Protein AF-0000000067691896 (afdb_homodimer)

Structure (mmCIF, N/CA/C/O backbone):
data_AF-0000000067691896-model_v1
#
loop_
_entity.id
_entity.type
_entity.pdbx_description
1 polymer 'HAT C-terminal dimerisation domain-containing protein'
#
loop_
_atom_site.group_PDB
_atom_site.id
_atom_site.type_symbol
_atom_site.label_atom_id
_atom_site.label_alt_id
_atom_site.label_comp_id
_atom_site.label_asym_id
_atom_site.label_entity_id
_atom_site.label_seq_id
_atom_site.pdbx_PDB_ins_code
_atom_site.Cartn_x
_atom_site.Cartn_y
_atom_site.Cartn_z
_atom_site.occupancy
_atom_site.B_iso_or_equiv
_atom_site.auth_seq_id
_atom_site.auth_comp_id
_atom_site.auth_asym_id
_atom_site.auth_atom_id
_atom_site.pdbx_PDB_model_num
ATOM 1 N N . MET A 1 1 ? -33.438 -80.688 -23.312 1 13.74 1 MET A N 1
ATOM 2 C CA . MET A 1 1 ? -32.844 -81.75 -22.516 1 13.74 1 MET A CA 1
ATOM 3 C C . MET A 1 1 ? -31.812 -81.25 -21.531 1 13.74 1 MET A C 1
ATOM 5 O O . MET A 1 1 ? -31.328 -80.125 -21.703 1 13.74 1 MET A O 1
ATOM 9 N N . LYS A 1 2 ? -30.75 -82.25 -21.016 1 13.98 2 LYS A N 1
ATOM 10 C CA . LYS A 1 2 ? -30.547 -82.875 -19.734 1 13.98 2 LYS A CA 1
ATOM 11 C C . LYS A 1 2 ? -29.844 -82 -18.734 1 13.98 2 LYS A C 1
ATOM 13 O O . LYS A 1 2 ? -30.328 -81.812 -17.609 1 13.98 2 LYS A O 1
ATOM 18 N N . CYS A 1 3 ? -28.656 -82.438 -18.141 1 13.16 3 CYS A N 1
ATOM 19 C CA . CYS A 1 3 ? -28.094 -83.438 -17.219 1 13.16 3 CYS A CA 1
ATOM 20 C C . CYS A 1 3 ? -27.141 -82.812 -16.25 1 13.16 3 CYS A C 1
ATOM 22 O O . CYS A 1 3 ? -27.25 -83 -15.031 1 13.16 3 CYS A O 1
ATOM 24 N N . ILE A 1 4 ? -25.797 -82.875 -16.484 1 14.05 4 ILE A N 1
ATOM 25 C CA . ILE A 1 4 ? -24.875 -83.875 -15.945 1 14.05 4 ILE A CA 1
ATOM 26 C C . ILE A 1 4 ? -24.109 -83.25 -14.766 1 14.05 4 ILE A C 1
ATOM 28 O O . ILE A 1 4 ? -23.953 -82.062 -14.688 1 14.05 4 ILE A O 1
ATOM 32 N N . PHE A 1 5 ? -22.906 -83.688 -14.555 1 14.88 5 PHE A N 1
ATOM 33 C CA . PHE A 1 5 ? -22.188 -84.625 -13.648 1 14.88 5 PHE A CA 1
ATOM 34 C C . PHE A 1 5 ? -21.484 -83.812 -12.555 1 14.88 5 PHE A C 1
ATOM 36 O O . PHE A 1 5 ? -21.203 -82.625 -12.727 1 14.88 5 PHE A O 1
ATOM 43 N N . GLN A 1 6 ? -20.781 -84.375 -11.5 1 14.21 6 GLN A N 1
ATOM 44 C CA . GLN A 1 6 ? -20.547 -85 -10.195 1 14.21 6 GLN A CA 1
ATOM 45 C C . GLN A 1 6 ? -19.406 -84.312 -9.461 1 14.21 6 GLN A C 1
ATOM 47 O O . GLN A 1 6 ? -19.547 -83.938 -8.297 1 14.21 6 GLN A O 1
ATOM 52 N N . VAL A 1 7 ? -18.109 -84.75 -9.586 1 14.62 7 VAL A N 1
ATOM 53 C CA . VAL A 1 7 ? -17.422 -85.625 -8.656 1 14.62 7 VAL A CA 1
ATOM 54 C C . VAL A 1 7 ? -16.656 -84.812 -7.621 1 14.62 7 VAL A C 1
ATOM 56 O O . VAL A 1 7 ? -16.375 -83.625 -7.852 1 14.62 7 VAL A O 1
ATOM 59 N N . MET A 1 8 ? -15.57 -85.375 -6.953 1 14.34 8 MET A N 1
ATOM 60 C CA . MET A 1 8 ? -15.047 -86.062 -5.781 1 14.34 8 MET A CA 1
ATOM 61 C C . MET A 1 8 ? -14.062 -85.188 -5.02 1 14.34 8 MET A C 1
ATOM 63 O O . MET A 1 8 ? -14.203 -85 -3.811 1 14.34 8 MET A O 1
ATOM 67 N N . PHE A 1 9 ? -12.711 -85.562 -4.945 1 14.53 9 PHE A N 1
ATOM 68 C CA . PHE A 1 9 ? -12 -86.312 -3.924 1 14.53 9 PHE A CA 1
ATOM 69 C C . PHE A 1 9 ? -11.195 -85.375 -3.02 1 14.53 9 PHE A C 1
ATOM 71 O O . PHE A 1 9 ? -11.312 -85.438 -1.795 1 14.53 9 PHE A O 1
ATOM 78 N N . LEU A 1 10 ? -9.82 -85.438 -3.02 1 14.24 10 LEU A N 1
ATOM 79 C CA . LEU A 1 10 ? -8.953 -86.188 -2.098 1 14.24 10 LEU A CA 1
ATOM 80 C C . LEU A 1 10 ? -8.344 -85.25 -1.064 1 14.24 10 LEU A C 1
ATOM 82 O O . LEU A 1 10 ? -8.297 -84 -1.274 1 14.24 10 LEU A O 1
ATOM 86 N N . LEU A 1 11 ? -7 -85.375 -0.686 1 14.48 11 LEU A N 1
ATOM 87 C CA . LEU A 1 11 ? -6.289 -86 0.416 1 14.48 11 LEU A CA 1
ATOM 88 C C . LEU A 1 11 ? -5.754 -84.938 1.396 1 14.48 11 LEU A C 1
ATOM 90 O O . LEU A 1 11 ? -5.863 -83.75 1.151 1 14.48 11 LEU A O 1
ATOM 94 N N . CYS A 1 12 ? -4.41 -84.938 1.69 1 14.28 12 CYS A N 1
ATOM 95 C CA . CYS A 1 12 ? -3.66 -85.5 2.799 1 14.28 12 CYS A CA 1
ATOM 96 C C . CYS A 1 12 ? -3.25 -84.438 3.799 1 14.28 12 CYS A C 1
ATOM 98 O O . CYS A 1 12 ? -3.344 -83.25 3.508 1 14.28 12 CYS A O 1
ATOM 100 N N . LEU A 1 13 ? -1.912 -84.25 4.195 1 14.78 13 LEU A N 1
ATOM 101 C CA . LEU A 1 13 ? -1.204 -84.812 5.355 1 14.78 13 LEU A CA 1
ATOM 102 C C . LEU A 1 13 ? -0.903 -83.688 6.359 1 14.78 13 LEU A C 1
ATOM 104 O O . LEU A 1 13 ? -1.017 -82.5 6.035 1 14.78 13 LEU A O 1
ATOM 108 N N . ILE A 1 14 ? 0.453 -83.438 6.844 1 15.03 14 ILE A N 1
ATOM 109 C CA . ILE A 1 14 ? 1.082 -83.938 8.07 1 15.03 14 ILE A CA 1
ATOM 110 C C . ILE A 1 14 ? 1.256 -82.75 9.055 1 15.03 14 ILE A C 1
ATOM 112 O O . ILE A 1 14 ? 0.797 -82.812 10.195 1 15.03 14 ILE A O 1
ATOM 116 N N . MET A 1 15 ? 2.572 -82.312 9.461 1 14.98 15 MET A N 1
ATOM 117 C CA . MET A 1 15 ? 3.186 -82.688 10.734 1 14.98 15 MET A CA 1
ATOM 118 C C . MET A 1 15 ? 3.082 -81.5 11.734 1 14.98 15 MET A C 1
ATOM 120 O O . MET A 1 15 ? 2.865 -80.375 11.352 1 14.98 15 MET A O 1
ATOM 124 N N . PRO A 1 16 ? 4.066 -81.375 12.805 1 15.44 16 PRO A N 1
ATOM 125 C CA . PRO A 1 16 ? 4.098 -81.562 14.258 1 15.44 16 PRO A CA 1
ATOM 126 C C . PRO A 1 16 ? 4.188 -80.25 15.016 1 15.44 16 PRO A C 1
ATOM 128 O O . PRO A 1 16 ? 3.346 -79.938 15.875 1 15.44 16 PRO A O 1
ATOM 131 N N . ALA A 1 17 ? 5.449 -79.75 15.5 1 15.11 17 ALA A N 1
ATOM 132 C CA . ALA A 1 17 ? 5.93 -79.938 16.875 1 15.11 17 ALA A CA 1
ATOM 133 C C . ALA A 1 17 ? 5.801 -78.625 17.641 1 15.11 17 ALA A C 1
ATOM 135 O O . ALA A 1 17 ? 5.566 -77.562 17.031 1 15.11 17 ALA A O 1
ATOM 136 N N . GLY A 1 18 ? 6.887 -78.062 18.438 1 15.12 18 GLY A N 1
ATOM 137 C CA . GLY A 1 18 ? 7.176 -78.062 19.875 1 15.12 18 GLY A CA 1
ATOM 138 C C . GLY A 1 18 ? 7.059 -76.688 20.5 1 15.12 18 GLY A C 1
ATOM 139 O O . GLY A 1 18 ? 6.227 -76.5 21.391 1 15.12 18 GLY A O 1
ATOM 140 N N . GLY A 1 19 ? 8.234 -75.875 20.812 1 15.45 19 GLY A N 1
ATOM 141 C CA . GLY A 1 19 ? 8.711 -75.688 22.172 1 15.45 19 GLY A CA 1
ATOM 142 C C . GLY A 1 19 ? 8.172 -74.438 22.828 1 15.45 19 GLY A C 1
ATOM 143 O O . GLY A 1 19 ? 7.641 -73.562 22.141 1 15.45 19 GLY A O 1
ATOM 144 N N . LYS A 1 20 ? 8.75 -73.75 24.125 1 15.7 20 LYS A N 1
ATOM 145 C CA . LYS A 1 20 ? 8.492 -73.625 25.547 1 15.7 20 LYS A CA 1
ATOM 146 C C . LYS A 1 20 ? 8.367 -72.125 25.938 1 15.7 20 LYS A C 1
ATOM 148 O O . LYS A 1 20 ? 7.426 -71.75 26.641 1 15.7 20 LYS A O 1
ATOM 153 N N . TYR A 1 21 ? 9.414 -71.188 25.844 1 15.73 21 TYR A N 1
ATOM 154 C CA . TYR A 1 21 ? 9.984 -70.688 27.109 1 15.73 21 TYR A CA 1
ATOM 155 C C . TYR A 1 21 ? 9.164 -69.562 27.672 1 15.73 21 TYR A C 1
ATOM 157 O O . TYR A 1 21 ? 8.391 -68.938 26.938 1 15.73 21 TYR A O 1
ATOM 165 N N . LEU A 1 22 ? 9.82 -68.562 28.562 1 15.95 22 LEU A N 1
ATOM 166 C CA . LEU A 1 22 ? 9.75 -68.125 29.969 1 15.95 22 LEU A CA 1
ATOM 167 C C . LEU A 1 22 ? 9.008 -66.812 30.141 1 15.95 22 LEU A C 1
ATOM 169 O O . LEU A 1 22 ? 8.977 -66 29.219 1 15.95 22 LEU A O 1
ATOM 173 N N . ARG A 1 23 ? 8.703 -66.25 31.438 1 15.62 23 ARG A N 1
ATOM 174 C CA . ARG A 1 23 ? 7.699 -65.812 32.406 1 15.62 23 ARG A CA 1
ATOM 175 C C . ARG A 1 23 ? 7.793 -64.312 32.594 1 15.62 23 ARG A C 1
ATOM 177 O O . ARG A 1 23 ? 6.777 -63.656 32.812 1 15.62 23 ARG A O 1
ATOM 184 N N . ARG A 1 24 ? 8.969 -63.531 32.594 1 17.36 24 ARG A N 1
ATOM 185 C CA . ARG A 1 24 ? 9.195 -62.844 33.844 1 17.36 24 ARG A CA 1
ATOM 186 C C . ARG A 1 24 ? 8.352 -61.562 33.906 1 17.36 24 ARG A C 1
ATOM 188 O O . ARG A 1 24 ? 8.109 -60.906 32.875 1 17.36 24 ARG A O 1
ATOM 195 N N . VAL A 1 25 ? 7.836 -61 35.188 1 17.78 25 VAL A N 1
ATOM 196 C CA . VAL A 1 25 ? 6.773 -60.344 35.938 1 17.78 25 VAL A CA 1
ATOM 197 C C . VAL A 1 25 ? 7.098 -58.844 36.094 1 17.78 25 VAL A C 1
ATOM 199 O O . VAL A 1 25 ? 6.254 -58.062 36.531 1 17.78 25 VAL A O 1
ATOM 202 N N . VAL A 1 26 ? 8.023 -58.094 35.5 1 18.58 26 VAL A N 1
ATOM 203 C CA . VAL A 1 26 ? 8.586 -57.062 36.375 1 18.58 26 VAL A CA 1
ATOM 204 C C . VAL A 1 26 ? 7.547 -55.969 36.625 1 18.58 26 VAL A C 1
ATOM 206 O O . VAL A 1 26 ? 6.883 -55.5 35.719 1 18.58 26 VAL A O 1
ATOM 209 N N . CYS A 1 27 ? 7.246 -55.469 37.969 1 17.67 27 CYS A N 1
ATOM 210 C CA . CYS A 1 27 ? 6.285 -54.781 38.844 1 17.67 27 CYS A CA 1
ATOM 211 C C . CYS A 1 27 ? 6.402 -53.25 38.688 1 17.67 27 CYS A C 1
ATOM 213 O O . CYS A 1 27 ? 7.297 -52.656 39.281 1 17.67 27 CYS A O 1
ATOM 215 N N . VAL A 1 28 ? 6.672 -52.625 37.656 1 19.09 28 VAL A N 1
ATOM 216 C CA . VAL A 1 28 ? 7.18 -51.281 37.781 1 19.09 28 VAL A CA 1
ATOM 217 C C . VAL A 1 28 ? 6.125 -50.406 38.469 1 19.09 28 VAL A C 1
ATOM 219 O O . VAL A 1 28 ? 4.945 -50.438 38.125 1 19.09 28 VAL A O 1
ATOM 222 N N . ALA A 1 29 ? 6.48 -49.594 39.625 1 19.53 29 ALA A N 1
ATOM 223 C CA . ALA A 1 29 ? 5.859 -48.906 40.75 1 19.53 29 ALA A CA 1
ATOM 224 C C . ALA A 1 29 ? 4.992 -47.75 40.25 1 19.53 29 ALA A C 1
ATOM 226 O O . ALA A 1 29 ? 5.199 -47.219 39.156 1 19.53 29 ALA A O 1
ATOM 227 N N . ALA A 1 30 ? 3.967 -47.219 41.125 1 20.44 30 ALA A N 1
ATOM 228 C CA . ALA A 1 30 ? 2.646 -46.594 41.156 1 20.44 30 ALA A CA 1
ATOM 229 C C . ALA A 1 30 ? 2.76 -45.094 41.156 1 20.44 30 ALA A C 1
ATOM 231 O O . ALA A 1 30 ? 1.747 -44.375 41.188 1 20.44 30 ALA A O 1
ATOM 232 N N . PRO A 1 31 ? 3.621 -44.312 40.438 1 21.56 31 PRO A N 1
ATOM 233 C CA . PRO A 1 31 ? 3.896 -43 40.969 1 21.56 31 PRO A CA 1
ATOM 234 C C . PRO A 1 31 ? 2.625 -42.188 41.25 1 21.56 31 PRO A C 1
ATOM 236 O O . PRO A 1 31 ? 1.586 -42.469 40.625 1 21.56 31 PRO A O 1
ATOM 239 N N . SER A 1 32 ? 2.566 -41.25 42.344 1 21.25 32 SER A N 1
ATOM 240 C CA . SER A 1 32 ? 1.598 -40.531 43.156 1 21.25 32 SER A CA 1
ATOM 241 C C . SER A 1 32 ? 0.893 -39.438 42.312 1 21.25 32 SER A C 1
ATOM 243 O O . SER A 1 32 ? 1.501 -38.844 41.438 1 21.25 32 SER A O 1
ATOM 245 N N . THR A 1 33 ? -0.474 -39.312 42.312 1 21.45 33 THR A N 1
ATOM 246 C CA . THR A 1 33 ? -1.601 -38.625 41.688 1 21.45 33 THR A CA 1
ATOM 247 C C . THR A 1 33 ? -1.655 -37.156 42.156 1 21.45 33 THR A C 1
ATOM 249 O O . THR A 1 33 ? -2.182 -36.844 43.219 1 21.45 33 THR A O 1
ATOM 252 N N . ARG A 1 34 ? -0.519 -36.312 42.156 1 23.03 34 ARG A N 1
ATOM 253 C CA . ARG A 1 34 ? -0.663 -34.969 42.688 1 23.03 34 ARG A CA 1
ATOM 254 C C . ARG A 1 34 ? -1.871 -34.25 42.094 1 23.03 34 ARG A C 1
ATOM 256 O O . ARG A 1 34 ? -2.137 -34.406 40.875 1 23.03 34 ARG A O 1
ATOM 263 N N . SER A 1 35 ? -2.84 -33.688 42.938 1 22.67 35 SER A N 1
ATOM 264 C CA . SER A 1 35 ? -4.141 -33.031 42.906 1 22.67 35 SER A CA 1
ATOM 265 C C . SER A 1 35 ? -4.086 -31.734 42.094 1 22.67 35 SER A C 1
ATOM 267 O O . SER A 1 35 ? -3.268 -30.859 42.375 1 22.67 35 SER A O 1
ATOM 269 N N . ILE A 1 36 ? -4.117 -31.719 40.844 1 25.17 36 ILE A N 1
ATOM 270 C CA . ILE A 1 36 ? -4.211 -30.594 39.906 1 25.17 36 ILE A CA 1
ATOM 271 C C . ILE A 1 36 ? -5.348 -29.672 40.344 1 25.17 36 ILE A C 1
ATOM 273 O O . ILE A 1 36 ? -6.52 -30.047 40.312 1 25.17 36 ILE A O 1
ATOM 277 N N . MET A 1 37 ? -5.148 -28.859 41.5 1 25.81 37 MET A N 1
ATOM 278 C CA . MET A 1 37 ? -6.078 -27.859 41.969 1 25.81 37 MET A CA 1
ATOM 279 C C . MET A 1 37 ? -6.562 -26.953 40.844 1 25.81 37 MET A C 1
ATOM 281 O O . MET A 1 37 ? -5.75 -26.406 40.094 1 25.81 37 MET A O 1
ATOM 285 N N . SER A 1 38 ? -7.793 -27.156 40.344 1 28.86 38 SER A N 1
ATOM 286 C CA . SER A 1 38 ? -8.68 -26.438 39.406 1 28.86 38 SER A CA 1
ATOM 287 C C . SER A 1 38 ? -8.836 -24.969 39.844 1 28.86 38 SER A C 1
ATOM 289 O O . SER A 1 38 ? -9.305 -24.688 40.938 1 28.86 38 SER A O 1
ATOM 291 N N . THR A 1 39 ? -7.824 -24.172 39.75 1 30.36 39 THR A N 1
ATOM 292 C CA . THR A 1 39 ? -7.879 -22.766 40.125 1 30.36 39 THR A CA 1
ATOM 293 C C . THR A 1 39 ? -9.141 -22.109 39.562 1 30.36 39 THR A C 1
ATOM 295 O O . THR A 1 39 ? -9.273 -21.938 38.344 1 30.36 39 THR A O 1
ATOM 298 N N . LYS A 1 40 ? -10.289 -22.297 40.219 1 33.72 40 LYS A N 1
ATOM 299 C CA . LYS A 1 40 ? -11.633 -21.719 40.188 1 33.72 40 LYS A CA 1
ATOM 300 C C . LYS A 1 40 ? -11.586 -20.203 40.312 1 33.72 40 LYS A C 1
ATOM 302 O O . LYS A 1 40 ? -12.609 -19.562 40.594 1 33.72 40 LYS A O 1
ATOM 307 N N . VAL A 1 41 ? -10.555 -19.5 40.125 1 34.28 41 VAL A N 1
ATOM 308 C CA . VAL A 1 41 ? -10.531 -18.125 40.594 1 34.28 41 VAL A CA 1
ATOM 309 C C . VAL A 1 41 ? -11.562 -17.297 39.812 1 34.28 41 VAL A C 1
ATOM 311 O O . VAL A 1 41 ? -11.203 -16.484 38.969 1 34.28 41 VAL A O 1
ATOM 314 N N . GLY A 1 42 ? -12.43 -17.938 39.031 1 33.84 42 GLY A N 1
ATOM 315 C CA . GLY A 1 42 ? -13.117 -16.953 38.188 1 33.84 42 GLY A CA 1
ATOM 316 C C . GLY A 1 42 ? -14.07 -16.078 39 1 33.84 42 GLY A C 1
ATOM 317 O O . GLY A 1 42 ? -14.453 -16.406 40.125 1 33.84 42 GLY A O 1
ATOM 318 N N . ARG A 1 43 ? -14.195 -14.773 38.844 1 37.25 43 ARG A N 1
ATOM 319 C CA . ARG A 1 43 ? -15.156 -13.836 39.406 1 37.25 43 ARG A CA 1
ATOM 320 C C . ARG A 1 43 ? -16.562 -14.422 39.375 1 37.25 43 ARG A C 1
ATOM 322 O O . ARG A 1 43 ? -16.953 -15.086 38.438 1 37.25 43 ARG A O 1
ATOM 329 N N . LYS A 1 44 ? -17.219 -14.609 40.531 1 42.22 44 LYS A N 1
ATOM 330 C CA . LYS A 1 44 ? -18.594 -15.031 40.719 1 42.22 44 LYS A CA 1
ATOM 331 C C . LYS A 1 44 ? -19.531 -14.312 39.75 1 42.22 44 LYS A C 1
ATOM 333 O O . LYS A 1 44 ? -19.562 -13.078 39.719 1 42.22 44 LYS A O 1
ATOM 338 N N . ARG A 1 45 ? -19.891 -14.828 38.719 1 51.41 45 ARG A N 1
ATOM 339 C CA . ARG A 1 45 ? -20.844 -14.297 37.75 1 51.41 45 ARG A CA 1
ATOM 340 C C . ARG A 1 45 ? -22.188 -13.992 38.406 1 51.41 45 ARG A C 1
ATOM 342 O O . ARG A 1 45 ? -22.766 -14.844 39.094 1 51.41 45 ARG A O 1
ATOM 349 N N . GLN A 1 46 ? -22.453 -12.68 38.75 1 60.56 46 GLN A N 1
ATOM 350 C CA . GLN A 1 46 ? -23.516 -12.102 39.562 1 60.56 46 GLN A CA 1
ATOM 351 C C . GLN A 1 46 ? -24.891 -12.391 38.938 1 60.56 46 GLN A C 1
ATOM 353 O O . GLN A 1 46 ? -25.906 -12.289 39.625 1 60.56 46 GLN A O 1
ATOM 358 N N . SER A 1 47 ? -24.984 -12.844 37.688 1 70.31 47 SER A N 1
ATOM 359 C CA . SER A 1 47 ? -26.312 -13 37.125 1 70.31 47 SER A CA 1
ATOM 360 C C . SER A 1 47 ? -26.938 -14.336 37.531 1 70.31 47 SER A C 1
ATOM 362 O O . SER A 1 47 ? -26.25 -15.367 37.531 1 70.31 47 SER A O 1
ATOM 364 N N . PRO A 1 48 ? -28.141 -14.32 38.062 1 79.94 48 PRO A N 1
ATOM 365 C CA . PRO A 1 48 ? -28.844 -15.539 38.5 1 79.94 48 PRO A CA 1
ATOM 366 C C . PRO A 1 48 ? -28.906 -16.609 37.406 1 79.94 48 PRO A C 1
ATOM 368 O O . PRO A 1 48 ? -29.203 -17.766 37.688 1 79.94 48 PRO A O 1
ATOM 371 N N . ILE A 1 49 ? -28.5 -16.281 36.219 1 82.25 49 ILE A N 1
ATOM 372 C CA . ILE A 1 49 ? -28.547 -17.234 35.125 1 82.25 49 ILE A CA 1
ATOM 373 C C . ILE A 1 49 ? -27.484 -18.312 35.312 1 82.25 49 ILE A C 1
ATOM 375 O O . ILE A 1 49 ? -27.656 -19.453 34.906 1 82.25 49 ILE A O 1
ATOM 379 N N . TRP A 1 50 ? -26.484 -18 35.938 1 81.19 50 TRP A N 1
ATOM 380 C CA . TRP A 1 50 ? -25.328 -18.875 36.062 1 81.19 50 TRP A CA 1
ATOM 381 C C . TRP A 1 50 ? -25.578 -19.938 37.125 1 81.19 50 TRP A C 1
ATOM 383 O O . TRP A 1 50 ? -24.766 -20.859 37.281 1 81.19 50 TRP A O 1
ATOM 393 N N . ASP A 1 51 ? -26.688 -19.906 37.719 1 83.75 51 ASP A N 1
ATOM 394 C CA . ASP A 1 51 ? -27.156 -20.984 38.562 1 83.75 51 ASP A CA 1
ATOM 395 C C . ASP A 1 51 ? -27.516 -22.219 37.75 1 83.75 51 ASP A C 1
ATOM 397 O O . ASP A 1 51 ? -27.516 -23.344 38.281 1 83.75 51 ASP A O 1
ATOM 401 N N . TYR A 1 52 ? -27.781 -22.078 36.469 1 87.12 52 TYR A N 1
ATOM 402 C CA . TYR A 1 52 ? -28.297 -23.125 35.594 1 87.12 52 TYR A CA 1
ATOM 403 C C . TYR A 1 52 ? -27.25 -23.547 34.562 1 87.12 52 TYR A C 1
ATOM 405 O O . TYR A 1 52 ? -27.453 -24.516 33.844 1 87.12 52 TYR A O 1
ATOM 413 N N . PHE A 1 53 ? -26.203 -22.75 34.5 1 85.62 53 PHE A N 1
ATOM 414 C CA . PHE A 1 53 ? -25.188 -22.984 33.469 1 85.62 53 PHE A CA 1
ATOM 415 C C . PHE A 1 53 ? -23.797 -23 34.094 1 85.62 53 PHE A C 1
ATOM 417 O O . PHE A 1 53 ? -23.562 -22.312 35.094 1 85.62 53 PHE A O 1
ATOM 424 N N . GLU A 1 54 ? -22.812 -23.766 33.531 1 84.69 54 GLU A N 1
ATOM 425 C CA . GLU A 1 54 ? -21.391 -23.797 33.875 1 84.69 54 GLU A CA 1
ATOM 426 C C . GLU A 1 54 ? -20.516 -23.469 32.656 1 84.69 54 GLU A C 1
ATOM 428 O O . GLU A 1 54 ? -20.609 -24.125 31.641 1 84.69 54 GLU A O 1
ATOM 433 N N . TYR A 1 55 ? -19.859 -22.375 32.781 1 79.38 55 TYR A N 1
ATOM 434 C CA . TYR A 1 55 ? -19 -21.922 31.688 1 79.38 55 TYR A CA 1
ATOM 435 C C . TYR A 1 55 ? -17.672 -22.688 31.703 1 79.38 55 TYR A C 1
ATOM 437 O O . TYR A 1 55 ? -17 -22.75 32.719 1 79.38 55 TYR A O 1
ATOM 445 N N . ASP A 1 56 ? -17.25 -23.281 30.562 1 76.56 56 ASP A N 1
ATOM 446 C CA . ASP A 1 56 ? -15.977 -23.922 30.297 1 76.56 56 ASP A CA 1
ATOM 447 C C . ASP A 1 56 ? -15.031 -23 29.531 1 76.56 56 ASP A C 1
ATOM 449 O O . ASP A 1 56 ? -15.242 -22.734 28.359 1 76.56 56 ASP A O 1
ATOM 453 N N . SER A 1 57 ? -14.062 -22.484 30.125 1 73.12 57 SER A N 1
ATOM 454 C CA . SER A 1 57 ? -13.117 -21.531 29.562 1 73.12 57 SER A CA 1
ATOM 455 C C . SER A 1 57 ? -12.258 -22.188 28.484 1 73.12 57 SER A C 1
ATOM 457 O O . SER A 1 57 ? -11.766 -21.5 27.578 1 73.12 57 SER A O 1
ATOM 459 N N . VAL A 1 58 ? -12.094 -23.391 28.5 1 72.06 58 VAL A N 1
ATOM 460 C CA . VAL A 1 58 ? -11.266 -24.125 27.547 1 72.06 58 VAL A CA 1
ATOM 461 C C . VAL A 1 58 ? -12.016 -24.281 26.234 1 72.06 58 VAL A C 1
ATOM 463 O O . VAL A 1 58 ? -11.453 -24.047 25.156 1 72.06 58 VAL A O 1
ATOM 466 N N . LEU A 1 59 ? -13.289 -24.453 26.344 1 73.19 59 LEU A N 1
ATOM 467 C CA . LEU A 1 59 ? -14.086 -24.703 25.156 1 73.19 59 LEU A CA 1
ATOM 468 C C . LEU A 1 59 ? -14.883 -23.469 24.75 1 73.19 59 LEU A C 1
ATOM 470 O O . LEU A 1 59 ? -15.461 -23.406 23.672 1 73.19 59 LEU A O 1
ATOM 474 N N . ASP A 1 60 ? -14.773 -22.438 25.484 1 76.38 60 ASP A N 1
ATOM 475 C CA . ASP A 1 60 ? -15.578 -21.234 25.359 1 76.38 60 ASP A CA 1
ATOM 476 C C . ASP A 1 60 ? -17.047 -21.578 25.141 1 76.38 60 ASP A C 1
ATOM 478 O O . ASP A 1 60 ? -17.703 -21.016 24.25 1 76.38 60 ASP A O 1
ATOM 482 N N . LYS A 1 61 ? -17.453 -22.438 25.812 1 82.88 61 LYS A N 1
ATOM 483 C CA . LYS A 1 61 ? -18.844 -22.891 25.75 1 82.88 61 LYS A CA 1
ATOM 484 C C . LYS A 1 61 ? -19.469 -22.953 27.141 1 82.88 61 LYS A C 1
ATOM 486 O O . LYS A 1 61 ? -18.766 -23.172 28.125 1 82.88 61 LYS A O 1
ATOM 491 N N . SER A 1 62 ? -20.719 -22.75 27.219 1 88.19 62 SER A N 1
ATOM 492 C CA . SER A 1 62 ? -21.484 -22.859 28.453 1 88.19 62 SER A CA 1
ATOM 493 C C . SER A 1 62 ? -22.344 -24.109 28.469 1 88.19 62 SER A C 1
ATOM 495 O O . SER A 1 62 ? -23.078 -24.375 27.516 1 88.19 62 SER A O 1
ATOM 497 N N . ASN A 1 63 ? -22.172 -24.906 29.469 1 87.75 63 ASN A N 1
ATOM 498 C CA . ASN A 1 63 ? -22.891 -26.156 29.672 1 87.75 63 ASN A CA 1
ATOM 499 C C . ASN A 1 63 ? -24.156 -25.953 30.5 1 87.75 63 ASN A C 1
ATOM 501 O O . ASN A 1 63 ? -24.094 -25.344 31.578 1 87.75 63 ASN A O 1
ATOM 505 N N . CYS A 1 64 ? -25.328 -26.359 30 1 87.19 64 CYS A N 1
ATOM 506 C CA . CYS A 1 64 ? -26.594 -26.25 30.703 1 87.19 64 CYS A CA 1
ATOM 507 C C . CYS A 1 64 ? -26.734 -27.344 31.766 1 87.19 64 CYS A C 1
ATOM 509 O O . CYS A 1 64 ? -26.688 -28.531 31.438 1 87.19 64 CYS A O 1
ATOM 511 N N . LEU A 1 65 ? -26.891 -27.031 32.969 1 85.19 65 LEU A N 1
ATOM 512 C CA . LEU A 1 65 ? -26.922 -27.938 34.094 1 85.19 65 LEU A CA 1
ATOM 513 C C . LEU A 1 65 ? -28.359 -28.203 34.562 1 85.19 65 LEU A C 1
ATOM 515 O O . LEU A 1 65 ? -28.578 -28.766 35.625 1 85.19 65 LEU A O 1
ATOM 519 N N . VAL A 1 66 ? -29.359 -27.891 33.719 1 85.25 66 VAL A N 1
ATOM 520 C CA . VAL A 1 66 ? -30.766 -28.031 34.094 1 85.25 66 VAL A CA 1
ATOM 521 C C . VAL A 1 66 ? -31.141 -29.516 34.125 1 85.25 66 VAL A C 1
ATOM 523 O O . VAL A 1 66 ? -30.891 -30.234 33.156 1 85.25 66 VAL A O 1
ATOM 526 N N . MET A 1 67 ? -31.5 -30.047 35.156 1 79.56 67 MET A N 1
ATOM 527 C CA . MET A 1 67 ? -31.938 -31.422 35.344 1 79.56 67 MET A CA 1
ATOM 528 C C . MET A 1 67 ? -33.406 -31.578 35.062 1 79.56 67 MET A C 1
ATOM 530 O O . MET A 1 67 ? -34.25 -30.906 35.719 1 79.56 67 MET A O 1
ATOM 534 N N . GLU A 1 68 ? -33.812 -32.188 33.969 1 74.88 68 GLU A N 1
ATOM 535 C CA . GLU A 1 68 ? -35.219 -32.531 33.688 1 74.88 68 GLU A CA 1
ATOM 536 C C . GLU A 1 68 ? -35.375 -34.062 33.531 1 74.88 68 GLU A C 1
ATOM 538 O O . GLU A 1 68 ? -34.656 -34.688 32.781 1 74.88 68 GLU A O 1
ATOM 543 N N . ARG A 1 69 ? -36.344 -34.688 34.375 1 71.94 69 ARG A N 1
ATOM 544 C CA . ARG A 1 69 ? -36.688 -36.094 34.406 1 71.94 69 ARG A CA 1
ATOM 545 C C . ARG A 1 69 ? -35.438 -36.938 34.688 1 71.94 69 ARG A C 1
ATOM 547 O O . ARG A 1 69 ? -35.188 -37.938 34 1 71.94 69 ARG A O 1
ATOM 554 N N . ASP A 1 70 ? -34.469 -36.562 35.562 1 72.94 70 ASP A N 1
ATOM 555 C CA . ASP A 1 70 ? -33.281 -37.25 36.094 1 72.94 70 ASP A CA 1
ATOM 556 C C . ASP A 1 70 ? -32.156 -37.281 35.062 1 72.94 70 ASP A C 1
ATOM 558 O O . ASP A 1 70 ? -31.25 -38.094 35.125 1 72.94 70 ASP A O 1
ATOM 562 N N . LYS A 1 71 ? -32.281 -36.531 33.969 1 77.56 71 LYS A N 1
ATOM 563 C CA . LYS A 1 71 ? -31.219 -36.344 33 1 77.56 71 LYS A CA 1
ATOM 564 C C . LYS A 1 71 ? -30.797 -34.906 32.938 1 77.56 71 LYS A C 1
ATOM 566 O O . LYS A 1 71 ? -31.625 -34 33 1 77.56 71 LYS A O 1
ATOM 571 N N . ILE A 1 72 ? -29.562 -34.656 32.906 1 78.31 72 ILE A N 1
ATOM 572 C CA . ILE A 1 72 ? -29 -33.312 32.75 1 78.31 72 ILE A CA 1
ATOM 573 C C . ILE A 1 72 ? -29.047 -32.906 31.281 1 78.31 72 ILE A C 1
ATOM 575 O O . ILE A 1 72 ? -28.703 -33.719 30.406 1 78.31 72 ILE A O 1
ATOM 579 N N . CYS A 1 73 ? -29.688 -31.766 30.812 1 81.12 73 CYS A N 1
ATOM 580 C CA . CYS A 1 73 ? -29.719 -31.266 29.453 1 81.12 73 CYS A CA 1
ATOM 581 C C . CYS A 1 73 ? -28.328 -31.328 28.812 1 81.12 73 CYS A C 1
ATOM 583 O O . CYS A 1 73 ? -28.172 -31.859 27.719 1 81.12 73 CYS A O 1
ATOM 585 N N . GLY A 1 74 ? -27.188 -30.984 29.344 1 79.44 74 GLY A N 1
ATOM 586 C CA . GLY A 1 74 ? -25.797 -31.078 28.938 1 79.44 74 GLY A CA 1
ATOM 587 C C . GLY A 1 74 ? -25.5 -30.375 27.625 1 79.44 74 GLY A C 1
ATOM 588 O O . GLY A 1 74 ? -24.422 -30.516 27.062 1 79.44 74 GLY A O 1
ATOM 589 N N . THR A 1 75 ? -26.422 -29.641 27.172 1 81.5 75 THR A N 1
ATOM 590 C CA . THR A 1 75 ? -26.219 -28.938 25.922 1 81.5 75 THR A CA 1
ATOM 591 C C . THR A 1 75 ? -25.156 -27.844 26.078 1 81.5 75 THR A C 1
ATOM 593 O O . THR A 1 75 ? -25.219 -27.047 27.016 1 81.5 75 THR A O 1
ATOM 596 N N . PHE A 1 76 ? -24.219 -27.859 25.141 1 82.12 76 PHE A N 1
ATOM 597 C CA . PHE A 1 76 ? -23.172 -26.844 25.109 1 82.12 76 PHE A CA 1
ATOM 598 C C . PHE A 1 76 ? -23.578 -25.672 24.234 1 82.12 76 PHE A C 1
ATOM 600 O O . PHE A 1 76 ? -23.969 -25.844 23.078 1 82.12 76 PHE A O 1
ATOM 607 N N . LEU A 1 77 ? -23.641 -24.5 24.844 1 81.75 77 LEU A N 1
ATOM 608 C CA . LEU A 1 77 ? -23.938 -23.25 24.156 1 81.75 77 LEU A CA 1
ATOM 609 C C . LEU A 1 77 ? -22.672 -22.406 23.984 1 81.75 77 LEU A C 1
ATOM 611 O O . LEU A 1 77 ? -21.797 -22.422 24.844 1 81.75 77 LEU A O 1
ATOM 615 N N . LYS A 1 78 ? -22.562 -21.844 22.875 1 78.31 78 LYS A N 1
ATOM 616 C CA . LYS A 1 78 ? -21.359 -21.078 22.562 1 78.31 78 LYS A CA 1
ATOM 617 C C . LYS A 1 78 ? -21.297 -19.781 23.375 1 78.31 78 LYS A C 1
ATOM 619 O O . LYS A 1 78 ? -22.266 -19.016 23.422 1 78.31 78 LYS A O 1
ATOM 624 N N . GLY A 1 79 ? -20.219 -19.625 24.062 1 75.25 79 GLY A N 1
ATOM 625 C CA . GLY A 1 79 ? -19.875 -18.375 24.703 1 75.25 79 GLY A CA 1
ATOM 626 C C . GLY A 1 79 ? -20.516 -18.203 26.078 1 75.25 79 GLY A C 1
ATOM 627 O O . GLY A 1 79 ? -21.062 -19.172 26.625 1 75.25 79 GLY A O 1
ATOM 628 N N . LYS A 1 80 ? -20.344 -16.875 26.594 1 75.25 80 LYS A N 1
ATOM 629 C CA . LYS A 1 80 ? -20.812 -16.531 27.938 1 75.25 80 LYS A CA 1
ATOM 630 C C . LYS A 1 80 ? -21.938 -15.492 27.875 1 75.25 80 LYS A C 1
ATOM 632 O O . LYS A 1 80 ? -22.328 -14.938 28.906 1 75.25 80 LYS A O 1
ATOM 637 N N . ASN A 1 81 ? -22.453 -15.242 26.781 1 75.69 81 ASN A N 1
ATOM 638 C CA . ASN A 1 81 ? -23.484 -14.211 26.641 1 75.69 81 ASN A CA 1
ATOM 639 C C . ASN A 1 81 ? -24.781 -14.602 27.328 1 75.69 81 ASN A C 1
ATOM 641 O O . ASN A 1 81 ? -25.391 -15.625 26.984 1 75.69 81 ASN A O 1
ATOM 645 N N . PRO A 1 82 ? -25.266 -13.891 28.203 1 77.44 82 PRO A N 1
ATOM 646 C CA . PRO A 1 82 ? -26.453 -14.242 28.984 1 77.44 82 PRO A CA 1
ATOM 647 C C . PRO A 1 82 ? -27.719 -14.297 28.125 1 77.44 82 PRO A C 1
ATOM 649 O O . PRO A 1 82 ? -28.656 -15.047 28.438 1 77.44 82 PRO A O 1
ATOM 652 N N . THR A 1 83 ? -27.766 -13.633 27.094 1 79.69 83 THR A N 1
ATOM 653 C CA . THR A 1 83 ? -28.953 -13.602 26.25 1 79.69 83 THR A CA 1
ATOM 654 C C . THR A 1 83 ? -29.203 -14.969 25.609 1 79.69 83 THR A C 1
ATOM 656 O O . THR A 1 83 ? -30.328 -15.461 25.594 1 79.69 83 THR A O 1
ATOM 659 N N . ASN A 1 84 ? -28.141 -15.633 25.141 1 79.94 84 ASN A N 1
ATOM 660 C CA . ASN A 1 84 ? -28.234 -16.969 24.562 1 79.94 84 ASN A CA 1
ATOM 661 C C . ASN A 1 84 ? -28.641 -18 25.625 1 79.94 84 ASN A C 1
ATOM 663 O O . ASN A 1 84 ? -29.422 -18.922 25.344 1 79.94 84 ASN A O 1
ATOM 667 N N . LEU A 1 85 ? -28.125 -17.828 26.703 1 84.31 85 LEU A N 1
ATOM 668 C CA . LEU A 1 85 ? -28.406 -18.734 27.812 1 84.31 85 LEU A CA 1
ATOM 669 C C . LEU A 1 85 ? -29.859 -18.625 28.266 1 84.31 85 LEU A C 1
ATOM 671 O O . LEU A 1 85 ? -30.516 -19.641 28.5 1 84.31 85 LEU A O 1
ATOM 675 N N . LYS A 1 86 ? -30.375 -17.391 28.188 1 81 86 LYS A N 1
ATOM 676 C CA . LYS A 1 86 ? -31.766 -17.109 28.547 1 81 86 LYS A CA 1
ATOM 677 C C . LYS A 1 86 ? -32.719 -17.688 27.5 1 81 86 LYS A C 1
ATOM 679 O O . LYS A 1 86 ? -33.75 -18.266 27.859 1 81 86 LYS A O 1
ATOM 684 N N . VAL A 1 87 ? -32.406 -17.656 26.312 1 83.12 87 VAL A N 1
ATOM 685 C CA . VAL A 1 87 ? -33.188 -18.188 25.219 1 83.12 87 VAL A CA 1
ATOM 686 C C . VAL A 1 87 ? -33.25 -19.719 25.281 1 83.12 87 VAL A C 1
ATOM 688 O O . VAL A 1 87 ? -34.312 -20.312 25.125 1 83.12 87 VAL A O 1
ATOM 691 N N . HIS A 1 88 ? -32.125 -20.344 25.562 1 85.94 88 HIS A N 1
ATOM 692 C CA . HIS A 1 88 ? -32.062 -21.781 25.766 1 85.94 88 HIS A CA 1
ATOM 693 C C . HIS A 1 88 ? -32.969 -22.203 26.938 1 85.94 88 HIS A C 1
ATOM 695 O O . HIS A 1 88 ? -33.75 -23.156 26.812 1 85.94 88 HIS A O 1
ATOM 701 N N . LEU A 1 89 ? -32.875 -21.531 27.953 1 85.75 89 LEU A N 1
ATOM 702 C CA . LEU A 1 89 ? -33.656 -21.828 29.141 1 85.75 89 LEU A CA 1
ATOM 703 C C . LEU A 1 89 ? -35.125 -21.656 28.859 1 85.75 89 LEU A C 1
ATOM 705 O O . LEU A 1 89 ? -35.938 -22.516 29.234 1 85.75 89 LEU A O 1
ATOM 709 N N . LYS A 1 90 ? -35.531 -20.594 28.094 1 83.44 90 LYS A N 1
ATOM 710 C CA . LYS A 1 90 ? -36.906 -20.25 27.75 1 83.44 90 LYS A CA 1
ATOM 711 C C . LYS A 1 90 ? -37.5 -21.266 26.781 1 83.44 90 LYS A C 1
ATOM 713 O O . LYS A 1 90 ? -38.656 -21.703 26.953 1 83.44 90 LYS A O 1
ATOM 718 N N . ASN A 1 91 ? -36.688 -21.766 25.906 1 81.31 91 ASN A N 1
ATOM 719 C CA . ASN A 1 91 ? -37.188 -22.609 24.828 1 81.31 91 ASN A CA 1
ATOM 720 C C . ASN A 1 91 ? -37.219 -24.094 25.234 1 81.31 91 ASN A C 1
ATOM 722 O O . ASN A 1 91 ? -38.156 -24.812 24.875 1 81.31 91 ASN A O 1
ATOM 726 N N . LEU A 1 92 ? -36.188 -24.484 26.062 1 82.81 92 LEU A N 1
ATOM 727 C CA . LEU A 1 92 ? -36.062 -25.922 26.266 1 82.81 92 LEU A CA 1
ATOM 728 C C . LEU A 1 92 ? -36.406 -26.281 27.703 1 82.81 92 LEU A C 1
ATOM 730 O O . LEU A 1 92 ? -36.719 -27.438 27.984 1 82.81 92 LEU A O 1
ATOM 734 N N . HIS A 1 93 ? -36.281 -25.297 28.609 1 84.62 93 HIS A N 1
ATOM 735 C CA . HIS A 1 93 ? -36.469 -25.609 30.031 1 84.62 93 HIS A CA 1
ATOM 736 C C . HIS A 1 93 ? -37.469 -24.672 30.688 1 84.62 93 HIS A C 1
ATOM 738 O O . HIS A 1 93 ? -37.094 -23.734 31.391 1 84.62 93 HIS A O 1
ATOM 744 N N . LYS A 1 94 ? -38.75 -24.875 30.375 1 81.94 94 LYS A N 1
ATOM 745 C CA . LYS A 1 94 ? -39.812 -23.984 30.781 1 81.94 94 LYS A CA 1
ATOM 746 C C . LYS A 1 94 ? -39.906 -23.875 32.312 1 81.94 94 LYS A C 1
ATOM 748 O O . LYS A 1 94 ? -40.094 -22.781 32.844 1 81.94 94 LYS A O 1
ATOM 753 N N . LYS A 1 95 ? -39.719 -25.047 33.062 1 83.31 95 LYS A N 1
ATOM 754 C CA . LYS A 1 95 ? -39.812 -25.047 34.5 1 83.31 95 LYS A CA 1
ATOM 755 C C . LYS A 1 95 ? -38.656 -24.266 35.125 1 83.31 95 LYS A C 1
ATOM 757 O O . LYS A 1 95 ? -38.875 -23.469 36.062 1 83.31 95 LYS A O 1
ATOM 762 N N . ALA A 1 96 ? -37.438 -24.484 34.562 1 83.56 96 ALA A N 1
ATOM 763 C CA . ALA A 1 96 ? -36.281 -23.781 35.062 1 83.56 96 ALA A CA 1
ATOM 764 C C . ALA A 1 96 ? -36.344 -22.297 34.719 1 83.56 96 ALA A C 1
ATOM 766 O O . ALA A 1 96 ? -35.906 -21.453 35.5 1 83.56 96 ALA A O 1
ATOM 767 N N . ASN A 1 97 ? -36.906 -21.953 33.594 1 84.38 97 ASN A N 1
ATOM 768 C CA . ASN A 1 97 ? -37.094 -20.562 33.188 1 84.38 97 ASN A CA 1
ATOM 769 C C . ASN A 1 97 ? -38.062 -19.812 34.094 1 84.38 97 ASN A C 1
ATOM 771 O O . ASN A 1 97 ? -37.812 -18.656 34.469 1 84.38 97 ASN A O 1
ATOM 775 N N . LEU A 1 98 ? -39.125 -20.469 34.5 1 82.06 98 LEU A N 1
ATOM 776 C CA . LEU A 1 98 ? -40.094 -19.875 35.438 1 82.06 98 LEU A CA 1
ATOM 777 C C . LEU A 1 98 ? -39.438 -19.609 36.781 1 82.06 98 LEU A C 1
ATOM 779 O O . LEU A 1 98 ? -39.656 -18.562 37.375 1 82.06 98 LEU A O 1
ATOM 783 N N . ALA A 1 99 ? -38.562 -20.547 37.219 1 84.19 99 ALA A N 1
ATOM 784 C CA . ALA A 1 99 ? -37.844 -20.391 38.5 1 84.19 99 ALA A CA 1
ATOM 785 C C . ALA A 1 99 ? -36.844 -19.25 38.406 1 84.19 99 ALA A C 1
ATOM 787 O O . ALA A 1 99 ? -36.688 -18.484 39.344 1 84.19 99 ALA A O 1
ATOM 788 N N . TYR A 1 100 ? -36.188 -19.109 37.188 1 84.12 100 TYR A N 1
ATOM 789 C CA . TYR A 1 100 ? -35.25 -18.031 36.906 1 84.12 100 TYR A CA 1
ATOM 790 C C . TYR A 1 100 ? -35.938 -16.672 36.938 1 84.12 100 TYR A C 1
ATOM 792 O O . TYR A 1 100 ? -35.438 -15.734 37.562 1 84.12 100 TYR A O 1
ATOM 800 N N . LEU A 1 101 ? -37.031 -16.578 36.281 1 80.88 101 LEU A N 1
ATOM 801 C CA . LEU A 1 101 ? -37.812 -15.336 36.219 1 80.88 101 LEU A CA 1
ATOM 802 C C . LEU A 1 101 ? -38.312 -14.93 37.594 1 80.88 101 LEU A C 1
ATOM 804 O O . LEU A 1 101 ? -38.344 -13.742 37.938 1 80.88 101 LEU A O 1
ATOM 808 N N . GLU A 1 102 ? -38.656 -15.891 38.375 1 80.06 102 GLU A N 1
ATOM 809 C CA . GLU A 1 102 ? -39.062 -15.641 39.75 1 80.06 102 GLU A CA 1
ATOM 810 C C . GLU A 1 102 ? -37.938 -15.117 40.594 1 80.06 102 GLU A C 1
ATOM 812 O O . GLU A 1 102 ? -38.125 -14.195 41.406 1 80.06 102 GLU A O 1
ATOM 817 N N . LYS A 1 103 ? -36.781 -15.625 40.312 1 80.19 103 LYS A N 1
ATOM 818 C CA . LYS A 1 103 ? -35.625 -15.18 41.062 1 80.19 103 LYS A CA 1
ATOM 819 C C . LYS A 1 103 ? -35.188 -13.766 40.625 1 80.19 103 LYS A C 1
ATOM 821 O O . LYS A 1 103 ? -34.812 -12.961 41.469 1 80.19 103 LYS A O 1
ATOM 826 N N . VAL A 1 104 ? -35.312 -13.547 39.406 1 76.81 104 VAL A N 1
ATOM 827 C CA . VAL A 1 104 ? -35 -12.219 38.875 1 76.81 104 VAL A CA 1
ATOM 828 C C . VAL A 1 104 ? -36 -11.203 39.438 1 76.81 104 VAL A C 1
ATOM 830 O O . VAL A 1 104 ? -35.625 -10.094 39.812 1 76.81 104 VAL A O 1
ATOM 833 N N . ARG A 1 105 ? -37.25 -11.539 39.438 1 72.12 105 ARG A N 1
ATOM 834 C CA . ARG A 1 105 ? -38.312 -10.703 40 1 72.12 105 ARG A CA 1
ATOM 835 C C . ARG A 1 105 ? -38.062 -10.469 41.5 1 72.12 105 ARG A C 1
ATOM 837 O O . ARG A 1 105 ? -38.25 -9.359 42 1 72.12 105 ARG A O 1
ATOM 844 N N . GLU A 1 106 ? -37.719 -11.477 42.094 1 71.81 106 GLU A N 1
ATOM 845 C CA . GLU A 1 106 ? -37.469 -11.383 43.531 1 71.81 106 GLU A CA 1
ATOM 846 C C . GLU A 1 106 ? -36.25 -10.484 43.812 1 71.81 106 GLU A C 1
ATOM 848 O O . GLU A 1 106 ? -36.281 -9.703 44.75 1 71.81 106 GLU A O 1
ATOM 853 N N . ASN A 1 107 ? -35.281 -10.586 42.906 1 62.53 107 ASN A N 1
ATOM 854 C CA . ASN A 1 107 ? -34.094 -9.766 43.062 1 62.53 107 ASN A CA 1
ATOM 855 C C . ASN A 1 107 ? -34.344 -8.312 42.688 1 62.53 107 ASN A C 1
ATOM 857 O O . ASN A 1 107 ? -33.75 -7.398 43.281 1 62.53 107 ASN A O 1
ATOM 861 N N . ALA A 1 108 ? -35.188 -8.07 41.656 1 54.41 108 ALA A N 1
ATOM 862 C CA . ALA A 1 108 ? -35.594 -6.719 41.281 1 54.41 108 ALA A CA 1
ATOM 863 C C . ALA A 1 108 ? -36.406 -6.059 42.375 1 54.41 108 ALA A C 1
ATOM 865 O O . ALA A 1 108 ? -36.281 -4.855 42.625 1 54.41 108 ALA A O 1
ATOM 866 N N . GLN A 1 109 ? -37.375 -6.84 42.812 1 48.09 109 GLN A N 1
ATOM 867 C CA . GLN A 1 109 ? -38.188 -6.305 43.875 1 48.09 109 GLN A CA 1
ATOM 868 C C . GLN A 1 109 ? -37.344 -5.965 45.094 1 48.09 109 GLN A C 1
ATOM 870 O O . GLN A 1 109 ? -37.719 -5.113 45.906 1 48.09 109 GLN A O 1
ATOM 875 N N . ALA A 1 110 ? -36.281 -6.75 45.25 1 45.41 110 ALA A N 1
ATOM 876 C CA . ALA A 1 110 ? -35.562 -6.492 46.5 1 45.41 110 ALA A CA 1
ATOM 877 C C . ALA A 1 110 ? -34.875 -5.125 46.469 1 45.41 110 ALA A C 1
ATOM 879 O O . ALA A 1 110 ? -34.625 -4.52 47.531 1 45.41 110 ALA A O 1
ATOM 880 N N . SER A 1 111 ? -34.406 -4.719 45.219 1 39 111 SER A N 1
ATOM 881 C CA . SER A 1 111 ? -33.625 -3.494 45.312 1 39 111 SER A CA 1
ATOM 882 C C . SER A 1 111 ? -34.531 -2.262 45.375 1 39 111 SER A C 1
ATOM 884 O O . SER A 1 111 ? -34.031 -1.13 45.344 1 39 111 SER A O 1
ATOM 886 N N . CYS A 1 112 ? -35.844 -2.336 44.812 1 31.67 112 CYS A N 1
ATOM 887 C CA . CYS A 1 112 ? -36.562 -1.073 44.781 1 31.67 112 CYS A CA 1
ATOM 888 C C . CYS A 1 112 ? -36.844 -0.579 46.219 1 31.67 112 CYS A C 1
ATOM 890 O O . CYS A 1 112 ? -37.406 -1.306 47.031 1 31.67 112 CYS A O 1
ATOM 892 N N . PRO A 1 113 ? -36.031 0.268 46.75 1 29.11 113 PRO A N 1
ATOM 893 C CA . PRO A 1 113 ? -36.469 0.852 48.031 1 29.11 113 PRO A CA 1
ATOM 894 C C . PRO A 1 113 ? -37.906 1.33 48 1 29.11 113 PRO A C 1
ATOM 896 O O . PRO A 1 113 ? -38.438 1.628 46.906 1 29.11 113 PRO A O 1
ATOM 899 N N . GLU A 1 114 ? -38.812 1.068 48.938 1 26.64 114 GLU A N 1
ATOM 900 C CA . GLU A 1 114 ? -40.188 1.309 49.281 1 26.64 114 GLU A CA 1
ATOM 901 C C . GLU A 1 114 ? -40.562 2.783 49.156 1 26.64 114 GLU A C 1
ATOM 903 O O . GLU A 1 114 ? -40.375 3.564 50.094 1 26.64 114 GLU A O 1
ATOM 908 N N . THR A 1 115 ? -40.031 3.637 48.125 1 25.12 115 THR A N 1
ATOM 909 C CA . THR A 1 115 ? -40.531 4.992 48.344 1 25.12 115 THR A CA 1
ATOM 910 C C . THR A 1 115 ? -42.062 5.023 48.281 1 25.12 115 THR A C 1
ATOM 912 O O . THR A 1 115 ? -42.656 4.41 47.406 1 25.12 115 THR A O 1
ATOM 915 N N . GLU A 1 116 ? -42.812 5.488 49.312 1 22.83 116 GLU A N 1
ATOM 916 C CA . GLU A 1 116 ? -44.156 5.684 49.844 1 22.83 116 GLU A CA 1
ATOM 917 C C . GLU A 1 116 ? -45.031 6.504 48.875 1 22.83 116 GLU A C 1
ATOM 919 O O . GLU A 1 116 ? -46.125 6.953 49.25 1 22.83 116 GLU A O 1
ATOM 924 N N . ALA A 1 117 ? -44.781 6.742 47.562 1 21.86 117 ALA A N 1
ATOM 925 C CA . ALA A 1 117 ? -45.531 7.871 47.031 1 21.86 117 ALA A CA 1
ATOM 926 C C . ALA A 1 117 ? -47.031 7.617 47.156 1 21.86 117 ALA A C 1
ATOM 928 O O . ALA A 1 117 ? -47.469 6.465 47.188 1 21.86 117 ALA A O 1
ATOM 929 N N . ASN A 1 118 ? -47.906 8.617 47.375 1 21.17 118 ASN A N 1
ATOM 930 C CA . ASN A 1 118 ? -49.25 9.07 47.75 1 21.17 118 ASN A CA 1
ATOM 931 C C . ASN A 1 118 ? -50.281 8.648 46.75 1 21.17 118 ASN A C 1
ATOM 933 O O . ASN A 1 118 ? -50.031 8.664 45.531 1 21.17 118 ASN A O 1
ATOM 937 N N . PRO A 1 119 ? -51.469 8 47.156 1 21.81 119 PRO A N 1
ATOM 938 C CA . PRO A 1 119 ? -52.594 7.27 46.562 1 21.81 119 PRO A CA 1
ATOM 939 C C . PRO A 1 119 ? -53.5 8.141 45.688 1 21.81 119 PRO A C 1
ATOM 941 O O . PRO A 1 119 ? -54.625 7.781 45.375 1 21.81 119 PRO A O 1
ATOM 944 N N . ARG A 1 120 ? -53 9.273 45 1 19.34 120 ARG A N 1
ATOM 945 C CA . ARG A 1 120 ? -54 10.211 44.562 1 19.34 120 ARG A CA 1
ATOM 946 C C . ARG A 1 120 ? -55.094 9.492 43.75 1 19.34 120 ARG A C 1
ATOM 948 O O . ARG A 1 120 ? -54.844 8.516 43.062 1 19.34 120 ARG A O 1
ATOM 955 N N . GLN A 1 121 ? -56.438 9.719 43.906 1 19.2 121 GLN A N 1
ATOM 956 C CA . GLN A 1 121 ? -57.844 9.344 43.875 1 19.2 121 GLN A CA 1
ATOM 957 C C . GLN A 1 121 ? -58.344 9.32 42.406 1 19.2 121 GLN A C 1
ATOM 959 O O . GLN A 1 121 ? -59.438 8.812 42.156 1 19.2 121 GLN A O 1
ATOM 964 N N . GLY A 1 122 ? -57.719 10.016 41.406 1 19.17 122 GLY A N 1
ATOM 965 C CA . GLY A 1 122 ? -58.688 10.562 40.469 1 19.17 122 GLY A CA 1
ATOM 966 C C . GLY A 1 122 ? -59.594 9.5 39.844 1 19.17 122 GLY A C 1
ATOM 967 O O . GLY A 1 122 ? -59.281 8.312 39.938 1 19.17 122 GLY A O 1
ATOM 968 N N . SER A 1 123 ? -60.75 9.906 39.125 1 21.11 123 SER A N 1
ATOM 969 C CA . SER A 1 123 ? -62.094 9.789 38.625 1 21.11 123 SER A CA 1
ATOM 970 C C . SER A 1 123 ? -62.188 8.734 37.531 1 21.11 123 SER A C 1
ATOM 972 O O . SER A 1 123 ? -61.188 8.336 36.969 1 21.11 123 SER A O 1
ATOM 974 N N . GLY A 1 124 ? -63.438 8.398 37.031 1 20.02 124 GLY A N 1
ATOM 975 C CA . GLY A 1 124 ? -64.375 7.398 36.5 1 20.02 124 GLY A CA 1
ATOM 976 C C . GLY A 1 124 ? -64.062 7.043 35.031 1 20.02 124 GLY A C 1
ATOM 977 O O . GLY A 1 124 ? -64.125 7.898 34.156 1 20.02 124 GLY A O 1
ATOM 978 N N . MET A 1 125 ? -63.188 6.121 34.719 1 20.75 125 MET A N 1
ATOM 979 C CA . MET A 1 125 ? -62.656 5.727 33.406 1 20.75 125 MET A CA 1
ATOM 980 C C . MET A 1 125 ? -63.688 5.008 32.562 1 20.75 125 MET A C 1
ATOM 982 O O . MET A 1 125 ? -64.125 3.916 32.938 1 20.75 125 MET A O 1
ATOM 986 N N . HIS A 1 126 ? -64.75 5.773 32.062 1 21.58 126 HIS A N 1
ATOM 987 C CA . HIS A 1 126 ? -65.812 5.219 31.234 1 21.58 126 HIS A CA 1
ATOM 988 C C . HIS A 1 126 ? -65.25 4.188 30.266 1 21.58 126 HIS A C 1
ATOM 990 O O . HIS A 1 126 ? -64.062 4.203 29.938 1 21.58 126 HIS A O 1
ATOM 996 N N . ALA A 1 127 ? -66.125 3.111 29.875 1 21.58 127 ALA A N 1
ATOM 997 C CA . ALA A 1 127 ? -66.125 1.773 29.297 1 21.58 127 ALA A CA 1
ATOM 998 C C . ALA A 1 127 ? -65.688 1.827 27.828 1 21.58 127 ALA A C 1
ATOM 1000 O O . ALA A 1 127 ? -66.5 2.014 26.938 1 21.58 127 ALA A O 1
ATOM 1001 N N . GLU A 1 128 ? -64.688 2.678 27.469 1 21.25 128 GLU A N 1
ATOM 1002 C CA . GLU A 1 128 ? -64.438 2.961 26.062 1 21.25 128 GLU A CA 1
ATOM 1003 C C . GLU A 1 128 ? -64.25 1.672 25.266 1 21.25 128 GLU A C 1
ATOM 1005 O O . GLU A 1 128 ? -63.531 0.753 25.719 1 21.25 128 GLU A O 1
ATOM 1010 N N . THR A 1 129 ? -65.188 1.374 24.297 1 23.8 129 THR A N 1
ATOM 1011 C CA . THR A 1 129 ? -65.562 0.419 23.25 1 23.8 129 THR A CA 1
ATOM 1012 C C . THR A 1 129 ? -64.312 -0.076 22.547 1 23.8 129 THR A C 1
ATOM 1014 O O . THR A 1 129 ? -63.375 0.712 22.25 1 23.8 129 THR A O 1
ATOM 1017 N N . THR A 1 130 ? -64.062 -1.404 22.625 1 25.25 130 THR A N 1
ATOM 1018 C CA . THR A 1 130 ? -62.938 -2.307 22.297 1 25.25 130 THR A CA 1
ATOM 1019 C C . THR A 1 130 ? -62.594 -2.25 20.812 1 25.25 130 THR A C 1
ATOM 1021 O O . THR A 1 130 ? -63.312 -2.814 19.984 1 25.25 130 THR A O 1
ATOM 1024 N N . PRO A 1 131 ? -62.469 -1.017 20.219 1 26.06 131 PRO A N 1
ATOM 1025 C CA . PRO A 1 131 ? -62.469 -1.094 18.75 1 26.06 131 PRO A CA 1
ATOM 1026 C C . PRO A 1 131 ? -61.562 -2.201 18.219 1 26.06 131 PRO A C 1
ATOM 1028 O O . PRO A 1 131 ? -60.625 -2.607 18.906 1 26.06 131 PRO A O 1
ATOM 1031 N N . GLN A 1 132 ? -62.094 -3.098 17.266 1 24.44 132 GLN A N 1
ATOM 1032 C CA . GLN A 1 132 ? -61.562 -4.191 16.438 1 24.44 132 GLN A CA 1
ATOM 1033 C C . GLN A 1 132 ? -60.188 -3.879 15.906 1 24.44 132 GLN A C 1
ATOM 1035 O O . GLN A 1 132 ? -60 -2.959 15.102 1 24.44 132 GLN A O 1
ATOM 1040 N N . LYS A 1 133 ? -59.188 -4.082 16.672 1 26.98 133 LYS A N 1
ATOM 1041 C CA . LYS A 1 133 ? -57.812 -3.807 16.312 1 26.98 133 LYS A CA 1
ATOM 1042 C C . LYS A 1 133 ? -57.438 -4.477 15 1 26.98 133 LYS A C 1
ATOM 1044 O O . LYS A 1 133 ? -57.469 -5.703 14.883 1 26.98 133 LYS A O 1
ATOM 1049 N N . THR A 1 134 ? -57.938 -3.947 13.812 1 26.77 134 THR A N 1
ATOM 1050 C CA . THR A 1 134 ? -57.75 -4.449 12.453 1 26.77 134 THR A CA 1
ATOM 1051 C C . THR A 1 134 ? -56.375 -5.07 12.297 1 26.77 134 THR A C 1
ATOM 1053 O O . THR A 1 134 ? -55.438 -4.656 12.961 1 26.77 134 THR A O 1
ATOM 1056 N N . LEU A 1 135 ? -56.25 -6.316 11.617 1 27.39 135 LEU A N 1
ATOM 1057 C CA . LEU A 1 135 ? -55.125 -7.156 11.188 1 27.39 135 LEU A CA 1
ATOM 1058 C C . LEU A 1 135 ? -53.906 -6.305 10.797 1 27.39 135 LEU A C 1
ATOM 1060 O O . LEU A 1 135 ? -52.844 -6.84 10.484 1 27.39 135 LEU A O 1
ATOM 1064 N N . MET A 1 136 ? -54.188 -4.992 10.477 1 29.47 136 MET A N 1
ATOM 1065 C CA . MET A 1 136 ? -53.156 -4.027 10.141 1 29.47 136 MET A CA 1
ATOM 1066 C C . MET A 1 136 ? -52.156 -3.887 11.281 1 29.47 136 MET A C 1
ATOM 1068 O O . MET A 1 136 ? -51.094 -3.26 11.125 1 29.47 136 MET A O 1
ATOM 1072 N N . GLN A 1 137 ? -52.562 -3.998 12.57 1 29.89 137 GLN A N 1
ATOM 1073 C CA . GLN A 1 137 ? -51.781 -3.707 13.773 1 29.89 137 GLN A CA 1
ATOM 1074 C C . GLN A 1 137 ? -50.656 -4.711 13.953 1 29.89 137 GLN A C 1
ATOM 1076 O O . GLN A 1 137 ? -49.656 -4.418 14.625 1 29.89 137 GLN A O 1
ATOM 1081 N N . CYS A 1 138 ? -50.969 -5.973 13.953 1 29.23 138 CYS A N 1
ATOM 1082 C CA . CYS A 1 138 ? -50 -6.996 14.328 1 29.23 138 CYS A CA 1
ATOM 1083 C C . CYS A 1 138 ? -48.781 -6.922 13.453 1 29.23 138 CYS A C 1
ATOM 1085 O O . CYS A 1 138 ? -47.906 -7.801 13.516 1 29.23 138 CYS A O 1
ATOM 1087 N N . PHE A 1 139 ? -48.969 -6.496 12.18 1 33 139 PHE A N 1
ATOM 1088 C CA . PHE A 1 139 ? -47.688 -6.293 11.539 1 33 139 PHE A CA 1
ATOM 1089 C C . PHE A 1 139 ? -46.781 -5.434 12.406 1 33 139 PHE A C 1
ATOM 1091 O O . PHE A 1 139 ? -46.969 -4.219 12.508 1 3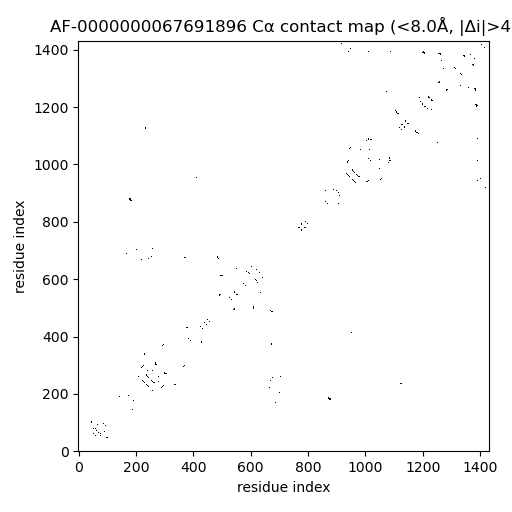3 139 PHE A O 1
ATOM 1098 N N . GLN A 1 140 ? -46.562 -5.797 13.625 1 32.56 140 GLN A N 1
ATOM 1099 C CA . GLN A 1 140 ? -45.688 -5.176 14.609 1 32.56 140 GLN A CA 1
ATOM 1100 C C . GLN A 1 140 ? -44.5 -4.52 13.938 1 32.56 140 GLN A C 1
ATOM 1102 O O . GLN A 1 140 ? -43.531 -5.195 13.578 1 32.56 140 GLN A O 1
ATOM 1107 N N . ARG A 1 141 ? -44.688 -3.711 13.133 1 33.31 141 ARG A N 1
ATOM 1108 C CA . ARG A 1 141 ? -43.781 -2.732 12.562 1 33.31 141 ARG A CA 1
ATOM 1109 C C . ARG A 1 141 ? -43 -2.025 13.656 1 33.31 141 ARG A C 1
ATOM 1111 O O . ARG A 1 141 ? -43.562 -1.341 14.5 1 33.31 141 ARG A O 1
ATOM 1118 N N . ARG A 1 142 ? -42.062 -2.639 14.477 1 37.06 142 ARG A N 1
ATOM 1119 C CA . ARG A 1 142 ? -41.219 -1.715 15.227 1 37.06 142 ARG A CA 1
ATOM 1120 C C . ARG A 1 142 ? -41.188 -0.334 14.578 1 37.06 142 ARG A C 1
ATOM 1122 O O . ARG A 1 142 ? -41.312 -0.215 13.359 1 37.06 142 ARG A O 1
ATOM 1129 N N . PRO A 1 143 ? -41.625 0.682 15.328 1 39.38 143 PRO A N 1
ATOM 1130 C CA . PRO A 1 143 ? -41.656 2.023 14.742 1 39.38 143 PRO A CA 1
ATOM 1131 C C . PRO A 1 143 ? -40.562 2.256 13.695 1 39.38 143 PRO A C 1
ATOM 1133 O O . PRO A 1 143 ? -40.75 3.072 12.789 1 39.38 143 PRO A O 1
ATOM 1136 N N . ASP A 1 144 ? -39.188 1.973 14.094 1 47.62 144 ASP A N 1
ATOM 1137 C CA . ASP A 1 144 ? -38.156 2.438 13.172 1 47.62 144 ASP A CA 1
ATOM 1138 C C . ASP A 1 144 ? -38.094 1.548 11.93 1 47.62 144 ASP A C 1
ATOM 1140 O O . ASP A 1 144 ? -38 0.323 12.047 1 47.62 144 ASP A O 1
ATOM 1144 N N . GLY A 1 145 ? -39 1.643 10.961 1 61.28 145 GLY A N 1
ATOM 1145 C CA . GLY A 1 145 ? -39.25 1.176 9.602 1 61.28 145 GLY A CA 1
ATOM 1146 C C . GLY A 1 145 ? -38.156 0.248 9.102 1 61.28 145 GLY A C 1
ATOM 1147 O O . GLY A 1 145 ? -38.125 -0.097 7.914 1 61.28 145 GLY A O 1
ATOM 1148 N N . CYS A 1 146 ? -37.281 -0.145 9.883 1 71 146 CYS A N 1
ATOM 1149 C CA . CYS A 1 146 ? -36.219 -0.998 9.375 1 71 146 CYS A CA 1
ATOM 1150 C C . CYS A 1 146 ? -36.594 -2.471 9.484 1 71 146 CYS A C 1
ATOM 1152 O O . CYS A 1 146 ? -37.406 -2.846 10.336 1 71 146 CYS A O 1
ATOM 1154 N N . TRP A 1 147 ? -36.344 -3.428 8.555 1 74.88 147 TRP A N 1
ATOM 1155 C CA . TRP A 1 147 ? -36.531 -4.875 8.594 1 74.88 147 TRP A CA 1
ATOM 1156 C C . TRP A 1 147 ? -35.875 -5.473 9.836 1 74.88 147 TRP A C 1
ATOM 1158 O O . TRP A 1 147 ? -34.875 -4.945 10.352 1 74.88 147 TRP A O 1
ATOM 1168 N N . LEU A 1 148 ? -36.5 -6.438 10.406 1 70.94 148 LEU A N 1
ATOM 1169 C CA . LEU A 1 148 ? -35.844 -7.203 11.461 1 70.94 148 LEU A CA 1
ATOM 1170 C C . LEU A 1 148 ? -34.594 -7.891 10.938 1 70.94 148 LEU A C 1
ATOM 1172 O O . LEU A 1 148 ? -34.562 -8.328 9.789 1 70.94 148 LEU A O 1
ATOM 1176 N N . VAL A 1 149 ? -33.625 -7.953 11.695 1 74.44 149 VAL A N 1
ATOM 1177 C CA . VAL A 1 149 ? -32.312 -8.508 11.32 1 74.44 149 VAL A CA 1
ATOM 1178 C C . VAL A 1 149 ? -32.469 -9.961 10.883 1 74.44 149 VAL A C 1
ATOM 1180 O O . VAL A 1 149 ? -31.781 -10.422 9.977 1 74.44 149 VAL A O 1
ATOM 1183 N N . ASN A 1 150 ? -33.5 -10.672 11.461 1 74.19 150 ASN A N 1
ATOM 1184 C CA . ASN A 1 150 ? -33.656 -12.086 11.148 1 74.19 150 ASN A CA 1
ATOM 1185 C C . ASN A 1 150 ? -34.688 -12.312 10.039 1 74.19 150 ASN A C 1
ATOM 1187 O O . ASN A 1 150 ? -35 -13.453 9.695 1 74.19 150 ASN A O 1
ATOM 1191 N N . SER A 1 151 ? -35.125 -11.227 9.484 1 80.44 151 SER A N 1
ATOM 1192 C CA . SER A 1 151 ? -36.062 -11.359 8.375 1 80.44 151 SER A CA 1
ATOM 1193 C C . SER A 1 151 ? -35.375 -11.828 7.105 1 80.44 151 SER A C 1
ATOM 1195 O O . SER A 1 151 ? -34.156 -11.656 6.957 1 80.44 151 SER A O 1
ATOM 1197 N N . GLN A 1 152 ? -36.125 -12.539 6.32 1 84.06 152 GLN A N 1
ATOM 1198 C CA . GLN A 1 152 ? -35.594 -13.055 5.062 1 84.06 152 GLN A CA 1
ATOM 1199 C C . GLN A 1 152 ? -35.125 -11.914 4.16 1 84.06 152 GLN A C 1
ATOM 1201 O O . GLN A 1 152 ? -34.125 -12.031 3.473 1 84.06 152 GLN A O 1
ATOM 1206 N N . GLU A 1 153 ? -35.875 -10.836 4.27 1 85.94 153 GLU A N 1
ATOM 1207 C CA . GLU A 1 153 ? -35.531 -9.68 3.449 1 85.94 153 GLU A CA 1
ATOM 1208 C C . GLU A 1 153 ? -34.188 -9.078 3.889 1 85.94 153 GLU A C 1
ATOM 1210 O O . GLU A 1 153 ? -33.375 -8.711 3.051 1 85.94 153 GLU A O 1
ATOM 1215 N N . HIS A 1 154 ? -34.062 -9.039 5.086 1 89.75 154 HIS A N 1
ATOM 1216 C CA . HIS A 1 154 ? -32.812 -8.492 5.621 1 89.75 154 HIS A CA 1
ATOM 1217 C C . HIS A 1 154 ? -31.641 -9.422 5.332 1 89.75 154 HIS A C 1
ATOM 1219 O O . HIS A 1 154 ? -30.547 -8.961 4.961 1 89.75 154 HIS A O 1
ATOM 1225 N N . HIS A 1 155 ? -31.922 -10.688 5.398 1 88.88 155 HIS A N 1
ATOM 1226 C CA . HIS A 1 155 ? -30.875 -11.688 5.195 1 88.88 155 HIS A CA 1
ATOM 1227 C C . HIS A 1 155 ? -30.359 -11.664 3.758 1 88.88 155 HIS A C 1
ATOM 1229 O O . HIS A 1 155 ? -29.172 -11.812 3.518 1 88.88 155 HIS A O 1
ATOM 1235 N N . LYS A 1 156 ? -31.203 -11.523 2.887 1 89.25 156 LYS A N 1
ATOM 1236 C CA . LYS A 1 156 ? -30.812 -11.461 1.479 1 89.25 156 LYS A CA 1
ATOM 1237 C C . LYS A 1 156 ? -29.875 -10.289 1.219 1 89.25 156 LYS A C 1
ATOM 1239 O O . LYS A 1 156 ? -28.922 -10.414 0.456 1 89.25 156 LYS A O 1
ATOM 1244 N N . ARG A 1 157 ? -30.203 -9.188 1.856 1 92.31 157 ARG A N 1
ATOM 1245 C CA . ARG A 1 157 ? -29.375 -7.996 1.675 1 92.31 157 ARG A CA 1
ATOM 1246 C C . ARG A 1 157 ? -28.047 -8.133 2.404 1 92.31 157 ARG A C 1
ATOM 1248 O O . ARG A 1 157 ? -27.016 -7.691 1.904 1 92.31 157 ARG A O 1
ATOM 1255 N N . GLU A 1 158 ? -28.047 -8.781 3.506 1 91.38 158 GLU A N 1
ATOM 1256 C CA . GLU A 1 158 ? -26.812 -9.055 4.238 1 91.38 158 GLU A CA 1
ATOM 1257 C C . GLU A 1 158 ? -25.891 -9.969 3.445 1 91.38 158 GLU A C 1
ATOM 1259 O O . GLU A 1 158 ? -24.672 -9.758 3.416 1 91.38 158 GLU A O 1
ATOM 1264 N N . GLU A 1 159 ? -26.516 -10.914 2.838 1 89.5 159 GLU A N 1
ATOM 1265 C CA . GLU A 1 159 ? -25.734 -11.844 2.025 1 89.5 159 GLU A CA 1
ATOM 1266 C C . GLU A 1 159 ? -25.078 -11.133 0.85 1 89.5 159 GLU A C 1
ATOM 1268 O O . GLU A 1 159 ? -23.922 -11.406 0.524 1 89.5 159 GLU A O 1
ATOM 1273 N N . ALA A 1 160 ? -25.828 -10.289 0.275 1 91.69 160 ALA A N 1
ATOM 1274 C CA . ALA A 1 160 ? -25.281 -9.523 -0.841 1 91.69 160 ALA A CA 1
ATOM 1275 C C . ALA A 1 160 ? -24.125 -8.641 -0.382 1 91.69 160 ALA A C 1
ATOM 1277 O O . ALA A 1 160 ? -23.125 -8.492 -1.095 1 91.69 160 ALA A O 1
ATOM 1278 N N . LEU A 1 161 ? -24.266 -8.062 0.771 1 93.06 161 LEU A N 1
ATOM 1279 C CA . LEU A 1 161 ? -23.219 -7.234 1.344 1 93.06 161 LEU A CA 1
ATOM 1280 C C . LEU A 1 161 ? -21.953 -8.055 1.614 1 93.06 161 LEU A C 1
ATOM 1282 O O . LEU A 1 161 ? -20.844 -7.641 1.262 1 93.06 161 LEU A O 1
ATOM 1286 N N . VAL A 1 162 ? -22.156 -9.18 2.174 1 90.06 162 VAL A N 1
ATOM 1287 C CA . VAL A 1 162 ? -21.031 -10.062 2.502 1 90.06 162 VAL A CA 1
ATOM 1288 C C . VAL A 1 162 ? -20.328 -10.492 1.222 1 90.06 162 VAL A C 1
ATOM 1290 O O . VAL A 1 162 ? -19.094 -10.508 1.164 1 90.06 162 VAL A O 1
ATOM 1293 N N . ASN A 1 163 ? -21.062 -10.805 0.184 1 88.94 163 ASN A N 1
ATOM 1294 C CA . ASN A 1 163 ? -20.484 -11.188 -1.099 1 88.94 163 ASN A CA 1
ATOM 1295 C C . ASN A 1 163 ? -19.656 -10.055 -1.693 1 88.94 163 ASN A C 1
ATOM 1297 O O . ASN A 1 163 ? -18.641 -10.305 -2.344 1 88.94 163 ASN A O 1
ATOM 1301 N N . MET A 1 164 ? -20.125 -8.859 -1.44 1 90.38 164 MET A N 1
ATOM 1302 C CA . MET A 1 164 ? -19.375 -7.707 -1.93 1 90.38 164 MET A CA 1
ATOM 1303 C C . MET A 1 164 ? -18 -7.633 -1.265 1 90.38 164 MET A C 1
ATOM 1305 O O . MET A 1 164 ? -16.984 -7.438 -1.939 1 90.38 164 MET A O 1
ATOM 1309 N N . PHE A 1 165 ? -17.938 -7.84 0.029 1 87.44 165 PHE A N 1
ATOM 1310 C CA . PHE A 1 165 ? -16.672 -7.777 0.758 1 87.44 165 PHE A CA 1
ATOM 1311 C C . PHE A 1 165 ? -15.742 -8.914 0.339 1 87.44 165 PHE A C 1
ATOM 1313 O O . PHE A 1 165 ? -14.531 -8.719 0.206 1 87.44 165 PHE A O 1
ATOM 1320 N N . ILE A 1 166 ? -16.312 -10.039 0.08 1 84.25 166 ILE A N 1
ATOM 1321 C CA . ILE A 1 166 ? -15.531 -11.211 -0.282 1 84.25 166 ILE A CA 1
ATOM 1322 C C . ILE A 1 166 ? -14.938 -11.031 -1.677 1 84.25 166 ILE A C 1
ATOM 1324 O O . ILE A 1 166 ? -13.75 -11.273 -1.891 1 84.25 166 ILE A O 1
ATOM 1328 N N . GLU A 1 167 ? -15.641 -10.562 -2.582 1 84.75 167 GLU A N 1
ATOM 1329 C CA . GLU A 1 167 ? -15.219 -10.469 -3.977 1 84.75 167 GLU A CA 1
ATOM 1330 C C . GLU A 1 167 ? -14.25 -9.312 -4.18 1 84.75 167 GLU A C 1
ATOM 1332 O O . GLU A 1 167 ? -13.312 -9.414 -4.969 1 84.75 167 GLU A O 1
ATOM 1337 N N . THR A 1 168 ? -14.547 -8.219 -3.504 1 83.56 168 THR A N 1
ATOM 1338 C CA . THR A 1 168 ? -13.727 -7.031 -3.727 1 83.56 168 THR A CA 1
ATOM 1339 C C . THR A 1 168 ? -12.484 -7.059 -2.836 1 83.56 168 THR A C 1
ATOM 1341 O O . THR A 1 168 ? -11.461 -6.453 -3.166 1 83.56 168 THR A O 1
ATOM 1344 N N . GLY A 1 169 ? -12.609 -7.719 -1.708 1 79.25 169 GLY A N 1
ATOM 1345 C CA . GLY A 1 169 ? -11.484 -7.75 -0.784 1 79.25 169 GLY A CA 1
ATOM 1346 C C . GLY A 1 169 ? -11.367 -6.492 0.056 1 79.25 169 GLY A C 1
ATOM 1347 O O . GLY A 1 169 ? -10.367 -6.297 0.753 1 79.25 169 GLY A O 1
ATOM 1348 N N . ILE A 1 170 ? -12.352 -5.621 -0.017 1 82.25 170 ILE A N 1
ATOM 1349 C CA . ILE A 1 170 ? -12.336 -4.391 0.768 1 82.25 170 ILE A CA 1
ATOM 1350 C C . ILE A 1 170 ? -12.523 -4.723 2.248 1 82.25 170 ILE A C 1
ATOM 1352 O O . ILE A 1 170 ? -13.148 -5.727 2.59 1 82.25 170 ILE A O 1
ATOM 1356 N N . SER A 1 171 ? -11.938 -3.916 3.107 1 81.56 171 SER A N 1
ATOM 1357 C CA . SER A 1 171 ? -12.047 -4.125 4.547 1 81.56 171 SER A CA 1
ATOM 1358 C C . SER A 1 171 ? -13.492 -4.023 5.02 1 81.56 171 SER A C 1
ATOM 1360 O O . SER A 1 171 ? -14.242 -3.172 4.551 1 81.56 171 SER A O 1
ATOM 1362 N N . THR A 1 172 ? -13.797 -4.855 5.984 1 87.31 172 THR A N 1
ATOM 1363 C CA . THR A 1 172 ? -15.148 -4.859 6.543 1 87.31 172 THR A CA 1
ATOM 1364 C C . THR A 1 172 ? -15.406 -3.592 7.348 1 87.31 172 THR A C 1
ATOM 1366 O O . THR A 1 172 ? -16.547 -3.283 7.676 1 87.31 172 THR A O 1
ATOM 1369 N N . GLN A 1 173 ? -14.398 -2.828 7.59 1 85.56 173 GLN A N 1
ATOM 1370 C CA . GLN A 1 173 ? -14.547 -1.579 8.328 1 85.56 173 GLN A CA 1
ATOM 1371 C C . GLN A 1 173 ? -15.375 -0.565 7.539 1 85.56 173 GLN A C 1
ATOM 1373 O O . GLN A 1 173 ? -15.875 0.41 8.102 1 85.56 173 GLN A O 1
ATOM 1378 N N . LEU A 1 174 ? -15.406 -0.792 6.277 1 87.19 174 LEU A N 1
ATOM 1379 C CA . LEU A 1 174 ? -16.234 0.076 5.441 1 87.19 174 LEU A CA 1
ATOM 1380 C C . LEU A 1 174 ? -17.672 0.122 5.949 1 87.19 174 LEU A C 1
ATOM 1382 O O . LEU A 1 174 ? -18.328 1.157 5.855 1 87.19 174 LEU A O 1
ATOM 1386 N N . SER A 1 175 ? -18.156 -0.993 6.5 1 90.81 175 SER A N 1
ATOM 1387 C CA . SER A 1 175 ? -19.531 -1.072 6.977 1 90.81 175 SER A CA 1
ATOM 1388 C C . SER A 1 175 ? -19.734 -0.191 8.203 1 90.81 175 SER A C 1
ATOM 1390 O O . SER A 1 175 ? -20.875 0.125 8.555 1 90.81 175 SER A O 1
ATOM 1392 N N . GLU A 1 176 ? -18.641 0.193 8.828 1 90.12 176 GLU A N 1
ATOM 1393 C CA . GLU A 1 176 ? -18.719 1.059 10 1 90.12 176 GLU A CA 1
ATOM 1394 C C . GLU A 1 176 ? -18.734 2.531 9.602 1 90.12 176 GLU A C 1
ATOM 1396 O O . GLU A 1 176 ? -19.109 3.395 10.398 1 90.12 176 GLU A O 1
ATOM 1401 N N . SER A 1 177 ? -18.344 2.799 8.398 1 89.88 177 SER A N 1
ATOM 1402 C CA . SER A 1 177 ? -18.266 4.18 7.938 1 89.88 177 SER A CA 1
ATOM 1403 C C . SER A 1 177 ? -19.656 4.812 7.852 1 89.88 177 SER A C 1
ATOM 1405 O O . SER A 1 177 ? -20.594 4.18 7.379 1 89.88 177 SER A O 1
ATOM 1407 N N . ILE A 1 178 ? -19.734 6.027 8.289 1 89.31 178 ILE A N 1
ATOM 1408 C CA . ILE A 1 178 ? -21 6.75 8.305 1 89.31 178 ILE A CA 1
ATOM 1409 C C . ILE A 1 178 ? -21.484 6.992 6.875 1 89.31 178 ILE A C 1
ATOM 1411 O O . ILE A 1 178 ? -22.672 6.848 6.574 1 89.31 178 ILE A O 1
ATOM 1415 N N . ALA A 1 179 ? -20.578 7.258 6.008 1 89.44 179 ALA A N 1
ATOM 1416 C CA . ALA A 1 179 ? -20.922 7.543 4.621 1 89.44 179 ALA A CA 1
ATOM 1417 C C . ALA A 1 179 ? -21.5 6.305 3.938 1 89.44 179 ALA A C 1
ATOM 1419 O O . ALA A 1 179 ? -22.438 6.41 3.145 1 89.44 179 ALA A O 1
ATOM 1420 N N . PHE A 1 180 ? -20.984 5.176 4.238 1 93.5 180 PHE A N 1
ATOM 1421 C CA . PHE A 1 180 ? -21.5 3.939 3.66 1 93.5 180 PHE A CA 1
ATOM 1422 C C . PHE A 1 180 ? -22.891 3.623 4.191 1 93.5 180 PHE A C 1
ATOM 1424 O O . PHE A 1 180 ? -23.766 3.199 3.438 1 93.5 180 PHE A O 1
ATOM 1431 N N . LYS A 1 181 ? -23.016 3.816 5.449 1 93.31 181 LYS A N 1
ATOM 1432 C CA . LYS A 1 181 ? -24.328 3.596 6.062 1 93.31 181 LYS A CA 1
ATOM 1433 C C . LYS A 1 181 ? -25.375 4.535 5.469 1 93.31 181 LYS A C 1
ATOM 1435 O O . LYS A 1 181 ? -26.5 4.117 5.191 1 93.31 181 LYS A O 1
ATOM 1440 N N . ASN A 1 182 ? -24.969 5.797 5.27 1 92.06 182 ASN A N 1
ATOM 1441 C CA . ASN A 1 182 ? -25.891 6.762 4.66 1 92.06 182 ASN A CA 1
ATOM 1442 C C . ASN A 1 182 ? -26.266 6.355 3.24 1 92.06 182 ASN A C 1
ATOM 1444 O O . ASN A 1 182 ? -27.422 6.508 2.834 1 92.06 182 ASN A O 1
ATOM 1448 N N . PHE A 1 183 ? -25.375 5.805 2.553 1 94.19 183 PHE A N 1
ATOM 1449 C CA . PHE A 1 183 ? -25.641 5.34 1.195 1 94.19 183 PHE A CA 1
ATOM 1450 C C . PHE A 1 183 ? -26.594 4.156 1.207 1 94.19 183 PHE A C 1
ATOM 1452 O O . PHE A 1 183 ? -27.594 4.145 0.475 1 94.19 183 PHE A O 1
ATOM 1459 N N . SER A 1 184 ? -26.266 3.219 2.025 1 93.69 184 SER A N 1
ATOM 1460 C CA . SER A 1 184 ? -27.141 2.049 2.137 1 93.69 184 SER A CA 1
ATOM 1461 C C . SER A 1 184 ? -28.547 2.441 2.553 1 93.69 184 SER A C 1
ATOM 1463 O O . SER A 1 184 ? -29.531 1.931 2.006 1 93.69 184 SER A O 1
ATOM 1465 N N . ASN A 1 185 ? -28.609 3.41 3.461 1 91.81 185 ASN A N 1
ATOM 1466 C CA . ASN A 1 185 ? -29.891 3.885 3.953 1 91.81 185 ASN A CA 1
ATOM 1467 C C . ASN A 1 185 ? -30.672 4.641 2.873 1 91.81 185 ASN A C 1
ATOM 1469 O O . ASN A 1 185 ? -31.891 4.602 2.84 1 91.81 185 ASN A O 1
ATOM 1473 N N . SER A 1 186 ? -29.938 5.332 2.078 1 92.31 186 SER A N 1
ATOM 1474 C CA . SER A 1 186 ? -30.578 6.062 0.992 1 92.31 186 SER A CA 1
ATOM 1475 C C . SER A 1 186 ? -31.219 5.113 -0.015 1 92.31 186 SER A C 1
ATOM 1477 O O . SER A 1 186 ? -32.219 5.461 -0.662 1 92.31 186 SER A O 1
ATOM 1479 N N . LEU A 1 187 ? -30.656 3.973 -0.222 1 92.19 187 LEU A N 1
ATOM 1480 C CA . LEU A 1 187 ? -31.203 2.977 -1.138 1 92.19 187 LEU A CA 1
ATOM 1481 C C . LEU A 1 187 ? -32.375 2.248 -0.505 1 92.19 187 LEU A C 1
ATOM 1483 O O . LEU A 1 187 ? -33.469 2.17 -1.101 1 92.19 187 LEU A O 1
ATOM 1487 N N . GLU A 1 188 ? -32.156 1.718 0.732 1 91.56 188 GLU A N 1
ATOM 1488 C CA . GLU A 1 188 ? -33.188 0.997 1.461 1 91.56 188 GLU A CA 1
ATOM 1489 C C . GLU A 1 188 ? -33.188 1.354 2.943 1 91.56 188 GLU A C 1
ATOM 1491 O O . GLU A 1 188 ? -32.438 0.763 3.721 1 91.56 188 GLU A O 1
ATOM 1496 N N . PRO A 1 189 ? -34 2.256 3.34 1 89.19 189 PRO A N 1
ATOM 1497 C CA . PRO A 1 189 ? -34.031 2.715 4.73 1 89.19 189 PRO A CA 1
ATOM 1498 C C . PRO A 1 189 ? -34.375 1.602 5.715 1 89.19 189 PRO A C 1
ATOM 1500 O O . PRO A 1 189 ? -34.062 1.701 6.906 1 89.19 189 PRO A O 1
ATOM 1503 N N . LYS A 1 190 ? -35 0.542 5.16 1 89 190 LYS A N 1
ATOM 1504 C CA . LYS A 1 190 ? -35.375 -0.551 6.039 1 89 190 LYS A CA 1
ATOM 1505 C C . LYS A 1 190 ? -34.219 -1.469 6.352 1 89 190 LYS A C 1
ATOM 1507 O O . LYS A 1 190 ? -34.281 -2.303 7.254 1 89 190 LYS A O 1
ATOM 1512 N N . PHE A 1 191 ? -33.25 -1.275 5.629 1 91.12 191 PHE A N 1
ATOM 1513 C CA . PHE A 1 191 ? -32.062 -2.117 5.809 1 91.12 191 PHE A CA 1
ATOM 1514 C C . PHE A 1 191 ? -31.125 -1.51 6.836 1 91.12 191 PHE A C 1
ATOM 1516 O O . PHE A 1 191 ? -30.688 -0.371 6.684 1 91.12 191 PHE A O 1
ATOM 1523 N N . ARG A 1 192 ? -30.859 -2.191 7.863 1 88.44 192 ARG A N 1
ATOM 1524 C CA . ARG A 1 192 ? -29.859 -1.767 8.844 1 88.44 192 ARG A CA 1
ATOM 1525 C C . ARG A 1 192 ? -28.484 -2.34 8.516 1 88.44 192 ARG A C 1
ATOM 1527 O O . ARG A 1 192 ? -28.266 -3.545 8.656 1 88.44 192 ARG A O 1
ATOM 1534 N N . THR A 1 193 ? -27.641 -1.48 8.102 1 91.31 193 THR A N 1
ATOM 1535 C CA . THR A 1 193 ? -26.297 -1.931 7.746 1 91.31 193 THR A CA 1
ATOM 1536 C C . THR A 1 193 ? -25.594 -2.553 8.945 1 91.31 193 THR A C 1
ATOM 1538 O O . THR A 1 193 ? -25.484 -1.925 10.008 1 91.31 193 THR A O 1
ATOM 1541 N N . PRO A 1 194 ? -25.188 -3.719 8.805 1 91.06 194 PRO A N 1
ATOM 1542 C CA . PRO A 1 194 ? -24.516 -4.391 9.914 1 91.06 194 PRO A CA 1
ATOM 1543 C C . PRO A 1 194 ? -23.141 -3.811 10.211 1 91.06 194 PRO A C 1
ATOM 1545 O O . PRO A 1 194 ? -22.516 -3.199 9.336 1 91.06 194 PRO A O 1
ATOM 1548 N N . GLY A 1 195 ? -22.703 -3.953 11.438 1 88.75 195 GLY A N 1
ATOM 1549 C CA . GLY A 1 195 ? -21.344 -3.561 11.812 1 88.75 195 GLY A CA 1
ATOM 1550 C C . GLY A 1 195 ? -20.297 -4.531 11.328 1 88.75 195 GLY A C 1
ATOM 1551 O O . GLY A 1 195 ? -20.609 -5.582 10.766 1 88.75 195 GLY A O 1
ATOM 1552 N N . ALA A 1 196 ? -19.078 -4.168 11.508 1 88.81 196 ALA A N 1
ATOM 1553 C CA . ALA A 1 196 ? -17.969 -4.984 11.055 1 88.81 196 ALA A CA 1
ATOM 1554 C C . ALA A 1 196 ? -17.953 -6.344 11.742 1 88.81 196 ALA A C 1
ATOM 1556 O O . ALA A 1 196 ? -17.672 -7.367 11.117 1 88.81 196 ALA A O 1
ATOM 1557 N N . ALA A 1 197 ? -18.281 -6.379 12.977 1 87.12 197 ALA A N 1
ATOM 1558 C CA . ALA A 1 197 ? -18.281 -7.621 13.742 1 87.12 197 ALA A CA 1
ATOM 1559 C C . ALA A 1 197 ? -19.328 -8.594 13.195 1 87.12 197 ALA A C 1
ATOM 1561 O O . ALA A 1 197 ? -19.047 -9.789 13.047 1 87.12 197 ALA A O 1
ATOM 1562 N N . ARG A 1 198 ? -20.469 -8.086 12.945 1 89.25 198 ARG A N 1
ATOM 1563 C CA . ARG A 1 198 ? -21.516 -8.93 12.383 1 89.25 198 ARG A CA 1
ATOM 1564 C C . ARG A 1 198 ? -21.141 -9.438 11 1 89.25 198 ARG A C 1
ATOM 1566 O O . ARG A 1 198 ? -21.359 -10.602 10.672 1 89.25 198 ARG A O 1
ATOM 1573 N N . VAL A 1 199 ? -20.625 -8.555 10.211 1 90.38 199 VAL A N 1
ATOM 1574 C CA . VAL A 1 199 ? -20.203 -8.945 8.875 1 90.38 199 VAL A CA 1
ATOM 1575 C C . VAL A 1 199 ? -19.172 -10.07 8.969 1 90.38 199 VAL A C 1
ATOM 1577 O O . VAL A 1 199 ? -19.234 -11.047 8.219 1 90.38 199 VAL A O 1
ATOM 1580 N N . ASN A 1 200 ? -18.234 -9.945 9.883 1 87.5 200 ASN A N 1
ATOM 1581 C CA . ASN A 1 200 ? -17.219 -10.977 10.062 1 87.5 200 ASN A CA 1
ATOM 1582 C C . ASN A 1 200 ? -17.828 -12.297 10.516 1 87.5 200 ASN A C 1
ATOM 1584 O O . ASN A 1 200 ? -17.375 -13.367 10.109 1 87.5 200 ASN A O 1
ATOM 1588 N N . CYS A 1 201 ? -18.844 -12.164 11.289 1 88.25 201 CYS A N 1
ATOM 1589 C CA . CYS A 1 201 ? -19.547 -13.367 11.711 1 88.25 201 CYS A CA 1
ATOM 1590 C C . CYS A 1 201 ? -20.219 -14.047 10.523 1 88.25 201 CYS A C 1
ATOM 1592 O O . CYS A 1 201 ? -20.188 -15.273 10.406 1 88.25 201 CYS A O 1
ATOM 1594 N N . LEU A 1 202 ? -20.844 -13.266 9.766 1 88.62 202 LEU A N 1
ATOM 1595 C CA . LEU A 1 202 ? -21.516 -13.805 8.586 1 88.62 202 LEU A CA 1
ATOM 1596 C C . LEU A 1 202 ? -20.5 -14.414 7.621 1 88.62 202 LEU A C 1
ATOM 1598 O O . LEU A 1 202 ? -20.797 -15.406 6.953 1 88.62 202 LEU A O 1
ATOM 1602 N N . ILE A 1 203 ? -19.328 -13.836 7.492 1 87.62 203 ILE A N 1
ATOM 1603 C CA . ILE A 1 203 ? -18.266 -14.391 6.672 1 87.62 203 ILE A CA 1
ATOM 1604 C C . ILE A 1 203 ? -17.844 -15.758 7.219 1 87.62 203 ILE A C 1
ATOM 1606 O O . ILE A 1 203 ? -17.656 -16.703 6.457 1 87.62 203 ILE A O 1
ATOM 1610 N N . GLY A 1 204 ? -17.719 -15.82 8.531 1 86.5 204 GLY A N 1
ATOM 1611 C CA . GLY A 1 204 ? -17.406 -17.094 9.148 1 86.5 204 GLY A CA 1
ATOM 1612 C C . GLY A 1 204 ? -18.422 -18.188 8.828 1 86.5 204 GLY A C 1
ATOM 1613 O O . GLY A 1 204 ? -18.047 -19.312 8.531 1 86.5 204 GLY A O 1
ATOM 1614 N N . ALA A 1 205 ? -19.656 -17.797 8.867 1 87.12 205 ALA A N 1
ATOM 1615 C CA . ALA A 1 205 ? -20.719 -18.75 8.547 1 87.12 205 ALA A CA 1
ATOM 1616 C C . ALA A 1 205 ? -20.625 -19.188 7.09 1 87.12 205 ALA A C 1
ATOM 1618 O O . ALA A 1 205 ? -20.844 -20.359 6.781 1 87.12 205 ALA A O 1
ATOM 1619 N N . LYS A 1 206 ? -20.328 -18.281 6.238 1 88.25 206 LYS A N 1
ATOM 1620 C CA . LYS A 1 206 ? -20.203 -18.594 4.82 1 88.25 206 LYS A CA 1
ATOM 1621 C C . LYS A 1 206 ? -19 -19.516 4.574 1 88.25 206 LYS A C 1
ATOM 1623 O O . LYS A 1 206 ? -19.031 -20.344 3.654 1 88.25 206 LYS A O 1
ATOM 1628 N N . VAL A 1 207 ? -17.984 -19.359 5.379 1 88.88 207 VAL A N 1
ATOM 1629 C CA . VAL A 1 207 ? -16.812 -20.219 5.273 1 88.88 207 VAL A CA 1
ATOM 1630 C C . VAL A 1 207 ? -17.203 -21.672 5.574 1 88.88 207 VAL A C 1
ATOM 1632 O O . VAL A 1 207 ? -16.781 -22.594 4.867 1 88.88 207 VAL A O 1
ATOM 1635 N N . ASP A 1 208 ? -18.016 -21.828 6.543 1 88.06 208 ASP A N 1
ATOM 1636 C CA . ASP A 1 208 ? -18.438 -23.156 6.93 1 88.06 208 ASP A CA 1
ATOM 1637 C C . ASP A 1 208 ? -19.25 -23.828 5.816 1 88.06 208 ASP A C 1
ATOM 1639 O O . ASP A 1 208 ? -19.062 -25 5.516 1 88.06 208 ASP A O 1
ATOM 1643 N N . ILE A 1 209 ? -20.031 -23.031 5.254 1 87.31 209 ILE A N 1
ATOM 1644 C CA . ILE A 1 209 ? -20.828 -23.531 4.148 1 87.31 209 ILE A CA 1
ATOM 1645 C C . ILE A 1 209 ? -19.922 -23.875 2.963 1 87.31 209 ILE A C 1
ATOM 1647 O O . ILE A 1 209 ? -20.062 -24.922 2.342 1 87.31 209 ILE A O 1
ATOM 1651 N N . ALA A 1 210 ? -19.078 -22.984 2.688 1 89.31 210 ALA A N 1
ATOM 1652 C CA . ALA A 1 210 ? -18.156 -23.172 1.573 1 89.31 210 ALA A CA 1
ATOM 1653 C C . ALA A 1 210 ? -17.25 -24.391 1.813 1 89.31 210 ALA A C 1
ATOM 1655 O O . ALA A 1 210 ? -16.938 -25.125 0.881 1 89.31 210 ALA A O 1
ATOM 1656 N N . LYS A 1 211 ? -16.812 -24.562 3.049 1 90.12 211 LYS A N 1
ATOM 1657 C CA . LYS A 1 211 ? -15.977 -25.719 3.391 1 90.12 211 LYS A CA 1
ATOM 1658 C C . LYS A 1 211 ? -16.719 -27.031 3.16 1 90.12 211 LYS A C 1
ATOM 1660 O O . LYS A 1 211 ? -16.141 -28 2.664 1 90.12 211 LYS A O 1
ATOM 1665 N N . GLN A 1 212 ? -17.984 -27.031 3.504 1 89.75 212 GLN A N 1
ATOM 1666 C CA . GLN A 1 212 ? -18.766 -28.234 3.303 1 89.75 212 GLN A CA 1
ATOM 1667 C C . GLN A 1 212 ? -18.922 -28.547 1.816 1 89.75 212 GLN A C 1
ATOM 1669 O O . GLN A 1 212 ? -18.828 -29.703 1.406 1 89.75 212 GLN A O 1
ATOM 1674 N N . LYS A 1 213 ? -19.172 -27.531 1.08 1 90.12 213 LYS A N 1
ATOM 1675 C CA . LYS A 1 213 ? -19.281 -27.734 -0.363 1 90.12 213 LYS A CA 1
ATOM 1676 C C . LYS A 1 213 ? -17.969 -28.219 -0.964 1 90.12 213 LYS A C 1
ATOM 1678 O O . LYS A 1 213 ? -17.969 -29.141 -1.796 1 90.12 213 LYS A O 1
ATOM 1683 N N . LEU A 1 214 ? -16.922 -27.641 -0.57 1 92.19 214 LEU A N 1
ATOM 1684 C CA . LEU A 1 214 ? -15.617 -28.047 -1.085 1 92.19 214 LEU A CA 1
ATOM 1685 C C . LEU A 1 214 ? -15.281 -29.469 -0.671 1 92.19 214 LEU A C 1
ATOM 1687 O O . LEU A 1 214 ? -14.688 -30.219 -1.444 1 92.19 214 LEU A O 1
ATOM 1691 N N . LYS A 1 215 ? -15.703 -29.828 0.498 1 92.38 215 LYS A N 1
ATOM 1692 C CA . LYS A 1 215 ? -15.477 -31.188 0.968 1 92.38 215 LYS A CA 1
ATOM 1693 C C . LYS A 1 215 ? -16.203 -32.188 0.083 1 92.38 215 LYS A C 1
ATOM 1695 O O . LYS A 1 215 ? -15.648 -33.25 -0.223 1 92.38 215 LYS A O 1
ATOM 1700 N N . GLU A 1 216 ? -17.344 -31.828 -0.313 1 90.88 216 GLU A N 1
ATOM 1701 C CA . GLU A 1 216 ? -18.109 -32.719 -1.193 1 90.88 216 GLU A CA 1
ATOM 1702 C C . GLU A 1 216 ? -17.453 -32.812 -2.564 1 90.88 216 GLU A C 1
ATOM 1704 O O . GLU A 1 216 ? -17.391 -33.906 -3.143 1 90.88 216 GLU A O 1
ATOM 1709 N N . LEU A 1 217 ? -16.969 -31.781 -3.045 1 91.81 217 LEU A N 1
ATOM 1710 C CA . LEU A 1 217 ? -16.297 -31.781 -4.336 1 91.81 217 LEU A CA 1
ATOM 1711 C C . LEU A 1 217 ? -15.023 -32.625 -4.281 1 91.81 217 LEU A C 1
ATOM 1713 O O . LEU A 1 217 ? -14.75 -33.406 -5.191 1 91.81 217 LEU A O 1
ATOM 1717 N N . ILE A 1 218 ? -14.258 -32.469 -3.213 1 92.88 218 ILE A N 1
ATOM 1718 C CA . ILE A 1 218 ? -13 -33.188 -3.055 1 92.88 218 ILE A CA 1
ATOM 1719 C C . ILE A 1 218 ? -13.273 -34.688 -2.885 1 92.88 218 ILE A C 1
ATOM 1721 O O . ILE A 1 218 ? -12.516 -35.531 -3.377 1 92.88 218 ILE A O 1
ATOM 1725 N N . LYS A 1 219 ? -14.391 -35 -2.221 1 92.06 219 LYS A N 1
ATOM 1726 C CA . LYS A 1 219 ? -14.758 -36.375 -2.006 1 92.06 219 LYS A CA 1
ATOM 1727 C C . LYS A 1 219 ? -15.023 -37.094 -3.33 1 92.06 219 LYS A C 1
ATOM 1729 O O . LYS A 1 219 ? -14.695 -38.281 -3.488 1 92.06 219 LYS A O 1
ATOM 1734 N N . GLU A 1 220 ? -15.531 -36.375 -4.254 1 92.12 220 GLU A N 1
ATOM 1735 C CA . GLU A 1 220 ? -15.906 -36.969 -5.539 1 92.12 220 GLU A CA 1
ATOM 1736 C C . GLU A 1 220 ? -14.711 -37.031 -6.477 1 92.12 220 GLU A C 1
ATOM 1738 O O . GLU A 1 220 ? -14.766 -37.719 -7.504 1 92.12 220 GLU A O 1
ATOM 1743 N N . ALA A 1 221 ? -13.648 -36.438 -6.188 1 93.12 221 ALA A N 1
ATOM 1744 C CA . ALA A 1 221 ? -12.453 -36.5 -7.023 1 93.12 221 ALA A CA 1
ATOM 1745 C C . ALA A 1 221 ? -11.734 -37.844 -6.887 1 93.12 221 ALA A C 1
ATOM 1747 O O . ALA A 1 221 ? -11.734 -38.438 -5.809 1 93.12 221 ALA A O 1
ATOM 1748 N N . ARG A 1 222 ? -11.164 -38.344 -7.949 1 91.69 222 ARG A N 1
ATOM 1749 C CA . ARG A 1 222 ? -10.422 -39.625 -7.918 1 91.69 222 ARG A CA 1
ATOM 1750 C C . ARG A 1 222 ? -9.023 -39.406 -7.348 1 91.69 222 ARG A C 1
ATOM 1752 O O . ARG A 1 222 ? -8.625 -40.094 -6.406 1 91.69 222 ARG A O 1
ATOM 1759 N N . LYS A 1 223 ? -8.32 -38.469 -7.902 1 93.12 223 LYS A N 1
ATOM 1760 C CA . LYS A 1 223 ? -6.977 -38.094 -7.469 1 93.12 223 LYS A CA 1
ATOM 1761 C C . LYS A 1 223 ? -6.832 -36.562 -7.367 1 93.12 223 LYS A C 1
ATOM 1763 O O . LYS A 1 223 ? -7.527 -35.812 -8.062 1 93.12 223 LYS A O 1
ATOM 1768 N N . LEU A 1 224 ? -5.98 -36.156 -6.465 1 93.44 224 LEU A N 1
ATOM 1769 C CA . LEU A 1 224 ? -5.746 -34.719 -6.277 1 93.44 224 LEU A CA 1
ATOM 1770 C C . LEU A 1 224 ? -4.254 -34.406 -6.293 1 93.44 224 LEU A C 1
ATOM 1772 O O . LEU A 1 224 ? -3.438 -35.219 -5.871 1 93.44 224 LEU A O 1
ATOM 1776 N N . THR A 1 225 ? -3.949 -33.281 -6.867 1 94.69 225 THR A N 1
ATOM 1777 C CA . THR A 1 225 ? -2.592 -32.75 -6.801 1 94.69 225 THR A CA 1
ATOM 1778 C C . THR A 1 225 ? -2.512 -31.594 -5.789 1 94.69 225 THR A C 1
ATOM 1780 O O . THR A 1 225 ? -3.268 -30.625 -5.879 1 94.69 225 THR A O 1
ATOM 1783 N N . LEU A 1 226 ? -1.594 -31.734 -4.863 1 94.31 226 LEU A N 1
ATOM 1784 C CA . LEU A 1 226 ? -1.422 -30.703 -3.838 1 94.31 226 LEU A CA 1
ATOM 1785 C C . LEU A 1 226 ? -0.265 -29.781 -4.188 1 94.31 226 LEU A C 1
ATOM 1787 O O . LEU A 1 226 ? 0.774 -30.219 -4.672 1 94.31 226 LEU A O 1
ATOM 1791 N N . CYS A 1 227 ? -0.463 -28.562 -4.059 1 94 227 CYS A N 1
ATOM 1792 C CA . CYS A 1 227 ? 0.585 -27.562 -4.191 1 94 227 CYS A CA 1
ATOM 1793 C C . CYS A 1 227 ? 0.8 -26.828 -2.875 1 94 227 CYS A C 1
ATOM 1795 O O . CYS A 1 227 ? -0.158 -26.344 -2.264 1 94 227 CYS A O 1
ATOM 1797 N N . VAL A 1 228 ? 1.985 -26.797 -2.418 1 92.38 228 VAL A N 1
ATOM 1798 C CA . VAL A 1 228 ? 2.281 -26.219 -1.106 1 92.38 228 VAL A CA 1
ATOM 1799 C C . VAL A 1 228 ? 3.352 -25.141 -1.243 1 92.38 228 VAL A C 1
ATOM 1801 O O . VAL A 1 228 ? 4.316 -25.297 -1.995 1 92.38 228 VAL A O 1
ATOM 1804 N N . ASP A 1 229 ? 3.111 -24.016 -0.635 1 89.88 229 ASP A N 1
ATOM 1805 C CA . ASP A 1 229 ? 4.086 -22.938 -0.596 1 89.88 229 ASP A CA 1
ATOM 1806 C C . ASP A 1 229 ? 3.893 -22.062 0.647 1 89.88 229 ASP A C 1
ATOM 1808 O O . ASP A 1 229 ? 2.826 -22.094 1.264 1 89.88 229 ASP A O 1
ATOM 1812 N N . GLY A 1 230 ? 4.949 -21.391 1.001 1 85.88 230 GLY A N 1
ATOM 1813 C CA . GLY A 1 230 ? 4.902 -20.516 2.164 1 85.88 230 GLY A CA 1
ATOM 1814 C C . GLY A 1 230 ? 4.984 -19.047 1.811 1 85.88 230 GLY A C 1
ATOM 1815 O O . GLY A 1 230 ? 5.57 -18.688 0.789 1 85.88 230 GLY A O 1
ATOM 1816 N N . TRP A 1 231 ? 4.359 -18.219 2.703 1 82.5 231 TRP A N 1
ATOM 1817 C CA . TRP A 1 231 ? 4.352 -16.781 2.527 1 82.5 231 TRP A CA 1
ATOM 1818 C C . TRP A 1 231 ? 4.508 -16.062 3.867 1 82.5 231 TRP A C 1
ATOM 1820 O O . TRP A 1 231 ? 3.922 -16.484 4.871 1 82.5 231 TRP A O 1
ATOM 1830 N N . SER A 1 232 ? 5.293 -15.094 3.84 1 76 232 SER A N 1
ATOM 1831 C CA . SER A 1 232 ? 5.441 -14.266 5.035 1 76 232 SER A CA 1
ATOM 1832 C C . SER A 1 232 ? 4.941 -12.844 4.793 1 76 232 SER A C 1
ATOM 1834 O O . SER A 1 232 ? 5.219 -12.25 3.75 1 76 232 SER A O 1
ATOM 1836 N N . LYS A 1 233 ? 4.141 -12.328 5.703 1 73.12 233 LYS A N 1
ATOM 1837 C CA . LYS A 1 233 ? 3.607 -10.969 5.629 1 73.12 233 LYS A CA 1
ATOM 1838 C C . LYS A 1 233 ? 4.73 -9.938 5.641 1 73.12 233 LYS A C 1
ATOM 1840 O O . LYS A 1 233 ? 5.816 -10.195 6.164 1 73.12 233 LYS A O 1
ATOM 1845 N N . ARG A 1 234 ? 4.32 -8.766 5.035 1 65.56 234 ARG A N 1
ATOM 1846 C CA . ARG A 1 234 ? 5.281 -7.664 5.051 1 65.56 234 ARG A CA 1
ATOM 1847 C C . ARG A 1 234 ? 5.656 -7.289 6.477 1 65.56 234 ARG A C 1
ATOM 1849 O O . ARG A 1 234 ? 4.797 -7.227 7.359 1 65.56 234 ARG A O 1
ATOM 1856 N N . GLY A 1 235 ? 6.863 -7.188 6.855 1 61.66 235 GLY A N 1
ATOM 1857 C CA . GLY A 1 235 ? 7.332 -6.891 8.195 1 61.66 235 GLY A CA 1
ATOM 1858 C C . GLY A 1 235 ? 7.625 -8.133 9.016 1 61.66 235 GLY A C 1
ATOM 1859 O O . GLY A 1 235 ? 8.148 -8.039 10.133 1 61.66 235 GLY A O 1
ATOM 1860 N N . LEU A 1 236 ? 7.297 -9.312 8.391 1 63.22 236 LEU A N 1
ATOM 1861 C CA . LEU A 1 236 ? 7.648 -10.617 8.945 1 63.22 236 LEU A CA 1
ATOM 1862 C C . LEU A 1 236 ? 6.965 -10.836 10.289 1 63.22 236 LEU A C 1
ATOM 1864 O O . LEU A 1 236 ? 7.566 -11.383 11.219 1 63.22 236 LEU A O 1
ATOM 1868 N N . THR A 1 237 ? 5.73 -10.305 10.359 1 69 237 THR A N 1
ATOM 1869 C CA . THR A 1 237 ? 4.996 -10.445 11.609 1 69 237 THR A CA 1
ATOM 1870 C C . THR A 1 237 ? 4.297 -11.805 11.672 1 69 237 THR A C 1
ATOM 1872 O O . THR A 1 237 ? 3.953 -12.281 12.758 1 69 237 THR A O 1
ATOM 1875 N N . ALA A 1 238 ? 4.074 -12.344 10.477 1 74.81 238 ALA A N 1
ATOM 1876 C CA . ALA A 1 238 ? 3.391 -13.633 10.422 1 74.81 238 ALA A CA 1
ATOM 1877 C C . ALA A 1 238 ? 3.717 -14.375 9.133 1 74.81 238 ALA A C 1
ATOM 1879 O O . ALA A 1 238 ? 3.973 -13.75 8.102 1 74.81 238 ALA A O 1
ATOM 1880 N N . SER A 1 239 ? 3.803 -15.664 9.234 1 82.88 239 SER A N 1
ATOM 1881 C CA . SER A 1 239 ? 4.031 -16.516 8.07 1 82.88 239 SER A CA 1
ATOM 1882 C C . SER A 1 239 ? 2.879 -17.484 7.863 1 82.88 239 SER A C 1
ATOM 1884 O O . SER A 1 239 ? 2.246 -17.922 8.828 1 82.88 239 SER A O 1
ATOM 1886 N N . PHE A 1 240 ? 2.598 -17.703 6.656 1 85.62 240 PHE A N 1
ATOM 1887 C CA . PHE A 1 240 ? 1.48 -18.578 6.316 1 85.62 240 PHE A CA 1
ATOM 1888 C C . PHE A 1 240 ? 1.912 -19.656 5.328 1 85.62 240 PHE A C 1
ATOM 1890 O O . PHE A 1 240 ? 2.822 -19.438 4.527 1 85.62 240 PHE A O 1
ATOM 1897 N N . MET A 1 241 ? 1.287 -20.812 5.438 1 90.19 241 MET A N 1
ATOM 1898 C CA . MET A 1 241 ? 1.479 -21.922 4.504 1 90.19 241 MET A CA 1
ATOM 1899 C C . MET A 1 241 ? 0.19 -22.219 3.742 1 90.19 241 MET A C 1
ATOM 1901 O O . MET A 1 241 ? -0.839 -22.516 4.352 1 90.19 241 MET A O 1
ATOM 1905 N N . GLY A 1 242 ? 0.296 -22 2.443 1 91.62 242 GLY A N 1
ATOM 1906 C CA . GLY A 1 242 ? -0.855 -22.312 1.614 1 91.62 242 GLY A CA 1
ATOM 1907 C C . GLY A 1 242 ? -0.805 -23.719 1.036 1 91.62 242 GLY A C 1
ATOM 1908 O O . GLY A 1 242 ? 0.231 -24.141 0.521 1 91.62 242 GLY A O 1
ATOM 1909 N N . VAL A 1 243 ? -1.854 -24.469 1.217 1 93.56 243 VAL A N 1
ATOM 1910 C CA . VAL A 1 243 ? -2.01 -25.781 0.611 1 93.56 243 VAL A CA 1
ATOM 1911 C C . VAL A 1 243 ? -3.195 -25.766 -0.352 1 93.56 243 VAL A C 1
ATOM 1913 O O . VAL A 1 243 ? -4.348 -25.641 0.071 1 93.56 243 VAL A O 1
ATOM 1916 N N . SER A 1 244 ? -2.891 -25.859 -1.589 1 93.94 244 SER A N 1
ATOM 1917 C CA . SER A 1 244 ? -3.957 -25.891 -2.584 1 93.94 244 SER A CA 1
ATOM 1918 C C . SER A 1 244 ? -4.148 -27.281 -3.156 1 93.94 244 SER A C 1
ATOM 1920 O O . SER A 1 244 ? -3.268 -28.141 -3.033 1 93.94 244 SER A O 1
ATOM 1922 N N . ALA A 1 245 ? -5.281 -27.5 -3.688 1 94.44 245 ALA A N 1
ATOM 1923 C CA . ALA A 1 245 ? -5.621 -28.797 -4.281 1 94.44 245 ALA A CA 1
ATOM 1924 C C . ALA A 1 245 ? -6.223 -28.609 -5.672 1 94.44 245 ALA A C 1
ATOM 1926 O O . ALA A 1 245 ? -7.195 -27.875 -5.844 1 94.44 245 ALA A O 1
ATOM 1927 N N . CYS A 1 246 ? -5.609 -29.188 -6.617 1 95.25 246 CYS A N 1
ATOM 1928 C CA . CYS A 1 246 ? -6.105 -29.203 -7.988 1 95.25 246 CYS A CA 1
ATOM 1929 C C . CYS A 1 246 ? -6.613 -30.594 -8.367 1 95.25 246 CYS A C 1
ATOM 1931 O O . CYS A 1 246 ? -5.926 -31.594 -8.148 1 95.25 246 CYS A O 1
ATOM 1933 N N . PHE A 1 247 ? -7.867 -30.734 -8.906 1 94.81 247 PHE A N 1
ATOM 1934 C CA . PHE A 1 247 ? -8.422 -32.062 -9.234 1 94.81 247 PHE A CA 1
ATOM 1935 C C . PHE A 1 247 ? -9.492 -31.922 -10.312 1 94.81 247 PHE A C 1
ATOM 1937 O O . PHE A 1 247 ? -10.078 -30.859 -10.5 1 94.81 247 PHE A O 1
ATOM 1944 N N . TYR A 1 248 ? -9.609 -33 -11.016 1 94.62 248 TYR A N 1
ATOM 1945 C CA . TYR A 1 248 ? -10.711 -33.125 -11.969 1 94.62 248 TYR A CA 1
ATOM 1946 C C . TYR A 1 248 ? -11.984 -33.594 -11.273 1 94.62 248 TYR A C 1
ATOM 1948 O O . TYR A 1 248 ? -11.953 -34.562 -10.508 1 94.62 248 TYR A O 1
ATOM 1956 N N . HIS A 1 249 ? -13.023 -32.906 -11.438 1 92.81 249 HIS A N 1
ATOM 1957 C CA . HIS A 1 249 ? -14.32 -33.25 -10.891 1 92.81 249 HIS A CA 1
ATOM 1958 C C . HIS A 1 249 ? -15.172 -34 -11.922 1 92.81 249 HIS A C 1
ATOM 1960 O O . HIS A 1 249 ? -15.797 -33.375 -12.773 1 92.81 249 HIS A O 1
ATOM 1966 N N . PRO A 1 250 ? -15.297 -35.312 -11.812 1 91.25 250 PRO A N 1
ATOM 1967 C CA . PRO A 1 250 ? -15.945 -36.125 -12.844 1 91.25 250 PRO A CA 1
ATOM 1968 C C . PRO A 1 250 ? -17.406 -35.75 -13.07 1 91.25 250 PRO A C 1
ATOM 1970 O O . PRO A 1 250 ? -17.844 -35.594 -14.211 1 91.25 250 PRO A O 1
ATOM 1973 N N . PRO A 1 251 ? -18.234 -35.5 -12.023 1 87.31 251 PRO A N 1
ATOM 1974 C CA . PRO A 1 251 ? -19.641 -35.156 -12.266 1 87.31 251 PRO A CA 1
ATOM 1975 C C . PRO A 1 251 ? -19.781 -33.812 -12.992 1 87.31 251 PRO A C 1
ATOM 1977 O O . PRO A 1 251 ? -20.703 -33.656 -13.805 1 87.31 251 PRO A O 1
ATOM 1980 N N . GLY A 1 252 ? -18.938 -32.875 -12.805 1 84.94 252 GLY A N 1
ATOM 1981 C CA . GLY A 1 252 ? -19.031 -31.562 -13.406 1 84.94 252 GLY A CA 1
ATOM 1982 C C . GLY A 1 252 ? -18.234 -31.438 -14.688 1 84.94 252 GLY A C 1
ATOM 1983 O O . GLY A 1 252 ? -18.469 -30.516 -15.477 1 84.94 252 GLY A O 1
ATOM 1984 N N . GLY A 1 253 ? -17.328 -32.281 -14.898 1 87.94 253 GLY A N 1
ATOM 1985 C CA . GLY A 1 253 ? -16.5 -32.281 -16.094 1 87.94 253 GLY A CA 1
ATOM 1986 C C . GLY A 1 253 ? -15.539 -31.094 -16.156 1 87.94 253 GLY A C 1
ATOM 1987 O O . GLY A 1 253 ? -15.281 -30.562 -17.234 1 87.94 253 GLY A O 1
ATOM 1988 N N . GLN A 1 254 ? -15.203 -30.562 -15.016 1 89.56 254 GLN A N 1
ATOM 1989 C CA . GLN A 1 254 ? -14.312 -29.391 -14.977 1 89.56 254 GLN A CA 1
ATOM 1990 C C . GLN A 1 254 ? -13.18 -29.609 -13.977 1 89.56 254 GLN A C 1
ATOM 1992 O O . GLN A 1 254 ? -13.273 -30.469 -13.094 1 89.56 254 GLN A O 1
ATOM 1997 N N . VAL A 1 255 ? -12.125 -28.891 -14.211 1 93.19 255 VAL A N 1
ATOM 1998 C CA . VAL A 1 255 ? -10.984 -28.922 -13.297 1 93.19 255 VAL A CA 1
ATOM 1999 C C . VAL A 1 255 ? -11.133 -27.828 -12.25 1 93.19 255 VAL A C 1
ATOM 2001 O O . VAL A 1 255 ? -11.508 -26.703 -12.578 1 93.19 255 VAL A O 1
ATOM 2004 N N . HIS A 1 256 ? -10.961 -28.203 -10.984 1 91.69 256 HIS A N 1
ATOM 2005 C CA . HIS A 1 256 ? -11.008 -27.234 -9.898 1 91.69 256 HIS A CA 1
ATOM 2006 C C . HIS A 1 256 ? -9.641 -27.094 -9.234 1 91.69 256 HIS A C 1
ATOM 2008 O O . HIS A 1 256 ? -8.914 -28.078 -9.07 1 91.69 256 HIS A O 1
ATOM 2014 N N . HIS A 1 257 ? -9.219 -25.922 -9.07 1 93.12 257 HIS A N 1
ATOM 2015 C CA . HIS A 1 257 ? -8.07 -25.594 -8.242 1 93.12 257 HIS A CA 1
ATOM 2016 C C . HIS A 1 257 ? -8.469 -24.734 -7.047 1 93.12 257 HIS A C 1
ATOM 2018 O O . HIS A 1 257 ? -8.805 -23.562 -7.207 1 93.12 257 HIS A O 1
ATOM 2024 N N . ALA A 1 258 ? -8.477 -25.359 -5.891 1 92.56 258 ALA A N 1
ATOM 2025 C CA . ALA A 1 258 ? -9.008 -24.688 -4.703 1 92.56 258 ALA A CA 1
ATOM 2026 C C . ALA A 1 258 ? -7.945 -24.578 -3.613 1 92.56 258 ALA A C 1
ATOM 2028 O O . ALA A 1 258 ? -6.891 -25.219 -3.697 1 92.56 258 ALA A O 1
ATOM 2029 N N . LEU A 1 259 ? -8.203 -23.688 -2.707 1 91.94 259 LEU A N 1
ATOM 2030 C CA . LEU A 1 259 ? -7.363 -23.531 -1.524 1 91.94 259 LEU A CA 1
ATOM 2031 C C . LEU A 1 259 ? -8.07 -24.062 -0.28 1 91.94 259 LEU A C 1
ATOM 2033 O O . LEU A 1 259 ? -8.836 -23.344 0.361 1 91.94 259 LEU A O 1
ATOM 2037 N N . PRO A 1 260 ? -7.797 -25.297 0.031 1 92.12 260 PRO A N 1
ATOM 2038 C CA . PRO A 1 260 ? -8.43 -25.859 1.228 1 92.12 260 PRO A CA 1
ATOM 2039 C C . PRO A 1 260 ? -7.996 -25.141 2.51 1 92.12 260 PRO A C 1
ATOM 2041 O O . PRO A 1 260 ? -8.836 -24.859 3.369 1 92.12 260 PRO A O 1
ATOM 2044 N N . ASN A 1 261 ? -6.688 -24.891 2.6 1 91 261 ASN A N 1
ATOM 2045 C CA . ASN A 1 261 ? -6.246 -24.297 3.859 1 91 261 ASN A CA 1
ATOM 2046 C C . ASN A 1 261 ? -5.121 -23.281 3.643 1 91 261 ASN A C 1
ATOM 2048 O O . ASN A 1 261 ? -4.262 -23.484 2.783 1 91 261 ASN A O 1
ATOM 2052 N N . LEU A 1 262 ? -5.199 -22.266 4.359 1 89.69 262 LEU A N 1
ATOM 2053 C CA . LEU A 1 262 ? -4.109 -21.328 4.621 1 89.69 262 LEU A CA 1
ATOM 2054 C C . LEU A 1 262 ? -3.709 -21.359 6.09 1 89.69 262 LEU A C 1
ATOM 2056 O O . LEU A 1 262 ? -4.371 -20.734 6.93 1 89.69 262 LEU A O 1
ATOM 2060 N N . HIS A 1 263 ? -2.615 -22.062 6.324 1 88.44 263 HIS A N 1
ATOM 2061 C CA . HIS A 1 263 ? -2.201 -22.266 7.707 1 88.44 263 HIS A CA 1
ATOM 2062 C C . HIS A 1 263 ? -1.268 -21.156 8.18 1 88.44 263 HIS A C 1
ATOM 2064 O O . HIS A 1 263 ? -0.373 -20.734 7.441 1 88.44 263 HIS A O 1
ATOM 2070 N N . ARG A 1 264 ? -1.563 -20.688 9.359 1 84.75 264 ARG A N 1
ATOM 2071 C CA . ARG A 1 264 ? -0.555 -19.859 10 1 84.75 264 ARG A CA 1
ATOM 2072 C C . ARG A 1 264 ? 0.617 -20.703 10.5 1 84.75 264 ARG A C 1
ATOM 2074 O O . ARG A 1 264 ? 0.419 -21.703 11.18 1 84.75 264 ARG A O 1
ATOM 2081 N N . LEU A 1 265 ? 1.76 -20.422 10.023 1 83.88 265 LEU A N 1
ATOM 2082 C CA . LEU A 1 265 ? 2.957 -21.188 10.367 1 83.88 265 LEU A CA 1
ATOM 2083 C C . LEU A 1 265 ? 3.803 -20.422 11.391 1 83.88 265 LEU A C 1
ATOM 2085 O O . LEU A 1 265 ? 4.258 -19.312 11.125 1 83.88 265 LEU A O 1
ATOM 2089 N N . GLU A 1 266 ? 3.928 -20.938 12.484 1 78.94 266 GLU A N 1
ATOM 2090 C CA . GLU A 1 266 ? 4.77 -20.328 13.508 1 78.94 266 GLU A CA 1
ATOM 2091 C C . GLU A 1 266 ? 6.234 -20.719 13.32 1 78.94 266 GLU A C 1
ATOM 2093 O O . GLU A 1 266 ? 6.535 -21.797 12.797 1 78.94 266 GLU A O 1
ATOM 2098 N N . HIS A 1 267 ? 7.094 -19.891 13.625 1 76.94 267 HIS A N 1
ATOM 2099 C CA . HIS A 1 267 ? 8.516 -20.203 13.523 1 76.94 267 HIS A CA 1
ATOM 2100 C C . HIS A 1 267 ? 8.945 -21.188 14.602 1 76.94 267 HIS A C 1
ATOM 2102 O O . HIS A 1 267 ? 8.391 -21.203 15.703 1 76.94 267 HIS A O 1
ATOM 2108 N N . PRO A 1 268 ? 9.969 -22.109 14.312 1 77.38 268 PRO A N 1
ATOM 2109 C CA . PRO A 1 268 ? 10.711 -22.219 13.062 1 77.38 268 PRO A CA 1
ATOM 2110 C C . PRO A 1 268 ? 9.961 -23 11.984 1 77.38 268 PRO A C 1
ATOM 2112 O O . PRO A 1 268 ? 9.195 -23.906 12.312 1 77.38 268 PRO A O 1
ATOM 2115 N N . HIS A 1 269 ? 10.18 -22.641 10.844 1 81.38 269 HIS A N 1
ATOM 2116 C CA . HIS A 1 269 ? 9.555 -23.328 9.711 1 81.38 269 HIS A CA 1
ATOM 2117 C C . HIS A 1 269 ? 10.281 -24.625 9.375 1 81.38 269 HIS A C 1
ATOM 2119 O O . HIS A 1 269 ? 10.82 -24.766 8.273 1 81.38 269 HIS A O 1
ATOM 2125 N N . THR A 1 270 ? 10.203 -25.547 10.227 1 82 270 THR A N 1
ATOM 2126 C CA . THR A 1 270 ? 10.891 -26.812 10.07 1 82 270 THR A CA 1
ATOM 2127 C C . THR A 1 270 ? 10.102 -27.75 9.156 1 82 270 THR A C 1
ATOM 2129 O O . THR A 1 270 ? 8.93 -27.516 8.891 1 82 270 THR A O 1
ATOM 2132 N N . GLY A 1 271 ? 10.867 -28.75 8.625 1 88 271 GLY A N 1
ATOM 2133 C CA . GLY A 1 271 ? 10.203 -29.75 7.82 1 88 271 GLY A CA 1
ATOM 2134 C C . GLY A 1 271 ? 9.07 -30.453 8.547 1 88 271 GLY A C 1
ATOM 2135 O O . GLY A 1 271 ? 8.039 -30.75 7.953 1 88 271 GLY A O 1
ATOM 2136 N N . GLU A 1 272 ? 9.211 -30.562 9.812 1 88.75 272 GLU A N 1
ATOM 2137 C CA . GLU A 1 272 ? 8.188 -31.219 10.625 1 88.75 272 GLU A CA 1
ATOM 2138 C C . GLU A 1 272 ? 6.93 -30.359 10.727 1 88.75 272 GLU A C 1
ATOM 2140 O O . GLU A 1 272 ? 5.812 -30.875 10.641 1 88.75 272 GLU A O 1
ATOM 2145 N N . ALA A 1 273 ? 7.191 -29.094 10.914 1 87.88 273 ALA A N 1
ATOM 2146 C CA . ALA A 1 273 ? 6.055 -28.188 11.031 1 87.88 273 ALA A CA 1
ATOM 2147 C C . ALA A 1 273 ? 5.262 -28.141 9.727 1 87.88 273 ALA A C 1
ATOM 2149 O O . ALA A 1 273 ? 4.027 -28.125 9.742 1 87.88 273 ALA A O 1
ATOM 2150 N N . ILE A 1 274 ? 5.977 -28.172 8.688 1 90.81 274 ILE A N 1
ATOM 2151 C CA . ILE A 1 274 ? 5.324 -28.125 7.379 1 90.81 274 ILE A CA 1
ATOM 2152 C C . ILE A 1 274 ? 4.574 -29.438 7.141 1 90.81 274 ILE A C 1
ATOM 2154 O O . ILE A 1 274 ? 3.441 -29.422 6.652 1 90.81 274 ILE A O 1
ATOM 2158 N N . ALA A 1 275 ? 5.219 -30.531 7.484 1 92.12 275 ALA A N 1
ATOM 2159 C CA . ALA A 1 275 ? 4.57 -31.844 7.344 1 92.12 275 ALA A CA 1
ATOM 2160 C C . ALA A 1 275 ? 3.279 -31.891 8.156 1 92.12 275 ALA A C 1
ATOM 2162 O O . ALA A 1 275 ? 2.277 -32.469 7.699 1 92.12 275 ALA A O 1
ATOM 2163 N N . ARG A 1 276 ? 3.314 -31.312 9.297 1 90.5 276 ARG A N 1
ATOM 2164 C CA . ARG A 1 276 ? 2.131 -31.281 10.148 1 90.5 276 ARG A CA 1
ATOM 2165 C C . ARG A 1 276 ? 1.004 -30.5 9.484 1 90.5 276 ARG A C 1
ATOM 2167 O O . ARG A 1 276 ? -0.164 -30.875 9.578 1 90.5 276 ARG A O 1
ATOM 2174 N N . CYS A 1 277 ? 1.361 -29.422 8.875 1 91.19 277 CYS A N 1
ATOM 2175 C CA . CYS A 1 277 ? 0.362 -28.609 8.195 1 91.19 277 CYS A CA 1
ATOM 2176 C C . CYS A 1 277 ? -0.306 -29.391 7.07 1 91.19 277 CYS A C 1
ATOM 2178 O O . CYS A 1 277 ? -1.526 -29.328 6.914 1 91.19 277 CYS A O 1
ATOM 2180 N N . ILE A 1 278 ? 0.448 -30.125 6.297 1 92.12 278 ILE A N 1
ATOM 2181 C CA . ILE A 1 278 ? -0.081 -30.906 5.188 1 92.12 278 ILE A CA 1
ATOM 2182 C C . ILE A 1 278 ? -0.965 -32.031 5.727 1 92.12 278 ILE A C 1
ATOM 2184 O O . ILE A 1 278 ? -2.064 -32.25 5.219 1 92.12 278 ILE A O 1
ATOM 2188 N N . ASP A 1 279 ? -0.485 -32.594 6.805 1 91.88 279 ASP A N 1
ATOM 2189 C CA . ASP A 1 279 ? -1.239 -33.688 7.422 1 91.88 279 ASP A CA 1
ATOM 2190 C C . ASP A 1 279 ? -2.572 -33.188 7.973 1 91.88 279 ASP A C 1
ATOM 2192 O O . ASP A 1 279 ? -3.6 -33.844 7.828 1 91.88 279 ASP A O 1
ATOM 2196 N N . GLN A 1 280 ? -2.473 -32.094 8.586 1 92.12 280 GLN A N 1
ATOM 2197 C CA . GLN A 1 280 ? -3.689 -31.5 9.125 1 92.12 280 GLN A CA 1
ATOM 2198 C C . GLN A 1 280 ? -4.691 -31.188 8.023 1 92.12 280 GLN A C 1
ATOM 2200 O O . GLN A 1 280 ? -5.898 -31.359 8.211 1 92.12 280 GLN A O 1
ATOM 2205 N N . THR A 1 281 ? -4.188 -30.75 6.945 1 93.5 281 THR A N 1
ATOM 2206 C CA . THR A 1 281 ? -5.055 -30.453 5.812 1 93.5 281 THR A CA 1
ATOM 2207 C C . THR A 1 281 ? -5.699 -31.734 5.277 1 93.5 281 THR A C 1
ATOM 2209 O O . THR A 1 281 ? -6.91 -31.766 5.031 1 93.5 281 THR A O 1
ATOM 2212 N N . LEU A 1 282 ? -4.93 -32.781 5.113 1 93.5 282 LEU A N 1
ATOM 2213 C CA . LEU A 1 282 ? -5.449 -34.062 4.602 1 93.5 282 LEU A CA 1
ATOM 2214 C C . LEU A 1 282 ? -6.496 -34.625 5.543 1 93.5 282 LEU A C 1
ATOM 2216 O O . LEU A 1 282 ? -7.531 -35.125 5.098 1 93.5 282 LEU A O 1
ATOM 2220 N N . GLU A 1 283 ? -6.258 -34.438 6.816 1 92.62 283 GLU A N 1
ATOM 2221 C CA . GLU A 1 283 ? -7.195 -34.938 7.812 1 92.62 283 GLU A CA 1
ATOM 2222 C C . GLU A 1 283 ? -8.484 -34.125 7.824 1 92.62 283 GLU A C 1
ATOM 2224 O O . GLU A 1 283 ? -9.578 -34.688 7.844 1 92.62 283 GLU A O 1
ATOM 2229 N N . GLU A 1 284 ? -8.297 -32.875 7.812 1 92.81 284 GLU A N 1
ATOM 2230 C CA . GLU A 1 284 ? -9.453 -31.984 7.871 1 92.81 284 GLU A CA 1
ATOM 2231 C C . GLU A 1 284 ? -10.375 -32.188 6.676 1 92.81 284 GLU A C 1
ATOM 2233 O O . GLU A 1 284 ? -11.602 -32.094 6.809 1 92.81 284 GLU A O 1
ATOM 2238 N N . TRP A 1 285 ? -9.844 -32.5 5.605 1 94 285 TRP A N 1
ATOM 2239 C CA . TRP A 1 285 ? -10.641 -32.594 4.387 1 94 285 TRP A CA 1
ATOM 2240 C C . TRP A 1 285 ? -10.891 -34.062 4.035 1 94 285 TRP A C 1
ATOM 2242 O O . TRP A 1 285 ? -11.43 -34.375 2.969 1 94 285 TRP A O 1
ATOM 2252 N N . ALA A 1 286 ? -10.461 -35 4.867 1 91.25 286 ALA A N 1
ATOM 2253 C CA . ALA A 1 286 ? -10.68 -36.438 4.742 1 91.25 286 ALA A CA 1
ATOM 2254 C C . ALA A 1 286 ? -10.117 -36.969 3.428 1 91.25 286 ALA A C 1
ATOM 2256 O O . ALA A 1 286 ? -10.805 -37.688 2.701 1 91.25 286 ALA A O 1
ATOM 2257 N N . VAL A 1 287 ? -8.969 -36.531 3.113 1 92.38 287 VAL A N 1
ATOM 2258 C CA . VAL A 1 287 ? -8.281 -37.031 1.917 1 92.38 287 VAL A CA 1
ATOM 2259 C C . VAL A 1 287 ? -7.273 -38.094 2.297 1 92.38 287 VAL A C 1
ATOM 2261 O O . VAL A 1 287 ? -6.332 -37.844 3.051 1 92.38 287 VAL A O 1
ATOM 2264 N N . GLY A 1 288 ? -7.527 -39.219 1.801 1 86.75 288 GLY A N 1
ATOM 2265 C CA . GLY A 1 288 ? -6.57 -40.281 2.027 1 86.75 288 GLY A CA 1
ATOM 2266 C C . GLY A 1 288 ? -5.289 -40.125 1.237 1 86.75 288 GLY A C 1
ATOM 2267 O O . GLY A 1 288 ? -5.273 -39.469 0.198 1 86.75 288 GLY A O 1
ATOM 2268 N N . LYS A 1 289 ? -4.273 -40.688 1.7 1 83.19 289 LYS A N 1
ATOM 2269 C CA . LYS A 1 289 ? -2.969 -40.594 1.048 1 83.19 289 LYS A CA 1
ATOM 2270 C C . LYS A 1 289 ? -3.006 -41.219 -0.349 1 83.19 289 LYS A C 1
ATOM 2272 O O . LYS A 1 289 ? -2.264 -40.781 -1.238 1 83.19 289 LYS A O 1
ATOM 2277 N N . GLU A 1 290 ? -3.904 -42.125 -0.527 1 83.38 290 GLU A N 1
ATOM 2278 C CA . GLU A 1 290 ? -4.016 -42.781 -1.815 1 83.38 290 GLU A CA 1
ATOM 2279 C C . GLU A 1 290 ? -4.633 -41.875 -2.869 1 83.38 290 GLU A C 1
ATOM 2281 O O . GLU A 1 290 ? -4.469 -42.094 -4.07 1 83.38 290 GLU A O 1
ATOM 2286 N N . LYS A 1 291 ? -5.301 -40.812 -2.398 1 90 291 LYS A N 1
ATOM 2287 C CA . LYS A 1 291 ? -5.965 -39.906 -3.316 1 90 291 LYS A CA 1
ATOM 2288 C C . LYS A 1 291 ? -5.004 -38.844 -3.809 1 90 291 LYS A C 1
ATOM 2290 O O . LYS A 1 291 ? -5.328 -38.062 -4.727 1 90 291 LYS A O 1
ATOM 2295 N N . VAL A 1 292 ? -3.854 -38.812 -3.254 1 92 292 VAL A N 1
ATOM 2296 C CA . VAL A 1 292 ? -2.891 -37.781 -3.631 1 92 292 VAL A CA 1
ATOM 2297 C C . VAL A 1 292 ? -2.033 -38.281 -4.793 1 92 292 VAL A C 1
ATOM 2299 O O . VAL A 1 292 ? -1.331 -39.281 -4.672 1 92 292 VAL A O 1
ATOM 2302 N N . LEU A 1 293 ? -2.186 -37.656 -5.922 1 90.56 293 LEU A N 1
ATOM 2303 C CA . LEU A 1 293 ? -1.421 -38 -7.117 1 90.56 293 LEU A CA 1
ATOM 2304 C C . LEU A 1 293 ? 0.001 -37.469 -7.027 1 90.56 293 LEU A C 1
ATOM 2306 O O . LEU A 1 293 ? 0.965 -38.188 -7.277 1 90.56 293 LEU A O 1
ATOM 2310 N N . LEU A 1 294 ? 0.032 -36.125 -6.734 1 91.56 294 LEU A N 1
ATOM 2311 C CA . LEU A 1 294 ? 1.304 -35.406 -6.746 1 91.56 294 LEU A CA 1
ATOM 2312 C C . LEU A 1 294 ? 1.296 -34.281 -5.73 1 91.56 294 LEU A C 1
ATOM 2314 O O . LEU A 1 294 ? 0.244 -33.719 -5.445 1 91.56 294 LEU A O 1
ATOM 2318 N N . VAL A 1 295 ? 2.486 -34.094 -5.109 1 92.31 295 VAL A N 1
ATOM 2319 C CA . VAL A 1 295 ? 2.691 -32.906 -4.273 1 92.31 295 VAL A CA 1
ATOM 2320 C C . VAL A 1 295 ? 3.742 -32 -4.91 1 92.31 295 VAL A C 1
ATOM 2322 O O . VAL A 1 295 ? 4.91 -32.375 -5.031 1 92.31 295 VAL A O 1
ATOM 2325 N N . VAL A 1 296 ? 3.297 -30.906 -5.324 1 92.94 296 VAL A N 1
ATOM 2326 C CA . VAL A 1 296 ? 4.195 -29.969 -5.984 1 92.94 296 VAL A CA 1
ATOM 2327 C C . VAL A 1 296 ? 4.699 -28.938 -4.973 1 92.94 296 VAL A C 1
ATOM 2329 O O . VAL A 1 296 ? 3.906 -28.281 -4.293 1 92.94 296 VAL A O 1
ATOM 2332 N N . THR A 1 297 ? 5.938 -28.797 -4.797 1 90.31 297 THR A N 1
ATOM 2333 C CA . THR A 1 297 ? 6.543 -27.875 -3.85 1 90.31 297 THR A CA 1
ATOM 2334 C C . THR A 1 297 ? 7.758 -27.188 -4.465 1 90.31 297 THR A C 1
ATOM 2336 O O . THR A 1 297 ? 8.25 -27.594 -5.516 1 90.31 297 THR A O 1
ATOM 2339 N N . ASP A 1 298 ? 8.125 -26.141 -3.859 1 84.19 298 ASP A N 1
ATOM 2340 C CA . ASP A 1 298 ? 9.406 -25.578 -4.258 1 84.19 298 ASP A CA 1
ATOM 2341 C C . ASP A 1 298 ? 10.57 -26.453 -3.783 1 84.19 298 ASP A C 1
ATOM 2343 O O . ASP A 1 298 ? 10.352 -27.547 -3.281 1 84.19 298 ASP A O 1
ATOM 2347 N N . ASN A 1 299 ? 11.773 -26.125 -4.066 1 78.25 299 ASN A N 1
ATOM 2348 C CA . ASN A 1 299 ? 12.922 -26.984 -3.795 1 78.25 299 ASN A CA 1
ATOM 2349 C C . ASN A 1 299 ? 13.578 -26.641 -2.463 1 78.25 299 ASN A C 1
ATOM 2351 O O . ASN A 1 299 ? 14.742 -26.969 -2.23 1 78.25 299 ASN A O 1
ATOM 2355 N N . GLY A 1 300 ? 12.812 -26 -1.609 1 80.44 300 GLY A N 1
ATOM 2356 C CA . GLY A 1 300 ? 13.375 -25.703 -0.299 1 80.44 300 GLY A CA 1
ATOM 2357 C C . GLY A 1 300 ? 13.641 -26.938 0.529 1 80.44 300 GLY A C 1
ATOM 2358 O O . GLY A 1 300 ? 12.859 -27.906 0.492 1 80.44 300 GLY A O 1
ATOM 2359 N N . ALA A 1 301 ? 14.688 -26.984 1.238 1 79.62 301 ALA A N 1
ATOM 2360 C CA . ALA A 1 301 ? 15.102 -28.156 2.012 1 79.62 301 ALA A CA 1
ATOM 2361 C C . ALA A 1 301 ? 14.039 -28.531 3.045 1 79.62 301 ALA A C 1
ATOM 2363 O O . ALA A 1 301 ? 13.773 -29.719 3.268 1 79.62 301 ALA A O 1
ATOM 2364 N N . ASN A 1 302 ? 13.438 -27.562 3.617 1 83.75 302 ASN A N 1
ATOM 2365 C CA . ASN A 1 302 ? 12.438 -27.812 4.648 1 83.75 302 ASN A CA 1
ATOM 2366 C C . ASN A 1 302 ? 11.195 -28.469 4.074 1 83.75 302 ASN A C 1
ATOM 2368 O O . ASN A 1 302 ? 10.656 -29.422 4.664 1 83.75 302 ASN A O 1
ATOM 2372 N N . ILE A 1 303 ? 10.773 -28.031 2.936 1 85.69 303 ILE A N 1
ATOM 2373 C CA . ILE A 1 303 ? 9.547 -28.562 2.354 1 85.69 303 ILE A CA 1
ATOM 2374 C C . ILE A 1 303 ? 9.805 -29.969 1.789 1 85.69 303 ILE A C 1
ATOM 2376 O O . ILE A 1 303 ? 8.938 -30.844 1.86 1 85.69 303 ILE A O 1
ATOM 2380 N N . VAL A 1 304 ? 11.039 -30.188 1.234 1 85.81 304 VAL A N 1
ATOM 2381 C CA . VAL A 1 304 ? 11.414 -31.5 0.74 1 85.81 304 VAL A CA 1
ATOM 2382 C C . VAL A 1 304 ? 11.438 -32.5 1.896 1 85.81 304 VAL A C 1
ATOM 2384 O O . VAL A 1 304 ? 10.914 -33.625 1.776 1 85.81 304 VAL A O 1
ATOM 2387 N N . LYS A 1 305 ? 11.992 -32 2.996 1 87.62 305 LYS A N 1
ATOM 2388 C CA . LYS A 1 305 ? 12.008 -32.844 4.188 1 87.62 305 LYS A CA 1
ATOM 2389 C C . LYS A 1 305 ? 10.586 -33.125 4.68 1 87.62 305 LYS A C 1
ATOM 2391 O O . LYS A 1 305 ? 10.297 -34.219 5.141 1 87.62 305 LYS A O 1
ATOM 2396 N N . ALA A 1 306 ? 9.789 -32.188 4.574 1 89.44 306 ALA A N 1
ATOM 2397 C CA . ALA A 1 306 ? 8.406 -32.344 5.027 1 89.44 306 ALA A CA 1
ATOM 2398 C C . ALA A 1 306 ? 7.699 -33.438 4.254 1 89.44 306 ALA A C 1
ATOM 2400 O O . ALA A 1 306 ? 7.035 -34.312 4.852 1 89.44 306 ALA A O 1
ATOM 2401 N N . VAL A 1 307 ? 7.852 -33.5 2.949 1 87.62 307 VAL A N 1
ATOM 2402 C CA . VAL A 1 307 ? 7.18 -34.5 2.121 1 87.62 307 VAL A CA 1
ATOM 2403 C C . VAL A 1 307 ? 7.785 -35.875 2.375 1 87.62 307 VAL A C 1
ATOM 2405 O O . VAL A 1 307 ? 7.074 -36.875 2.383 1 87.62 307 VAL A O 1
ATOM 2408 N N . ARG A 1 308 ? 9.039 -35.875 2.668 1 85.5 308 ARG A N 1
ATOM 2409 C CA . ARG A 1 308 ? 9.695 -37.156 2.992 1 85.5 308 ARG A CA 1
ATOM 2410 C C . ARG A 1 308 ? 9.172 -37.719 4.301 1 85.5 308 ARG A C 1
ATOM 2412 O O . ARG A 1 308 ? 8.977 -38.938 4.418 1 85.5 308 ARG A O 1
ATOM 2419 N N . LEU A 1 309 ? 8.969 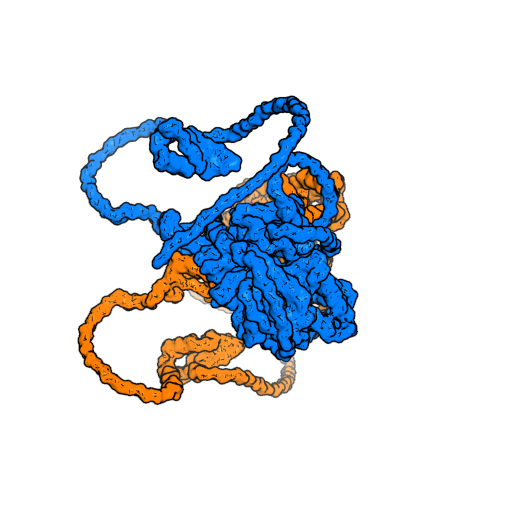-36.844 5.207 1 86.31 309 LEU A N 1
ATOM 2420 C CA . LEU A 1 309 ? 8.445 -37.281 6.5 1 86.31 309 LEU A CA 1
ATOM 2421 C C . LEU A 1 309 ? 7.027 -37.812 6.355 1 86.31 309 LEU A C 1
ATOM 2423 O O . LEU A 1 309 ? 6.648 -38.75 7.051 1 86.31 309 LEU A O 1
ATOM 2427 N N . LEU A 1 310 ? 6.328 -37.281 5.508 1 83.81 310 LEU A N 1
ATOM 2428 C CA . LEU A 1 310 ? 4.961 -37.719 5.27 1 83.81 310 LEU A CA 1
ATOM 2429 C C . LEU A 1 310 ? 4.945 -39.125 4.613 1 83.81 310 LEU A C 1
ATOM 2431 O O . LEU A 1 310 ? 4.023 -39.906 4.836 1 83.81 310 LEU A O 1
ATOM 2435 N N . GLN A 1 311 ? 5.934 -39.375 3.799 1 76.88 311 GLN A N 1
ATOM 2436 C CA . GLN A 1 311 ? 6.062 -40.656 3.131 1 76.88 311 GLN A CA 1
ATOM 2437 C C . GLN A 1 311 ? 6.375 -41.781 4.129 1 76.88 311 GLN A C 1
ATOM 2439 O O . GLN A 1 311 ? 5.871 -42.906 4.004 1 76.88 311 GLN A O 1
ATOM 2444 N N . ASN A 1 312 ? 7.223 -41.438 5.188 1 69.81 312 ASN A N 1
ATOM 2445 C CA . ASN A 1 312 ? 7.703 -42.438 6.145 1 69.81 312 ASN A CA 1
ATOM 2446 C C . ASN A 1 312 ? 6.703 -42.656 7.273 1 69.81 312 ASN A C 1
ATOM 2448 O O . ASN A 1 312 ? 6.746 -43.688 7.953 1 69.81 312 ASN A O 1
ATOM 2452 N N . ARG A 1 313 ? 6.039 -41.719 7.691 1 60.5 313 ARG A N 1
ATOM 2453 C CA . ARG A 1 313 ? 5.105 -41.906 8.797 1 60.5 313 ARG A CA 1
ATOM 2454 C C . ARG A 1 313 ? 4.137 -43.062 8.508 1 60.5 313 ARG A C 1
ATOM 2456 O O . ARG A 1 313 ? 3.26 -42.938 7.656 1 60.5 313 ARG A O 1
ATOM 2463 N N . ARG A 1 314 ? 4.766 -44.406 8.578 1 44.81 314 ARG A N 1
ATOM 2464 C CA . ARG A 1 314 ? 3.977 -45.625 8.773 1 44.81 314 ARG A CA 1
ATOM 2465 C C . ARG A 1 314 ? 2.9 -45.406 9.828 1 44.81 314 ARG A C 1
ATOM 2467 O O . ARG A 1 314 ? 3.045 -44.562 10.711 1 44.81 314 ARG A O 1
ATOM 2474 N N . ARG A 1 315 ? 1.703 -46.062 9.711 1 37.34 315 ARG A N 1
ATOM 2475 C CA . ARG A 1 315 ? 0.646 -46.25 10.703 1 37.34 315 ARG A CA 1
ATOM 2476 C C . ARG A 1 315 ? 1.227 -46.625 12.062 1 37.34 315 ARG A C 1
ATOM 2478 O O . ARG A 1 315 ? 0.642 -47.438 12.789 1 37.34 315 ARG A O 1
ATOM 2485 N N . THR A 1 316 ? 2.438 -46.594 12.492 1 31.44 316 THR A N 1
ATOM 2486 C CA . THR A 1 316 ? 2.643 -47.188 13.805 1 31.44 316 THR A CA 1
ATOM 2487 C C . THR A 1 316 ? 1.895 -46.406 14.883 1 31.44 316 THR A C 1
ATOM 2489 O O . THR A 1 316 ? 1.985 -45.188 14.938 1 31.44 316 THR A O 1
ATOM 2492 N N . ASP A 1 317 ? 0.803 -47.031 15.539 1 29.48 317 ASP A N 1
ATOM 2493 C CA . ASP A 1 317 ? 0.119 -46.844 16.812 1 29.48 317 ASP A CA 1
ATOM 2494 C C . ASP A 1 317 ? 1.117 -46.594 17.938 1 29.48 317 ASP A C 1
ATOM 2496 O O . ASP A 1 317 ? 0.738 -46.531 19.109 1 29.48 317 ASP A O 1
ATOM 2500 N N . ASP A 1 318 ? 2.354 -47.188 18 1 27.5 318 ASP A N 1
ATOM 2501 C CA . ASP A 1 318 ? 2.957 -47.281 19.328 1 27.5 318 ASP A CA 1
ATOM 2502 C C . ASP A 1 318 ? 3.406 -45.906 19.828 1 27.5 318 ASP A C 1
ATOM 2504 O O . ASP A 1 318 ? 4.043 -45.156 19.078 1 27.5 318 ASP A O 1
ATOM 2508 N N . THR A 1 319 ? 2.844 -45.438 20.984 1 26.36 319 THR A N 1
ATOM 2509 C CA . THR A 1 319 ? 2.895 -44.344 21.969 1 26.36 319 THR A CA 1
ATOM 2510 C C . THR A 1 319 ? 4.32 -44.156 22.469 1 26.36 319 THR A C 1
ATOM 2512 O O . THR A 1 319 ? 4.539 -43.438 23.438 1 26.36 319 THR A O 1
ATOM 2515 N N . ASN A 1 320 ? 5.344 -45 22.234 1 25.73 320 ASN A N 1
ATOM 2516 C CA . ASN A 1 320 ? 6.418 -44.719 23.188 1 25.73 320 ASN A CA 1
ATOM 2517 C C . ASN A 1 320 ? 7.105 -43.375 22.891 1 25.73 320 ASN A C 1
ATOM 2519 O O . ASN A 1 320 ? 7.52 -43.125 21.766 1 25.73 320 ASN A O 1
ATOM 2523 N N . GLY A 1 321 ? 6.832 -42.281 23.703 1 24.95 321 GLY A N 1
ATOM 2524 C CA . GLY A 1 321 ? 7.285 -40.906 23.922 1 24.95 321 GLY A CA 1
ATOM 2525 C C . GLY A 1 321 ? 8.789 -40.781 24.031 1 24.95 321 GLY A C 1
ATOM 2526 O O . GLY A 1 321 ? 9.297 -40.031 24.859 1 24.95 321 GLY A O 1
ATOM 2527 N N . SER A 1 322 ? 9.648 -41.656 23.484 1 23.2 322 SER A N 1
ATOM 2528 C CA . SER A 1 322 ? 10.992 -41.312 23.922 1 23.2 322 SER A CA 1
ATOM 2529 C C . SER A 1 322 ? 11.391 -39.906 23.438 1 23.2 322 SER A C 1
ATOM 2531 O O . SER A 1 322 ? 10.977 -39.5 22.344 1 23.2 322 SER A O 1
ATOM 2533 N N . GLN A 1 323 ? 11.727 -38.969 24.422 1 21.59 323 GLN A N 1
ATOM 2534 C CA . GLN A 1 323 ? 12.148 -37.594 24.641 1 21.59 323 GLN A CA 1
ATOM 2535 C C . GLN A 1 323 ? 13.438 -37.281 23.906 1 21.59 323 GLN A C 1
ATOM 2537 O O . GLN A 1 323 ? 14.055 -36.219 24.125 1 21.59 323 GLN A O 1
ATOM 2542 N N . ASP A 1 324 ? 14.07 -38.094 23.141 1 22.48 324 ASP A N 1
ATOM 2543 C CA . ASP A 1 324 ? 15.414 -37.594 22.875 1 22.48 324 ASP A CA 1
ATOM 2544 C C . ASP A 1 324 ? 15.383 -36.312 22.047 1 22.48 324 ASP A C 1
ATOM 2546 O O . ASP A 1 324 ? 14.992 -36.344 20.875 1 22.48 324 ASP A O 1
ATOM 2550 N N . GLU A 1 325 ? 14.992 -35.156 22.703 1 21.44 325 GLU A N 1
ATOM 2551 C CA . GLU A 1 325 ? 15 -33.781 22.219 1 21.44 325 GLU A CA 1
ATOM 2552 C C . GLU A 1 325 ? 16.406 -33.344 21.812 1 21.44 325 GLU A C 1
ATOM 2554 O O . GLU A 1 325 ? 17.188 -32.875 22.641 1 21.44 325 GLU A O 1
ATOM 2559 N N . GLN A 1 326 ? 17.25 -34.188 21.219 1 20.56 326 GLN A N 1
ATOM 2560 C CA . GLN A 1 326 ? 18.5 -33.469 20.969 1 20.56 326 GLN A CA 1
ATOM 2561 C C . GLN A 1 326 ? 18.281 -32.25 20.078 1 20.56 326 GLN A C 1
ATOM 2563 O O . GLN A 1 326 ? 17.641 -32.344 19.016 1 20.56 326 GLN A O 1
ATOM 2568 N N . ARG A 1 327 ? 18.453 -31.047 20.625 1 22.95 327 ARG A N 1
ATOM 2569 C CA . ARG A 1 327 ? 18.516 -29.688 20.078 1 22.95 327 ARG A CA 1
ATOM 2570 C C . ARG A 1 327 ? 19.531 -29.609 18.938 1 22.95 327 ARG A C 1
ATOM 2572 O O . ARG A 1 327 ? 20.734 -29.531 19.172 1 22.95 327 ARG A O 1
ATOM 2579 N N . ALA A 1 328 ? 19.578 -30.406 17.906 1 19.62 328 ALA A N 1
ATOM 2580 C CA . ALA A 1 328 ? 20.531 -30.031 16.859 1 19.62 328 ALA A CA 1
ATOM 2581 C C . ALA A 1 328 ? 20.359 -28.578 16.453 1 19.62 328 ALA A C 1
ATOM 2583 O O . ALA A 1 328 ? 19.25 -28.125 16.172 1 19.62 328 ALA A O 1
ATOM 2584 N N . ALA A 1 329 ? 21.203 -27.656 16.922 1 24.14 329 ALA A N 1
ATOM 2585 C CA . ALA A 1 329 ? 21.5 -26.281 16.578 1 24.14 329 ALA A CA 1
ATOM 2586 C C . ALA A 1 329 ? 21.484 -26.078 15.062 1 24.14 329 ALA A C 1
ATOM 2588 O O . ALA A 1 329 ? 22.375 -26.547 14.359 1 24.14 329 ALA A O 1
ATOM 2589 N N . GLY A 1 330 ? 20.422 -26.422 14.391 1 20.88 330 GLY A N 1
ATOM 2590 C CA . GLY A 1 330 ? 20.219 -26.328 12.953 1 20.88 330 GLY A CA 1
ATOM 2591 C C . GLY A 1 330 ? 20.75 -25.031 12.367 1 20.88 330 GLY A C 1
ATOM 2592 O O . GLY A 1 330 ? 20.672 -23.969 13.008 1 20.88 330 GLY A O 1
ATOM 2593 N N . GLU A 1 331 ? 21.828 -25.062 11.594 1 25.41 331 GLU A N 1
ATOM 2594 C CA . GLU A 1 331 ? 22.344 -24.094 10.641 1 25.41 331 GLU A CA 1
ATOM 2595 C C . GLU A 1 331 ? 21.219 -23.312 9.977 1 25.41 331 GLU A C 1
ATOM 2597 O O . GLU A 1 331 ? 20.156 -23.891 9.664 1 25.41 331 GLU A O 1
ATOM 2602 N N . GLY A 1 332 ? 21.031 -22.078 10.383 1 27.16 332 GLY A N 1
ATOM 2603 C CA . GLY A 1 332 ? 20.109 -21.016 9.969 1 27.16 332 GLY A CA 1
ATOM 2604 C C . GLY A 1 332 ? 19.828 -21.016 8.484 1 27.16 332 GLY A C 1
ATOM 2605 O O . GLY A 1 332 ? 20.562 -20.406 7.703 1 27.16 332 GLY A O 1
ATOM 2606 N N . GLN A 1 333 ? 19.531 -22.234 7.922 1 26.11 333 GLN A N 1
ATOM 2607 C CA . GLN A 1 333 ? 19.141 -22.297 6.52 1 26.11 333 GLN A CA 1
ATOM 2608 C C . GLN A 1 333 ? 18.031 -21.281 6.223 1 26.11 333 GLN A C 1
ATOM 2610 O O . GLN A 1 333 ? 16.969 -21.328 6.848 1 26.11 333 GLN A O 1
ATOM 2615 N N . HIS A 1 334 ? 18.406 -20.109 5.855 1 29.78 334 HIS A N 1
ATOM 2616 C CA . HIS A 1 334 ? 17.578 -18.969 5.48 1 29.78 334 HIS A CA 1
ATOM 2617 C C . HIS A 1 334 ? 16.531 -19.375 4.449 1 29.78 334 HIS A C 1
ATOM 2619 O O . HIS A 1 334 ? 16.859 -19.922 3.396 1 29.78 334 HIS A O 1
ATOM 2625 N N . GLU A 1 335 ? 15.492 -19.891 4.824 1 30.89 335 GLU A N 1
ATOM 2626 C CA . GLU A 1 335 ? 14.25 -20.281 4.156 1 30.89 335 GLU A CA 1
ATOM 2627 C C . GLU A 1 335 ? 13.719 -19.156 3.271 1 30.89 335 GLU A C 1
ATOM 2629 O O . GLU A 1 335 ? 13.586 -18.016 3.723 1 30.89 335 GLU A O 1
ATOM 2634 N N . MET A 1 336 ? 13.945 -19.312 1.972 1 32.81 336 MET A N 1
ATOM 2635 C CA . MET A 1 336 ? 13.539 -18.375 0.934 1 32.81 336 MET A CA 1
ATOM 2636 C C . MET A 1 336 ? 12.031 -18.156 0.946 1 32.81 336 MET A C 1
ATOM 2638 O O . MET A 1 336 ? 11.273 -19.031 0.502 1 32.81 336 MET A O 1
ATOM 2642 N N . TRP A 1 337 ? 11.469 -17.953 1.937 1 34.53 337 TRP A N 1
ATOM 2643 C CA . TRP A 1 337 ? 10.047 -17.656 1.796 1 34.53 337 TRP A CA 1
ATOM 2644 C C . TRP A 1 337 ? 9.828 -16.359 1.015 1 34.53 337 TRP A C 1
ATOM 2646 O O . TRP A 1 337 ? 10.672 -15.461 1.048 1 34.53 337 TRP A O 1
ATOM 2656 N N . MET A 1 338 ? 9.164 -16.453 -0.079 1 36.16 338 MET A N 1
ATOM 2657 C CA . MET A 1 338 ? 8.797 -15.281 -0.87 1 36.16 338 MET A CA 1
ATOM 2658 C C . MET A 1 338 ? 8.375 -14.125 0.032 1 36.16 338 MET A C 1
ATOM 2660 O O . MET A 1 338 ? 7.457 -14.266 0.842 1 36.16 338 MET A O 1
ATOM 2664 N N . GLU A 1 339 ? 9.352 -13.414 0.509 1 35.38 339 GLU A N 1
ATOM 2665 C CA . GLU A 1 339 ? 9.047 -12.172 1.214 1 35.38 339 GLU A CA 1
ATOM 2666 C C . GLU A 1 339 ? 8.242 -11.227 0.334 1 35.38 339 GLU A C 1
ATOM 2668 O O . GLU A 1 339 ? 8.469 -11.148 -0.875 1 35.38 339 GLU A O 1
ATOM 2673 N N . SER A 1 340 ? 7.129 -11.008 0.615 1 34.06 340 SER A N 1
ATOM 2674 C CA . SER A 1 340 ? 6.434 -9.914 -0.056 1 34.06 340 SER A CA 1
ATOM 2675 C C . SER A 1 340 ? 7.387 -8.766 -0.356 1 34.06 340 SER A C 1
ATOM 2677 O O . SER A 1 340 ? 8.414 -8.609 0.303 1 34.06 340 SER A O 1
ATOM 2679 N N . GLU A 1 341 ? 7.246 -8.055 -1.513 1 33.16 341 GLU A N 1
ATOM 2680 C CA . GLU A 1 341 ? 8.031 -7.039 -2.211 1 33.16 341 GLU A CA 1
ATOM 2681 C C . GLU A 1 341 ? 8.609 -6.02 -1.235 1 33.16 341 GLU A C 1
ATOM 2683 O O . GLU A 1 341 ? 8.117 -4.891 -1.144 1 33.16 341 GLU A O 1
ATOM 2688 N N . SER A 1 342 ? 8.883 -6.305 -0.056 1 28.97 342 SER A N 1
ATOM 2689 C CA . SER A 1 342 ? 9.664 -5.176 0.446 1 28.97 342 SER A CA 1
ATOM 2690 C C . SER A 1 342 ? 10.992 -5.047 -0.295 1 28.97 342 SER A C 1
ATOM 2692 O O . SER A 1 342 ? 11.586 -6.051 -0.697 1 28.97 342 SER A O 1
ATOM 2694 N N . GLU A 1 343 ? 11.414 -3.904 -0.901 1 29.06 343 GLU A N 1
ATOM 2695 C CA . GLU A 1 343 ? 12.562 -3.508 -1.704 1 29.06 343 GLU A CA 1
ATOM 2696 C C . GLU A 1 343 ? 13.844 -4.156 -1.187 1 29.06 343 GLU A C 1
ATOM 2698 O O . GLU A 1 343 ? 14.68 -4.613 -1.974 1 29.06 343 GLU A O 1
ATOM 2703 N N . GLU A 1 344 ? 14.461 -3.766 0.019 1 27.22 344 GLU A N 1
ATOM 2704 C CA . GLU A 1 344 ? 15.914 -3.605 0.058 1 27.22 344 GLU A CA 1
ATOM 2705 C C . GLU A 1 344 ? 16.609 -4.961 0.091 1 27.22 344 GLU A C 1
ATOM 2707 O O . GLU A 1 344 ? 17.641 -5.152 -0.573 1 27.22 344 GLU A O 1
ATOM 2712 N N . SER A 1 345 ? 16.641 -5.746 1.273 1 25.92 345 SER A N 1
ATOM 2713 C CA . SER A 1 345 ? 17.906 -6.422 1.577 1 25.92 345 SER A CA 1
ATOM 2714 C C . SER A 1 345 ? 18.062 -7.684 0.735 1 25.92 345 SER A C 1
ATOM 2716 O O . SER A 1 345 ? 17.141 -8.477 0.599 1 25.92 345 SER A O 1
ATOM 2718 N N . ASP A 1 346 ? 19.047 -7.672 -0.267 1 25.8 346 ASP A N 1
ATOM 2719 C CA . ASP A 1 346 ? 19.688 -8.625 -1.167 1 25.8 346 ASP A CA 1
ATOM 2720 C C . ASP A 1 346 ? 20.172 -9.852 -0.404 1 25.8 346 ASP A C 1
ATOM 2722 O O . ASP A 1 346 ? 21.328 -10.266 -0.555 1 25.8 346 ASP A O 1
ATOM 2726 N N . THR A 1 347 ? 19.891 -10.164 0.778 1 25.5 347 THR A N 1
ATOM 2727 C CA . THR A 1 347 ? 20.719 -11.305 1.18 1 25.5 347 THR A CA 1
ATOM 2728 C C . THR A 1 347 ? 20.531 -12.469 0.208 1 25.5 347 THR A C 1
ATOM 2730 O O . THR A 1 347 ? 19.406 -12.875 -0.083 1 25.5 347 THR A O 1
ATOM 2733 N N . GLU A 1 348 ? 21.578 -12.688 -0.672 1 25.45 348 GLU A N 1
ATOM 2734 C CA . GLU A 1 348 ? 21.891 -13.797 -1.569 1 25.45 348 GLU A CA 1
ATOM 2735 C C . GLU A 1 348 ? 21.656 -15.141 -0.889 1 25.45 348 GLU A C 1
ATOM 2737 O O . GLU A 1 348 ? 22.328 -15.477 0.093 1 25.45 348 GLU A O 1
ATOM 2742 N N . CYS A 1 349 ? 20.578 -15.578 -0.629 1 26.05 349 CYS A N 1
ATOM 2743 C CA . CYS A 1 349 ? 20.438 -16.953 -0.172 1 26.05 349 CYS A CA 1
ATOM 2744 C C . CYS A 1 349 ? 21.016 -17.938 -1.188 1 26.05 349 CYS A C 1
ATOM 2746 O O . CYS A 1 349 ? 20.578 -17.969 -2.34 1 26.05 349 CYS A O 1
ATOM 2748 N N . GLU A 1 350 ? 22.391 -18.109 -1.173 1 25.59 350 GLU A N 1
ATOM 2749 C CA . GLU A 1 350 ? 23 -19.203 -1.909 1 25.59 350 GLU A CA 1
ATOM 2750 C C . GLU A 1 350 ? 22.234 -20.516 -1.712 1 25.59 350 GLU A C 1
ATOM 2752 O O . GLU A 1 350 ? 22.109 -21 -0.589 1 25.59 350 GLU A O 1
ATOM 2757 N N . GLU A 1 351 ? 21.266 -20.672 -2.309 1 28.84 351 GLU A N 1
ATOM 2758 C CA . GLU A 1 351 ? 20.562 -21.953 -2.367 1 28.84 351 GLU A CA 1
ATOM 2759 C C . GLU A 1 351 ? 21.484 -23.078 -2.793 1 28.84 351 GLU A C 1
ATOM 2761 O O . GLU A 1 351 ? 21.578 -23.406 -3.98 1 28.84 351 GLU A O 1
ATOM 2766 N N . ARG A 1 352 ? 22.75 -23.156 -2.408 1 26.25 352 ARG A N 1
ATOM 2767 C CA . ARG A 1 352 ? 23.422 -24.391 -2.811 1 26.25 352 ARG A CA 1
ATOM 2768 C C . ARG A 1 352 ? 22.781 -25.609 -2.158 1 26.25 352 ARG A C 1
ATOM 2770 O O . ARG A 1 352 ? 23.172 -26 -1.055 1 26.25 352 ARG A O 1
ATOM 2777 N N . GLY A 1 353 ? 21.609 -25.688 -1.77 1 26.8 353 GLY A N 1
ATOM 2778 C CA . GLY A 1 353 ? 21.312 -27 -1.196 1 26.8 353 GLY A CA 1
ATOM 2779 C C . GLY A 1 353 ? 21.75 -28.156 -2.086 1 26.8 353 GLY A C 1
ATOM 2780 O O . GLY A 1 353 ? 21.547 -28.109 -3.303 1 26.8 353 GLY A O 1
ATOM 2781 N N . ASP A 1 354 ? 22.859 -28.703 -1.839 1 25.98 354 ASP A N 1
ATOM 2782 C CA . ASP A 1 354 ? 23.156 -30.047 -2.336 1 25.98 354 ASP A CA 1
ATOM 2783 C C . ASP A 1 354 ? 21.891 -30.906 -2.369 1 25.98 354 ASP A C 1
ATOM 2785 O O . ASP A 1 354 ? 21.109 -30.906 -1.427 1 25.98 354 ASP A O 1
ATOM 2789 N N . PHE A 1 355 ? 21.359 -31.094 -3.521 1 28.94 355 PHE A N 1
ATOM 2790 C CA . PHE A 1 355 ? 20.391 -32.156 -3.775 1 28.94 355 PHE A CA 1
ATOM 2791 C C . PHE A 1 355 ? 20.781 -33.438 -3.064 1 28.94 355 PHE A C 1
ATOM 2793 O O . PHE A 1 355 ? 21.688 -34.156 -3.516 1 28.94 355 PHE A O 1
ATOM 2800 N N . ASP A 1 356 ? 21.047 -33.406 -1.854 1 29.08 356 ASP A N 1
ATOM 2801 C CA . ASP A 1 356 ? 21.188 -34.781 -1.317 1 29.08 356 ASP A CA 1
ATOM 2802 C C . ASP A 1 356 ? 19.984 -35.625 -1.696 1 29.08 356 ASP A C 1
ATOM 2804 O O . ASP A 1 356 ? 18.891 -35.469 -1.162 1 29.08 356 ASP A O 1
ATOM 2808 N N . LEU A 1 357 ? 19.891 -36.031 -2.945 1 29.05 357 LEU A N 1
ATOM 2809 C CA . LEU A 1 357 ? 19.062 -37.094 -3.537 1 29.05 357 LEU A CA 1
ATOM 2810 C C . LEU A 1 357 ? 19.25 -38.406 -2.799 1 29.05 357 LEU A C 1
ATOM 2812 O O . LEU A 1 357 ? 20.172 -39.156 -3.107 1 29.05 357 LEU A O 1
ATOM 2816 N N . GLU A 1 358 ? 19.203 -38.5 -1.485 1 30.33 358 GLU A N 1
ATOM 2817 C CA . GLU A 1 358 ? 19.156 -39.875 -1.057 1 30.33 358 GLU A CA 1
ATOM 2818 C C . GLU A 1 358 ? 18.094 -40.656 -1.834 1 30.33 358 GLU A C 1
ATOM 2820 O O . GLU A 1 358 ? 16.984 -40.156 -2.045 1 30.33 358 GLU A O 1
ATOM 2825 N N . LEU A 1 359 ? 18.516 -41.656 -2.607 1 28.16 359 LEU A N 1
ATOM 2826 C CA . LEU A 1 359 ? 17.922 -42.688 -3.439 1 28.16 359 LEU A CA 1
ATOM 2827 C C . LEU A 1 359 ? 16.766 -43.375 -2.717 1 28.16 359 LEU A C 1
ATOM 2829 O O . LEU A 1 359 ? 16.938 -43.938 -1.642 1 28.16 359 LEU A O 1
ATOM 2833 N N . GLN A 1 360 ? 15.586 -42.812 -2.658 1 31.12 360 GLN A N 1
ATOM 2834 C CA . GLN A 1 360 ? 14.438 -43.531 -2.127 1 31.12 360 GLN A CA 1
ATOM 2835 C C . GLN A 1 360 ? 14.227 -44.844 -2.881 1 31.12 360 GLN A C 1
ATOM 2837 O O . GLN A 1 360 ? 14.391 -44.906 -4.102 1 31.12 360 GLN A O 1
ATOM 2842 N N . GLU A 1 361 ? 14.43 -45.875 -2.27 1 30.28 361 GLU A N 1
ATOM 2843 C CA . GLU A 1 361 ? 13.984 -47.188 -2.738 1 30.28 361 GLU A CA 1
ATOM 2844 C C . GLU A 1 361 ? 12.539 -47.156 -3.211 1 30.28 361 GLU A C 1
ATOM 2846 O O . GLU A 1 361 ? 11.656 -46.688 -2.482 1 30.28 361 GLU A O 1
ATOM 2851 N N . TYR A 1 362 ? 12.227 -47.094 -4.523 1 31.28 362 TYR A N 1
ATOM 2852 C CA . TYR A 1 362 ? 10.992 -47.062 -5.301 1 31.28 362 TYR A CA 1
ATOM 2853 C C . TYR A 1 362 ? 10.055 -48.188 -4.867 1 31.28 362 TYR A C 1
ATOM 2855 O O . TYR A 1 362 ? 9.125 -48.562 -5.594 1 31.28 362 TYR A O 1
ATOM 2863 N N . GLY A 1 363 ? 10.289 -49 -3.943 1 31.05 363 GLY A N 1
ATOM 2864 C CA . GLY A 1 363 ? 9.375 -50.125 -3.994 1 31.05 363 GLY A CA 1
ATOM 2865 C C . GLY A 1 363 ? 7.918 -49.719 -3.941 1 31.05 363 GLY A C 1
ATOM 2866 O O . GLY A 1 363 ? 7.117 -50.156 -4.781 1 31.05 363 GLY A O 1
ATOM 2867 N N . GLU A 1 364 ? 7.293 -49.531 -2.65 1 34.81 364 GLU A N 1
ATOM 2868 C CA . GLU A 1 364 ? 5.867 -49.719 -2.396 1 34.81 364 GLU A CA 1
ATOM 2869 C C . GLU A 1 364 ? 5.062 -48.531 -2.893 1 34.81 364 GLU A C 1
ATOM 2871 O O . GLU A 1 364 ? 5.551 -47.375 -2.873 1 34.81 364 GLU A O 1
ATOM 2876 N N . SER A 1 365 ? 3.812 -48.594 -3.693 1 37.88 365 SER A N 1
ATOM 2877 C CA . SER A 1 365 ? 2.727 -47.906 -4.391 1 37.88 365 SER A CA 1
ATOM 2878 C C . SER A 1 365 ? 2.336 -46.625 -3.672 1 37.88 365 SER A C 1
ATOM 2880 O O . SER A 1 365 ? 1.712 -45.75 -4.266 1 37.88 365 SER A O 1
ATOM 2882 N N . SER A 1 366 ? 1.923 -46.562 -2.367 1 44.91 366 SER A N 1
ATOM 2883 C CA . SER A 1 366 ? 1.011 -45.688 -1.646 1 44.91 366 SER A CA 1
ATOM 2884 C C . SER A 1 366 ? 1.658 -44.312 -1.358 1 44.91 366 SER A C 1
ATOM 2886 O O . SER A 1 366 ? 1.139 -43.531 -0.563 1 44.91 366 SER A O 1
ATOM 2888 N N . LYS A 1 367 ? 3.004 -43.938 -1.804 1 55.19 367 LYS A N 1
ATOM 2889 C CA . LYS A 1 367 ? 3.83 -42.938 -1.151 1 55.19 367 LYS A CA 1
ATOM 2890 C C . LYS A 1 367 ? 3.674 -41.562 -1.829 1 55.19 367 LYS A C 1
ATOM 2892 O O . LYS A 1 367 ? 3.34 -41.5 -3.014 1 55.19 367 LYS A O 1
ATOM 2897 N N . PHE A 1 368 ? 3.5 -40.5 -1.077 1 63.56 368 PHE A N 1
ATOM 2898 C CA . PHE A 1 368 ? 3.506 -39.094 -1.521 1 63.56 368 PHE A CA 1
ATOM 2899 C C . PHE A 1 368 ? 4.617 -38.875 -2.535 1 63.56 368 PHE A C 1
ATOM 2901 O O . PHE A 1 368 ? 5.793 -39.094 -2.24 1 63.56 368 PHE A O 1
ATOM 2908 N N . HIS A 1 369 ? 4.18 -38.719 -3.863 1 82.94 369 HIS A N 1
ATOM 2909 C CA . HIS A 1 369 ? 5.121 -38.406 -4.926 1 82.94 369 HIS A CA 1
ATOM 2910 C C . HIS A 1 369 ? 5.332 -36.875 -5.02 1 82.94 369 HIS A C 1
ATOM 2912 O O . HIS A 1 369 ? 4.387 -36.156 -5.285 1 82.94 369 HIS A O 1
ATOM 2918 N N . ARG A 1 370 ? 6.527 -36.469 -4.656 1 87.19 370 ARG A N 1
ATOM 2919 C CA . ARG A 1 370 ? 6.848 -35.062 -4.715 1 87.19 370 ARG A CA 1
ATOM 2920 C C . ARG A 1 370 ? 7.41 -34.656 -6.078 1 87.19 370 ARG A C 1
ATOM 2922 O O . ARG A 1 370 ? 8.258 -35.375 -6.625 1 87.19 370 ARG A O 1
ATOM 2929 N N . MET A 1 371 ? 6.938 -33.688 -6.617 1 90.25 371 MET A N 1
ATOM 2930 C CA . MET A 1 371 ? 7.5 -33.094 -7.828 1 90.25 371 MET A CA 1
ATOM 2931 C C . MET A 1 371 ? 7.945 -31.656 -7.582 1 90.25 371 MET A C 1
ATOM 2933 O O . MET A 1 371 ? 7.18 -30.844 -7.047 1 90.25 371 MET A O 1
ATOM 2937 N N . PRO A 1 372 ? 9.141 -31.391 -7.844 1 89.62 372 PRO A N 1
ATOM 2938 C CA . PRO A 1 372 ? 9.57 -30 -7.707 1 89.62 372 PRO A CA 1
ATOM 2939 C C . PRO A 1 372 ? 8.844 -29.062 -8.664 1 89.62 372 PRO A C 1
ATOM 2941 O O . PRO A 1 372 ? 8.492 -29.469 -9.773 1 89.62 372 PRO A O 1
ATOM 2944 N N . CYS A 1 373 ? 8.555 -27.891 -8.188 1 89.5 373 CYS A N 1
ATOM 2945 C CA . CYS A 1 373 ? 7.953 -26.891 -9.062 1 89.5 373 CYS A CA 1
ATOM 2946 C C . CYS A 1 373 ? 8.828 -26.641 -10.281 1 89.5 373 CYS A C 1
ATOM 2948 O O . CYS A 1 373 ? 9.969 -26.203 -10.148 1 89.5 373 CYS A O 1
ATOM 2950 N N . LEU A 1 374 ? 8.328 -26.922 -11.391 1 89.81 374 LEU A N 1
ATOM 2951 C CA . LEU A 1 374 ? 9.117 -26.875 -12.617 1 89.81 374 LEU A CA 1
ATOM 2952 C C . LEU A 1 374 ? 9.398 -25.438 -13.039 1 89.81 374 LEU A C 1
ATOM 2954 O O . LEU A 1 374 ? 10.43 -25.172 -13.656 1 89.81 374 LEU A O 1
ATOM 2958 N N . ALA A 1 375 ? 8.5 -24.531 -12.703 1 87.25 375 ALA A N 1
ATOM 2959 C CA . ALA A 1 375 ? 8.75 -23.125 -12.977 1 87.25 375 ALA A CA 1
ATOM 2960 C C . ALA A 1 375 ? 9.93 -22.609 -12.148 1 87.25 375 ALA A C 1
ATOM 2962 O O . ALA A 1 375 ? 10.789 -21.891 -12.656 1 87.25 375 ALA A O 1
ATOM 2963 N N . HIS A 1 376 ? 10 -22.984 -10.922 1 85.88 376 HIS A N 1
ATOM 2964 C CA . HIS A 1 376 ? 11.102 -22.578 -10.055 1 85.88 376 HIS A CA 1
ATOM 2965 C C . HIS A 1 376 ? 12.422 -23.203 -10.516 1 85.88 376 HIS A C 1
ATOM 2967 O O . HIS A 1 376 ? 13.477 -22.562 -10.438 1 85.88 376 HIS A O 1
ATOM 2973 N N . THR A 1 377 ? 12.297 -24.438 -10.898 1 89.38 377 THR A N 1
ATOM 2974 C CA . THR A 1 377 ? 13.492 -25.125 -11.391 1 89.38 377 THR A CA 1
ATOM 2975 C C . THR A 1 377 ? 14.031 -24.438 -12.641 1 89.38 377 THR A C 1
ATOM 2977 O O . THR A 1 377 ? 15.242 -24.328 -12.82 1 89.38 377 THR A O 1
ATOM 2980 N N . LEU A 1 378 ? 13.109 -24.062 -13.484 1 89.5 378 LEU A N 1
ATOM 2981 C CA . LEU A 1 378 ? 13.523 -23.328 -14.672 1 89.5 378 LEU A CA 1
ATOM 2982 C C . LEU A 1 378 ? 14.18 -22 -14.289 1 89.5 378 LEU A C 1
ATOM 2984 O O . LEU A 1 378 ? 15.156 -21.578 -14.914 1 89.5 378 LEU A O 1
ATOM 2988 N N . GLN A 1 379 ? 13.656 -21.359 -13.289 1 86.69 379 GLN A N 1
ATOM 2989 C CA . GLN A 1 379 ? 14.234 -20.109 -12.789 1 86.69 379 GLN A CA 1
ATOM 2990 C C . GLN A 1 379 ? 15.656 -20.328 -12.281 1 86.69 379 GLN A C 1
ATOM 2992 O O . GLN A 1 379 ? 16.531 -19.484 -12.5 1 86.69 379 GLN A O 1
ATOM 2997 N N . LEU A 1 380 ? 15.875 -21.438 -11.664 1 87 380 LEU A N 1
ATOM 2998 C CA . LEU A 1 380 ? 17.203 -21.766 -11.164 1 87 380 LEU A CA 1
ATOM 2999 C C . LEU A 1 380 ? 18.172 -21.984 -12.32 1 87 380 LEU A C 1
ATOM 3001 O O . LEU A 1 380 ? 19.344 -21.609 -12.227 1 87 380 LEU A O 1
ATOM 3005 N N . THR A 1 381 ? 17.688 -22.594 -13.375 1 90.75 381 THR A N 1
ATOM 3006 C CA . THR A 1 381 ? 18.5 -22.781 -14.57 1 90.75 381 THR A CA 1
ATOM 3007 C C . THR A 1 381 ? 18.969 -21.438 -15.125 1 90.75 381 THR A C 1
ATOM 3009 O O . THR A 1 381 ? 20.141 -21.281 -15.453 1 90.75 381 THR A O 1
ATOM 3012 N N . ILE A 1 382 ? 18.062 -20.547 -15.156 1 90 382 ILE A N 1
ATOM 3013 C CA . ILE A 1 382 ? 18.375 -19.219 -15.703 1 90 382 ILE A CA 1
ATOM 3014 C C . ILE A 1 382 ? 19.328 -18.484 -14.773 1 90 382 ILE A C 1
ATOM 3016 O O . ILE A 1 382 ? 20.234 -17.781 -15.234 1 90 382 ILE A O 1
ATOM 3020 N N . LYS A 1 383 ? 19.125 -18.609 -13.492 1 87.5 383 LYS A N 1
ATOM 3021 C CA . LYS A 1 383 ? 19.984 -17.953 -12.508 1 87.5 383 LYS A CA 1
ATOM 3022 C C . LYS A 1 383 ? 21.438 -18.422 -12.656 1 87.5 383 LYS A C 1
ATOM 3024 O O . LYS A 1 383 ? 22.375 -17.625 -12.477 1 87.5 383 LYS A O 1
ATOM 3029 N N . ASP A 1 384 ? 21.609 -19.672 -13.008 1 87.19 384 ASP A N 1
ATOM 3030 C CA . ASP A 1 384 ? 22.953 -20.188 -13.25 1 87.19 384 ASP A CA 1
ATOM 3031 C C . ASP A 1 384 ? 23.594 -19.5 -14.445 1 87.19 384 ASP A C 1
ATOM 3033 O O . ASP A 1 384 ? 24.797 -19.188 -14.43 1 87.19 384 ASP A O 1
ATOM 3037 N N . ALA A 1 385 ? 22.797 -19.297 -15.406 1 86.88 385 ALA A N 1
ATOM 3038 C CA . ALA A 1 385 ? 23.312 -18.625 -16.594 1 86.88 385 ALA A CA 1
ATOM 3039 C C . ALA A 1 385 ? 23.609 -17.156 -16.312 1 86.88 385 ALA A C 1
ATOM 3041 O O . ALA A 1 385 ? 24.562 -16.594 -16.859 1 86.88 385 ALA A O 1
ATOM 3042 N N . MET A 1 386 ? 22.859 -16.578 -15.461 1 87.56 386 MET A N 1
ATOM 3043 C CA . MET A 1 386 ? 23.016 -15.164 -15.148 1 87.56 386 MET A CA 1
ATOM 3044 C C . MET A 1 386 ? 24.266 -14.93 -14.297 1 87.56 386 MET A C 1
ATOM 3046 O O . MET A 1 386 ? 24.781 -13.812 -14.25 1 87.56 386 MET A O 1
ATOM 3050 N N . LYS A 1 387 ? 24.719 -15.961 -13.695 1 87.62 387 LYS A N 1
ATOM 3051 C CA . LYS A 1 387 ? 25.938 -15.859 -12.898 1 87.62 387 LYS A CA 1
ATOM 3052 C C . LYS A 1 387 ? 27.172 -15.828 -13.781 1 87.62 387 LYS A C 1
ATOM 3054 O O . LYS A 1 387 ? 28.25 -15.438 -13.336 1 87.62 387 LYS A O 1
ATOM 3059 N N . HIS A 1 388 ? 26.984 -16.266 -15.016 1 88.94 388 HIS A N 1
ATOM 3060 C CA . HIS A 1 388 ? 28.094 -16.172 -15.945 1 88.94 388 HIS A CA 1
ATOM 3061 C C . HIS A 1 388 ? 28.594 -14.742 -16.062 1 88.94 388 HIS A C 1
ATOM 3063 O O . HIS A 1 388 ? 27.797 -13.805 -16.125 1 88.94 388 HIS A O 1
ATOM 3069 N N . PRO A 1 389 ? 29.812 -14.531 -16.062 1 88.56 389 PRO A N 1
ATOM 3070 C CA . PRO A 1 389 ? 30.391 -13.188 -16 1 88.56 389 PRO A CA 1
ATOM 3071 C C . PRO A 1 389 ? 29.875 -12.273 -17.109 1 88.56 389 PRO A C 1
ATOM 3073 O O . PRO A 1 389 ? 29.641 -11.086 -16.891 1 88.56 389 PRO A O 1
ATOM 3076 N N . THR A 1 390 ? 29.75 -12.82 -18.266 1 85.62 390 THR A N 1
ATOM 3077 C CA . THR A 1 390 ? 29.281 -11.992 -19.391 1 85.62 390 THR A CA 1
ATOM 3078 C C . THR A 1 390 ? 27.875 -11.477 -19.125 1 85.62 390 THR A C 1
ATOM 3080 O O . THR A 1 390 ? 27.578 -10.305 -19.344 1 85.62 390 THR A O 1
ATOM 3083 N N . ALA A 1 391 ? 27.062 -12.359 -18.75 1 90.69 391 ALA A N 1
ATOM 3084 C CA . ALA A 1 391 ? 25.688 -11.984 -18.484 1 90.69 391 ALA A CA 1
ATOM 3085 C C . ALA A 1 391 ? 25.578 -11.141 -17.219 1 90.69 391 ALA A C 1
ATOM 3087 O O . ALA A 1 391 ? 24.844 -10.148 -17.188 1 90.69 391 ALA A O 1
ATOM 3088 N N . ASP A 1 392 ? 26.312 -11.477 -16.234 1 92 392 ASP A N 1
ATOM 3089 C CA . ASP A 1 392 ? 26.266 -10.789 -14.945 1 92 392 ASP A CA 1
ATOM 3090 C C . ASP A 1 392 ? 26.703 -9.336 -15.078 1 92 392 ASP A C 1
ATOM 3092 O O . ASP A 1 392 ? 26.109 -8.438 -14.484 1 92 392 ASP A O 1
ATOM 3096 N N . SER A 1 393 ? 27.734 -9.148 -15.82 1 92.25 393 SER A N 1
ATOM 3097 C CA . SER A 1 393 ? 28.25 -7.797 -16 1 92.25 393 SER A CA 1
ATOM 3098 C C . SER A 1 393 ? 27.219 -6.906 -16.703 1 92.25 393 SER A C 1
ATOM 3100 O O . SER A 1 393 ? 26.984 -5.781 -16.266 1 92.25 393 SER A O 1
ATOM 3102 N N . VAL A 1 394 ? 26.688 -7.445 -17.688 1 92.56 394 VAL A N 1
ATOM 3103 C CA . VAL A 1 394 ? 25.734 -6.66 -18.484 1 92.56 394 VAL A CA 1
ATOM 3104 C C . VAL A 1 394 ? 24.484 -6.387 -17.656 1 92.56 394 VAL A C 1
ATOM 3106 O O . VAL A 1 394 ? 23.938 -5.281 -17.703 1 92.56 394 VAL A O 1
ATOM 3109 N N . ILE A 1 395 ? 24 -7.336 -16.906 1 92.75 395 ILE A N 1
ATOM 3110 C CA . ILE A 1 395 ? 22.797 -7.199 -16.109 1 92.75 395 ILE A CA 1
ATOM 3111 C C . ILE A 1 395 ? 23.031 -6.207 -14.977 1 92.75 395 ILE A C 1
ATOM 3113 O O . ILE A 1 395 ? 22.172 -5.387 -14.664 1 92.75 395 ILE A O 1
ATOM 3117 N N . THR A 1 396 ? 24.141 -6.297 -14.422 1 93.12 396 THR A N 1
ATOM 3118 C CA . THR A 1 396 ? 24.484 -5.371 -13.352 1 93.12 396 THR A CA 1
ATOM 3119 C C . THR A 1 396 ? 24.516 -3.934 -13.867 1 93.12 396 THR A C 1
ATOM 3121 O O . THR A 1 396 ? 24.047 -3.016 -13.195 1 93.12 396 THR A O 1
ATOM 3124 N N . LYS A 1 397 ? 25.125 -3.748 -15.031 1 93.81 397 LYS A N 1
ATOM 3125 C CA . LYS A 1 397 ? 25.156 -2.424 -15.641 1 93.81 397 LYS A CA 1
ATOM 3126 C C . LYS A 1 397 ? 23.75 -1.93 -15.953 1 93.81 397 LYS A C 1
ATOM 3128 O O . LYS A 1 397 ? 23.453 -0.749 -15.773 1 93.81 397 LYS A O 1
ATOM 3133 N N . ALA A 1 398 ? 22.969 -2.871 -16.438 1 93.81 398 ALA A N 1
ATOM 3134 C CA . ALA A 1 398 ? 21.578 -2.531 -16.734 1 93.81 398 ALA A CA 1
ATOM 3135 C C . ALA A 1 398 ? 20.844 -2.113 -15.469 1 93.81 398 ALA A C 1
ATOM 3137 O O . ALA A 1 398 ? 20.094 -1.128 -15.477 1 93.81 398 ALA A O 1
ATOM 3138 N N . ARG A 1 399 ? 21.016 -2.83 -14.391 1 93.12 399 ARG A N 1
ATOM 3139 C CA . ARG A 1 399 ? 20.391 -2.52 -13.109 1 93.12 399 ARG A CA 1
ATOM 3140 C C . ARG A 1 399 ? 20.812 -1.143 -12.609 1 93.12 399 ARG A C 1
ATOM 3142 O O . ARG A 1 399 ? 19.984 -0.379 -12.102 1 93.12 399 ARG A O 1
ATOM 3149 N N . LYS A 1 400 ? 22.062 -0.875 -12.734 1 92.62 400 LYS A N 1
ATOM 3150 C CA . LYS A 1 400 ? 22.578 0.42 -12.312 1 92.62 400 LYS A CA 1
ATOM 3151 C C . LYS A 1 400 ? 21.953 1.558 -13.102 1 92.62 400 LYS A C 1
ATOM 3153 O O . LYS A 1 400 ? 21.609 2.6 -12.547 1 92.62 400 LYS A O 1
ATOM 3158 N N . LEU A 1 401 ? 21.875 1.311 -14.328 1 92.5 401 LEU A N 1
ATOM 3159 C CA . LEU A 1 401 ? 21.266 2.316 -15.188 1 92.5 401 LEU A CA 1
ATOM 3160 C C . LEU A 1 401 ? 19.812 2.555 -14.789 1 92.5 401 LEU A C 1
ATOM 3162 O O . LEU A 1 401 ? 19.375 3.703 -14.656 1 92.5 401 LEU A O 1
ATOM 3166 N N . VAL A 1 402 ? 19.062 1.49 -14.633 1 92.12 402 VAL A N 1
ATOM 3167 C CA . VAL A 1 402 ? 17.656 1.594 -14.258 1 92.12 402 VAL A CA 1
ATOM 3168 C C . VAL A 1 402 ? 17.531 2.293 -12.906 1 92.12 402 VAL A C 1
ATOM 3170 O O . VAL A 1 402 ? 16.656 3.152 -12.727 1 92.12 402 VAL A O 1
ATOM 3173 N N . HIS A 1 403 ? 18.406 1.92 -12.047 1 90.25 403 HIS A N 1
ATOM 3174 C CA . HIS A 1 403 ? 18.391 2.531 -10.719 1 90.25 403 HIS A CA 1
ATOM 3175 C C . HIS A 1 403 ? 18.656 4.031 -10.805 1 90.25 403 HIS A C 1
ATOM 3177 O O . HIS A 1 403 ? 18 4.816 -10.117 1 90.25 403 HIS A O 1
ATOM 3183 N N . ALA A 1 404 ? 19.609 4.445 -11.562 1 88.88 404 ALA A N 1
ATOM 3184 C CA . ALA A 1 404 ? 19.969 5.852 -11.727 1 88.88 404 ALA A CA 1
ATOM 3185 C C . ALA A 1 404 ? 18.781 6.652 -12.281 1 88.88 404 ALA A C 1
ATOM 3187 O O . ALA A 1 404 ? 18.5 7.762 -11.82 1 88.88 404 ALA A O 1
ATOM 3188 N N . VAL A 1 405 ? 18.125 6.094 -13.195 1 88.06 405 VAL A N 1
ATOM 3189 C CA . VAL A 1 405 ? 17.016 6.785 -13.836 1 88.06 405 VAL A CA 1
ATOM 3190 C C . VAL A 1 405 ? 15.828 6.844 -12.883 1 88.06 405 VAL A C 1
ATOM 3192 O O . VAL A 1 405 ? 15.172 7.883 -12.758 1 88.06 405 VAL A O 1
ATOM 3195 N N . ARG A 1 406 ? 15.531 5.727 -12.227 1 86.56 406 ARG A N 1
ATOM 3196 C CA . ARG A 1 406 ? 14.367 5.637 -11.344 1 86.56 406 ARG A CA 1
ATOM 3197 C C . ARG A 1 406 ? 14.555 6.5 -10.102 1 86.56 406 ARG A C 1
ATOM 3199 O O . ARG A 1 406 ? 13.578 6.926 -9.484 1 86.56 406 ARG A O 1
ATOM 3206 N N . LYS A 1 407 ? 15.75 6.762 -9.766 1 83.06 407 LYS A N 1
ATOM 3207 C CA . LYS A 1 407 ? 16.047 7.59 -8.602 1 83.06 407 LYS A CA 1
ATOM 3208 C C . LYS A 1 407 ? 15.875 9.07 -8.914 1 83.06 407 LYS A C 1
ATOM 3210 O O . LYS A 1 407 ? 15.703 9.891 -8.016 1 83.06 407 LYS A O 1
ATOM 3215 N N . SER A 1 408 ? 15.961 9.398 -10.141 1 79.75 408 SER A N 1
ATOM 3216 C CA . SER A 1 408 ? 15.812 10.781 -10.578 1 79.75 408 SER A CA 1
ATOM 3217 C C . SER A 1 408 ? 14.367 11.102 -10.945 1 79.75 408 SER A C 1
ATOM 3219 O O . SER A 1 408 ? 13.844 10.57 -11.93 1 79.75 408 SER A O 1
ATOM 3221 N N . SER A 1 409 ? 13.766 11.984 -10.211 1 77.38 409 SER A N 1
ATOM 3222 C CA . SER A 1 409 ? 12.391 12.375 -10.5 1 77.38 409 SER A CA 1
ATOM 3223 C C . SER A 1 409 ? 12.281 13.062 -11.859 1 77.38 409 SER A C 1
ATOM 3225 O O . SER A 1 409 ? 11.312 12.844 -12.586 1 77.38 409 SER A O 1
ATOM 3227 N N . VAL A 1 410 ? 13.273 13.828 -12.164 1 79 410 VAL A N 1
ATOM 3228 C CA . VAL A 1 410 ? 13.281 14.547 -13.43 1 79 410 VAL A CA 1
ATOM 3229 C C . VAL A 1 410 ? 13.344 13.555 -14.586 1 79 410 VAL A C 1
ATOM 3231 O O . VAL A 1 410 ? 12.578 13.664 -15.547 1 79 410 VAL A O 1
ATOM 3234 N N . ALA A 1 411 ? 14.227 12.602 -14.422 1 84.19 411 ALA A N 1
ATOM 3235 C CA . ALA A 1 411 ? 14.398 11.609 -15.484 1 84.19 411 ALA A CA 1
ATOM 3236 C C . ALA A 1 411 ? 13.133 10.781 -15.664 1 84.19 411 ALA A C 1
ATOM 3238 O O . ALA A 1 411 ? 12.719 10.508 -16.797 1 84.19 411 ALA A O 1
ATOM 3239 N N . ASN A 1 412 ? 12.508 10.398 -14.648 1 84.12 412 ASN A N 1
ATOM 3240 C CA . ASN A 1 412 ? 11.289 9.594 -14.695 1 84.12 412 ASN A CA 1
ATOM 3241 C C . ASN A 1 412 ? 10.141 10.344 -15.352 1 84.12 412 ASN A C 1
ATOM 3243 O O . ASN A 1 412 ? 9.414 9.781 -16.172 1 84.12 412 ASN A O 1
ATOM 3247 N N . GLU A 1 413 ? 9.984 11.547 -14.906 1 80.56 413 GLU A N 1
ATOM 3248 C CA . GLU A 1 413 ? 8.914 12.359 -15.477 1 80.56 413 GLU A CA 1
ATOM 3249 C C . GLU A 1 413 ? 9.125 12.562 -16.984 1 80.56 413 GLU A C 1
ATOM 3251 O O . GLU A 1 413 ? 8.172 12.484 -17.766 1 80.56 413 GLU A O 1
ATOM 3256 N N . GLU A 1 414 ? 10.336 12.859 -17.344 1 84.56 414 GLU A N 1
ATOM 3257 C CA . GLU A 1 414 ? 10.641 13.062 -18.766 1 84.56 414 GLU A CA 1
ATOM 3258 C C . GLU A 1 414 ? 10.438 11.773 -19.562 1 84.56 414 GLU A C 1
ATOM 3260 O O . GLU A 1 414 ? 10.016 11.812 -20.719 1 84.56 414 GLU A O 1
ATOM 3265 N N . MET A 1 415 ? 10.789 10.672 -19 1 87.88 415 MET A N 1
ATOM 3266 C CA . MET A 1 415 ? 10.594 9.383 -19.656 1 87.88 415 MET A CA 1
ATOM 3267 C C . MET A 1 415 ? 9.109 9.125 -19.922 1 87.88 415 MET A C 1
ATOM 3269 O O . MET A 1 415 ? 8.742 8.672 -21 1 87.88 415 MET A O 1
ATOM 3273 N N . ILE A 1 416 ? 8.32 9.422 -18.969 1 82.31 416 ILE A N 1
ATOM 3274 C CA . ILE A 1 416 ? 6.879 9.211 -19.094 1 82.31 416 ILE A CA 1
ATOM 3275 C C . ILE A 1 416 ? 6.312 10.141 -20.156 1 82.31 416 ILE A C 1
ATOM 3277 O O . ILE A 1 416 ? 5.453 9.742 -20.953 1 82.31 416 ILE A O 1
ATOM 3281 N N . LYS A 1 417 ? 6.762 11.367 -20.203 1 81.38 417 LYS A N 1
ATOM 3282 C CA . LYS A 1 417 ? 6.309 12.336 -21.188 1 81.38 417 LYS A CA 1
ATOM 3283 C C . LYS A 1 417 ? 6.68 11.891 -22.609 1 81.38 417 LYS A C 1
ATOM 3285 O O . LYS A 1 417 ? 5.887 12.031 -23.531 1 81.38 417 LYS A O 1
ATOM 3290 N N . ARG A 1 418 ? 7.848 11.289 -22.766 1 84.31 418 ARG A N 1
ATOM 3291 C CA . ARG A 1 418 ? 8.383 10.953 -24.078 1 84.31 418 ARG A CA 1
ATOM 3292 C C . ARG A 1 418 ? 7.773 9.648 -24.594 1 84.31 418 ARG A C 1
ATOM 3294 O O . ARG A 1 418 ? 7.41 9.555 -25.766 1 84.31 418 ARG A O 1
ATOM 3301 N N . CYS A 1 419 ? 7.75 8.656 -23.75 1 85.38 419 CYS A N 1
ATOM 3302 C CA . CYS A 1 419 ? 7.359 7.348 -24.266 1 85.38 419 CYS A CA 1
ATOM 3303 C C . CYS A 1 419 ? 6.156 6.797 -23.516 1 85.38 419 CYS A C 1
ATOM 3305 O O . CYS A 1 419 ? 5.652 5.723 -23.828 1 85.38 419 CYS A O 1
ATOM 3307 N N . GLY A 1 420 ? 5.672 7.477 -22.531 1 78.44 420 GLY A N 1
ATOM 3308 C CA . GLY A 1 420 ? 4.5 7.035 -21.797 1 78.44 420 GLY A CA 1
ATOM 3309 C C . GLY A 1 420 ? 4.781 5.871 -20.859 1 78.44 420 GLY A C 1
ATOM 3310 O O . GLY A 1 420 ? 3.859 5.297 -20.281 1 78.44 420 GLY A O 1
ATOM 3311 N N . LYS A 1 421 ? 5.98 5.395 -20.812 1 85.06 421 LYS A N 1
ATOM 3312 C CA . LYS A 1 421 ? 6.355 4.262 -19.984 1 85.06 421 LYS A CA 1
ATOM 3313 C C . LYS A 1 421 ? 7.512 4.625 -19.047 1 85.06 421 LYS A C 1
ATOM 3315 O O . LYS A 1 421 ? 8.273 5.555 -19.328 1 85.06 421 LYS A O 1
ATOM 3320 N N . THR A 1 422 ? 7.508 3.947 -17.922 1 85.44 422 THR A N 1
ATOM 3321 C CA . THR A 1 422 ? 8.648 4.062 -17.016 1 85.44 422 THR A CA 1
ATOM 3322 C C . THR A 1 422 ? 9.508 2.803 -17.062 1 85.44 422 THR A C 1
ATOM 3324 O O . THR A 1 422 ? 9.086 1.781 -17.609 1 85.44 422 THR A O 1
ATOM 3327 N N . LEU A 1 423 ? 10.727 2.91 -16.641 1 88.69 423 LEU A N 1
ATOM 3328 C CA . LEU A 1 423 ? 11.602 1.744 -16.594 1 88.69 423 LEU A CA 1
ATOM 3329 C C . LEU A 1 423 ? 11.18 0.79 -15.492 1 88.69 423 LEU A C 1
ATOM 3331 O O . LEU A 1 423 ? 10.602 1.216 -14.484 1 88.69 423 LEU A O 1
ATOM 3335 N N . ILE A 1 424 ? 11.375 -0.469 -15.711 1 88 424 ILE A N 1
ATOM 3336 C CA . ILE A 1 424 ? 10.977 -1.499 -14.766 1 88 424 ILE A CA 1
ATOM 3337 C C . ILE A 1 424 ? 12.156 -1.885 -13.883 1 88 424 ILE A C 1
ATOM 3339 O O . ILE A 1 424 ? 13.25 -2.156 -14.383 1 88 424 ILE A O 1
ATOM 3343 N N . ARG A 1 425 ? 11.906 -1.846 -12.594 1 86.38 425 ARG A N 1
ATOM 3344 C CA . ARG A 1 425 ? 12.891 -2.361 -11.648 1 86.38 425 ARG A CA 1
ATOM 3345 C C . ARG A 1 425 ? 12.711 -3.859 -11.43 1 86.38 425 ARG A C 1
ATOM 3347 O O . ARG A 1 425 ? 11.578 -4.344 -11.305 1 86.38 425 ARG A O 1
ATOM 3354 N N . ASP A 1 426 ? 13.781 -4.574 -11.477 1 85.12 426 ASP A N 1
ATOM 3355 C CA . ASP A 1 426 ? 13.648 -6.023 -11.367 1 85.12 426 ASP A CA 1
ATOM 3356 C C . ASP A 1 426 ? 13.711 -6.473 -9.906 1 85.12 426 ASP A C 1
ATOM 3358 O O . ASP A 1 426 ? 14.172 -5.723 -9.039 1 85.12 426 ASP A O 1
ATOM 3362 N N . CYS A 1 427 ? 13 -7.539 -9.633 1 75.12 427 CYS A N 1
ATOM 3363 C CA . CYS A 1 427 ? 13.133 -8.273 -8.375 1 75.12 427 CYS A CA 1
ATOM 3364 C C . CYS A 1 427 ? 14.07 -9.461 -8.539 1 75.12 427 CYS A C 1
ATOM 3366 O O . CYS A 1 427 ? 13.805 -10.359 -9.336 1 75.12 427 CYS A O 1
ATOM 3368 N N . THR A 1 428 ? 15.102 -9.492 -7.852 1 70 428 THR A N 1
ATOM 3369 C CA . THR A 1 428 ? 16.188 -10.453 -8.047 1 70 428 THR A CA 1
ATOM 3370 C C . THR A 1 428 ? 15.688 -11.875 -7.781 1 70 428 THR A C 1
ATOM 3372 O O . THR A 1 428 ? 16.25 -12.844 -8.305 1 70 428 THR A O 1
ATOM 3375 N N . THR A 1 429 ? 14.594 -12.023 -7.043 1 62.91 429 THR A N 1
ATOM 3376 C CA . THR A 1 429 ? 14.141 -13.367 -6.703 1 62.91 429 THR A CA 1
ATOM 3377 C C . THR A 1 429 ? 13.25 -13.93 -7.809 1 62.91 429 THR A C 1
ATOM 3379 O O . THR A 1 429 ? 13.008 -15.133 -7.867 1 62.91 429 THR A O 1
ATOM 3382 N N . ARG A 1 430 ? 12.836 -13.031 -8.664 1 67.31 430 ARG A N 1
ATOM 3383 C CA . ARG A 1 430 ? 11.977 -13.461 -9.766 1 67.31 430 ARG A CA 1
ATOM 3384 C C . ARG A 1 430 ? 12.609 -13.133 -11.117 1 67.31 430 ARG A C 1
ATOM 3386 O O . ARG A 1 430 ? 12.555 -11.984 -11.57 1 67.31 430 ARG A O 1
ATOM 3393 N N . TRP A 1 431 ? 13.086 -14.062 -11.781 1 75 431 TRP A N 1
ATOM 3394 C CA . TRP A 1 431 ? 13.836 -13.852 -13.016 1 75 431 TRP A CA 1
ATOM 3395 C C . TRP A 1 431 ? 12.961 -13.18 -14.07 1 75 431 TRP A C 1
ATOM 3397 O O . TRP A 1 431 ? 13.469 -12.43 -14.914 1 75 431 TRP A O 1
ATOM 3407 N N . ASN A 1 432 ? 11.664 -13.438 -14.086 1 80.88 432 ASN A N 1
ATOM 3408 C CA . ASN A 1 432 ? 10.797 -12.82 -15.086 1 80.88 432 ASN A CA 1
ATOM 3409 C C . ASN A 1 432 ? 10.82 -11.297 -14.992 1 80.88 432 ASN A C 1
ATOM 3411 O O . ASN A 1 432 ? 10.703 -10.609 -16 1 80.88 432 ASN A O 1
ATOM 3415 N N . SER A 1 433 ? 11.086 -10.891 -13.836 1 85.19 433 SER A N 1
ATOM 3416 C CA . SER A 1 433 ? 11.172 -9.445 -13.672 1 85.19 433 SER A CA 1
ATOM 3417 C C . SER A 1 433 ? 12.461 -8.898 -14.281 1 85.19 433 SER A C 1
ATOM 3419 O O . SER A 1 433 ? 12.469 -7.797 -14.836 1 85.19 433 SER A O 1
ATOM 3421 N N . THR A 1 434 ? 13.492 -9.672 -14.156 1 88.88 434 THR A N 1
ATOM 3422 C CA . THR A 1 434 ? 14.75 -9.266 -14.781 1 88.88 434 THR A CA 1
ATOM 3423 C C . THR A 1 434 ? 14.602 -9.234 -16.297 1 88.88 434 THR A C 1
ATOM 3425 O O . THR A 1 434 ? 15.086 -8.305 -16.953 1 88.88 434 THR A O 1
ATOM 3428 N N . PHE A 1 435 ? 13.922 -10.242 -16.844 1 91.75 435 PHE A N 1
ATOM 3429 C CA . PHE A 1 435 ? 13.672 -10.289 -18.281 1 91.75 435 PHE A CA 1
ATOM 3430 C C . PHE A 1 435 ? 12.844 -9.086 -18.719 1 91.75 435 PHE A C 1
ATOM 3432 O O . PHE A 1 435 ? 13.148 -8.453 -19.734 1 91.75 435 PHE A O 1
ATOM 3439 N N . ASP A 1 436 ? 11.852 -8.727 -17.984 1 91.75 436 ASP A N 1
ATOM 3440 C CA . ASP A 1 436 ? 10.992 -7.594 -18.312 1 91.75 436 ASP A CA 1
ATOM 3441 C C . ASP A 1 436 ? 11.773 -6.285 -18.266 1 91.75 436 ASP A C 1
ATOM 3443 O O . ASP A 1 436 ? 11.547 -5.387 -19.078 1 91.75 436 ASP A O 1
ATOM 3447 N N . MET A 1 437 ? 12.633 -6.227 -17.25 1 93.44 437 MET A N 1
ATOM 3448 C CA . MET A 1 437 ? 13.477 -5.039 -17.156 1 93.44 437 MET A CA 1
ATOM 3449 C C . MET A 1 437 ? 14.328 -4.867 -18.406 1 93.44 437 MET A C 1
ATOM 3451 O O . MET A 1 437 ? 14.375 -3.785 -18.984 1 93.44 437 MET A O 1
ATOM 3455 N N . LEU A 1 438 ? 14.938 -5.945 -18.906 1 93.75 438 LEU A N 1
ATOM 3456 C CA . LEU A 1 438 ? 15.812 -5.898 -20.078 1 93.75 438 LEU A CA 1
ATOM 3457 C C . LEU A 1 438 ? 15.016 -5.602 -21.344 1 93.75 438 LEU A C 1
ATOM 3459 O O . LEU A 1 438 ? 15.445 -4.801 -22.172 1 93.75 438 LEU A O 1
ATOM 3463 N N . ARG A 1 439 ? 13.93 -6.242 -21.406 1 93.12 439 ARG A N 1
ATOM 3464 C CA . ARG A 1 439 ? 13.062 -6.023 -22.562 1 93.12 439 ARG A CA 1
ATOM 3465 C C . ARG A 1 439 ? 12.602 -4.57 -22.625 1 93.12 439 ARG A C 1
ATOM 3467 O O . ARG A 1 439 ? 12.586 -3.969 -23.703 1 93.12 439 ARG A O 1
ATOM 3474 N N . ARG A 1 440 ? 12.227 -4.012 -21.484 1 93.25 440 ARG A N 1
ATOM 3475 C CA . ARG A 1 440 ? 11.773 -2.623 -21.422 1 93.25 440 ARG A CA 1
ATOM 3476 C C . ARG A 1 440 ? 12.906 -1.668 -21.797 1 93.25 440 ARG A C 1
ATOM 3478 O O . ARG A 1 440 ? 12.68 -0.663 -22.469 1 93.25 440 ARG A O 1
ATOM 3485 N N . LEU A 1 441 ? 14.094 -1.933 -21.328 1 93.56 441 LEU A N 1
ATOM 3486 C CA . LEU A 1 441 ? 15.258 -1.116 -21.672 1 93.56 441 LEU A CA 1
ATOM 3487 C C . LEU A 1 441 ? 15.484 -1.087 -23.172 1 93.56 441 LEU A C 1
ATOM 3489 O O . LEU A 1 441 ? 15.758 -0.028 -23.75 1 93.56 441 LEU A O 1
ATOM 3493 N N . LEU A 1 442 ? 15.305 -2.227 -23.828 1 94 442 LEU A N 1
ATOM 3494 C CA .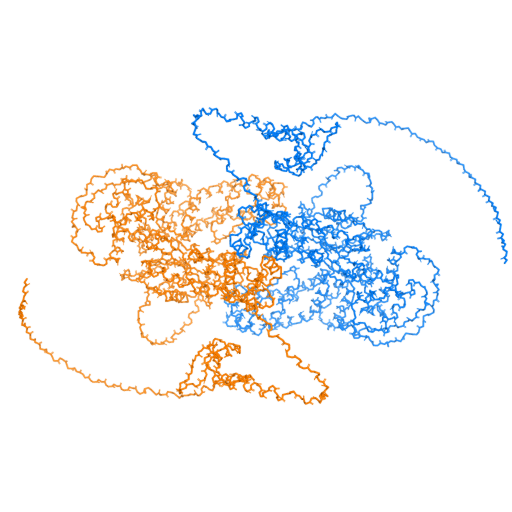 LEU A 1 442 ? 15.523 -2.322 -25.266 1 94 442 LEU A CA 1
ATOM 3495 C C . LEU A 1 442 ? 14.391 -1.642 -26.031 1 94 442 LEU A C 1
ATOM 3497 O O . LEU A 1 442 ? 14.625 -0.995 -27.062 1 94 442 LEU A O 1
ATOM 3501 N N . GLU A 1 443 ? 13.203 -1.797 -25.516 1 92.75 443 GLU A N 1
ATOM 3502 C CA . GLU A 1 443 ? 12.031 -1.176 -26.125 1 92.75 443 GLU A CA 1
ATOM 3503 C C . GLU A 1 443 ? 12.141 0.346 -26.109 1 92.75 443 GLU A C 1
ATOM 3505 O O . GLU A 1 443 ? 11.711 1.019 -27.047 1 92.75 443 GLU A O 1
ATOM 3510 N N . THR A 1 444 ? 12.742 0.875 -25.031 1 92.69 444 THR A N 1
ATOM 3511 C CA . THR A 1 444 ? 12.805 2.322 -24.859 1 92.69 444 THR A CA 1
ATOM 3512 C C . THR A 1 444 ? 14.219 2.84 -25.109 1 92.69 444 THR A C 1
ATOM 3514 O O . THR A 1 444 ? 14.57 3.928 -24.656 1 92.69 444 THR A O 1
ATOM 3517 N N . ARG A 1 445 ? 15.062 2.096 -25.797 1 92.5 445 ARG A N 1
ATOM 3518 C CA . ARG A 1 445 ? 16.484 2.389 -25.969 1 92.5 445 ARG A CA 1
ATOM 3519 C C . ARG A 1 445 ? 16.688 3.756 -26.609 1 92.5 445 ARG A C 1
ATOM 3521 O O . ARG A 1 445 ? 17.469 4.566 -26.109 1 92.5 445 ARG A O 1
ATOM 3528 N N . ALA A 1 446 ? 15.953 4.066 -27.578 1 90.94 446 ALA A N 1
ATOM 3529 C CA . ALA A 1 446 ? 16.141 5.312 -28.328 1 90.94 446 ALA A CA 1
ATOM 3530 C C . ALA A 1 446 ? 15.766 6.516 -27.469 1 90.94 446 ALA A C 1
ATOM 3532 O O . ALA A 1 446 ? 16.547 7.461 -27.344 1 90.94 446 ALA A O 1
ATOM 3533 N N . GLU A 1 447 ? 14.586 6.473 -26.891 1 92.06 447 GLU A N 1
ATOM 3534 C CA . GLU A 1 447 ? 14.109 7.57 -26.047 1 92.06 447 GLU A CA 1
ATOM 3535 C C . GLU A 1 447 ? 14.977 7.73 -24.812 1 92.06 447 GLU A C 1
ATOM 3537 O O . GLU A 1 447 ? 15.258 8.852 -24.375 1 92.06 447 GLU A O 1
ATOM 3542 N N . LEU A 1 448 ? 15.383 6.656 -24.234 1 92.81 448 LEU A N 1
ATOM 3543 C CA . LEU A 1 448 ? 16.203 6.672 -23.031 1 92.81 448 LEU A CA 1
ATOM 3544 C C . LEU A 1 448 ? 17.562 7.301 -23.328 1 92.81 448 LEU A C 1
ATOM 3546 O O . LEU A 1 448 ? 18.047 8.133 -22.547 1 92.81 448 LEU A O 1
ATOM 3550 N N . ASN A 1 449 ? 18.172 6.891 -24.422 1 91.38 449 ASN A N 1
ATOM 3551 C CA . ASN A 1 449 ? 19.484 7.43 -24.766 1 91.38 449 ASN A CA 1
ATOM 3552 C C . ASN A 1 449 ? 19.422 8.93 -25.031 1 91.38 449 ASN A C 1
ATOM 3554 O O . ASN A 1 449 ? 20.328 9.672 -24.656 1 91.38 449 ASN A O 1
ATOM 3558 N N . GLN A 1 450 ? 18.391 9.367 -25.625 1 90.75 450 GLN A N 1
ATOM 3559 C CA . GLN A 1 450 ? 18.203 10.797 -25.859 1 90.75 450 GLN A CA 1
ATOM 3560 C C . GLN A 1 450 ? 18.047 11.539 -24.531 1 90.75 450 GLN A C 1
ATOM 3562 O O . GLN A 1 450 ? 18.625 12.617 -24.359 1 90.75 450 GLN A O 1
ATOM 3567 N N . LEU A 1 451 ? 17.281 10.953 -23.719 1 91.12 451 LEU A N 1
ATOM 3568 C CA . LEU A 1 451 ? 17.031 11.555 -22.422 1 91.12 451 LEU A CA 1
ATOM 3569 C C . LEU A 1 451 ? 18.328 11.633 -21.609 1 91.12 451 LEU A C 1
ATOM 3571 O O . LEU A 1 451 ? 18.625 12.656 -20.984 1 91.12 451 LEU A O 1
ATOM 3575 N N . LEU A 1 452 ? 19.062 10.555 -21.609 1 91.62 452 LEU A N 1
ATOM 3576 C CA . LEU A 1 452 ? 20.312 10.5 -20.844 1 91.62 452 LEU A CA 1
ATOM 3577 C C . LEU A 1 452 ? 21.328 11.5 -21.375 1 91.62 452 LEU A C 1
ATOM 3579 O O . LEU A 1 452 ? 22.094 12.078 -20.609 1 91.62 452 LEU A O 1
ATOM 3583 N N . GLU A 1 453 ? 21.297 11.664 -22.625 1 88.75 453 GLU A N 1
ATOM 3584 C CA . GLU A 1 453 ? 22.156 12.672 -23.234 1 88.75 453 GLU A CA 1
ATOM 3585 C C . GLU A 1 453 ? 21.766 14.078 -22.812 1 88.75 453 GLU A C 1
ATOM 3587 O O . GLU A 1 453 ? 22.641 14.906 -22.5 1 88.75 453 GLU A O 1
ATOM 3592 N N . GLN A 1 454 ? 20.516 14.312 -22.812 1 88.12 454 GLN A N 1
ATOM 3593 C CA . GLN A 1 454 ? 20 15.617 -22.406 1 88.12 454 GLN A CA 1
ATOM 3594 C C . GLN A 1 454 ? 20.344 15.922 -20.953 1 88.12 454 GLN A C 1
ATOM 3596 O O . GLN A 1 454 ? 20.672 17.062 -20.609 1 88.12 454 GLN A O 1
ATOM 3601 N N . LEU A 1 455 ? 20.219 14.938 -20.125 1 88.75 455 LEU A N 1
ATOM 3602 C CA . LEU A 1 455 ? 20.453 15.125 -18.703 1 88.75 455 LEU A CA 1
ATOM 3603 C C . LEU A 1 455 ? 21.906 14.891 -18.344 1 88.75 455 LEU A C 1
ATOM 3605 O O . LEU A 1 455 ? 22.281 14.969 -17.172 1 88.75 455 LEU A O 1
ATOM 3609 N N . LYS A 1 456 ? 22.766 14.578 -19.312 1 85.19 456 LYS A N 1
ATOM 3610 C CA . LYS A 1 456 ? 24.188 14.328 -19.141 1 85.19 456 LYS A CA 1
ATOM 3611 C C . LYS A 1 456 ? 24.438 13.172 -18.172 1 85.19 456 LYS A C 1
ATOM 3613 O O . LYS A 1 456 ? 25.25 13.289 -17.25 1 85.19 456 LYS A O 1
ATOM 3618 N N . MET A 1 457 ? 23.609 12.172 -18.266 1 87.81 457 MET A N 1
ATOM 3619 C CA . MET A 1 457 ? 23.781 10.945 -17.5 1 87.81 457 MET A CA 1
ATOM 3620 C C . MET A 1 457 ? 24.469 9.867 -18.328 1 87.81 457 MET A C 1
ATOM 3622 O O . MET A 1 457 ? 24.406 9.883 -19.547 1 87.81 457 MET A O 1
ATOM 3626 N N . ASP A 1 458 ? 25.109 8.961 -17.641 1 85.62 458 ASP A N 1
ATOM 3627 C CA . ASP A 1 458 ? 25.828 7.895 -18.312 1 85.62 458 ASP A CA 1
ATOM 3628 C C . ASP A 1 458 ? 24.875 6.84 -18.875 1 85.62 458 ASP A C 1
ATOM 3630 O O . ASP A 1 458 ? 23.859 6.531 -18.25 1 85.62 458 ASP A O 1
ATOM 3634 N N . THR A 1 459 ? 25.141 6.473 -20.047 1 85.62 459 THR A N 1
ATOM 3635 C CA . THR A 1 459 ? 24.391 5.387 -20.672 1 85.62 459 THR A CA 1
ATOM 3636 C C . THR A 1 459 ? 25.266 4.148 -20.844 1 85.62 459 THR A C 1
ATOM 3638 O O . THR A 1 459 ? 26.438 4.156 -20.453 1 85.62 459 THR A O 1
ATOM 3641 N N . LEU A 1 460 ? 24.656 3.064 -21.375 1 89.44 460 LEU A N 1
ATOM 3642 C CA . LEU A 1 460 ? 25.375 1.831 -21.672 1 89.44 460 LEU A CA 1
ATOM 3643 C C . LEU A 1 460 ? 26.156 1.955 -22.984 1 89.44 460 LEU A C 1
ATOM 3645 O O . LEU A 1 460 ? 25.781 2.732 -23.859 1 89.44 460 LEU A O 1
ATOM 3649 N N . LEU A 1 461 ? 27.266 1.264 -23.047 1 87.88 461 LEU A N 1
ATOM 3650 C CA . LEU A 1 461 ? 28.062 1.239 -24.266 1 87.88 461 LEU A CA 1
ATOM 3651 C C . LEU A 1 461 ? 27.312 0.509 -25.375 1 87.88 461 LEU A C 1
ATOM 3653 O O . LEU A 1 461 ? 26.406 -0.272 -25.109 1 87.88 461 LEU A O 1
ATOM 3657 N N . THR A 1 462 ? 27.609 0.793 -26.594 1 89.31 462 THR A N 1
ATOM 3658 C CA . THR A 1 462 ? 26.984 0.147 -27.75 1 89.31 462 THR A CA 1
ATOM 3659 C C . THR A 1 462 ? 27.188 -1.365 -27.688 1 89.31 462 THR A C 1
ATOM 3661 O O . THR A 1 462 ? 26.297 -2.127 -28.078 1 89.31 462 THR A O 1
ATOM 3664 N N . SER A 1 463 ? 28.312 -1.772 -27.234 1 91.38 463 SER A N 1
ATOM 3665 C CA . SER A 1 463 ? 28.578 -3.197 -27.078 1 91.38 463 SER A CA 1
ATOM 3666 C C . SER A 1 463 ? 27.656 -3.818 -26.031 1 91.38 463 SER A C 1
ATOM 3668 O O . SER A 1 463 ? 27.203 -4.953 -26.188 1 91.38 463 SER A O 1
ATOM 3670 N N . ASP A 1 464 ? 27.391 -2.98 -25.078 1 92.62 464 ASP A N 1
ATOM 3671 C CA . ASP A 1 464 ? 26.5 -3.465 -24.016 1 92.62 464 ASP A CA 1
ATOM 3672 C C . ASP A 1 464 ? 25.078 -3.625 -24.531 1 92.62 464 ASP A C 1
ATOM 3674 O O . ASP A 1 464 ? 24.391 -4.594 -24.188 1 92.62 464 ASP A O 1
ATOM 3678 N N . TRP A 1 465 ? 24.672 -2.709 -25.344 1 93.81 465 TRP A N 1
ATOM 3679 C CA . TRP A 1 465 ? 23.344 -2.801 -25.906 1 93.81 465 TRP A CA 1
ATOM 3680 C C . TRP A 1 465 ? 23.219 -4.031 -26.797 1 93.81 465 TRP A C 1
ATOM 3682 O O . TRP A 1 465 ? 22.188 -4.707 -26.797 1 93.81 465 TRP A O 1
ATOM 3692 N N . ALA A 1 466 ? 24.234 -4.355 -27.5 1 92.25 466 ALA A N 1
ATOM 3693 C CA . ALA A 1 466 ? 24.234 -5.535 -28.359 1 92.25 466 ALA A CA 1
ATOM 3694 C C . ALA A 1 466 ? 24.172 -6.816 -27.531 1 92.25 466 ALA A C 1
ATOM 3696 O O . ALA A 1 466 ? 23.469 -7.762 -27.891 1 92.25 466 ALA A O 1
ATOM 3697 N N . LYS A 1 467 ? 24.922 -6.801 -26.531 1 91.75 467 LYS A N 1
ATOM 3698 C CA . LYS A 1 467 ? 24.906 -7.949 -25.625 1 91.75 467 LYS A CA 1
ATOM 3699 C C . LYS A 1 467 ? 23.516 -8.133 -25 1 91.75 467 LYS A C 1
ATOM 3701 O O . LYS A 1 467 ? 23.062 -9.266 -24.812 1 91.75 467 LYS A O 1
ATOM 3706 N N . LEU A 1 468 ? 22.875 -7.031 -24.688 1 93.25 468 LEU A N 1
ATOM 3707 C CA . LEU A 1 468 ? 21.531 -7.082 -24.109 1 93.25 468 LEU A CA 1
ATOM 3708 C C . LEU A 1 468 ? 20.547 -7.68 -25.094 1 93.25 468 LEU A C 1
ATOM 3710 O O . LEU A 1 468 ? 19.672 -8.469 -24.719 1 93.25 468 LEU A O 1
ATOM 3714 N N . GLU A 1 469 ? 20.656 -7.312 -26.281 1 93.06 469 GLU A N 1
ATOM 3715 C CA . GLU A 1 469 ? 19.766 -7.848 -27.312 1 93.06 469 GLU A CA 1
ATOM 3716 C C . GLU A 1 469 ? 19.953 -9.352 -27.469 1 93.06 469 GLU A C 1
ATOM 3718 O O . GLU A 1 469 ? 18.969 -10.094 -27.594 1 93.06 469 GLU A O 1
ATOM 3723 N N . ASN A 1 470 ? 21.156 -9.789 -27.438 1 90.69 470 ASN A N 1
ATOM 3724 C CA . ASN A 1 470 ? 21.453 -11.211 -27.547 1 90.69 470 ASN A CA 1
ATOM 3725 C C . ASN A 1 470 ? 20.922 -11.984 -26.344 1 90.69 470 ASN A C 1
ATOM 3727 O O . ASN A 1 470 ? 20.406 -13.094 -26.484 1 90.69 470 ASN A O 1
ATOM 3731 N N . LEU A 1 471 ? 21.047 -11.336 -25.266 1 91.62 471 LEU A N 1
ATOM 3732 C CA . LEU A 1 471 ? 20.578 -11.977 -24.031 1 91.62 471 LEU A CA 1
ATOM 3733 C C . LEU A 1 471 ? 19.047 -12.125 -24.062 1 91.62 471 LEU A C 1
ATOM 3735 O O . LEU A 1 471 ? 18.531 -13.164 -23.672 1 91.62 471 LEU A O 1
ATOM 3739 N N . VAL A 1 472 ? 18.359 -11.102 -24.484 1 92.88 472 VAL A N 1
ATOM 3740 C CA . VAL A 1 472 ? 16.906 -11.133 -24.531 1 92.88 472 VAL A CA 1
ATOM 3741 C C . VAL A 1 472 ? 16.438 -12.18 -25.547 1 92.88 472 VAL A C 1
ATOM 3743 O O . VAL A 1 472 ? 15.477 -12.906 -25.297 1 92.88 472 VAL A O 1
ATOM 3746 N N . LYS A 1 473 ? 17.141 -12.305 -26.625 1 90.75 473 LYS A N 1
ATOM 3747 C CA . LYS A 1 473 ? 16.797 -13.312 -27.625 1 90.75 473 LYS A CA 1
ATOM 3748 C C . LYS A 1 473 ? 17.016 -14.719 -27.094 1 90.75 473 LYS A C 1
ATOM 3750 O O . LYS A 1 473 ? 16.203 -15.617 -27.344 1 90.75 473 LYS A O 1
ATOM 3755 N N . LEU A 1 474 ? 18.047 -14.859 -26.406 1 90.69 474 LEU A N 1
ATOM 3756 C CA . LEU A 1 474 ? 18.375 -16.156 -25.844 1 90.69 474 LEU A CA 1
ATOM 3757 C C . LEU A 1 474 ? 17.359 -16.547 -24.766 1 90.69 474 LEU A C 1
ATOM 3759 O O . LEU A 1 474 ? 16.969 -17.719 -24.656 1 90.69 474 LEU A O 1
ATOM 3763 N N . PHE A 1 475 ? 16.875 -15.562 -23.984 1 92.12 475 PHE A N 1
ATOM 3764 C CA . PHE A 1 475 ? 16.062 -15.867 -22.812 1 92.12 475 PHE A CA 1
ATOM 3765 C C . PHE A 1 475 ? 14.57 -15.812 -23.156 1 92.12 475 PHE A C 1
ATOM 3767 O O . PHE A 1 475 ? 13.734 -16.281 -22.391 1 92.12 475 PHE A O 1
ATOM 3774 N N . GLU A 1 476 ? 14.172 -15.328 -24.219 1 91 476 GLU A N 1
ATOM 3775 C CA . GLU A 1 476 ? 12.773 -15.117 -24.578 1 91 476 GLU A CA 1
ATOM 3776 C C . GLU A 1 476 ? 11.992 -16.422 -24.547 1 91 476 GLU A C 1
ATOM 3778 O O . GLU A 1 476 ? 10.93 -16.5 -23.906 1 91 476 GLU A O 1
ATOM 3783 N N . PRO A 1 477 ? 12.523 -17.547 -25.172 1 90.88 477 PRO A N 1
ATOM 3784 C CA . PRO A 1 477 ? 11.773 -18.797 -25.078 1 90.88 477 PRO A CA 1
ATOM 3785 C C . PRO A 1 477 ? 11.617 -19.281 -23.625 1 90.88 477 PRO A C 1
ATOM 3787 O O . PRO A 1 477 ? 10.594 -19.891 -23.281 1 90.88 477 PRO A O 1
ATOM 3790 N N . PHE A 1 478 ? 12.664 -19.031 -22.844 1 92.06 478 PHE A N 1
ATOM 3791 C CA . PHE A 1 478 ? 12.578 -19.422 -21.438 1 92.06 478 PHE A CA 1
ATOM 3792 C C . PHE A 1 478 ? 11.477 -18.656 -20.734 1 92.06 478 PHE A C 1
ATOM 3794 O O . PHE A 1 478 ? 10.75 -19.219 -19.906 1 92.06 478 PHE A O 1
ATOM 3801 N N . ALA A 1 479 ? 11.336 -17.391 -21.016 1 89.5 479 ALA A N 1
ATOM 3802 C CA . ALA A 1 479 ? 10.281 -16.578 -20.422 1 89.5 479 ALA A CA 1
ATOM 3803 C C . ALA A 1 479 ? 8.898 -17.062 -20.844 1 89.5 479 ALA A C 1
ATOM 3805 O O . ALA A 1 479 ? 7.992 -17.172 -20.016 1 89.5 479 ALA A O 1
ATOM 3806 N N . ILE A 1 480 ? 8.75 -17.359 -22.047 1 89 480 ILE A N 1
ATOM 3807 C CA . ILE A 1 480 ? 7.477 -17.812 -22.594 1 89 480 ILE A CA 1
ATOM 3808 C C . ILE A 1 480 ? 7.055 -19.109 -21.922 1 89 480 ILE A C 1
ATOM 3810 O O . ILE A 1 480 ? 5.918 -19.25 -21.469 1 89 480 ILE A O 1
ATOM 3814 N N . HIS A 1 481 ? 7.969 -20.062 -21.891 1 91.12 481 HIS A N 1
ATOM 3815 C CA . HIS A 1 481 ? 7.621 -21.359 -21.344 1 91.12 481 HIS A CA 1
ATOM 3816 C C . HIS A 1 481 ? 7.438 -21.297 -19.828 1 91.12 481 HIS A C 1
ATOM 3818 O O . HIS A 1 481 ? 6.645 -22.062 -19.266 1 91.12 481 HIS A O 1
ATOM 3824 N N . THR A 1 482 ? 8.188 -20.406 -19.156 1 88.81 482 THR A N 1
ATOM 3825 C CA . THR A 1 482 ? 7.941 -20.219 -17.734 1 88.81 482 THR A CA 1
ATOM 3826 C C . THR A 1 482 ? 6.512 -19.75 -17.484 1 88.81 482 THR A C 1
ATOM 3828 O O . THR A 1 482 ? 5.836 -20.25 -16.594 1 88.81 482 THR A O 1
ATOM 3831 N N . ASP A 1 483 ? 6.047 -18.859 -18.281 1 87.25 483 ASP A N 1
ATOM 3832 C CA . ASP A 1 483 ? 4.68 -18.359 -18.172 1 87.25 483 ASP A CA 1
ATOM 3833 C C . ASP A 1 483 ? 3.666 -19.453 -18.469 1 87.25 483 ASP A C 1
ATOM 3835 O O . ASP A 1 483 ? 2.627 -19.547 -17.812 1 87.25 483 ASP A O 1
ATOM 3839 N N . GLN A 1 484 ? 4.023 -20.266 -19.375 1 87.69 484 GLN A N 1
ATOM 3840 C CA . GLN A 1 484 ? 3.152 -21.375 -19.75 1 87.69 484 GLN A CA 1
ATOM 3841 C C . GLN A 1 484 ? 3.021 -22.375 -18.609 1 87.69 484 GLN A C 1
ATOM 3843 O O . GLN A 1 484 ? 1.933 -22.891 -18.344 1 87.69 484 GLN A O 1
ATOM 3848 N N . LEU A 1 485 ? 4.074 -22.641 -17.953 1 91.12 485 LEU A N 1
ATOM 3849 C CA . LEU A 1 485 ? 4.094 -23.641 -16.906 1 91.12 485 LEU A CA 1
ATOM 3850 C C . LEU A 1 485 ? 3.508 -23.094 -15.609 1 91.12 485 LEU A C 1
ATOM 3852 O O . LEU A 1 485 ? 3.186 -23.844 -14.695 1 91.12 485 LEU A O 1
ATOM 3856 N N . GLN A 1 486 ? 3.32 -21.812 -15.516 1 87.5 486 GLN A N 1
ATOM 3857 C CA . GLN A 1 486 ? 2.793 -21.188 -14.305 1 87.5 486 GLN A CA 1
ATOM 3858 C C . GLN A 1 486 ? 1.279 -21.016 -14.391 1 87.5 486 GLN A C 1
ATOM 3860 O O . GLN A 1 486 ? 0.681 -20.328 -13.562 1 87.5 486 GLN A O 1
ATOM 3865 N N . SER A 1 487 ? 0.758 -21.641 -15.266 1 83.12 487 SER A N 1
ATOM 3866 C CA . SER A 1 487 ? -0.7 -21.625 -15.336 1 83.12 487 SER A CA 1
ATOM 3867 C C . SER A 1 487 ? -1.321 -22.344 -14.148 1 83.12 487 SER A C 1
ATOM 3869 O O . SER A 1 487 ? -0.657 -23.141 -13.477 1 83.12 487 SER A O 1
ATOM 3871 N N . ASP A 1 488 ? -2.535 -22.109 -13.805 1 79.44 488 ASP A N 1
ATOM 3872 C CA . ASP A 1 488 ? -3.189 -22.609 -12.602 1 79.44 488 ASP A CA 1
ATOM 3873 C C . ASP A 1 488 ? -3.422 -24.125 -12.695 1 79.44 488 ASP A C 1
ATOM 3875 O O . ASP A 1 488 ? -3.379 -24.828 -11.68 1 79.44 488 ASP A O 1
ATOM 3879 N N . SER A 1 489 ? -3.76 -24.516 -13.891 1 80.69 489 SER A N 1
ATOM 3880 C CA . SER A 1 489 ? -4.043 -25.938 -14.086 1 80.69 489 SER A CA 1
ATOM 3881 C C . SER A 1 489 ? -3.676 -26.391 -15.492 1 80.69 489 SER A C 1
ATOM 3883 O O . SER A 1 489 ? -3.35 -25.562 -16.359 1 80.69 489 SER A O 1
ATOM 3885 N N . GLN A 1 490 ? -3.531 -27.688 -15.609 1 86.62 490 GLN A N 1
ATOM 3886 C CA . GLN A 1 490 ? -3.389 -28.328 -16.922 1 86.62 490 GLN A CA 1
ATOM 3887 C C . GLN A 1 490 ? -2.062 -27.953 -17.578 1 86.62 490 GLN A C 1
ATOM 3889 O O . GLN A 1 490 ? -2.018 -27.656 -18.766 1 86.62 490 GLN A O 1
ATOM 3894 N N . SER A 1 491 ? -1.11 -27.797 -16.734 1 87.12 491 SER A N 1
ATOM 3895 C CA . SER A 1 491 ? 0.186 -27.406 -17.281 1 87.12 491 SER A CA 1
ATOM 3896 C C . SER A 1 491 ? 1.185 -28.562 -17.188 1 87.12 491 SER A C 1
ATOM 3898 O O . SER A 1 491 ? 2.26 -28.5 -17.797 1 87.12 491 SER A O 1
ATOM 3900 N N . LEU A 1 492 ? 0.832 -29.609 -16.578 1 93.75 492 LEU A N 1
ATOM 3901 C CA . LEU A 1 492 ? 1.76 -30.719 -16.375 1 93.75 492 LEU A CA 1
ATOM 3902 C C . LEU A 1 492 ? 2.102 -31.375 -17.703 1 93.75 492 LEU A C 1
ATOM 3904 O O . LEU A 1 492 ? 3.25 -31.766 -17.938 1 93.75 492 LEU A O 1
ATOM 3908 N N . SER A 1 493 ? 1.144 -31.5 -18.594 1 94.25 493 SER A N 1
ATOM 3909 C CA . SER A 1 493 ? 1.345 -32.188 -19.875 1 94.25 493 SER A CA 1
ATOM 3910 C C . SER A 1 493 ? 2.291 -31.391 -20.781 1 94.25 493 SER A C 1
ATOM 3912 O O . SER A 1 493 ? 2.865 -31.938 -21.719 1 94.25 493 SER A O 1
ATOM 3914 N N . GLN A 1 494 ? 2.486 -30.172 -20.453 1 93.19 494 GLN A N 1
ATOM 3915 C CA . GLN A 1 494 ? 3.281 -29.297 -21.328 1 93.19 494 GLN A CA 1
ATOM 3916 C C . GLN A 1 494 ? 4.742 -29.266 -20.875 1 93.19 494 GLN A C 1
ATOM 3918 O O . GLN A 1 494 ? 5.594 -28.703 -21.562 1 93.19 494 GLN A O 1
ATOM 3923 N N . VAL A 1 495 ? 5.031 -29.891 -19.828 1 94.31 495 VAL A N 1
ATOM 3924 C CA . VAL A 1 495 ? 6.355 -29.797 -19.219 1 94.31 495 VAL A CA 1
ATOM 3925 C C . VAL A 1 495 ? 7.398 -30.375 -20.172 1 94.31 495 VAL A C 1
ATOM 3927 O O . VAL A 1 495 ? 8.375 -29.719 -20.531 1 94.31 495 VAL A O 1
ATOM 3930 N N . VAL A 1 496 ? 7.18 -31.594 -20.656 1 93.62 496 VAL A N 1
ATOM 3931 C CA . VAL A 1 496 ? 8.156 -32.312 -21.484 1 93.62 496 VAL A CA 1
ATOM 3932 C C . VAL A 1 496 ? 8.344 -31.562 -22.812 1 93.62 496 VAL A C 1
ATOM 3934 O O . VAL A 1 496 ? 9.469 -31.25 -23.203 1 93.62 496 VAL A O 1
ATOM 3937 N N . PRO A 1 497 ? 7.234 -31.156 -23.469 1 91.38 497 PRO A N 1
ATOM 3938 C CA . PRO A 1 497 ? 7.402 -30.391 -24.703 1 91.38 497 PRO A CA 1
ATOM 3939 C C . PRO A 1 497 ? 8.156 -29.078 -24.484 1 91.38 497 PRO A C 1
ATOM 3941 O O . PRO A 1 497 ? 8.977 -28.688 -25.328 1 91.38 497 PRO A O 1
ATOM 3944 N N . CYS A 1 498 ? 7.867 -28.438 -23.422 1 92.5 498 CYS A N 1
ATOM 3945 C CA . CYS A 1 498 ? 8.523 -27.172 -23.125 1 92.5 498 CYS A CA 1
ATOM 3946 C C . CYS A 1 498 ? 10.023 -27.359 -22.953 1 92.5 498 CYS A C 1
ATOM 3948 O O . CYS A 1 498 ? 10.82 -26.609 -23.516 1 92.5 498 CYS A O 1
ATOM 3950 N N . LEU A 1 499 ? 10.398 -28.391 -22.234 1 93.88 499 LEU A N 1
ATOM 3951 C CA . LEU A 1 499 ? 11.812 -28.625 -21.953 1 93.88 499 LEU A CA 1
ATOM 3952 C C . LEU A 1 499 ? 12.555 -29.047 -23.219 1 93.88 499 LEU A C 1
ATOM 3954 O O . LEU A 1 499 ? 13.664 -28.578 -23.469 1 93.88 499 LEU A O 1
ATOM 3958 N N . LEU A 1 500 ? 11.969 -29.891 -23.969 1 92.06 500 LEU A N 1
ATOM 3959 C CA . LEU A 1 500 ? 12.602 -30.344 -25.203 1 92.06 500 LEU A CA 1
ATOM 3960 C C . LEU A 1 500 ? 12.719 -29.188 -26.188 1 92.06 500 LEU A C 1
ATOM 3962 O O . LEU A 1 500 ? 13.711 -29.094 -26.922 1 92.06 500 LEU A O 1
ATOM 3966 N N . ASN A 1 501 ? 11.68 -28.359 -26.188 1 91.5 501 ASN A N 1
ATOM 3967 C CA . ASN A 1 501 ? 11.742 -27.172 -27.047 1 91.5 501 ASN A CA 1
ATOM 3968 C C . ASN A 1 501 ? 12.883 -26.25 -26.641 1 91.5 501 ASN A C 1
ATOM 3970 O O . ASN A 1 501 ? 13.555 -25.672 -27.5 1 91.5 501 ASN A O 1
ATOM 3974 N N . LEU A 1 502 ? 13.047 -26.109 -25.391 1 92.94 502 LEU A N 1
ATOM 3975 C CA . LEU A 1 502 ? 14.125 -25.266 -24.891 1 92.94 502 LEU A CA 1
ATOM 3976 C C . LEU A 1 502 ? 15.484 -25.859 -25.219 1 92.94 502 LEU A C 1
ATOM 3978 O O . LEU A 1 502 ? 16.406 -25.141 -25.594 1 92.94 502 LEU A O 1
ATOM 3982 N N . GLU A 1 503 ? 15.57 -27.141 -25.078 1 90.88 503 GLU A N 1
ATOM 3983 C CA . GLU A 1 503 ? 16.812 -27.812 -25.453 1 90.88 503 GLU A CA 1
ATOM 3984 C C . GLU A 1 503 ? 17.125 -27.609 -26.938 1 90.88 503 GLU A C 1
ATOM 3986 O O . GLU A 1 503 ? 18.266 -27.344 -27.297 1 90.88 503 GLU A O 1
ATOM 3991 N N . ALA A 1 504 ? 16.094 -27.766 -27.766 1 88.62 504 ALA A N 1
ATOM 3992 C CA . ALA A 1 504 ? 16.266 -27.562 -29.203 1 88.62 504 ALA A CA 1
ATOM 3993 C C . ALA A 1 504 ? 16.719 -26.141 -29.5 1 88.62 504 ALA A C 1
ATOM 3995 O O . ALA A 1 504 ? 17.578 -25.922 -30.359 1 88.62 504 ALA A O 1
ATOM 3996 N N . HIS A 1 505 ? 16.156 -25.234 -28.828 1 90 505 HIS A N 1
ATOM 3997 C CA . HIS A 1 505 ? 16.531 -23.828 -28.984 1 90 505 HIS A CA 1
ATOM 3998 C C . HIS A 1 505 ? 18 -23.594 -28.656 1 90 505 HIS A C 1
ATOM 4000 O O . HIS A 1 505 ? 18.703 -22.922 -29.406 1 90 505 HIS A O 1
ATOM 4006 N N . LEU A 1 506 ? 18.453 -24.188 -27.641 1 90.75 506 LEU A N 1
ATOM 4007 C CA . LEU A 1 506 ? 19.828 -24 -27.188 1 90.75 506 LEU A CA 1
ATOM 4008 C C . LEU A 1 506 ? 20.797 -24.734 -28.109 1 90.75 506 LEU A C 1
ATOM 4010 O O . LEU A 1 506 ? 21.938 -24.281 -28.312 1 90.75 506 LEU A O 1
ATOM 4014 N N . LEU A 1 507 ? 20.375 -25.781 -28.703 1 86.88 507 LEU A N 1
ATOM 4015 C CA . LEU A 1 507 ? 21.234 -26.547 -29.609 1 86.88 507 LEU A CA 1
ATOM 4016 C C . LEU A 1 507 ? 21.359 -25.828 -30.953 1 86.88 507 LEU A C 1
ATOM 4018 O O . LEU A 1 507 ? 22.391 -25.953 -31.625 1 86.88 507 LEU A O 1
ATOM 4022 N N . THR A 1 508 ? 20.328 -25.062 -31.328 1 84.25 508 THR A N 1
ATOM 4023 C CA . THR A 1 508 ? 20.344 -24.344 -32.594 1 84.25 508 THR A CA 1
ATOM 4024 C C . THR A 1 508 ? 21.125 -23.031 -32.469 1 84.25 508 THR A C 1
ATOM 4026 O O . THR A 1 508 ? 21.578 -22.469 -33.469 1 84.25 508 THR A O 1
ATOM 4029 N N . SER A 1 509 ? 21.266 -22.641 -31.25 1 79.69 509 SER A N 1
ATOM 4030 C CA . SER A 1 509 ? 22 -21.406 -31.047 1 79.69 509 SER A CA 1
ATOM 4031 C C . SER A 1 509 ? 23.469 -21.578 -31.422 1 79.69 509 SER A C 1
ATOM 4033 O O . SER A 1 509 ? 24.031 -22.656 -31.281 1 79.69 509 SER A O 1
ATOM 4035 N N . PRO A 1 510 ? 23.984 -20.562 -32.156 1 72.38 510 PRO A N 1
ATOM 4036 C CA . PRO A 1 510 ? 25.359 -20.703 -32.656 1 72.38 510 PRO A CA 1
ATOM 4037 C C . PRO A 1 510 ? 26.328 -21.172 -31.562 1 72.38 510 PRO A C 1
ATOM 4039 O O . PRO A 1 510 ? 26.172 -20.797 -30.391 1 72.38 510 PRO A O 1
ATOM 4042 N N . PHE A 1 511 ? 27.125 -22.234 -31.875 1 61.31 511 PHE A N 1
ATOM 4043 C CA . PHE A 1 511 ? 28.062 -22.938 -31 1 61.31 511 PHE A CA 1
ATOM 4044 C C . PHE A 1 511 ? 28.938 -21.938 -30.234 1 61.31 511 PHE A C 1
ATOM 4046 O O . PHE A 1 511 ? 29.391 -22.234 -29.125 1 61.31 511 PHE A O 1
ATOM 4053 N N . ARG A 1 512 ? 28.922 -20.766 -30.656 1 67.5 512 ARG A N 1
ATOM 4054 C CA . ARG A 1 512 ? 29.891 -19.828 -30.094 1 67.5 512 ARG A CA 1
ATOM 4055 C C . ARG A 1 512 ? 29.281 -19.062 -28.922 1 67.5 512 ARG A C 1
ATOM 4057 O O . ARG A 1 512 ? 29.969 -18.312 -28.234 1 67.5 512 ARG A O 1
ATOM 4064 N N . ASN A 1 513 ? 28.109 -19.422 -28.562 1 81.69 513 ASN A N 1
ATOM 4065 C CA . ASN A 1 513 ? 27.562 -18.656 -27.438 1 81.69 513 ASN A CA 1
ATOM 4066 C C . ASN A 1 513 ? 27.75 -19.406 -26.125 1 81.69 513 ASN A C 1
ATOM 4068 O O . ASN A 1 513 ? 27.078 -20.391 -25.859 1 81.69 513 ASN A O 1
ATOM 4072 N N . PRO A 1 514 ? 28.75 -19.062 -25.359 1 85.44 514 PRO A N 1
ATOM 4073 C CA . PRO A 1 514 ? 29.062 -19.75 -24.109 1 85.44 514 PRO A CA 1
ATOM 4074 C C . PRO A 1 514 ? 27.875 -19.781 -23.141 1 85.44 514 PRO A C 1
ATOM 4076 O O . PRO A 1 514 ? 27.703 -20.734 -22.391 1 85.44 514 PRO A O 1
ATOM 4079 N N . LEU A 1 515 ? 27.078 -18.844 -23.297 1 89.38 515 LEU A N 1
ATOM 4080 C CA . LEU A 1 515 ? 25.922 -18.781 -22.406 1 89.38 515 LEU A CA 1
ATOM 4081 C C . LEU A 1 515 ? 24.922 -19.891 -22.75 1 89.38 515 LEU A C 1
ATOM 4083 O O . LEU A 1 515 ? 24.328 -20.484 -21.844 1 89.38 515 LEU A O 1
ATOM 4087 N N . ALA A 1 516 ? 24.781 -20.188 -23.969 1 90.5 516 ALA A N 1
ATOM 4088 C CA . ALA A 1 516 ? 23.875 -21.25 -24.406 1 90.5 516 ALA A CA 1
ATOM 4089 C C . ALA A 1 516 ? 24.344 -22.609 -23.922 1 90.5 516 ALA A C 1
ATOM 4091 O O . ALA A 1 516 ? 23.531 -23.469 -23.562 1 90.5 516 ALA A O 1
ATOM 4092 N N . GLN A 1 517 ? 25.609 -22.75 -23.875 1 89.88 517 GLN A N 1
ATOM 4093 C CA . GLN A 1 517 ? 26.172 -24.016 -23.422 1 89.88 517 GLN A CA 1
ATOM 4094 C C . GLN A 1 517 ? 25.969 -24.203 -21.922 1 89.88 517 GLN A C 1
ATOM 4096 O O . GLN A 1 517 ? 25.656 -25.297 -21.469 1 89.88 517 GLN A O 1
ATOM 4101 N N . VAL A 1 518 ? 26.172 -23.125 -21.266 1 90.88 518 VAL A N 1
ATOM 4102 C CA . VAL A 1 518 ? 25.969 -23.172 -19.828 1 90.88 518 VAL A CA 1
ATOM 4103 C C . VAL A 1 518 ? 24.5 -23.469 -19.516 1 90.88 518 VAL A C 1
ATOM 4105 O O . VAL A 1 518 ? 24.188 -24.266 -18.625 1 90.88 518 VAL A O 1
ATOM 4108 N N . LEU A 1 519 ? 23.656 -22.891 -20.266 1 93 519 LEU A N 1
ATOM 4109 C CA . LEU A 1 519 ? 22.219 -23.094 -20.078 1 93 519 LEU A CA 1
ATOM 4110 C C . LEU A 1 519 ? 21.828 -24.516 -20.406 1 93 519 LEU A C 1
ATOM 4112 O O . LEU A 1 519 ? 21.031 -25.125 -19.688 1 93 519 LEU A O 1
ATOM 4116 N N . LEU A 1 520 ? 22.391 -25.016 -21.453 1 92.88 520 LEU A N 1
ATOM 4117 C CA . LEU A 1 520 ? 22.078 -26.391 -21.859 1 92.88 520 LEU A CA 1
ATOM 4118 C C . LEU A 1 520 ? 22.547 -27.391 -20.812 1 92.88 520 LEU A C 1
ATOM 4120 O O . LEU A 1 520 ? 21.812 -28.312 -20.469 1 92.88 520 LEU A O 1
ATOM 4124 N N . LYS A 1 521 ? 23.703 -27.156 -20.344 1 93.06 521 LYS A N 1
ATOM 4125 C CA . LYS A 1 521 ? 24.219 -28.031 -19.297 1 93.06 521 LYS A CA 1
ATOM 4126 C C . LYS A 1 521 ? 23.359 -27.984 -18.047 1 93.06 521 LYS A C 1
ATOM 4128 O O . LYS A 1 521 ? 23 -29.016 -17.484 1 93.06 521 LYS A O 1
ATOM 4133 N N . SER A 1 522 ? 23.016 -26.797 -17.641 1 94 522 SER A N 1
ATOM 4134 C CA . SER A 1 522 ? 22.188 -26.625 -16.453 1 94 522 SER A CA 1
ATOM 4135 C C . SER A 1 522 ? 20.797 -27.234 -16.656 1 94 522 SER A C 1
ATOM 4137 O O . SER A 1 522 ? 20.25 -27.859 -15.75 1 94 522 SER A O 1
ATOM 4139 N N . LEU A 1 523 ? 20.25 -27.031 -17.797 1 94.44 523 LEU A N 1
ATOM 4140 C CA . LEU A 1 523 ? 18.922 -27.562 -18.125 1 94.44 523 LEU A CA 1
ATOM 4141 C C . LEU A 1 523 ? 18.922 -29.078 -18.062 1 94.44 523 LEU A C 1
ATOM 4143 O O . LEU A 1 523 ? 18.047 -29.688 -17.438 1 94.44 523 LEU A O 1
ATOM 4147 N N . ARG A 1 524 ? 19.922 -29.703 -18.625 1 93.06 524 ARG A N 1
ATOM 4148 C CA . ARG A 1 524 ? 20.016 -31.156 -18.656 1 93.06 524 ARG A CA 1
ATOM 4149 C C . ARG A 1 524 ? 20.25 -31.719 -17.266 1 93.06 524 ARG A C 1
ATOM 4151 O O . ARG A 1 524 ? 19.703 -32.781 -16.922 1 93.06 524 ARG A O 1
ATOM 4158 N N . GLU A 1 525 ? 21 -31 -16.516 1 92.62 525 GLU A N 1
ATOM 4159 C CA . GLU A 1 525 ? 21.312 -31.453 -15.172 1 92.62 525 GLU A CA 1
ATOM 4160 C C . GLU A 1 525 ? 20.094 -31.328 -14.25 1 92.62 525 GLU A C 1
ATOM 4162 O O . GLU A 1 525 ? 19.75 -32.281 -13.547 1 92.62 525 GLU A O 1
ATOM 4167 N N . ARG A 1 526 ? 19.469 -30.297 -14.25 1 91.62 526 ARG A N 1
ATOM 4168 C CA . ARG A 1 526 ? 18.375 -30.016 -13.312 1 91.62 526 ARG A CA 1
ATOM 4169 C C . ARG A 1 526 ? 17.109 -30.781 -13.688 1 91.62 526 ARG A C 1
ATOM 4171 O O . ARG A 1 526 ? 16.312 -31.141 -12.82 1 91.62 526 ARG A O 1
ATOM 4178 N N . PHE A 1 527 ? 16.953 -31.047 -14.969 1 94.19 527 PHE A N 1
ATOM 4179 C CA . PHE A 1 527 ? 15.734 -31.719 -15.398 1 94.19 527 PHE A CA 1
ATOM 4180 C C . PHE A 1 527 ? 16.031 -33.156 -15.828 1 94.19 527 PHE A C 1
ATOM 4182 O O . PHE A 1 527 ? 15.242 -33.75 -16.562 1 94.19 527 PHE A O 1
ATOM 4189 N N . ALA A 1 528 ? 17.109 -33.625 -15.375 1 92.19 528 ALA A N 1
ATOM 4190 C CA . ALA A 1 528 ? 17.453 -35.031 -15.664 1 92.19 528 ALA A CA 1
ATOM 4191 C C . ALA A 1 528 ? 16.391 -35.969 -15.094 1 92.19 528 ALA A C 1
ATOM 4193 O O . ALA A 1 528 ? 16.094 -37 -15.695 1 92.19 528 ALA A O 1
ATOM 4194 N N . GLY A 1 529 ? 15.812 -35.562 -14.039 1 90.12 529 GLY A N 1
ATOM 4195 C CA . GLY A 1 529 ? 14.805 -36.375 -13.391 1 90.12 529 GLY A CA 1
ATOM 4196 C C . GLY A 1 529 ? 13.492 -36.438 -14.164 1 90.12 529 GLY A C 1
ATOM 4197 O O . GLY A 1 529 ? 12.633 -37.25 -13.867 1 90.12 529 GLY A O 1
ATOM 4198 N N . ILE A 1 530 ? 13.367 -35.656 -15.156 1 92.62 530 ILE A N 1
ATOM 4199 C CA . ILE A 1 530 ? 12.133 -35.594 -15.93 1 92.62 530 ILE A CA 1
ATOM 4200 C C . ILE A 1 530 ? 12.383 -36.094 -17.344 1 92.62 530 ILE A C 1
ATOM 4202 O O . ILE A 1 530 ? 11.562 -36.844 -17.906 1 92.62 530 ILE A O 1
ATOM 4206 N N . LEU A 1 531 ? 13.555 -35.844 -17.906 1 92.06 531 LEU A N 1
ATOM 4207 C CA . LEU A 1 531 ? 13.805 -36.094 -19.312 1 92.06 531 LEU A CA 1
ATOM 4208 C C . LEU A 1 531 ? 14.594 -37.406 -19.5 1 92.06 531 LEU A C 1
ATOM 4210 O O . LEU A 1 531 ? 14.586 -38 -20.594 1 92.06 531 LEU A O 1
ATOM 4214 N N . ASN A 1 532 ? 15.242 -37.844 -18.453 1 91.62 532 ASN A N 1
ATOM 4215 C CA . ASN A 1 532 ? 16.094 -39 -18.578 1 91.62 532 ASN A CA 1
ATOM 4216 C C . ASN A 1 532 ? 15.594 -40.156 -17.703 1 91.62 532 ASN A C 1
ATOM 4218 O O . ASN A 1 532 ? 15.82 -40.156 -16.5 1 91.62 532 ASN A O 1
ATOM 4222 N N . PRO A 1 533 ? 15.039 -41.188 -18.312 1 91.69 533 PRO A N 1
ATOM 4223 C CA . PRO A 1 533 ? 14.516 -42.312 -17.547 1 91.69 533 PRO A CA 1
ATOM 4224 C C . PRO A 1 533 ? 15.602 -43.062 -16.781 1 91.69 533 PRO A C 1
ATOM 4226 O O . PRO A 1 533 ? 15.297 -43.844 -15.875 1 91.69 533 PRO A O 1
ATOM 4229 N N . ASP A 1 534 ? 16.859 -42.875 -17.141 1 87.81 534 ASP A N 1
ATOM 4230 C CA . ASP A 1 534 ? 17.969 -43.594 -16.5 1 87.81 534 ASP A CA 1
ATOM 4231 C C . ASP A 1 534 ? 18.391 -42.906 -15.211 1 87.81 534 ASP A C 1
ATOM 4233 O O . ASP A 1 534 ? 19.172 -43.438 -14.43 1 87.81 534 ASP A O 1
ATOM 4237 N N . SER A 1 535 ? 17.891 -41.812 -15.023 1 89.31 535 SER A N 1
ATOM 4238 C CA . SER A 1 535 ? 18.234 -41.094 -13.805 1 89.31 535 SER A CA 1
ATOM 4239 C C . SER A 1 535 ? 17.609 -41.719 -12.578 1 89.31 535 SER A C 1
ATOM 4241 O O . SER A 1 535 ? 16.5 -42.281 -12.648 1 89.31 535 SER A O 1
ATOM 4243 N N . THR A 1 536 ? 18.266 -41.625 -11.469 1 83.56 536 THR A N 1
ATOM 4244 C CA . THR A 1 536 ? 17.812 -42.25 -10.227 1 83.56 536 THR A CA 1
ATOM 4245 C C . THR A 1 536 ? 16.578 -41.531 -9.688 1 83.56 536 THR A C 1
ATOM 4247 O O . THR A 1 536 ? 15.789 -42.094 -8.938 1 83.56 536 THR A O 1
ATOM 4250 N N . GLN A 1 537 ? 16.453 -40.344 -10.055 1 82.44 537 GLN A N 1
ATOM 4251 C CA . GLN A 1 537 ? 15.328 -39.562 -9.562 1 82.44 537 GLN A CA 1
ATOM 4252 C C . GLN A 1 537 ? 14.266 -39.375 -10.641 1 82.44 537 GLN A C 1
ATOM 4254 O O . GLN A 1 537 ? 13.5 -38.406 -10.609 1 82.44 537 GLN A O 1
ATOM 4259 N N . PHE A 1 538 ? 14.195 -40.25 -11.531 1 90.5 538 PHE A N 1
ATOM 4260 C CA . PHE A 1 538 ? 13.297 -40.094 -12.672 1 90.5 538 PHE A CA 1
ATOM 4261 C C . PHE A 1 538 ? 11.844 -40.188 -12.227 1 90.5 538 PHE A C 1
ATOM 4263 O O . PHE A 1 538 ? 11.477 -41.094 -11.469 1 90.5 538 PHE A O 1
ATOM 4270 N N . ASP A 1 539 ? 11.148 -39.219 -12.594 1 90.19 539 ASP A N 1
ATOM 4271 C CA . ASP A 1 539 ? 9.703 -39.188 -12.383 1 90.19 539 ASP A CA 1
ATOM 4272 C C . ASP A 1 539 ? 8.953 -39.219 -13.711 1 90.19 539 ASP A C 1
ATOM 4274 O O . ASP A 1 539 ? 9.039 -38.281 -14.508 1 90.19 539 ASP A O 1
ATOM 4278 N N . ALA A 1 540 ? 8.164 -40.219 -13.969 1 92.81 540 ALA A N 1
ATOM 4279 C CA . ALA A 1 540 ? 7.504 -40.438 -15.258 1 92.81 540 ALA A CA 1
ATOM 4280 C C . ALA A 1 540 ? 6.172 -39.688 -15.32 1 92.81 540 ALA A C 1
ATOM 4282 O O . ALA A 1 540 ? 5.508 -39.688 -16.359 1 92.81 540 ALA A O 1
ATOM 4283 N N . THR A 1 541 ? 5.828 -38.969 -14.25 1 93.5 541 THR A N 1
ATOM 4284 C CA . THR A 1 541 ? 4.504 -38.344 -14.172 1 93.5 541 THR A CA 1
ATOM 4285 C C . THR A 1 541 ? 4.324 -37.312 -15.281 1 93.5 541 THR A C 1
ATOM 4287 O O . THR A 1 541 ? 3.334 -37.344 -16.016 1 93.5 541 THR A O 1
ATOM 4290 N N . PRO A 1 542 ? 5.285 -36.406 -15.484 1 94.94 542 PRO A N 1
ATOM 4291 C CA . PRO A 1 542 ? 5.109 -35.438 -16.562 1 94.94 542 PRO A CA 1
ATOM 4292 C C . PRO A 1 542 ? 5.07 -36.094 -17.938 1 94.94 542 PRO A C 1
ATOM 4294 O O . PRO A 1 542 ? 4.316 -35.656 -18.812 1 94.94 542 PRO A O 1
ATOM 4297 N N . ALA A 1 543 ? 5.855 -37.125 -18.141 1 95.06 543 ALA A N 1
ATOM 4298 C CA . ALA A 1 543 ? 5.855 -37.844 -19.422 1 95.06 543 ALA A CA 1
ATOM 4299 C C . ALA A 1 543 ? 4.523 -38.562 -19.656 1 95.06 543 ALA A C 1
ATOM 4301 O O . ALA A 1 543 ? 4.031 -38.594 -20.781 1 95.06 543 ALA A O 1
ATOM 4302 N N . GLY A 1 544 ? 4.02 -39.156 -18.547 1 95.12 544 GLY A N 1
ATOM 4303 C CA . GLY A 1 544 ? 2.703 -39.75 -18.641 1 95.12 544 GLY A CA 1
ATOM 4304 C C . GLY A 1 544 ? 1.616 -38.781 -19.016 1 95.12 544 GLY A C 1
ATOM 4305 O O . GLY A 1 544 ? 0.745 -39.094 -19.844 1 95.12 544 GLY A O 1
ATOM 4306 N N . ALA A 1 545 ? 1.692 -37.594 -18.422 1 95.69 545 ALA A N 1
ATOM 4307 C CA . ALA A 1 545 ? 0.732 -36.531 -18.75 1 95.69 545 ALA A CA 1
ATOM 4308 C C . ALA A 1 545 ? 0.883 -36.094 -20.188 1 95.69 545 ALA A C 1
ATOM 4310 O O . ALA A 1 545 ? -0.112 -35.844 -20.875 1 95.69 545 ALA A O 1
ATOM 4311 N N . CYS A 1 546 ? 2.068 -35.938 -20.641 1 95 546 CYS A N 1
ATOM 4312 C CA . CYS A 1 546 ? 2.354 -35.531 -22.016 1 95 546 CYS A CA 1
ATOM 4313 C C . CYS A 1 546 ? 1.789 -36.562 -22.984 1 95 546 CYS A C 1
ATOM 4315 O O . CYS A 1 546 ? 1.195 -36.188 -24 1 95 546 CYS A O 1
ATOM 4317 N N . LEU A 1 547 ? 1.989 -37.844 -22.688 1 94.75 547 LEU A N 1
ATOM 4318 C CA . LEU A 1 547 ? 1.503 -38.906 -23.531 1 94.75 547 LEU A CA 1
ATOM 4319 C C . LEU A 1 547 ? -0.009 -38.844 -23.719 1 94.75 547 LEU A C 1
ATOM 4321 O O . LEU A 1 547 ? -0.524 -39.094 -24.797 1 94.75 547 LEU A O 1
ATOM 4325 N N . LEU A 1 548 ? -0.67 -38.438 -22.688 1 94.81 548 LEU A N 1
ATOM 4326 C CA . LEU A 1 548 ? -2.129 -38.469 -22.703 1 94.81 548 LEU A CA 1
ATOM 4327 C C . LEU A 1 548 ? -2.703 -37.156 -23.156 1 94.81 548 LEU A C 1
ATOM 4329 O O . LEU A 1 548 ? -3.92 -36.938 -23.125 1 94.81 548 LEU A O 1
ATOM 4333 N N . ASP A 1 549 ? -1.922 -36.188 -23.469 1 93.44 549 ASP A N 1
ATOM 4334 C CA . ASP A 1 549 ? -2.348 -34.938 -24.109 1 93.44 549 ASP A CA 1
ATOM 4335 C C . ASP A 1 549 ? -2.252 -35.062 -25.625 1 93.44 549 ASP A C 1
ATOM 4337 O O . ASP A 1 549 ? -1.155 -35.062 -26.188 1 93.44 549 ASP A O 1
ATOM 4341 N N . PRO A 1 550 ? -3.371 -35.125 -26.25 1 89.75 550 PRO A N 1
ATOM 4342 C CA . PRO A 1 550 ? -3.367 -35.344 -27.688 1 89.75 550 PRO A CA 1
ATOM 4343 C C . PRO A 1 550 ? -2.648 -34.25 -28.469 1 89.75 550 PRO A C 1
ATOM 4345 O O . PRO A 1 550 ? -2.174 -34.5 -29.578 1 89.75 550 PRO A O 1
ATOM 4348 N N . ASN A 1 551 ? -2.543 -33.125 -27.953 1 85.06 551 ASN A N 1
ATOM 4349 C CA . ASN A 1 551 ? -1.928 -32 -28.672 1 85.06 551 ASN A CA 1
ATOM 4350 C C . ASN A 1 551 ? -0.406 -32.125 -28.672 1 85.06 551 ASN A C 1
ATOM 4352 O O . ASN A 1 551 ? 0.26 -31.531 -29.531 1 85.06 551 ASN A O 1
ATOM 4356 N N . VAL A 1 552 ? 0.167 -32.844 -27.688 1 88.62 552 VAL A N 1
ATOM 4357 C CA . VAL A 1 552 ? 1.622 -32.875 -27.578 1 88.62 552 VAL A CA 1
ATOM 4358 C C . VAL A 1 552 ? 2.129 -34.312 -27.516 1 88.62 552 VAL A C 1
ATOM 4360 O O . VAL A 1 552 ? 3.34 -34.531 -27.484 1 88.62 552 VAL A O 1
ATOM 4363 N N . SER A 1 553 ? 1.268 -35.281 -27.516 1 89.56 553 SER A N 1
ATOM 4364 C CA . SER A 1 553 ? 1.635 -36.688 -27.406 1 89.56 553 SER A CA 1
ATOM 4365 C C . SER A 1 553 ? 2.594 -37.094 -28.516 1 89.56 553 SER A C 1
ATOM 4367 O O . SER A 1 553 ? 3.428 -38 -28.312 1 89.56 553 SER A O 1
ATOM 4369 N N . LEU A 1 554 ? 2.559 -36.438 -29.625 1 84.12 554 LEU A N 1
ATOM 4370 C CA . LEU A 1 554 ? 3.359 -36.75 -30.797 1 84.12 554 LEU A CA 1
ATOM 4371 C C . LEU A 1 554 ? 4.844 -36.562 -30.516 1 84.12 554 LEU A C 1
ATOM 4373 O O . LEU A 1 554 ? 5.688 -37.25 -31.125 1 84.12 554 LEU A O 1
ATOM 4377 N N . ILE A 1 555 ? 5.141 -35.812 -29.578 1 84.44 555 ILE A N 1
ATOM 4378 C CA . ILE A 1 555 ? 6.527 -35.5 -29.25 1 84.44 555 ILE A CA 1
ATOM 4379 C C . ILE A 1 555 ? 7.211 -36.75 -28.688 1 84.44 555 ILE A C 1
ATOM 4381 O O . ILE A 1 555 ? 8.406 -36.938 -28.906 1 84.44 555 ILE A O 1
ATOM 4385 N N . LEU A 1 556 ? 6.43 -37.594 -28 1 88.5 556 LEU A N 1
ATOM 4386 C CA . LEU A 1 556 ? 6.98 -38.781 -27.359 1 88.5 556 LEU A CA 1
ATOM 4387 C C . LEU A 1 556 ? 7.086 -39.906 -28.359 1 88.5 556 LEU A C 1
ATOM 4389 O O . LEU A 1 556 ? 7.641 -40.969 -28.047 1 88.5 556 LEU A O 1
ATOM 4393 N N . GLN A 1 557 ? 6.602 -39.719 -29.531 1 80.62 557 GLN A N 1
ATOM 4394 C CA . GLN A 1 557 ? 6.586 -40.781 -30.516 1 80.62 557 GLN A CA 1
ATOM 4395 C C . GLN A 1 557 ? 7.789 -40.688 -31.453 1 80.62 557 GLN A C 1
ATOM 4397 O O . GLN A 1 557 ? 7.938 -41.5 -32.375 1 80.62 557 GLN A O 1
ATOM 4402 N N . SER A 1 558 ? 8.656 -39.75 -31.141 1 78.69 558 SER A N 1
ATOM 4403 C CA . SER A 1 558 ? 9.883 -39.625 -31.906 1 78.69 558 SER A CA 1
ATOM 4404 C C . SER A 1 558 ? 10.938 -40.656 -31.469 1 78.69 558 SER A C 1
ATOM 4406 O O . SER A 1 558 ? 10.867 -41.188 -30.359 1 78.69 558 SER A O 1
ATOM 4408 N N . LEU A 1 559 ? 11.969 -40.906 -32.344 1 78 559 LEU A N 1
ATOM 4409 C CA . LEU A 1 559 ? 13.016 -41.875 -32.062 1 78 559 LEU A CA 1
ATOM 4410 C C . LEU A 1 559 ? 13.891 -41.438 -30.906 1 78 559 LEU A C 1
ATOM 4412 O O . LEU A 1 559 ? 14.32 -42.25 -30.094 1 78 559 LEU A O 1
ATOM 4416 N N . ASP A 1 560 ? 14.133 -40.188 -30.797 1 79.94 560 ASP A N 1
ATOM 4417 C CA . ASP A 1 560 ? 15 -39.656 -29.766 1 79.94 560 ASP A CA 1
ATOM 4418 C C . ASP A 1 560 ? 14.352 -39.781 -28.391 1 79.94 560 ASP A C 1
ATOM 4420 O O . ASP A 1 560 ? 15.055 -39.812 -27.375 1 79.94 560 ASP A O 1
ATOM 4424 N N . THR A 1 561 ? 13 -39.906 -28.359 1 87.38 561 THR A N 1
ATOM 4425 C CA . THR A 1 561 ? 12.281 -39.938 -27.094 1 87.38 561 THR A CA 1
ATOM 4426 C C . THR A 1 561 ? 11.68 -41.312 -26.859 1 87.38 561 THR A C 1
ATOM 4428 O O . THR A 1 561 ? 10.727 -41.438 -26.094 1 87.38 561 THR A O 1
ATOM 4431 N N . ALA A 1 562 ? 12.227 -42.312 -27.406 1 88 562 ALA A N 1
ATOM 4432 C CA . ALA A 1 562 ? 11.68 -43.656 -27.312 1 88 562 ALA A CA 1
ATOM 4433 C C . ALA A 1 562 ? 11.727 -44.156 -25.891 1 88 562 ALA A C 1
ATOM 4435 O O . ALA A 1 562 ? 10.781 -44.812 -25.422 1 88 562 ALA A O 1
ATOM 4436 N N . SER A 1 563 ? 12.844 -43.906 -25.25 1 90.5 563 SER A N 1
ATOM 4437 C CA . SER A 1 563 ? 12.977 -44.344 -23.859 1 90.5 563 SER A CA 1
ATOM 4438 C C . SER A 1 563 ? 11.961 -43.656 -22.969 1 90.5 563 SER A C 1
ATOM 4440 O O . SER A 1 563 ? 11.391 -44.281 -22.062 1 90.5 563 SER A O 1
ATOM 4442 N N . LEU A 1 564 ? 11.711 -42.438 -23.203 1 92.25 564 LEU A N 1
ATOM 4443 C CA . LEU A 1 564 ? 10.734 -41.688 -22.438 1 92.25 564 LEU A CA 1
ATOM 4444 C C . LEU A 1 564 ? 9.32 -42.188 -22.703 1 92.25 564 LEU A C 1
ATOM 4446 O O . LEU A 1 564 ? 8.5 -42.25 -21.781 1 92.25 564 LEU A O 1
ATOM 4450 N N . MET A 1 565 ? 9.047 -42.562 -23.922 1 92.88 565 MET A N 1
ATOM 4451 C CA . MET A 1 565 ? 7.742 -43.094 -24.297 1 92.88 565 MET A CA 1
ATOM 4452 C C . MET A 1 565 ? 7.473 -44.406 -23.578 1 92.88 565 MET A C 1
ATOM 4454 O O . MET A 1 565 ? 6.371 -44.625 -23.078 1 92.88 565 MET A O 1
ATOM 4458 N N . LYS A 1 566 ? 8.453 -45.219 -23.531 1 91.75 566 LYS A N 1
ATOM 4459 C CA . LYS A 1 566 ? 8.312 -46.5 -22.844 1 91.75 566 LYS A CA 1
ATOM 4460 C C . LYS A 1 566 ? 8.016 -46.281 -21.359 1 91.75 566 LYS A C 1
ATOM 4462 O O . LYS A 1 566 ? 7.148 -46.969 -20.797 1 91.75 566 LYS A O 1
ATOM 4467 N N . ALA A 1 567 ? 8.766 -45.406 -20.812 1 92.5 567 ALA A N 1
ATOM 4468 C CA . ALA A 1 567 ? 8.562 -45.125 -19.391 1 92.5 567 ALA A CA 1
ATOM 4469 C C . ALA A 1 567 ? 7.176 -44.531 -19.141 1 92.5 567 ALA A C 1
ATOM 4471 O O . ALA A 1 567 ? 6.52 -44.844 -18.156 1 92.5 567 ALA A O 1
ATOM 4472 N N . ALA A 1 568 ? 6.738 -43.625 -20 1 94.62 568 ALA A N 1
ATOM 4473 C CA . ALA A 1 568 ? 5.422 -43 -19.891 1 94.62 568 ALA A CA 1
ATOM 4474 C C . ALA A 1 568 ? 4.312 -44.031 -20 1 94.62 568 ALA A C 1
ATOM 4476 O O . ALA A 1 568 ? 3.363 -44.031 -19.219 1 94.62 568 ALA A O 1
ATOM 4477 N N . LYS A 1 569 ? 4.434 -44.969 -20.953 1 92.81 569 LYS A N 1
ATOM 4478 C CA . LYS A 1 569 ? 3.443 -46 -21.156 1 92.81 569 LYS A CA 1
ATOM 4479 C C . LYS A 1 569 ? 3.34 -46.906 -19.906 1 92.81 569 LYS A C 1
ATOM 4481 O O . LYS A 1 569 ? 2.238 -47.219 -19.453 1 92.81 569 LYS A O 1
ATOM 4486 N N . SER A 1 570 ? 4.512 -47.25 -19.438 1 90.81 570 SER A N 1
ATOM 4487 C CA . SER A 1 570 ? 4.543 -48.094 -18.25 1 90.81 570 SER A CA 1
ATOM 4488 C C . SER A 1 570 ? 3.885 -47.406 -17.062 1 90.81 570 SER A C 1
ATOM 4490 O O . SER A 1 570 ? 3.139 -48.031 -16.312 1 90.81 570 SER A O 1
ATOM 4492 N N . PHE A 1 571 ? 4.172 -46.219 -16.906 1 92.19 571 PHE A N 1
ATOM 4493 C CA . PHE A 1 571 ? 3.617 -45.438 -15.812 1 92.19 571 PHE A CA 1
ATOM 4494 C C . PHE A 1 571 ? 2.098 -45.344 -15.922 1 92.19 571 PHE A C 1
ATOM 4496 O O . PHE A 1 571 ? 1.389 -45.562 -14.938 1 92.19 571 PHE A O 1
ATOM 4503 N N . VAL A 1 572 ? 1.583 -44.969 -17.094 1 93.75 572 VAL A N 1
ATOM 4504 C CA . VAL A 1 572 ? 0.15 -44.812 -17.328 1 93.75 572 VAL A CA 1
ATOM 4505 C C . VAL A 1 572 ? -0.548 -46.156 -17.094 1 93.75 572 VAL A C 1
ATOM 4507 O O . VAL A 1 572 ? -1.641 -46.219 -16.516 1 93.75 572 VAL A O 1
ATOM 4510 N N . GLN A 1 573 ? 0.077 -47.25 -17.438 1 88.81 573 GLN A N 1
ATOM 4511 C CA . GLN A 1 573 ? -0.484 -48.594 -17.234 1 88.81 573 GLN A CA 1
ATOM 4512 C C . GLN A 1 573 ? -0.58 -48.906 -15.75 1 88.81 573 GLN A C 1
ATOM 4514 O O . GLN A 1 573 ? -1.588 -49.469 -15.289 1 88.81 573 GLN A O 1
ATOM 4519 N N . ASN A 1 574 ? 0.483 -48.562 -15.109 1 86.94 574 ASN A N 1
ATOM 4520 C CA . ASN A 1 574 ? 0.489 -48.812 -13.672 1 86.94 574 ASN A CA 1
ATOM 4521 C C . ASN A 1 574 ? -0.581 -48 -12.953 1 86.94 574 ASN A C 1
ATOM 4523 O O . ASN A 1 574 ? -1.248 -48.5 -12.047 1 86.94 574 ASN A O 1
ATOM 4527 N N . LEU A 1 575 ? -0.731 -46.812 -13.352 1 89.06 575 LEU A N 1
ATOM 4528 C CA . LEU A 1 575 ? -1.729 -45.938 -12.742 1 89.06 575 LEU A CA 1
ATOM 4529 C C . LEU A 1 575 ? -3.141 -46.406 -13.078 1 89.06 575 LEU A C 1
ATOM 4531 O O . LEU A 1 575 ? -4.031 -46.375 -12.227 1 89.06 575 LEU A O 1
ATOM 4535 N N . ALA A 1 576 ? -3.348 -46.781 -14.312 1 88 576 ALA A N 1
ATOM 4536 C CA . ALA A 1 576 ? -4.645 -47.312 -14.742 1 88 576 ALA A CA 1
ATOM 4537 C C . ALA A 1 576 ? -5.012 -48.562 -13.961 1 88 576 ALA A C 1
ATOM 4539 O O . ALA A 1 576 ? -6.184 -48.781 -13.648 1 88 576 ALA A O 1
ATOM 4540 N N . ALA A 1 577 ? -4.039 -49.375 -13.664 1 83.44 577 ALA A N 1
ATOM 4541 C CA . ALA A 1 577 ? -4.262 -50.594 -12.898 1 83.44 577 ALA A CA 1
ATOM 4542 C C . ALA A 1 577 ? -4.723 -50.281 -11.477 1 83.44 577 ALA A C 1
ATOM 4544 O O . ALA A 1 577 ? -5.496 -51.031 -10.883 1 83.44 577 ALA A O 1
ATOM 4545 N N . GLN A 1 578 ? -4.258 -49.188 -11 1 82.62 578 GLN A N 1
ATOM 4546 C CA . GLN A 1 578 ? -4.656 -48.781 -9.664 1 82.62 578 GLN A CA 1
ATOM 4547 C C . GLN A 1 578 ? -6.105 -48.281 -9.648 1 82.62 578 GLN A C 1
ATOM 4549 O O . GLN A 1 578 ? -6.801 -48.438 -8.641 1 82.62 578 GLN A O 1
ATOM 4554 N N . TYR A 1 579 ? -6.5 -47.656 -10.734 1 83.56 579 TYR A N 1
ATOM 4555 C CA . TYR A 1 579 ? -7.855 -47.125 -10.82 1 83.56 579 TYR A CA 1
ATOM 4556 C C . TYR A 1 579 ? -8.875 -48.25 -10.914 1 83.56 579 TYR A C 1
ATOM 4558 O O . TYR A 1 579 ? -9.984 -48.156 -10.398 1 83.56 579 TYR A O 1
ATOM 4566 N N . ASN A 1 580 ? -8.625 -49.312 -11.695 1 73.06 580 ASN A N 1
ATOM 4567 C CA . ASN A 1 580 ? -9.531 -50.438 -11.898 1 73.06 580 ASN A CA 1
ATOM 4568 C C . ASN A 1 580 ? -8.891 -51.75 -11.461 1 73.06 580 ASN A C 1
ATOM 4570 O O . ASN A 1 580 ? -8.305 -52.469 -12.281 1 73.06 580 ASN A O 1
ATOM 4574 N N . PRO A 1 581 ? -8.688 -51.938 -10.156 1 57.94 581 PRO A N 1
ATOM 4575 C CA . PRO A 1 581 ? -8.008 -53.188 -9.758 1 57.94 581 PRO A CA 1
ATOM 4576 C C . PRO A 1 581 ? -8.633 -54.438 -10.375 1 57.94 581 PRO A C 1
ATOM 4578 O O . PRO A 1 581 ? -8.008 -55.5 -10.398 1 57.94 581 PRO A O 1
ATOM 4581 N N . ARG A 1 582 ? -9.898 -54.531 -10.688 1 53.47 582 ARG A N 1
ATOM 4582 C CA . ARG A 1 582 ? -10.508 -55.812 -11.086 1 53.47 582 ARG A CA 1
ATOM 4583 C C . ARG A 1 582 ? -9.922 -56.312 -12.398 1 53.47 582 ARG A C 1
ATOM 4585 O O . ARG A 1 582 ? -9.883 -57.5 -12.656 1 53.47 582 ARG A O 1
ATOM 4592 N N . THR A 1 583 ? -9.773 -55.438 -13.344 1 44.09 583 THR A N 1
ATOM 4593 C CA . THR A 1 583 ? -9.719 -56 -14.695 1 44.09 583 THR A CA 1
ATOM 4594 C C . THR A 1 583 ? -8.273 -56.312 -15.078 1 44.09 583 THR A C 1
ATOM 4596 O O . THR A 1 583 ? -7.992 -56.625 -16.234 1 44.09 583 THR A O 1
ATOM 4599 N N . THR A 1 584 ? -7.258 -56 -14.406 1 41.94 584 THR A N 1
ATOM 4600 C CA . THR A 1 584 ? -5.977 -56.312 -15.023 1 41.94 584 THR A CA 1
ATOM 4601 C C . THR A 1 584 ? -5.801 -57.812 -15.172 1 41.94 584 THR A C 1
ATOM 4603 O O . THR A 1 584 ? -5.359 -58.5 -14.234 1 41.94 584 THR A O 1
ATOM 4606 N N . SER A 1 585 ? -6.648 -58.625 -15.641 1 33.91 585 SER A N 1
ATOM 4607 C CA . SER A 1 585 ? -6.219 -59.969 -15.984 1 33.91 585 SER A CA 1
ATOM 4608 C C . SER A 1 585 ? -5.004 -59.938 -16.906 1 33.91 585 SER A C 1
ATOM 4610 O O . SER A 1 585 ? -4.855 -59.062 -17.734 1 33.91 585 SER A O 1
ATOM 4612 N N . GLN A 1 586 ? -3.836 -60.719 -16.656 1 34.84 586 GLN A N 1
ATOM 4613 C CA . GLN A 1 586 ? -2.512 -61.125 -17.125 1 34.84 586 GLN A CA 1
ATOM 4614 C C . GLN A 1 586 ? -2.502 -61.344 -18.625 1 34.84 586 GLN A C 1
ATOM 4616 O O . GLN A 1 586 ? -1.448 -61.594 -19.219 1 34.84 586 GLN A O 1
ATOM 4621 N N . ASP A 1 587 ? -3.59 -61.812 -19.312 1 32.69 587 ASP A N 1
ATOM 4622 C CA . ASP A 1 587 ? -3.332 -62.719 -20.438 1 32.69 587 ASP A CA 1
ATOM 4623 C C . ASP A 1 587 ? -2.67 -61.969 -21.594 1 32.69 587 ASP A C 1
ATOM 4625 O O . ASP A 1 587 ? -2.197 -62.625 -22.547 1 32.69 587 ASP A O 1
ATOM 4629 N N . ASP A 1 588 ? -3.043 -60.719 -21.984 1 34.44 588 ASP A N 1
ATOM 4630 C CA . ASP A 1 588 ? -3.029 -60.531 -23.422 1 34.44 588 ASP A CA 1
ATOM 4631 C C . ASP A 1 588 ? -1.651 -60.094 -23.922 1 34.44 588 ASP A C 1
ATOM 4633 O O . ASP A 1 588 ? -1.421 -58.938 -24.156 1 34.44 588 ASP A O 1
ATOM 4637 N N . VAL A 1 589 ? -0.502 -60.469 -23.375 1 33.75 589 VAL A N 1
ATOM 4638 C CA . VAL A 1 589 ? 0.801 -60.094 -23.891 1 33.75 589 VAL A CA 1
ATOM 4639 C C . VAL A 1 589 ? 0.979 -60.625 -25.312 1 33.75 589 VAL A C 1
ATOM 4641 O O . VAL A 1 589 ? 1.438 -61.781 -25.484 1 33.75 589 VAL A O 1
ATOM 4644 N N . ASN A 1 590 ? -0.036 -60.844 -26.172 1 29.95 590 ASN A N 1
ATOM 4645 C CA . ASN A 1 590 ? 0.427 -61.469 -27.406 1 29.95 590 ASN A CA 1
ATOM 4646 C C . ASN A 1 590 ? 1.399 -60.562 -28.172 1 29.95 590 ASN A C 1
ATOM 4648 O O . ASN A 1 590 ? 1.325 -59.344 -28.062 1 29.95 590 ASN A O 1
ATOM 4652 N N . THR A 1 591 ? 2.516 -61.125 -28.75 1 30.2 591 THR A N 1
ATOM 4653 C CA . THR A 1 591 ? 3.754 -60.844 -29.453 1 30.2 591 THR A CA 1
ATOM 4654 C C . THR A 1 591 ? 3.461 -60.156 -30.797 1 30.2 591 THR A C 1
ATOM 4656 O O . THR A 1 591 ? 3.049 -60.812 -31.75 1 30.2 591 THR A O 1
ATOM 4659 N N . ALA A 1 592 ? 2.701 -59.031 -30.875 1 33.66 592 ALA A N 1
ATOM 4660 C CA . ALA A 1 592 ? 2.451 -58.562 -32.25 1 33.66 592 ALA A CA 1
ATOM 4661 C C . ALA A 1 592 ? 3.734 -58.062 -32.875 1 33.66 592 ALA A C 1
ATOM 4663 O O . ALA A 1 592 ? 4.664 -57.656 -32.188 1 33.66 592 ALA A O 1
ATOM 4664 N N . GLU A 1 593 ? 4.066 -58.469 -34.156 1 30.33 593 GLU A N 1
ATOM 4665 C CA . GLU A 1 593 ? 5.156 -58.25 -35.094 1 30.33 593 GLU A CA 1
ATOM 4666 C C . GLU A 1 593 ? 5.23 -56.781 -35.5 1 30.33 593 GLU A C 1
ATOM 4668 O O . GLU A 1 593 ? 4.211 -56.156 -35.812 1 30.33 593 GLU A O 1
ATOM 4673 N N . PRO A 1 594 ? 6.312 -55.969 -35.375 1 31.91 594 PRO A N 1
ATOM 4674 C CA . PRO A 1 594 ? 6.598 -54.562 -35.594 1 31.91 594 PRO A CA 1
ATOM 4675 C C . PRO A 1 594 ? 6.48 -54.156 -37.062 1 31.91 594 PRO A C 1
ATOM 4677 O O . PRO A 1 594 ? 7.078 -54.812 -37.938 1 31.91 594 PRO A O 1
ATOM 4680 N N . THR A 1 595 ? 5.344 -53.781 -37.656 1 30.17 595 THR A N 1
ATOM 4681 C CA . THR A 1 595 ? 5.344 -53.438 -39.094 1 30.17 595 THR A CA 1
ATOM 4682 C C . THR A 1 595 ? 6.105 -52.125 -39.312 1 30.17 595 THR A C 1
ATOM 4684 O O . THR A 1 595 ? 6.379 -51.406 -38.375 1 30.17 595 THR A O 1
ATOM 4687 N N . GLU A 1 596 ? 6.066 -51.469 -40.688 1 32.09 596 GLU A N 1
ATOM 4688 C CA . GLU A 1 596 ? 6.914 -50.594 -41.469 1 32.09 596 GLU A CA 1
ATOM 4689 C C . GLU A 1 596 ? 6.695 -49.125 -41.031 1 32.09 596 GLU A C 1
ATOM 4691 O O . GLU A 1 596 ? 5.578 -48.719 -40.688 1 32.09 596 GLU A O 1
ATOM 4696 N N . THR A 1 597 ? 7.73 -48.281 -40.719 1 34.56 597 THR A N 1
ATOM 4697 C CA . THR A 1 597 ? 7.984 -46.969 -40.156 1 34.56 597 THR A CA 1
ATOM 4698 C C . THR A 1 597 ? 7.711 -45.844 -41.156 1 34.56 597 THR A C 1
ATOM 4700 O O . THR A 1 597 ? 8.305 -45.844 -42.25 1 34.56 597 THR A O 1
ATOM 4703 N N . VAL A 1 598 ? 6.465 -45.375 -41.5 1 32.66 598 VAL A N 1
ATOM 4704 C CA . VAL A 1 598 ? 6.375 -44.281 -42.469 1 32.66 598 VAL A CA 1
ATOM 4705 C C . VAL A 1 598 ? 6.664 -42.969 -41.75 1 32.66 598 VAL A C 1
ATOM 4707 O O . VAL A 1 598 ? 6.207 -42.75 -40.625 1 32.66 598 VAL A O 1
ATOM 4710 N N . THR A 1 599 ? 7.637 -42.156 -42.094 1 36.25 599 THR A N 1
ATOM 4711 C CA . THR A 1 599 ? 8.18 -40.906 -41.594 1 36.25 599 THR A CA 1
ATOM 4712 C C . THR A 1 599 ? 7.301 -39.719 -42 1 36.25 599 THR A C 1
ATOM 4714 O O . THR A 1 599 ? 7.051 -39.531 -43.188 1 36.25 599 THR A O 1
ATOM 4717 N N . GLY A 1 600 ? 6.117 -39.406 -41.562 1 38.28 600 GLY A N 1
ATOM 4718 C CA . GLY A 1 600 ? 5.383 -38.25 -42.062 1 38.28 600 GLY A CA 1
ATOM 4719 C C . GLY A 1 600 ? 5.707 -36.969 -41.344 1 38.28 600 GLY A C 1
ATOM 4720 O O . GLY A 1 600 ? 6.484 -36.969 -40.375 1 38.28 600 GLY A O 1
ATOM 4721 N N . VAL A 1 601 ? 5.379 -35.688 -41.906 1 45.19 601 VAL A N 1
ATOM 4722 C CA . VAL A 1 601 ? 5.582 -34.312 -41.531 1 45.19 601 VAL A CA 1
ATOM 4723 C C . VAL A 1 601 ? 4.812 -34 -40.25 1 45.19 601 VAL A C 1
ATOM 4725 O O . VAL A 1 601 ? 3.678 -34.438 -40.062 1 45.19 601 VAL A O 1
ATOM 4728 N N . PRO A 1 602 ? 5.43 -33.469 -39.25 1 50.59 602 PRO A N 1
ATOM 4729 C CA . PRO A 1 602 ? 4.809 -33.156 -37.969 1 50.59 602 PRO A CA 1
ATOM 4730 C C . PRO A 1 602 ? 3.611 -32.219 -38.094 1 50.59 602 PRO A C 1
ATOM 4732 O O . PRO A 1 602 ? 3.619 -31.312 -38.906 1 50.59 602 PRO A O 1
ATOM 4735 N N . PRO A 1 603 ? 2.469 -32.438 -37.469 1 51.75 603 PRO A N 1
ATOM 4736 C CA . PRO A 1 603 ? 1.222 -31.672 -37.531 1 51.75 603 PRO A CA 1
ATOM 4737 C C . PRO A 1 603 ? 1.358 -30.266 -36.969 1 51.75 603 PRO A C 1
ATOM 4739 O O . PRO A 1 603 ? 2.289 -30 -36.188 1 51.75 603 PRO A O 1
ATOM 4742 N N . SER A 1 604 ? 0.667 -29.234 -37.406 1 53 604 SER A N 1
ATOM 4743 C CA . SER A 1 604 ? 0.512 -27.812 -37.062 1 53 604 SER A CA 1
ATOM 4744 C C . SER A 1 604 ? 0.345 -27.625 -35.562 1 53 604 SER A C 1
ATOM 4746 O O . SER A 1 604 ? 0.602 -26.531 -35.062 1 53 604 SER A O 1
ATOM 4748 N N . VAL A 1 605 ? 0.081 -28.641 -34.812 1 51.5 605 VAL A N 1
ATOM 4749 C CA . VAL A 1 605 ? -0.269 -28.531 -33.406 1 51.5 605 VAL A CA 1
ATOM 4750 C C . VAL A 1 605 ? 0.978 -28.203 -32.594 1 51.5 605 VAL A C 1
ATOM 4752 O O . VAL A 1 605 ? 0.884 -27.594 -31.516 1 51.5 605 VAL A O 1
ATOM 4755 N N . LEU A 1 606 ? 2.115 -28.391 -33.156 1 57.97 606 LEU A N 1
ATOM 4756 C CA . LEU A 1 606 ? 3.328 -28.188 -32.375 1 57.97 606 LEU A CA 1
ATOM 4757 C C . LEU A 1 606 ? 3.926 -26.812 -32.625 1 57.97 606 LEU A C 1
ATOM 4759 O O . LEU A 1 606 ? 5.129 -26.609 -32.438 1 57.97 606 LEU A O 1
ATOM 4763 N N . GLN A 1 607 ? 3.152 -25.891 -33.094 1 57.09 607 GLN A N 1
ATOM 4764 C CA . GLN A 1 607 ? 3.641 -24.547 -33.375 1 57.09 607 GLN A CA 1
ATOM 4765 C C . GLN A 1 607 ? 4.207 -23.875 -32.156 1 57.09 607 GLN A C 1
ATOM 4767 O O . GLN A 1 607 ? 5.191 -23.141 -32.219 1 57.09 607 GLN A O 1
ATOM 4772 N N . LYS A 1 608 ? 3.547 -24.25 -30.969 1 62.91 608 LYS A N 1
ATOM 4773 C CA . LYS A 1 608 ? 4.012 -23.641 -29.719 1 62.91 608 LYS A CA 1
ATOM 4774 C C . LYS A 1 608 ? 5.418 -24.125 -29.375 1 62.91 608 LYS A C 1
ATOM 4776 O O . LYS A 1 608 ? 6.125 -23.469 -28.609 1 62.91 608 LYS A O 1
ATOM 4781 N N . TYR A 1 609 ? 5.727 -25.328 -30.078 1 63.31 609 TYR A N 1
ATOM 4782 C CA . TYR A 1 609 ? 7.035 -25.922 -29.844 1 63.31 609 TYR A CA 1
ATOM 4783 C C . TYR A 1 609 ? 7.855 -25.969 -31.125 1 63.31 609 TYR A C 1
ATOM 4785 O O . TYR A 1 609 ? 8.281 -27.031 -31.547 1 63.31 609 TYR A O 1
ATOM 4793 N N . ARG A 1 610 ? 8.023 -24.875 -31.688 1 60.44 610 ARG A N 1
ATOM 4794 C CA . ARG A 1 610 ? 8.555 -24.75 -33.031 1 60.44 610 ARG A CA 1
ATOM 4795 C C . ARG A 1 610 ? 9.93 -25.406 -33.125 1 60.44 610 ARG A C 1
ATOM 4797 O O . ARG A 1 610 ? 10.25 -26.031 -34.156 1 60.44 610 ARG A O 1
ATOM 4804 N N . PHE A 1 611 ? 10.734 -25.266 -32.125 1 66.38 611 PHE A N 1
ATOM 4805 C CA . PHE A 1 611 ? 12.102 -25.781 -32.188 1 66.38 611 PHE A CA 1
ATOM 4806 C C . PHE A 1 611 ? 12.102 -27.297 -32.188 1 66.38 611 PHE A C 1
ATOM 4808 O O . PHE A 1 611 ? 12.906 -27.938 -32.875 1 66.38 611 PHE A O 1
ATOM 4815 N N . LEU A 1 612 ? 11.227 -27.766 -31.438 1 60.5 612 LEU A N 1
ATOM 4816 C CA . LEU A 1 612 ? 11.109 -29.219 -31.344 1 60.5 612 LEU A CA 1
ATOM 4817 C C . LEU A 1 612 ? 10.492 -29.797 -32.625 1 60.5 612 LEU A C 1
ATOM 4819 O O . LEU A 1 612 ? 10.945 -30.828 -33.125 1 60.5 612 LEU A O 1
ATOM 4823 N N . ALA A 1 613 ? 9.477 -29.125 -33.094 1 58.78 613 ALA A N 1
ATOM 4824 C CA . ALA A 1 613 ? 8.75 -29.609 -34.25 1 58.78 613 ALA A CA 1
ATOM 4825 C C . ALA A 1 613 ? 9.695 -29.844 -35.438 1 58.78 613 ALA A C 1
ATOM 4827 O O . ALA A 1 613 ? 9.5 -30.766 -36.219 1 58.78 613 ALA A O 1
ATOM 4828 N N . SER A 1 614 ? 10.672 -29.016 -35.531 1 60.44 614 SER A N 1
ATOM 4829 C CA . SER A 1 614 ? 11.594 -29.109 -36.656 1 60.44 614 SER A CA 1
ATOM 4830 C C . SER A 1 614 ? 12.461 -30.359 -36.531 1 60.44 614 SER A C 1
ATOM 4832 O O . SER A 1 614 ? 13.062 -30.797 -37.531 1 60.44 614 SER A O 1
ATOM 4834 N N . ARG A 1 615 ? 12.398 -31.047 -35.406 1 55.88 615 ARG A N 1
ATOM 4835 C CA . ARG A 1 615 ? 13.328 -32.156 -35.188 1 55.88 615 ARG A CA 1
ATOM 4836 C C . ARG A 1 615 ? 12.586 -33.469 -35.062 1 55.88 615 ARG A C 1
ATOM 4838 O O . ARG A 1 615 ? 13.203 -34.531 -35.062 1 55.88 615 ARG A O 1
ATOM 4845 N N . ILE A 1 616 ? 11.344 -33.469 -35 1 57.16 616 ILE A N 1
ATOM 4846 C CA . ILE A 1 616 ? 10.602 -34.688 -34.656 1 57.16 616 ILE A CA 1
ATOM 4847 C C . ILE A 1 616 ? 10.336 -35.5 -35.938 1 57.16 616 ILE A C 1
ATOM 4849 O O . ILE A 1 616 ? 9.898 -34.938 -36.938 1 57.16 616 ILE A O 1
ATOM 4853 N N . GLU A 1 617 ? 10.852 -36.75 -36 1 52.44 617 GLU A N 1
ATOM 4854 C CA . GLU A 1 617 ? 10.508 -37.75 -37 1 52.44 617 GLU A CA 1
ATOM 4855 C C . GLU A 1 617 ? 9.492 -38.75 -36.469 1 52.44 617 GLU A C 1
ATOM 4857 O O . GLU A 1 617 ? 9.641 -39.25 -35.344 1 52.44 617 GLU A O 1
ATOM 4862 N N . LEU A 1 618 ? 8.25 -38.781 -36.969 1 52.66 618 LEU A N 1
ATOM 4863 C CA . LEU A 1 618 ? 7.16 -39.594 -36.469 1 52.66 618 LEU A CA 1
ATOM 4864 C C . LEU A 1 618 ? 7.203 -41 -37.062 1 52.66 618 LEU A C 1
ATOM 4866 O O . LEU A 1 618 ? 7.453 -41.156 -38.25 1 52.66 618 LEU A O 1
ATOM 4870 N N . ASN A 1 619 ? 7.285 -42.094 -36.188 1 48.28 619 ASN A N 1
ATOM 4871 C CA . ASN A 1 619 ? 7.188 -43.5 -36.594 1 48.28 619 ASN A CA 1
ATOM 4872 C C . ASN A 1 619 ? 5.789 -44.031 -36.344 1 48.28 619 ASN A C 1
ATOM 4874 O O . ASN A 1 619 ? 5.25 -43.906 -35.219 1 48.28 619 ASN A O 1
ATOM 4878 N N . LEU A 1 620 ? 4.949 -44.344 -37.281 1 41.81 620 LEU A N 1
ATOM 4879 C CA . LEU A 1 620 ? 3.568 -44.812 -37.188 1 41.81 620 LEU A CA 1
ATOM 4880 C C . LEU A 1 620 ? 3.506 -46.312 -37.125 1 41.81 620 LEU A C 1
ATOM 4882 O O . LEU A 1 620 ? 4.148 -47.031 -37.906 1 41.81 620 LEU A O 1
ATOM 4886 N N . SER A 1 621 ? 3.443 -47 -35.906 1 41.5 621 SER A N 1
ATOM 4887 C CA . SER A 1 621 ? 3.197 -48.438 -35.844 1 41.5 621 SER A CA 1
ATOM 4888 C C . SER A 1 621 ? 1.803 -48.75 -35.312 1 41.5 621 SER A C 1
ATOM 4890 O O . SER A 1 621 ? 1.305 -48.031 -34.438 1 41.5 621 SER A O 1
ATOM 4892 N N . TYR A 1 622 ? 0.847 -49.438 -36.031 1 34.81 622 TYR A N 1
ATOM 4893 C CA . TYR A 1 622 ? -0.532 -49.781 -35.719 1 34.81 622 TYR A CA 1
ATOM 4894 C C . TYR A 1 622 ? -0.612 -51.125 -35.031 1 34.81 622 TYR A C 1
ATOM 4896 O O . TYR A 1 622 ? 0.024 -52.094 -35.469 1 34.81 622 TYR A O 1
ATOM 4904 N N . VAL A 1 623 ? -0.841 -51.312 -33.688 1 35.59 623 VAL A N 1
ATOM 4905 C CA . VAL A 1 623 ? -0.994 -52.625 -33.031 1 35.59 623 VAL A CA 1
ATOM 4906 C C . VAL A 1 623 ? -2.447 -52.812 -32.625 1 35.59 623 VAL A C 1
ATOM 4908 O O . VAL A 1 623 ? -3.078 -51.906 -32.094 1 35.59 623 VAL A O 1
ATOM 4911 N N . ASN A 1 624 ? -3.35 -53.812 -33.062 1 32.78 624 ASN A N 1
ATOM 4912 C CA . ASN A 1 624 ? -4.746 -54.188 -32.875 1 32.78 624 ASN A CA 1
ATOM 4913 C C . ASN A 1 624 ? -4.957 -54.938 -31.562 1 32.78 624 ASN A C 1
ATOM 4915 O O . ASN A 1 624 ? -4.984 -56.188 -31.531 1 32.78 624 ASN A O 1
ATOM 4919 N N . GLN A 1 625 ? -4.363 -54.875 -30.406 1 38.28 625 GLN A N 1
ATOM 4920 C CA . GLN A 1 625 ? -4.707 -55.812 -29.344 1 38.28 625 GLN A CA 1
ATOM 4921 C C . GLN A 1 625 ? -5.754 -55.219 -28.406 1 38.28 625 GLN A C 1
ATOM 4923 O O . GLN A 1 625 ? -5.914 -54 -28.328 1 38.28 625 GLN A O 1
ATOM 4928 N N . ASP A 1 626 ? -6.648 -56.125 -27.766 1 46.84 626 ASP A N 1
ATOM 4929 C CA . ASP A 1 626 ? -7.738 -56.031 -26.797 1 46.84 626 ASP A CA 1
ATOM 4930 C C . ASP A 1 626 ? -7.203 -55.75 -25.406 1 46.84 626 ASP A C 1
ATOM 4932 O O . ASP A 1 626 ? -6.117 -56.188 -25.047 1 46.84 626 ASP A O 1
ATOM 4936 N N . GLY A 1 627 ? -7.52 -54.688 -24.453 1 62.5 627 GLY A N 1
ATOM 4937 C CA . GLY A 1 627 ? -7.141 -54.312 -23.094 1 62.5 627 GLY A CA 1
ATOM 4938 C C . GLY A 1 627 ? -6.574 -52.906 -23 1 62.5 627 GLY A C 1
ATOM 4939 O O . GLY A 1 627 ? -6.668 -52.125 -23.953 1 62.5 627 GLY A O 1
ATOM 4940 N N . LEU A 1 628 ? -6.18 -52.5 -21.734 1 75.56 628 LEU A N 1
ATOM 4941 C CA . LEU A 1 628 ? -5.562 -51.188 -21.531 1 75.56 628 LEU A CA 1
ATOM 4942 C C . LEU A 1 628 ? -4.492 -50.938 -22.594 1 75.56 628 LEU A C 1
ATOM 4944 O O . LEU A 1 628 ? -4.383 -49.812 -23.109 1 75.56 628 LEU A O 1
ATOM 4948 N N . PHE A 1 629 ? -3.85 -51.969 -22.859 1 76.19 629 PHE A N 1
ATOM 4949 C CA . PHE A 1 629 ? -2.799 -51.875 -23.859 1 76.19 629 PHE A CA 1
ATOM 4950 C C . PHE A 1 629 ? -3.387 -51.562 -25.234 1 76.19 629 PHE A C 1
ATOM 4952 O O . PHE A 1 629 ? -2.848 -50.75 -25.984 1 76.19 629 PHE A O 1
ATOM 4959 N N . THR A 1 630 ? -4.543 -52.25 -25.453 1 79.62 630 THR A N 1
ATOM 4960 C CA . THR A 1 630 ? -5.215 -52.031 -26.734 1 79.62 630 THR A CA 1
ATOM 4961 C C . THR A 1 630 ? -5.754 -50.594 -26.844 1 79.62 630 THR A C 1
ATOM 4963 O O . THR A 1 630 ? -5.652 -49.969 -27.891 1 79.62 630 THR A O 1
ATOM 4966 N N . GLU A 1 631 ? -6.281 -50.219 -25.703 1 88.25 631 GLU A N 1
ATOM 4967 C CA . GLU A 1 631 ? -6.777 -48.844 -25.688 1 88.25 631 GLU A CA 1
ATOM 4968 C C . GLU A 1 631 ? -5.648 -47.844 -25.938 1 88.25 631 GLU A C 1
ATOM 4970 O O . GLU A 1 631 ? -5.82 -46.875 -26.672 1 88.25 631 GLU A O 1
ATOM 4975 N N . MET A 1 632 ? -4.555 -48.031 -25.297 1 89.75 632 MET A N 1
ATOM 4976 C CA . MET A 1 632 ? -3.4 -47.156 -25.422 1 89.75 632 MET A CA 1
ATOM 4977 C C . MET A 1 632 ? -2.891 -47.125 -26.859 1 89.75 632 MET A C 1
ATOM 4979 O O . MET A 1 632 ? -2.617 -46.062 -27.406 1 89.75 632 MET A O 1
ATOM 4983 N N . GLU A 1 633 ? -2.783 -48.219 -27.453 1 86.62 633 GLU A N 1
ATOM 4984 C CA . GLU A 1 633 ? -2.305 -48.281 -28.828 1 86.62 633 GLU A CA 1
ATOM 4985 C C . GLU A 1 633 ? -3.293 -47.625 -29.797 1 86.62 633 GLU A C 1
ATOM 4987 O O . GLU A 1 633 ? -2.891 -46.969 -30.75 1 86.62 633 GLU A O 1
ATOM 4992 N N . LYS A 1 634 ? -4.574 -47.938 -29.5 1 86.62 634 LYS A N 1
ATOM 4993 C CA . LYS A 1 634 ? -5.609 -47.281 -30.297 1 86.62 634 LYS A CA 1
ATOM 4994 C C . LYS A 1 634 ? -5.512 -45.781 -30.203 1 86.62 634 LYS A C 1
ATOM 4996 O O . LYS A 1 634 ? -5.613 -45.062 -31.203 1 86.62 634 LYS A O 1
ATOM 5001 N N . TYR A 1 635 ? -5.352 -45.344 -28.984 1 90.56 635 TYR A N 1
ATOM 5002 C CA . TYR A 1 635 ? -5.219 -43.906 -28.734 1 90.56 635 TYR A CA 1
ATOM 5003 C C . TYR A 1 635 ? -4 -43.344 -29.453 1 90.56 635 TYR A C 1
ATOM 5005 O O . TYR A 1 635 ? -4.094 -42.312 -30.125 1 90.56 635 TYR A O 1
ATOM 5013 N N . ILE A 1 636 ? -2.871 -43.969 -29.328 1 88.38 636 ILE A N 1
ATOM 5014 C CA . ILE A 1 636 ? -1.621 -43.5 -29.922 1 88.38 636 ILE A CA 1
ATOM 5015 C C . ILE A 1 636 ? -1.771 -43.438 -31.438 1 88.38 636 ILE A C 1
ATOM 5017 O O . ILE A 1 636 ? -1.32 -42.469 -32.062 1 88.38 636 ILE A O 1
ATOM 5021 N N . THR A 1 637 ? -2.5 -44.344 -31.984 1 84.06 637 THR A N 1
ATOM 5022 C CA . THR A 1 637 ? -2.73 -44.375 -33.438 1 84.06 637 THR A CA 1
ATOM 5023 C C . THR A 1 637 ? -3.676 -43.25 -33.844 1 84.06 637 THR A C 1
ATOM 5025 O O . THR A 1 637 ? -3.484 -42.656 -34.906 1 84.06 637 THR A O 1
ATOM 5028 N N . GLU A 1 638 ? -4.645 -43.125 -33 1 84.38 638 GLU A N 1
ATOM 5029 C CA . GLU A 1 638 ? -5.594 -42.062 -33.281 1 84.38 638 GLU A CA 1
ATOM 5030 C C . GLU A 1 638 ? -4.906 -40.688 -33.312 1 84.38 638 GLU A C 1
ATOM 5032 O O . GLU A 1 638 ? -5.207 -39.875 -34.156 1 84.38 638 GLU A O 1
ATOM 5037 N N . VAL A 1 639 ? -4.047 -40.438 -32.375 1 85.25 639 VAL A N 1
ATOM 5038 C CA . VAL A 1 639 ? -3.357 -39.156 -32.25 1 85.25 639 VAL A CA 1
ATOM 5039 C C . VAL A 1 639 ? -2.418 -38.969 -33.438 1 85.25 639 VAL A C 1
ATOM 5041 O O . VAL A 1 639 ? -2.246 -37.844 -33.938 1 85.25 639 VAL A O 1
ATOM 5044 N N . LYS A 1 640 ? -1.869 -39.938 -33.906 1 77.25 640 LYS A N 1
ATOM 5045 C CA . LYS A 1 640 ? -0.969 -39.875 -35.062 1 77.25 640 LYS A CA 1
ATOM 5046 C C . LYS A 1 640 ? -1.716 -39.438 -36.312 1 77.25 640 LYS A C 1
ATOM 5048 O O . LYS A 1 640 ? -1.159 -38.719 -37.156 1 77.25 640 LYS A O 1
ATOM 5053 N N . GLN A 1 641 ? -2.996 -39.906 -36.438 1 69.81 641 GLN A N 1
ATOM 5054 C CA . GLN A 1 641 ? -3.762 -39.688 -37.688 1 69.81 641 GLN A CA 1
ATOM 5055 C C . GLN A 1 641 ? -4.523 -38.375 -37.625 1 69.81 641 GLN A C 1
ATOM 5057 O O . GLN A 1 641 ? -4.941 -37.844 -38.656 1 69.81 641 GLN A O 1
ATOM 5062 N N . GLY A 1 642 ? -4.613 -37.75 -36.344 1 65.5 642 GLY A N 1
ATOM 5063 C CA . GLY A 1 642 ? -5.598 -36.688 -36.281 1 65.5 642 GLY A CA 1
ATOM 5064 C C . GLY A 1 642 ? -5.016 -35.375 -35.781 1 65.5 642 GLY A C 1
ATOM 5065 O O . GLY A 1 642 ? -3.893 -35.344 -35.281 1 65.5 642 GLY A O 1
ATOM 5066 N N . VAL A 1 643 ? -5.648 -34.281 -36.312 1 64.81 643 VAL A N 1
ATOM 5067 C CA . VAL A 1 643 ? -5.434 -32.938 -35.75 1 64.81 643 VAL A CA 1
ATOM 5068 C C . VAL A 1 643 ? -6.551 -32.594 -34.781 1 64.81 643 VAL A C 1
ATOM 5070 O O . VAL A 1 643 ? -7.734 -32.75 -35.094 1 64.81 643 VAL A O 1
ATOM 5073 N N . PHE A 1 644 ? -6.047 -32.375 -33.5 1 67.75 644 PHE A N 1
ATOM 5074 C CA . PHE A 1 644 ? -7.062 -32.094 -32.5 1 67.75 644 PHE A CA 1
ATOM 5075 C C . PHE A 1 644 ? -7.02 -30.641 -32.062 1 67.75 644 PHE A C 1
ATOM 5077 O O . PHE A 1 644 ? -5.949 -30.109 -31.766 1 67.75 644 PHE A O 1
ATOM 5084 N N . ASN A 1 645 ? -8.008 -29.875 -32.375 1 68.56 645 ASN A N 1
ATOM 5085 C CA . ASN A 1 645 ? -8.117 -28.469 -31.969 1 68.56 645 ASN A CA 1
ATOM 5086 C C . ASN A 1 645 ? -8.852 -28.312 -30.641 1 68.56 645 ASN A C 1
ATOM 5088 O O . ASN A 1 645 ? -9.414 -27.266 -30.359 1 68.56 645 ASN A O 1
ATOM 5092 N N . GLU A 1 646 ? -8.828 -29.344 -29.859 1 79.75 646 GLU A N 1
ATOM 5093 C CA . GLU A 1 646 ? -9.531 -29.25 -28.578 1 79.75 646 GLU A CA 1
ATOM 5094 C C . GLU A 1 646 ? -8.57 -29.406 -27.406 1 79.75 646 GLU A C 1
ATOM 5096 O O . GLU A 1 646 ? -7.426 -29.828 -27.594 1 79.75 646 GLU A O 1
ATOM 5101 N N . THR A 1 647 ? -8.961 -28.922 -26.328 1 87 647 THR A N 1
ATOM 5102 C CA . THR A 1 647 ? -8.156 -29.109 -25.125 1 87 647 THR A CA 1
ATOM 5103 C C . THR A 1 647 ? -8.125 -30.578 -24.719 1 87 647 THR A C 1
ATOM 5105 O O . THR A 1 647 ? -9.039 -31.328 -25.031 1 87 647 THR A O 1
ATOM 5108 N N . PRO A 1 648 ? -7 -31 -24.188 1 91.25 648 PRO A N 1
ATOM 5109 C CA . PRO A 1 648 ? -6.934 -32.406 -23.734 1 91.25 648 PRO A CA 1
ATOM 5110 C C . PRO A 1 648 ? -8.109 -32.781 -22.844 1 91.25 648 PRO A C 1
ATOM 5112 O O . PRO A 1 648 ? -8.602 -33.906 -22.922 1 91.25 648 PRO A O 1
ATOM 5115 N N . LEU A 1 649 ? -8.578 -31.859 -22.062 1 90.88 649 LEU A N 1
ATOM 5116 C CA . LEU A 1 649 ? -9.703 -32.156 -21.188 1 90.88 649 LEU A CA 1
ATOM 5117 C C . LEU A 1 649 ? -10.961 -32.469 -22 1 90.88 649 LEU A C 1
ATOM 5119 O O . LEU A 1 649 ? -11.656 -33.438 -21.719 1 90.88 649 LEU A O 1
ATOM 5123 N N . HIS A 1 650 ? -11.242 -31.672 -22.953 1 89.31 650 HIS A N 1
ATOM 5124 C CA . HIS A 1 650 ? -12.414 -31.875 -23.797 1 89.31 650 HIS A CA 1
ATOM 5125 C C . HIS A 1 650 ? -12.312 -33.188 -24.578 1 89.31 650 HIS A C 1
ATOM 5127 O O . HIS A 1 650 ? -13.305 -33.875 -24.766 1 89.31 650 HIS A O 1
ATOM 5133 N N . PHE A 1 651 ? -11.141 -33.5 -25.109 1 91.69 651 PHE A N 1
ATOM 5134 C CA . PHE A 1 651 ? -10.891 -34.719 -25.859 1 91.69 651 PHE A CA 1
ATOM 5135 C C . PHE A 1 651 ? -11.266 -35.938 -25.047 1 91.69 651 PHE A C 1
ATOM 5137 O O . PHE A 1 651 ? -12.023 -36.781 -25.516 1 91.69 651 PHE A O 1
ATOM 5144 N N . TRP A 1 652 ? -10.805 -36 -23.891 1 93.44 652 TRP A N 1
ATOM 5145 C CA . TRP A 1 652 ? -10.984 -37.188 -23.062 1 93.44 652 TRP A CA 1
ATOM 5146 C C . TRP A 1 652 ? -12.398 -37.25 -22.5 1 93.44 652 TRP A C 1
ATOM 5148 O O . TRP A 1 652 ? -12.969 -38.344 -22.359 1 93.44 652 TRP A O 1
ATOM 5158 N N . LYS A 1 653 ? -12.977 -36.094 -22.172 1 90.25 653 LYS A N 1
ATOM 5159 C CA . LYS A 1 653 ? -14.359 -36.062 -21.703 1 90.25 653 LYS A CA 1
ATOM 5160 C C . LYS A 1 653 ? -15.297 -36.625 -22.781 1 90.25 653 LYS A C 1
ATOM 5162 O O . LYS A 1 653 ? -16.219 -37.375 -22.469 1 90.25 653 LYS A O 1
ATOM 5167 N N . ALA A 1 654 ? -15.016 -36.344 -23.984 1 88.62 654 ALA A N 1
ATOM 5168 C CA . ALA A 1 654 ? -15.859 -36.75 -25.109 1 88.62 654 ALA A CA 1
ATOM 5169 C C . ALA A 1 654 ? -15.648 -38.219 -25.453 1 88.62 654 ALA A C 1
ATOM 5171 O O . ALA A 1 654 ? -16.531 -38.875 -26.016 1 88.62 654 ALA A O 1
ATOM 5172 N N . ARG A 1 655 ? -14.547 -38.844 -25.078 1 89.44 655 ARG A N 1
ATOM 5173 C CA . ARG A 1 655 ? -14.195 -40.188 -25.516 1 89.44 655 ARG A CA 1
ATOM 5174 C C . ARG A 1 655 ? -14.133 -41.156 -24.328 1 89.44 655 ARG A C 1
ATOM 5176 O O . ARG A 1 655 ? -13.398 -42.125 -24.359 1 89.44 655 ARG A O 1
ATOM 5183 N N . GLN A 1 656 ? -14.766 -40.75 -23.297 1 89.06 656 GLN A N 1
ATOM 5184 C CA . GLN A 1 656 ? -14.75 -41.625 -22.125 1 89.06 656 GLN A CA 1
ATOM 5185 C C . GLN A 1 656 ? -15.312 -43 -22.438 1 89.06 656 GLN A C 1
ATOM 5187 O O . GLN A 1 656 ? -14.867 -44 -21.875 1 89.06 656 GLN A O 1
ATOM 5192 N N . ALA A 1 657 ? -16.266 -43.062 -23.297 1 86.25 657 ALA A N 1
ATOM 5193 C CA . ALA A 1 657 ? -16.891 -44.312 -23.672 1 86.25 657 ALA A CA 1
ATOM 5194 C C . ALA A 1 657 ? -15.961 -45.156 -24.562 1 86.25 657 ALA A C 1
ATOM 5196 O O . ALA A 1 657 ? -15.969 -46.375 -24.516 1 86.25 657 ALA A O 1
ATOM 5197 N N . VAL A 1 658 ? -15.18 -44.469 -25.375 1 87.81 658 VAL A N 1
ATOM 5198 C CA . VAL A 1 658 ? -14.258 -45.125 -26.312 1 87.81 658 VAL A CA 1
ATOM 5199 C C . VAL A 1 658 ? -13.055 -45.688 -25.547 1 87.81 658 VAL A C 1
ATOM 5201 O O . VAL A 1 658 ? -12.57 -46.781 -25.844 1 87.81 658 VAL A O 1
ATOM 5204 N N . TYR A 1 659 ? -12.633 -44.844 -24.562 1 90.81 659 TYR A N 1
ATOM 5205 C CA . TYR A 1 659 ? -11.469 -45.219 -23.781 1 90.81 659 TYR A CA 1
ATOM 5206 C C . TYR A 1 659 ? -11.82 -45.312 -22.297 1 90.81 659 TYR A C 1
ATOM 5208 O O . TYR A 1 659 ? -11.305 -44.531 -21.5 1 90.81 659 TYR A O 1
ATOM 5216 N N . PRO A 1 660 ? -12.539 -46.219 -21.844 1 88.38 660 PRO A N 1
ATOM 5217 C CA . PRO A 1 660 ? -13.062 -46.25 -20.484 1 88.38 660 PRO A CA 1
ATOM 5218 C C . PRO A 1 660 ? -11.961 -46.469 -19.438 1 88.38 660 PRO A C 1
ATOM 5220 O O . PRO A 1 660 ? -12.094 -46 -18.297 1 88.38 660 PRO A O 1
ATOM 5223 N N . LYS A 1 661 ? -10.906 -47.156 -19.781 1 88.19 661 LYS A N 1
ATOM 5224 C CA . LYS A 1 661 ? -9.844 -47.438 -18.812 1 88.19 661 LYS A CA 1
ATOM 5225 C C . LYS A 1 661 ? -8.797 -46.312 -18.828 1 88.19 661 LYS A C 1
ATOM 5227 O O . LYS A 1 661 ? -8.227 -45.969 -17.781 1 88.19 661 LYS A O 1
ATOM 5232 N N . LEU A 1 662 ? -8.57 -45.688 -19.969 1 92.12 662 LEU A N 1
ATOM 5233 C CA . LEU A 1 662 ? -7.527 -44.688 -20.125 1 92.12 662 LEU A CA 1
ATOM 5234 C C . LEU A 1 662 ? -8.039 -43.312 -19.75 1 92.12 662 LEU A C 1
ATOM 5236 O O . LEU A 1 662 ? -7.293 -42.469 -19.219 1 92.12 662 LEU A O 1
ATOM 5240 N N . ALA A 1 663 ? -9.305 -43.031 -19.953 1 93.25 663 ALA A N 1
ATOM 5241 C CA . ALA A 1 663 ? -9.875 -41.719 -19.828 1 93.25 663 ALA A CA 1
ATOM 5242 C C . ALA A 1 663 ? -9.781 -41.219 -18.391 1 93.25 663 ALA A C 1
ATOM 5244 O O . ALA A 1 663 ? -9.367 -40.062 -18.141 1 93.25 663 ALA A O 1
ATOM 5245 N N . PRO A 1 664 ? -10.133 -42.062 -17.406 1 93.31 664 PRO A N 1
ATOM 5246 C CA . PRO A 1 664 ? -10.031 -41.594 -16.031 1 93.31 664 PRO A CA 1
ATOM 5247 C C . PRO A 1 664 ? -8.602 -41.188 -15.648 1 93.31 664 PRO A C 1
ATOM 5249 O O . PRO A 1 664 ? -8.391 -40.188 -14.969 1 93.31 664 PRO A O 1
ATOM 5252 N N . VAL A 1 665 ? -7.629 -41.938 -16.094 1 93.88 665 VAL A N 1
ATOM 5253 C CA . VAL A 1 665 ? -6.223 -41.656 -15.812 1 93.88 665 VAL A CA 1
ATOM 5254 C C . VAL A 1 665 ? -5.805 -40.375 -16.531 1 93.88 665 VAL A C 1
ATOM 5256 O O . VAL A 1 665 ? -5.133 -39.531 -15.953 1 93.88 665 VAL A O 1
ATOM 5259 N N . ALA A 1 666 ? -6.262 -40.25 -17.781 1 95.69 666 ALA A N 1
ATOM 5260 C CA . ALA A 1 666 ? -5.914 -39.094 -18.594 1 95.69 666 ALA A CA 1
ATOM 5261 C C . ALA A 1 666 ? -6.48 -37.812 -17.984 1 95.69 666 ALA A C 1
ATOM 5263 O O . ALA A 1 666 ? -5.785 -36.812 -17.922 1 95.69 666 ALA A O 1
ATOM 5264 N N . LEU A 1 667 ? -7.703 -37.844 -17.562 1 95.19 667 LEU A N 1
ATOM 5265 C CA . LEU A 1 667 ? -8.367 -36.656 -17.016 1 95.19 667 LEU A CA 1
ATOM 5266 C C . LEU A 1 667 ? -7.676 -36.188 -15.742 1 95.19 667 LEU A C 1
ATOM 5268 O O . LEU A 1 667 ? -7.539 -34.969 -15.508 1 95.19 667 LEU A O 1
ATOM 5272 N N . ASP A 1 668 ? -7.191 -37.094 -14.969 1 94.5 668 ASP A N 1
ATOM 5273 C CA . ASP A 1 668 ? -6.5 -36.719 -13.734 1 94.5 668 ASP A CA 1
ATOM 5274 C C . ASP A 1 668 ? -5.113 -36.156 -14.031 1 94.5 668 ASP A C 1
ATOM 5276 O O . ASP A 1 668 ? -4.707 -35.156 -13.453 1 94.5 668 ASP A O 1
ATOM 5280 N N . LEU A 1 669 ? -4.402 -36.719 -14.953 1 95.12 669 LEU A N 1
ATOM 5281 C CA . LEU A 1 669 ? -3.029 -36.312 -15.242 1 95.12 669 LEU A CA 1
ATOM 5282 C C . LEU A 1 669 ? -2.994 -35 -16 1 95.12 669 LEU A C 1
ATOM 5284 O O . LEU A 1 669 ? -2.176 -34.125 -15.695 1 95.12 669 LEU A O 1
ATOM 5288 N N . VAL A 1 670 ? -3.891 -34.844 -16.953 1 94.56 670 VAL A N 1
ATOM 5289 C CA . VAL A 1 670 ? -3.875 -33.625 -17.781 1 94.56 670 VAL A CA 1
ATOM 5290 C C . VAL A 1 670 ? -4.355 -32.438 -16.953 1 94.56 670 VAL A C 1
ATOM 5292 O O . VAL A 1 670 ? -4.047 -31.281 -17.281 1 94.56 670 VAL A O 1
ATOM 5295 N N . SER A 1 671 ? -5.094 -32.656 -15.891 1 94.38 671 SER A N 1
ATOM 5296 C CA . SER A 1 671 ? -5.637 -31.594 -15.055 1 94.38 671 SER A CA 1
ATOM 5297 C C . SER A 1 671 ? -4.594 -31.062 -14.078 1 94.38 671 SER A C 1
ATOM 5299 O O . SER A 1 671 ? -4.734 -29.969 -13.539 1 94.38 671 SER A O 1
ATOM 5301 N N . ALA A 1 672 ? -3.52 -31.766 -13.852 1 94.38 672 ALA A N 1
ATOM 5302 C CA . ALA A 1 672 ? -2.549 -31.453 -12.805 1 94.38 672 ALA A CA 1
ATOM 5303 C C . ALA A 1 672 ? -1.675 -30.266 -13.203 1 94.38 672 ALA A C 1
ATOM 5305 O O . ALA A 1 672 ? -1.302 -30.125 -14.367 1 94.38 672 ALA A O 1
ATOM 5306 N N . PRO A 1 673 ? -1.367 -29.359 -12.258 1 94.56 673 PRO A N 1
ATOM 5307 C CA . PRO A 1 673 ? -0.469 -28.234 -12.523 1 94.56 673 PRO A CA 1
ATOM 5308 C C . PRO A 1 673 ? 1.006 -28.625 -12.43 1 94.56 673 PRO A C 1
ATOM 5310 O O . PRO A 1 673 ? 1.36 -29.531 -11.688 1 94.56 673 PRO A O 1
ATOM 5313 N N . ALA A 1 674 ? 1.802 -27.922 -13.172 1 93 674 ALA A N 1
ATOM 5314 C CA . ALA A 1 674 ? 3.24 -28.188 -13.18 1 93 674 ALA A CA 1
ATOM 5315 C C . ALA A 1 674 ? 3.955 -27.312 -12.141 1 93 674 ALA A C 1
ATOM 5317 O O . ALA A 1 674 ? 5.141 -27.516 -11.875 1 93 674 ALA A O 1
ATOM 5318 N N . SER A 1 675 ? 3.232 -26.375 -11.594 1 91.31 675 SER A N 1
ATOM 5319 C CA . SER A 1 675 ? 3.855 -25.438 -10.68 1 91.31 675 SER A CA 1
ATOM 5320 C C . SER A 1 675 ? 2.893 -25.016 -9.57 1 91.31 675 SER A C 1
ATOM 5322 O O . SER A 1 675 ? 1.709 -25.359 -9.609 1 91.31 675 SER A O 1
ATOM 5324 N N . GLN A 1 676 ? 3.414 -24.359 -8.57 1 88.25 676 GLN A N 1
ATOM 5325 C CA . GLN A 1 676 ? 2.607 -23.875 -7.453 1 88.25 676 GLN A CA 1
ATOM 5326 C C . GLN A 1 676 ? 2.227 -22.422 -7.637 1 88.25 676 GLN A C 1
ATOM 5328 O O . GLN A 1 676 ? 2.137 -21.656 -6.664 1 88.25 676 GLN A O 1
ATOM 5333 N N . ALA A 1 677 ? 2.084 -21.984 -8.82 1 85.12 677 ALA A N 1
ATOM 5334 C CA . ALA A 1 677 ? 1.804 -20.594 -9.141 1 85.12 677 ALA A CA 1
ATOM 5335 C C . ALA A 1 677 ? 0.473 -20.141 -8.531 1 85.12 677 ALA A C 1
ATOM 5337 O O . ALA A 1 677 ? 0.316 -18.984 -8.141 1 85.12 677 ALA A O 1
ATOM 5338 N N . PHE A 1 678 ? -0.473 -21.078 -8.469 1 87.81 678 PHE A N 1
ATOM 5339 C CA . PHE A 1 678 ? -1.779 -20.766 -7.898 1 87.81 678 PHE A CA 1
ATOM 5340 C C . PHE A 1 678 ? -1.642 -20.281 -6.461 1 87.81 678 PHE A C 1
ATOM 5342 O O . PHE A 1 678 ? -2.23 -19.266 -6.082 1 87.81 678 PHE A O 1
ATOM 5349 N N . VAL A 1 679 ? -0.882 -20.938 -5.688 1 86.69 679 VAL A N 1
ATOM 5350 C CA . VAL A 1 679 ? -0.688 -20.578 -4.289 1 86.69 679 VAL A CA 1
ATOM 5351 C C . VAL A 1 679 ? 0.027 -19.234 -4.195 1 86.69 679 VAL A C 1
ATOM 5353 O O . VAL A 1 679 ? -0.272 -18.422 -3.311 1 86.69 679 VAL A O 1
ATOM 5356 N N . GLU A 1 680 ? 0.936 -19.016 -5.055 1 81.19 680 GLU A N 1
ATOM 5357 C CA . GLU A 1 680 ? 1.653 -17.75 -5.074 1 81.19 680 GLU A CA 1
ATOM 5358 C C . GLU A 1 680 ? 0.708 -16.578 -5.363 1 81.19 680 GLU A C 1
ATOM 5360 O O . GLU A 1 680 ? 0.859 -15.5 -4.797 1 81.19 680 GLU A O 1
ATOM 5365 N N . ARG A 1 681 ? -0.172 -16.844 -6.23 1 80.56 681 ARG A N 1
ATOM 5366 C CA . ARG A 1 681 ? -1.163 -15.812 -6.531 1 80.56 681 ARG A CA 1
ATOM 5367 C C . ARG A 1 681 ? -2.039 -15.523 -5.32 1 80.56 681 ARG A C 1
ATOM 5369 O O . ARG A 1 681 ? -2.453 -14.383 -5.102 1 80.56 681 ARG A O 1
ATOM 5376 N N . ILE A 1 682 ? -2.309 -16.547 -4.613 1 82.5 682 ILE A N 1
ATOM 5377 C CA . ILE A 1 682 ? -3.1 -16.391 -3.396 1 82.5 682 ILE A CA 1
ATOM 5378 C C . ILE A 1 682 ? -2.355 -15.5 -2.406 1 82.5 682 ILE A C 1
ATOM 5380 O O . ILE A 1 682 ? -2.971 -14.703 -1.699 1 82.5 682 ILE A O 1
ATOM 5384 N N . PHE A 1 683 ? -1.106 -15.555 -2.402 1 78.38 683 PHE A N 1
ATOM 5385 C CA . PHE A 1 683 ? -0.314 -14.75 -1.482 1 78.38 683 PHE A CA 1
ATOM 5386 C C . PHE A 1 683 ? -0.39 -13.273 -1.854 1 78.38 683 PHE A C 1
ATOM 5388 O O . PHE A 1 683 ? -0.342 -12.398 -0.981 1 78.38 683 PHE A O 1
ATOM 5395 N N . SER A 1 684 ? -0.489 -13.055 -3.133 1 74.5 684 SER A N 1
ATOM 5396 C CA . SER A 1 684 ? -0.726 -11.68 -3.549 1 74.5 684 SER A CA 1
ATOM 5397 C C . SER A 1 684 ? -2.041 -11.148 -2.986 1 74.5 684 SER A C 1
ATOM 5399 O O . SER A 1 684 ? -2.121 -10 -2.559 1 74.5 684 SER A O 1
ATOM 5401 N N . VAL A 1 685 ? -2.959 -12.031 -2.986 1 74.5 685 VAL A N 1
ATOM 5402 C CA . VAL A 1 685 ? -4.254 -11.68 -2.418 1 74.5 685 VAL A CA 1
ATOM 5403 C C . VAL A 1 685 ? -4.113 -11.445 -0.915 1 74.5 685 VAL A C 1
ATOM 5405 O O . VAL A 1 685 ? -4.68 -10.5 -0.37 1 74.5 685 VAL A O 1
ATOM 5408 N N . CYS A 1 686 ? -3.35 -12.305 -0.29 1 75 686 CYS A N 1
ATOM 5409 C CA . CYS A 1 686 ? -3.09 -12.148 1.138 1 75 686 CYS A CA 1
ATOM 5410 C C . CYS A 1 686 ? -2.461 -10.797 1.437 1 75 686 CYS A C 1
ATOM 5412 O O . CYS A 1 686 ? -2.848 -10.125 2.395 1 75 686 CYS A O 1
ATOM 5414 N N . GLY A 1 687 ? -1.563 -10.484 0.605 1 72.06 687 GLY A N 1
ATOM 5415 C CA . GLY A 1 687 ? -0.9 -9.203 0.767 1 72.06 687 GLY A CA 1
ATOM 5416 C C . GLY A 1 687 ? -1.849 -8.023 0.656 1 72.06 687 GLY A C 1
ATOM 5417 O O . GLY A 1 687 ? -1.765 -7.078 1.441 1 72.06 687 GLY A O 1
ATOM 5418 N N . LEU A 1 688 ? -2.689 -8.094 -0.239 1 65.12 688 LEU A N 1
ATOM 5419 C CA . LEU A 1 688 ? -3.668 -7.039 -0.458 1 65.12 688 LEU A CA 1
ATOM 5420 C C . LEU A 1 688 ? -4.609 -6.91 0.736 1 65.12 688 LEU A C 1
ATOM 5422 O O . LEU A 1 688 ? -4.934 -5.797 1.158 1 65.12 688 LEU A O 1
ATOM 5426 N N . LEU A 1 689 ? -4.953 -8.078 1.179 1 65.62 689 LEU A N 1
ATOM 5427 C CA . LEU A 1 689 ? -5.934 -8.094 2.258 1 65.62 689 LEU A CA 1
ATOM 5428 C C . LEU A 1 689 ? -5.301 -7.68 3.58 1 65.62 689 LEU A C 1
ATOM 5430 O O . LEU A 1 689 ? -5.996 -7.258 4.504 1 65.62 689 LEU A O 1
ATOM 5434 N N . SER A 1 690 ? -3.992 -7.824 3.529 1 62.56 690 SER A N 1
ATOM 5435 C CA . SER A 1 690 ? -3.305 -7.504 4.777 1 62.56 690 SER A CA 1
ATOM 5436 C C . SER A 1 690 ? -2.717 -6.098 4.742 1 62.56 690 SER A C 1
ATOM 5438 O O . SER A 1 690 ? -2.213 -5.602 5.754 1 62.56 690 SER A O 1
ATOM 5440 N N . SER A 1 691 ? -2.766 -5.539 3.359 1 55.19 691 SER A N 1
ATOM 5441 C CA . SER A 1 691 ? -2.18 -4.215 3.172 1 55.19 691 SER A CA 1
ATOM 5442 C C . SER A 1 691 ? -3.16 -3.117 3.566 1 55.19 691 SER A C 1
ATOM 5444 O O . SER A 1 691 ? -4.375 -3.287 3.445 1 55.19 691 SER A O 1
ATOM 5446 N N . GLY A 1 692 ? -2.762 -2.133 4.355 1 51.69 692 GLY A N 1
ATOM 5447 C CA . GLY A 1 692 ? -3.555 -0.954 4.664 1 51.69 692 GLY A CA 1
ATOM 5448 C C . GLY A 1 692 ? -3.768 -0.753 6.156 1 51.69 692 GLY A C 1
ATOM 5449 O O . GLY A 1 692 ? -3.355 -1.588 6.965 1 51.69 692 GLY A O 1
ATOM 5450 N N . LEU A 1 693 ? -4.43 0.236 6.434 1 45.03 693 LEU A N 1
ATOM 5451 C CA . LEU A 1 693 ? -4.73 0.687 7.789 1 45.03 693 LEU A CA 1
ATOM 5452 C C . LEU A 1 693 ? -5.582 -0.34 8.523 1 45.03 693 LEU A C 1
ATOM 5454 O O . LEU A 1 693 ? -6.602 -0.798 8 1 45.03 693 LEU A O 1
ATOM 5458 N N . ARG A 1 694 ? -5.168 -0.984 9.664 1 42.59 694 ARG A N 1
ATOM 5459 C CA . ARG A 1 694 ? -5.84 -1.684 10.758 1 42.59 694 ARG A CA 1
ATOM 5460 C C . ARG A 1 694 ? -6.223 -3.102 10.344 1 42.59 694 ARG A C 1
ATOM 5462 O O . ARG A 1 694 ? -7.262 -3.617 10.766 1 42.59 694 ARG A O 1
ATOM 5469 N N . ASN A 1 695 ? -5.699 -3.586 9.234 1 45.47 695 ASN A N 1
ATOM 5470 C CA . ASN A 1 695 ? -6.074 -4.961 8.922 1 45.47 695 ASN A CA 1
ATOM 5471 C C . ASN A 1 695 ? -5.359 -5.957 9.836 1 45.47 695 ASN A C 1
ATOM 5473 O O . ASN A 1 695 ? -4.871 -6.988 9.375 1 45.47 695 ASN A O 1
ATOM 5477 N N . ARG A 1 696 ? -5.211 -5.633 11.125 1 44.5 696 ARG A N 1
ATOM 5478 C CA . ARG A 1 696 ? -4.508 -6.465 12.094 1 44.5 696 ARG A CA 1
ATOM 5479 C C . ARG A 1 696 ? -5.258 -7.766 12.344 1 44.5 696 ARG A C 1
ATOM 5481 O O . ARG A 1 696 ? -4.77 -8.641 13.062 1 44.5 696 ARG A O 1
ATOM 5488 N N . THR A 1 697 ? -6.488 -7.906 12.023 1 45 697 THR A N 1
ATOM 5489 C CA . THR A 1 697 ? -7.141 -9.109 12.531 1 45 697 THR A CA 1
ATOM 5490 C C . THR A 1 697 ? -6.785 -10.312 11.664 1 45 697 THR A C 1
ATOM 5492 O O . THR A 1 697 ? -7.168 -10.383 10.492 1 45 697 THR A O 1
ATOM 5495 N N . THR A 1 698 ? -5.793 -11.109 12.102 1 50.38 698 THR A N 1
ATOM 5496 C CA . THR A 1 698 ? -5.234 -12.32 11.5 1 50.38 698 THR A CA 1
ATOM 5497 C C . THR A 1 698 ? -6.332 -13.328 11.18 1 50.38 698 THR A C 1
ATOM 5499 O O . THR A 1 698 ? -6.324 -13.945 10.109 1 50.38 698 THR A O 1
ATOM 5502 N N . THR A 1 699 ? -7.195 -13.719 12.195 1 52.38 699 THR A N 1
ATOM 5503 C CA . THR A 1 699 ? -8.18 -14.773 11.984 1 52.38 699 THR A CA 1
ATOM 5504 C C . THR A 1 699 ? -9.078 -14.445 10.797 1 52.38 699 THR A C 1
ATOM 5506 O O . THR A 1 699 ? -9.453 -15.336 10.031 1 52.38 699 THR A O 1
ATOM 5509 N N . SER A 1 700 ? -8.914 -13.219 10.5 1 69.31 700 SER A N 1
ATOM 5510 C CA . SER A 1 700 ? -9.836 -12.695 9.492 1 69.31 700 SER A CA 1
ATOM 5511 C C . SER A 1 700 ? -9.234 -12.789 8.094 1 69.31 700 SER A C 1
ATOM 5513 O O . SER A 1 700 ? -9.945 -13.031 7.125 1 69.31 700 SER A O 1
ATOM 5515 N N . LEU A 1 701 ? -7.926 -13.148 8.219 1 78 701 LEU A N 1
ATOM 5516 C CA . LEU A 1 701 ? -7.309 -13.156 6.898 1 78 701 LEU A CA 1
ATOM 5517 C C . LEU A 1 701 ? -7.5 -14.508 6.215 1 78 701 LEU A C 1
ATOM 5519 O O . LEU A 1 701 ? -7.828 -14.562 5.027 1 78 701 LEU A O 1
ATOM 5523 N N . GLU A 1 702 ? -7.406 -15.641 7.004 1 84.5 702 GLU A N 1
ATOM 5524 C CA . GLU A 1 702 ? -7.539 -17 6.469 1 84.5 702 GLU A CA 1
ATOM 5525 C C . GLU A 1 702 ? -8.93 -17.219 5.871 1 84.5 702 GLU A C 1
ATOM 5527 O O . GLU A 1 702 ? -9.055 -17.75 4.77 1 84.5 702 GLU A O 1
ATOM 5532 N N . GLN A 1 703 ? -9.844 -16.734 6.598 1 84.06 703 GLN A N 1
ATOM 5533 C CA . GLN A 1 703 ? -11.227 -16.938 6.168 1 84.06 703 GLN A CA 1
ATOM 5534 C C . GLN A 1 703 ? -11.523 -16.141 4.902 1 84.06 703 GLN A C 1
ATOM 5536 O O . GLN A 1 703 ? -12.141 -16.656 3.969 1 84.06 703 GLN A O 1
ATOM 5541 N N . ARG A 1 704 ? -11.055 -14.977 4.898 1 83.31 704 ARG A N 1
ATOM 5542 C CA . ARG A 1 704 ? -11.305 -14.109 3.756 1 83.31 704 ARG A CA 1
ATOM 5543 C C . ARG A 1 704 ? -10.594 -14.617 2.508 1 83.31 704 ARG A C 1
ATOM 5545 O O . ARG A 1 704 ? -11.164 -14.602 1.412 1 83.31 704 ARG A O 1
ATOM 5552 N N . VAL A 1 705 ? -9.414 -15.086 2.736 1 85.81 705 VAL A N 1
ATOM 5553 C CA . VAL A 1 705 ? -8.633 -15.602 1.612 1 85.81 705 VAL A CA 1
ATOM 5554 C C . VAL A 1 705 ? -9.273 -16.891 1.09 1 85.81 705 VAL A C 1
ATOM 5556 O O . VAL A 1 705 ? -9.359 -17.094 -0.122 1 85.81 705 VAL A O 1
ATOM 5559 N N . PHE A 1 706 ? -9.727 -17.688 2 1 86.88 706 PHE A N 1
ATOM 5560 C CA . PHE A 1 706 ? -10.391 -18.938 1.626 1 86.88 706 PHE A CA 1
ATOM 5561 C C . PHE A 1 706 ? -11.602 -18.656 0.736 1 86.88 706 PHE A C 1
ATOM 5563 O O . PHE A 1 706 ? -11.758 -19.281 -0.312 1 86.88 706 PHE A O 1
ATOM 5570 N N . LEU A 1 707 ? -12.336 -17.734 1.167 1 85.19 707 LEU A N 1
ATOM 5571 C CA . LEU A 1 707 ? -13.562 -17.438 0.433 1 85.19 707 LEU A CA 1
ATOM 5572 C C . LEU A 1 707 ? -13.25 -16.766 -0.9 1 85.19 707 LEU A C 1
ATOM 5574 O O . LEU A 1 707 ? -13.867 -17.078 -1.919 1 85.19 707 LEU A O 1
ATOM 5578 N N . LYS A 1 708 ? -12.328 -15.898 -0.887 1 84.12 708 LYS A N 1
ATOM 5579 C CA . LYS A 1 708 ? -11.977 -15.18 -2.113 1 84.12 708 LYS A CA 1
ATOM 5580 C C . LYS A 1 708 ? -11.367 -16.125 -3.143 1 84.12 708 LYS A C 1
ATOM 5582 O O . LYS A 1 708 ? -11.688 -16.062 -4.328 1 84.12 708 LYS A O 1
ATOM 5587 N N . SER A 1 709 ? -10.547 -16.984 -2.703 1 84.5 709 SER A N 1
ATOM 5588 C CA . SER A 1 709 ? -9.852 -17.891 -3.602 1 84.5 709 SER A CA 1
ATOM 5589 C C . SER A 1 709 ? -10.789 -18.953 -4.156 1 84.5 709 SER A C 1
ATOM 5591 O O . SER A 1 709 ? -10.594 -19.438 -5.27 1 84.5 709 SER A O 1
ATOM 5593 N N . ASN A 1 710 ? -11.797 -19.312 -3.391 1 84.69 710 ASN A N 1
ATOM 5594 C CA . ASN A 1 710 ? -12.703 -20.375 -3.795 1 84.69 710 ASN A CA 1
ATOM 5595 C C . ASN A 1 710 ? -14.062 -19.828 -4.219 1 84.69 710 ASN A C 1
ATOM 5597 O O . ASN A 1 710 ? -15.062 -20.562 -4.227 1 84.69 710 ASN A O 1
ATOM 5601 N N . LYS A 1 711 ? -14.164 -18.562 -4.512 1 79.69 711 LYS A N 1
ATOM 5602 C CA . LYS A 1 711 ? -15.422 -17.891 -4.789 1 79.69 711 LYS A CA 1
ATOM 5603 C C . LYS A 1 711 ? -16.156 -18.562 -5.949 1 79.69 711 LYS A C 1
ATOM 5605 O O . LYS A 1 711 ? -17.391 -18.672 -5.926 1 79.69 711 LYS A O 1
ATOM 5610 N N . LYS A 1 712 ? -15.438 -18.969 -6.941 1 72.06 712 LYS A N 1
ATOM 5611 C CA . LYS A 1 712 ? -16.062 -19.594 -8.109 1 72.06 712 LYS A CA 1
ATOM 5612 C C . LYS A 1 712 ? -16.797 -20.875 -7.727 1 72.06 712 LYS A C 1
ATOM 5614 O O . LYS A 1 712 ? -17.812 -21.219 -8.336 1 72.06 712 LYS A O 1
ATOM 5619 N N . LEU A 1 713 ? -16.219 -21.5 -6.762 1 69.12 713 LEU A N 1
ATOM 5620 C CA . LEU A 1 713 ? -16.797 -22.766 -6.32 1 69.12 713 LEU A CA 1
ATOM 5621 C C . LEU A 1 713 ? -18 -22.531 -5.41 1 69.12 713 LEU A C 1
ATOM 5623 O O . LEU A 1 713 ? -18.906 -23.359 -5.348 1 69.12 713 LEU A O 1
ATOM 5627 N N . LEU A 1 714 ? -17.906 -21.281 -4.801 1 64.69 714 LEU A N 1
ATOM 5628 C CA . LEU A 1 714 ? -18.875 -21.078 -3.721 1 64.69 714 LEU A CA 1
ATOM 5629 C C . LEU A 1 714 ? -20.078 -20.281 -4.207 1 64.69 714 LEU A C 1
ATOM 5631 O O . LEU A 1 714 ? -21.172 -20.422 -3.666 1 64.69 714 LEU A O 1
ATOM 5635 N N . LEU A 1 715 ? -19.875 -19.281 -5.078 1 57.41 715 LEU A N 1
ATOM 5636 C CA . LEU A 1 715 ? -20.984 -18.438 -5.492 1 57.41 715 LEU A CA 1
ATOM 5637 C C . LEU A 1 715 ? -21.812 -19.109 -6.582 1 57.41 715 LEU A C 1
ATOM 5639 O O . LEU A 1 715 ? -22.891 -18.625 -6.934 1 57.41 715 LEU A O 1
ATOM 5643 N N . ASP A 1 716 ? -21.375 -20.266 -7.227 1 49.88 716 ASP A N 1
ATOM 5644 C CA . ASP A 1 716 ? -22.266 -21 -8.117 1 49.88 716 ASP A CA 1
ATOM 5645 C C . ASP A 1 716 ? -23.188 -21.938 -7.324 1 49.88 716 ASP A C 1
ATOM 5647 O O . ASP A 1 716 ? -22.766 -22.531 -6.332 1 49.88 716 ASP A O 1
ATOM 5651 N N . MET B 1 1 ? -32.5 76.625 9.531 1 14.55 1 MET B N 1
ATOM 5652 C CA . MET B 1 1 ? -32.312 77.688 8.562 1 14.55 1 MET B CA 1
ATOM 5653 C C . MET B 1 1 ? -31.188 77.375 7.59 1 14.55 1 MET B C 1
ATOM 5655 O O . MET B 1 1 ? -30.422 76.438 7.828 1 14.55 1 MET B O 1
ATOM 5659 N N . LYS B 1 2 ? -30.312 78.5 7.062 1 14.5 2 LYS B N 1
ATOM 5660 C CA . LYS B 1 2 ? -30.031 79.25 5.844 1 14.5 2 LYS B CA 1
ATOM 5661 C C . LYS B 1 2 ? -28.891 78.562 5.062 1 14.5 2 LYS B C 1
ATOM 5663 O O . LYS B 1 2 ? -28.125 77.75 5.609 1 14.5 2 LYS B O 1
ATOM 5668 N N . CYS B 1 3 ? -28.141 79.5 4.258 1 14.77 3 CYS B N 1
ATOM 5669 C CA . CYS B 1 3 ? -27.719 80.188 3.033 1 14.77 3 CYS B CA 1
ATOM 5670 C C . CYS B 1 3 ? -26.281 79.812 2.678 1 14.77 3 CYS B C 1
ATOM 5672 O O . CYS B 1 3 ? -26 79.375 1.559 1 14.77 3 CYS B O 1
ATOM 5674 N N . ILE B 1 4 ? -25.359 80.812 2.787 1 14.61 4 ILE B N 1
ATOM 5675 C CA . ILE B 1 4 ? -24.75 81.75 1.855 1 14.61 4 ILE B CA 1
ATOM 5676 C C . ILE B 1 4 ? -23.344 81.25 1.476 1 14.61 4 ILE B C 1
ATOM 5678 O O . ILE B 1 4 ? -23.031 81.125 0.291 1 14.61 4 ILE B O 1
ATOM 5682 N N . PHE B 1 5 ? -22.375 82 1.758 1 14.56 5 PHE B N 1
ATOM 5683 C CA . PHE B 1 5 ? -21.578 82.938 1.008 1 14.56 5 PHE B CA 1
ATOM 5684 C C . PHE B 1 5 ? -20.266 82.375 0.548 1 14.56 5 PHE B C 1
ATOM 5686 O O . PHE B 1 5 ? -19.844 81.312 1.059 1 14.56 5 PHE B O 1
ATOM 5693 N N . GLN B 1 6 ? -19.172 83 0.621 1 13.72 6 GLN B N 1
ATOM 5694 C CA . GLN B 1 6 ? -18.375 83.875 -0.228 1 13.72 6 GLN B CA 1
ATOM 5695 C C . GLN B 1 6 ? -17.047 83.188 -0.626 1 13.72 6 GLN B C 1
ATOM 5697 O O . GLN B 1 6 ? -16.703 83.188 -1.81 1 13.72 6 GLN B O 1
ATOM 5702 N N . VAL B 1 7 ? -15.906 83.625 -0.182 1 14.12 7 VAL B N 1
ATOM 5703 C CA . VAL B 1 7 ? -15.047 84.625 -0.842 1 14.12 7 VAL B CA 1
ATOM 5704 C C . VAL B 1 7 ? -13.875 83.938 -1.51 1 14.12 7 VAL B C 1
ATOM 5706 O O . VAL B 1 7 ? -13.664 84.062 -2.717 1 14.12 7 VAL B O 1
ATOM 5709 N N . MET B 1 8 ? -12.648 84.188 -1.19 1 14.45 8 MET B N 1
ATOM 5710 C CA . MET B 1 8 ? -11.703 85.062 -1.863 1 14.45 8 MET B CA 1
ATOM 5711 C C . MET B 1 8 ? -10.711 84.25 -2.705 1 14.45 8 MET B C 1
ATOM 5713 O O . MET B 1 8 ? -10.508 83.062 -2.457 1 14.45 8 MET B O 1
ATOM 5717 N N . PHE B 1 9 ? -9.617 84.75 -3.369 1 14.51 9 PHE B N 1
ATOM 5718 C CA . PHE B 1 9 ? -9.008 85.375 -4.555 1 14.51 9 PHE B CA 1
ATOM 5719 C C . PHE B 1 9 ? -7.773 84.562 -4.98 1 14.51 9 PHE B C 1
ATOM 5721 O O . PHE B 1 9 ? -7.617 84.25 -6.156 1 14.51 9 PHE B O 1
ATOM 5728 N N . LEU B 1 10 ? -6.684 84.562 -4.199 1 14.09 10 LEU B N 1
ATOM 5729 C CA . LEU B 1 10 ? -5.562 85.312 -4.766 1 14.09 10 LEU B CA 1
ATOM 5730 C C . LEU B 1 10 ? -4.84 84.5 -5.816 1 14.09 10 LEU B C 1
ATOM 5732 O O . LEU B 1 10 ? -4.91 83.25 -5.797 1 14.09 10 LEU B O 1
ATOM 5736 N N . LEU B 1 11 ? -3.555 84.75 -6.199 1 14.4 11 LEU B N 1
ATOM 5737 C CA . LEU B 1 11 ? -2.791 85.375 -7.285 1 14.4 11 LEU B CA 1
ATOM 5738 C C . LEU B 1 11 ? -2.08 84.312 -8.109 1 14.4 11 LEU B C 1
ATOM 5740 O O . LEU B 1 11 ? -1.91 83.188 -7.652 1 14.4 11 LEU B O 1
ATOM 5744 N N . CYS B 1 12 ? -0.896 84.562 -8.672 1 14.37 12 CYS B N 1
ATOM 5745 C CA . CYS B 1 12 ? -0.361 84.938 -9.961 1 14.37 12 CYS B CA 1
ATOM 5746 C C . CYS B 1 12 ? 0.436 83.812 -10.609 1 14.37 12 CYS B C 1
ATOM 5748 O O . CYS B 1 12 ? 0.198 83.5 -11.773 1 14.37 12 CYS B O 1
ATOM 5750 N N . LEU B 1 13 ? 1.78 83.625 -10.352 1 14.62 13 LEU B N 1
ATOM 5751 C CA . LEU B 1 13 ? 2.734 84.062 -11.359 1 14.62 13 LEU B CA 1
ATOM 5752 C C . LEU B 1 13 ? 3.109 82.938 -12.297 1 14.62 13 LEU B C 1
ATOM 5754 O O . LEU B 1 13 ? 2.912 81.75 -11.969 1 14.62 13 LEU B O 1
ATOM 5758 N N . ILE B 1 14 ? 4.434 82.812 -12.844 1 14.99 14 ILE B N 1
ATOM 5759 C CA . ILE B 1 14 ? 5 83.125 -14.156 1 14.99 14 ILE B CA 1
ATOM 5760 C C . ILE B 1 14 ? 5.363 81.812 -14.867 1 14.99 14 ILE B C 1
ATOM 5762 O O . ILE B 1 14 ? 4.949 81.625 -16.016 1 14.99 14 ILE B O 1
ATOM 5766 N N . MET B 1 15 ? 6.715 81.25 -14.852 1 15.27 15 MET B N 1
ATOM 5767 C CA . MET B 1 15 ? 7.523 81.438 -16.062 1 15.27 15 MET B CA 1
ATOM 5768 C C . MET B 1 15 ? 7.477 80.188 -16.938 1 15.27 15 MET B C 1
ATOM 5770 O O . MET B 1 15 ? 7.137 79.125 -16.453 1 15.27 15 MET B O 1
ATOM 5774 N N . PRO B 1 16 ? 8.438 80 -18.062 1 15.59 16 PRO B N 1
ATOM 5775 C CA . PRO B 1 16 ? 8.43 79.812 -19.516 1 15.59 16 PRO B CA 1
ATOM 5776 C C . PRO B 1 16 ? 8.82 78.375 -19.938 1 15.59 16 PRO B C 1
ATOM 5778 O O . PRO B 1 16 ? 8.57 78 -21.078 1 15.59 16 PRO B O 1
ATOM 5781 N N . ALA B 1 17 ? 9.328 77.5 -19.141 1 15.75 17 ALA B N 1
ATOM 5782 C CA . ALA B 1 17 ? 10.531 76.938 -19.766 1 15.75 17 ALA B CA 1
ATOM 5783 C C . ALA B 1 17 ? 10.164 75.938 -20.906 1 15.75 17 ALA B C 1
ATOM 5785 O O . ALA B 1 17 ? 9.188 75.188 -20.797 1 15.75 17 ALA B O 1
ATOM 5786 N N . GLY B 1 18 ? 10.789 75.875 -22.031 1 15.27 18 GLY B N 1
ATOM 5787 C CA . GLY B 1 18 ? 10.703 75.75 -23.469 1 15.27 18 GLY B CA 1
ATOM 5788 C C . GLY B 1 18 ? 10.664 74.312 -23.922 1 15.27 18 GLY B C 1
ATOM 5789 O O . GLY B 1 18 ? 9.773 73.875 -24.672 1 15.27 18 GLY B O 1
ATOM 5790 N N . GLY B 1 19 ? 11.836 73.5 -23.969 1 15.98 19 GLY B N 1
ATOM 5791 C CA . GLY B 1 19 ? 12.289 73.188 -25.312 1 15.98 19 GLY B CA 1
ATOM 5792 C 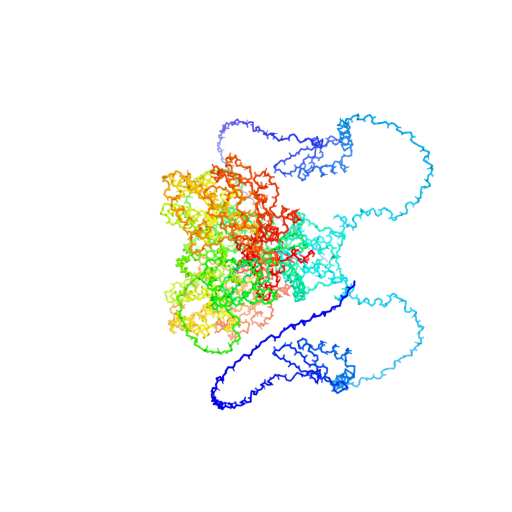C . GLY B 1 19 ? 11.602 72 -25.906 1 15.98 19 GLY B C 1
ATOM 5793 O O . GLY B 1 19 ? 10.883 71.25 -25.203 1 15.98 19 GLY B O 1
ATOM 5794 N N . LYS B 1 20 ? 12.375 71.125 -26.891 1 15.99 20 LYS B N 1
ATOM 5795 C CA . LYS B 1 20 ? 12.242 70.688 -28.281 1 15.99 20 LYS B CA 1
ATOM 5796 C C . LYS B 1 20 ? 11.703 69.312 -28.406 1 15.99 20 LYS B C 1
ATOM 5798 O O . LYS B 1 20 ? 11.797 68.5 -27.453 1 15.99 20 LYS B O 1
ATOM 5803 N N . TYR B 1 21 ? 11.297 68.812 -29.703 1 16.08 21 TYR B N 1
ATOM 5804 C CA . TYR B 1 21 ? 10.328 68 -30.469 1 16.08 21 TYR B CA 1
ATOM 5805 C C . TYR B 1 21 ? 10.836 66.625 -30.719 1 16.08 21 TYR B C 1
ATOM 5807 O O . TYR B 1 21 ? 10.117 65.75 -31.266 1 16.08 21 TYR B O 1
ATOM 5815 N N . LEU B 1 22 ? 11.938 66 -30.156 1 16.62 22 LEU B N 1
ATOM 5816 C CA . LEU B 1 22 ? 12.531 65.188 -31.203 1 16.62 22 LEU B CA 1
ATOM 5817 C C . LEU B 1 22 ? 11.672 63.969 -31.453 1 16.62 22 LEU B C 1
ATOM 5819 O O . LEU B 1 22 ? 11.32 63.219 -30.531 1 16.62 22 LEU B O 1
ATOM 5823 N N . ARG B 1 23 ? 11.109 63.688 -32.688 1 15.72 23 ARG B N 1
ATOM 5824 C CA . ARG B 1 23 ? 10.086 62.938 -33.406 1 15.72 23 ARG B CA 1
ATOM 5825 C C . ARG B 1 23 ? 10.547 61.5 -33.625 1 15.72 23 ARG B C 1
ATOM 5827 O O . ARG B 1 23 ? 9.828 60.688 -34.25 1 15.72 23 ARG B O 1
ATOM 5834 N N . ARG B 1 24 ? 11.648 60.969 -33.125 1 17.33 24 ARG B N 1
ATOM 5835 C CA . ARG B 1 24 ? 12.188 60 -34.094 1 17.33 24 ARG B CA 1
ATOM 5836 C C . ARG B 1 24 ? 11.281 58.781 -34.219 1 17.33 24 ARG B C 1
ATOM 5838 O O . ARG B 1 24 ? 10.891 58.188 -33.219 1 17.33 24 ARG B O 1
ATOM 5845 N N . VAL B 1 25 ? 10.656 58.531 -35.438 1 17.39 25 VAL B N 1
ATOM 5846 C CA . VAL B 1 25 ? 9.617 57.688 -36.031 1 17.39 25 VAL B CA 1
ATOM 5847 C C . VAL B 1 25 ? 10.141 56.281 -36.25 1 17.39 25 VAL B C 1
ATOM 5849 O O . VAL B 1 25 ? 9.422 55.406 -36.719 1 17.39 25 VAL B O 1
ATOM 5852 N N . VAL B 1 26 ? 10.984 55.656 -35.438 1 18.12 26 VAL B N 1
ATOM 5853 C CA . VAL B 1 26 ? 11.656 54.531 -36.125 1 18.12 26 VAL B CA 1
ATOM 5854 C C . VAL B 1 26 ? 10.633 53.469 -36.438 1 18.12 26 VAL B C 1
ATOM 5856 O O . VAL B 1 26 ? 9.844 53.062 -35.594 1 18.12 26 VAL B O 1
ATOM 5859 N N . CYS B 1 27 ? 10.398 53.125 -37.812 1 17.23 27 CYS B N 1
ATOM 5860 C CA . CYS B 1 27 ? 9.547 52.312 -38.688 1 17.23 27 CYS B CA 1
ATOM 5861 C C . CYS B 1 27 ? 9.797 50.844 -38.469 1 17.23 27 CYS B C 1
ATOM 5863 O O . CYS B 1 27 ? 10.828 50.312 -38.906 1 17.23 27 CYS B O 1
ATOM 5865 N N . VAL B 1 28 ? 9.797 50.281 -37.344 1 19.08 28 VAL B N 1
ATOM 5866 C CA . VAL B 1 28 ? 10.242 48.875 -37.25 1 19.08 28 VAL B CA 1
ATOM 5867 C C . VAL B 1 28 ? 9.344 48 -38.125 1 19.08 28 VAL B C 1
ATOM 5869 O O . VAL B 1 28 ? 8.117 48.062 -38 1 19.08 28 VAL B O 1
ATOM 5872 N N . ALA B 1 29 ? 9.93 47.406 -39.219 1 19.11 29 ALA B N 1
ATOM 5873 C CA . ALA B 1 29 ? 9.438 46.656 -40.375 1 19.11 29 ALA B CA 1
ATOM 5874 C C . ALA B 1 29 ? 8.625 45.438 -39.938 1 19.11 29 ALA B C 1
ATOM 5876 O O . ALA B 1 29 ? 8.859 44.906 -38.844 1 19.11 29 ALA B O 1
ATOM 5877 N N . ALA B 1 30 ? 7.527 45.094 -40.688 1 19.95 30 ALA B N 1
ATOM 5878 C CA . ALA B 1 30 ? 6.289 44.312 -40.75 1 19.95 30 ALA B CA 1
ATOM 5879 C C . ALA B 1 30 ? 6.578 42.844 -41 1 19.95 30 ALA B C 1
ATOM 5881 O O . ALA B 1 30 ? 7.004 42.469 -42.094 1 19.95 30 ALA B O 1
ATOM 5882 N N . PRO B 1 31 ? 7.477 42.156 -40.219 1 21.42 31 PRO B N 1
ATOM 5883 C CA . PRO B 1 31 ? 7.832 40.875 -40.844 1 21.42 31 PRO B CA 1
ATOM 5884 C C . PRO B 1 31 ? 6.613 40.062 -41.281 1 21.42 31 PRO B C 1
ATOM 5886 O O . PRO B 1 31 ? 5.508 40.281 -40.781 1 21.42 31 PRO B O 1
ATOM 5889 N N . SER B 1 32 ? 6.727 39.219 -42.406 1 20.75 32 SER B N 1
ATOM 5890 C CA . SER B 1 32 ? 5.91 38.469 -43.344 1 20.75 32 SER B CA 1
ATOM 5891 C C . SER B 1 32 ? 5.086 37.406 -42.656 1 20.75 32 SER B C 1
ATOM 5893 O O . SER B 1 32 ? 5.5 36.875 -41.625 1 20.75 32 SER B O 1
ATOM 5895 N N . THR B 1 33 ? 3.768 37.188 -43 1 21.28 33 THR B N 1
ATOM 5896 C CA . THR B 1 33 ? 2.51 36.531 -42.688 1 21.28 33 THR B CA 1
ATOM 5897 C C . THR B 1 33 ? 2.6 35.031 -43 1 21.28 33 THR B C 1
ATOM 5899 O O . THR B 1 33 ? 1.58 34.344 -43.062 1 21.28 33 THR B O 1
ATOM 5902 N N . ARG B 1 34 ? 3.77 34.281 -42.844 1 23.81 34 ARG B N 1
ATOM 5903 C CA . ARG B 1 34 ? 3.682 32.906 -43.344 1 23.81 34 ARG B CA 1
ATOM 5904 C C . ARG B 1 34 ? 2.41 32.219 -42.844 1 23.81 34 ARG B C 1
ATOM 5906 O O . ARG B 1 34 ? 2.014 32.375 -41.688 1 23.81 34 ARG B O 1
ATOM 5913 N N . SER B 1 35 ? 1.511 31.656 -43.812 1 22.56 35 SER B N 1
ATOM 5914 C CA . SER B 1 35 ? 0.227 30.984 -43.906 1 22.56 35 SER B CA 1
ATOM 5915 C C . SER B 1 35 ? 0.194 29.719 -43.062 1 22.56 35 SER B C 1
ATOM 5917 O O . SER B 1 35 ? 1.057 28.844 -43.188 1 22.56 35 SER B O 1
ATOM 5919 N N . ILE B 1 36 ? 0.042 29.781 -41.844 1 25.03 36 ILE B N 1
ATOM 5920 C CA . ILE B 1 36 ? -0.156 28.672 -40.906 1 25.03 36 ILE B CA 1
ATOM 5921 C C . ILE B 1 36 ? -1.222 27.719 -41.438 1 25.03 36 ILE B C 1
ATOM 5923 O O . ILE B 1 36 ? -2.395 28.094 -41.562 1 25.03 36 ILE B O 1
ATOM 5927 N N . MET B 1 37 ? -0.888 26.969 -42.594 1 25.67 37 MET B N 1
ATOM 5928 C CA . MET B 1 37 ? -1.752 25.922 -43.156 1 25.67 37 MET B CA 1
ATOM 5929 C C . MET B 1 37 ? -2.283 25.016 -42.031 1 25.67 37 MET B C 1
ATOM 5931 O O . MET B 1 37 ? -1.511 24.484 -41.25 1 25.67 37 MET B O 1
ATOM 5935 N N . SER B 1 38 ? -3.496 25.281 -41.562 1 28.62 38 SER B N 1
ATOM 5936 C CA . SER B 1 38 ? -4.41 24.516 -40.688 1 28.62 38 SER B CA 1
ATOM 5937 C C . SER B 1 38 ? -4.504 23.062 -41.156 1 28.62 38 SER B C 1
ATOM 5939 O O . SER B 1 38 ? -4.871 22.797 -42.281 1 28.62 38 SER B O 1
ATOM 5941 N N . THR B 1 39 ? -3.496 22.312 -41 1 30.48 39 THR B N 1
ATOM 5942 C CA . THR B 1 39 ? -3.512 20.906 -41.375 1 30.48 39 THR B CA 1
ATOM 5943 C C . THR B 1 39 ? -4.809 20.234 -40.906 1 30.48 39 THR B C 1
ATOM 5945 O O . THR B 1 39 ? -5.059 20.094 -39.719 1 30.48 39 THR B O 1
ATOM 5948 N N . LYS B 1 40 ? -5.934 20.391 -41.688 1 32.47 40 LYS B N 1
ATOM 5949 C CA . LYS B 1 40 ? -7.246 19.766 -41.75 1 32.47 40 LYS B CA 1
ATOM 5950 C C . LYS B 1 40 ? -7.117 18.234 -41.812 1 32.47 40 LYS B C 1
ATOM 5952 O O . LYS B 1 40 ? -7.805 17.578 -42.594 1 32.47 40 LYS B O 1
ATOM 5957 N N . VAL B 1 41 ? -6.105 17.688 -41.469 1 33.94 41 VAL B N 1
ATOM 5958 C CA . VAL B 1 41 ? -5.957 16.281 -41.844 1 33.94 41 VAL B CA 1
ATOM 5959 C C . VAL B 1 41 ? -7.09 15.461 -41.219 1 33.94 41 VAL B C 1
ATOM 5961 O O . VAL B 1 41 ? -6.918 14.273 -40.906 1 33.94 41 VAL B O 1
ATOM 5964 N N . GLY B 1 42 ? -8.016 16.109 -40.5 1 33.69 42 GLY B N 1
ATOM 5965 C CA . GLY B 1 42 ? -8.758 15.109 -39.75 1 33.69 42 GLY B CA 1
ATOM 5966 C C . GLY B 1 42 ? -9.688 14.289 -40.656 1 33.69 42 GLY B C 1
ATOM 5967 O O . GLY B 1 42 ? -9.992 14.68 -41.781 1 33.69 42 GLY B O 1
ATOM 5968 N N . ARG B 1 43 ? -9.859 13 -40.562 1 35.56 43 ARG B N 1
ATOM 5969 C CA . ARG B 1 43 ? -10.797 12.141 -41.281 1 35.56 43 ARG B CA 1
ATOM 5970 C C . ARG B 1 43 ? -12.18 12.773 -41.344 1 35.56 43 ARG B C 1
ATOM 5972 O O . ARG B 1 43 ? -12.633 13.391 -40.375 1 35.56 43 ARG B O 1
ATOM 5979 N N . LYS B 1 44 ? -12.727 13.016 -42.531 1 42.66 44 LYS B N 1
ATOM 5980 C CA . LYS B 1 44 ? -14.07 13.5 -42.812 1 42.66 44 LYS B CA 1
ATOM 5981 C C . LYS B 1 44 ? -15.109 12.781 -41.969 1 42.66 44 LYS B C 1
ATOM 5983 O O . LYS B 1 44 ? -15.18 11.555 -41.969 1 42.66 44 LYS B O 1
ATOM 5988 N N . ARG B 1 45 ? -15.602 13.328 -40.969 1 51.28 45 ARG B N 1
ATOM 5989 C CA . ARG B 1 45 ? -16.641 12.797 -40.094 1 51.28 45 ARG B CA 1
ATOM 5990 C C . ARG B 1 45 ? -17.906 12.477 -40.875 1 51.28 45 ARG B C 1
ATOM 5992 O O . ARG B 1 45 ? -18.422 13.328 -41.594 1 51.28 45 ARG B O 1
ATOM 5999 N N . GLN B 1 46 ? -18.172 11.195 -41.188 1 60.34 46 GLN B N 1
ATOM 6000 C CA . GLN B 1 46 ? -19.156 10.617 -42.094 1 60.34 46 GLN B CA 1
ATOM 6001 C C . GLN B 1 46 ? -20.578 10.898 -41.625 1 60.34 46 GLN B C 1
ATOM 6003 O O . GLN B 1 46 ? -21.531 10.734 -42.375 1 60.34 46 GLN B O 1
ATOM 6008 N N . SER B 1 47 ? -20.812 11.391 -40.406 1 69.88 47 SER B N 1
ATOM 6009 C CA . SER B 1 47 ? -22.203 11.562 -40 1 69.88 47 SER B CA 1
ATOM 6010 C C . SER B 1 47 ? -22.766 12.883 -40.5 1 69.88 47 SER B C 1
ATOM 6012 O O . SER B 1 47 ? -22.094 13.906 -40.469 1 69.88 47 SER B O 1
ATOM 6014 N N . PRO B 1 48 ? -23.906 12.875 -41.062 1 79.56 48 PRO B N 1
ATOM 6015 C CA . PRO B 1 48 ? -24.562 14.078 -41.594 1 79.56 48 PRO B CA 1
ATOM 6016 C C . PRO B 1 48 ? -24.719 15.18 -40.531 1 79.56 48 PRO B C 1
ATOM 6018 O O . PRO B 1 48 ? -24.984 16.328 -40.875 1 79.56 48 PRO B O 1
ATOM 6021 N N . ILE B 1 49 ? -24.422 14.93 -39.344 1 81.56 49 ILE B N 1
ATOM 6022 C CA . ILE B 1 49 ? -24.578 15.906 -38.281 1 81.56 49 ILE B CA 1
ATOM 6023 C C . ILE B 1 49 ? -23.5 16.984 -38.406 1 81.56 49 ILE B C 1
ATOM 6025 O O . ILE B 1 49 ? -23.719 18.141 -38.031 1 81.56 49 ILE B O 1
ATOM 6029 N N . TRP B 1 50 ? -22.469 16.672 -38.906 1 81.44 50 TRP B N 1
ATOM 6030 C CA . TRP B 1 50 ? -21.297 17.547 -38.938 1 81.44 50 TRP B CA 1
ATOM 6031 C C . TRP B 1 50 ? -21.438 18.578 -40.062 1 81.44 50 TRP B C 1
ATOM 6033 O O . TRP B 1 50 ? -20.625 19.5 -40.156 1 81.44 50 TRP B O 1
ATOM 6043 N N . ASP B 1 51 ? -22.484 18.516 -40.719 1 83.62 51 ASP B N 1
ATOM 6044 C CA . ASP B 1 51 ? -22.859 19.578 -41.656 1 83.62 51 ASP B CA 1
ATOM 6045 C C . ASP B 1 51 ? -23.297 20.828 -40.906 1 83.62 51 ASP B C 1
ATOM 6047 O O . ASP B 1 51 ? -23.266 21.938 -41.469 1 83.62 51 ASP B O 1
ATOM 6051 N N . TYR B 1 52 ? -23.656 20.734 -39.656 1 86.94 52 TYR B N 1
ATOM 6052 C CA . TYR B 1 52 ? -24.25 21.797 -38.875 1 86.94 52 TYR B CA 1
ATOM 6053 C C . TYR B 1 52 ? -23.312 22.25 -37.781 1 86.94 52 TYR B C 1
ATOM 6055 O O . TYR B 1 52 ? -23.594 23.234 -37.062 1 86.94 52 TYR B O 1
ATOM 6063 N N . PHE B 1 53 ? -22.281 21.469 -37.594 1 86 53 PHE B N 1
ATOM 6064 C CA . PHE B 1 53 ? -21.359 21.75 -36.5 1 86 53 PHE B CA 1
ATOM 6065 C C . PHE B 1 53 ? -19.922 21.75 -36.969 1 86 53 PHE B C 1
ATOM 6067 O O . PHE B 1 53 ? -19.578 21.031 -37.938 1 86 53 PHE B O 1
ATOM 6074 N N . GLU B 1 54 ? -19 22.547 -36.312 1 84.12 54 GLU B N 1
ATOM 6075 C CA . GLU B 1 54 ? -17.547 22.562 -36.531 1 84.12 54 GLU B CA 1
ATOM 6076 C C . GLU B 1 54 ? -16.797 22.266 -35.219 1 84.12 54 GLU B C 1
ATOM 6078 O O . GLU B 1 54 ? -16.984 22.969 -34.219 1 84.12 54 GLU B O 1
ATOM 6083 N N . TYR B 1 55 ? -16.125 21.188 -35.25 1 79.06 55 TYR B N 1
ATOM 6084 C CA . TYR B 1 55 ? -15.367 20.781 -34.094 1 79.06 55 TYR B CA 1
ATOM 6085 C C . TYR B 1 55 ? -14.047 21.547 -34 1 79.06 55 TYR B C 1
ATOM 6087 O O . TYR B 1 55 ? -13.281 21.594 -34.969 1 79.06 55 TYR B O 1
ATOM 6095 N N . ASP B 1 56 ? -13.734 22.141 -32.844 1 76.31 56 ASP B N 1
ATOM 6096 C CA . ASP B 1 56 ? -12.484 22.812 -32.5 1 76.31 56 ASP B CA 1
ATOM 6097 C C . ASP B 1 56 ? -11.609 21.922 -31.609 1 76.31 56 ASP B C 1
ATOM 6099 O O . ASP B 1 56 ? -11.922 21.672 -30.453 1 76.31 56 ASP B O 1
ATOM 6103 N N . SER B 1 57 ? -10.578 21.406 -32.094 1 73.25 57 SER B N 1
ATOM 6104 C CA . SER B 1 57 ? -9.688 20.469 -31.406 1 73.25 57 SER B CA 1
ATOM 6105 C C . SER B 1 57 ? -8.93 21.156 -30.281 1 73.25 57 SER B C 1
ATOM 6107 O O . SER B 1 57 ? -8.516 20.516 -29.312 1 73.25 57 SER B O 1
ATOM 6109 N N . VAL B 1 58 ? -8.773 22.344 -30.344 1 71.94 58 VAL B N 1
ATOM 6110 C CA . VAL B 1 58 ? -8.031 23.109 -29.344 1 71.94 58 VAL B CA 1
ATOM 6111 C C . VAL B 1 58 ? -8.891 23.297 -28.094 1 71.94 58 VAL B C 1
ATOM 6113 O O . VAL B 1 58 ? -8.414 23.109 -26.969 1 71.94 58 VAL B O 1
ATOM 6116 N N . LEU B 1 59 ? -10.141 23.469 -28.312 1 72.81 59 LEU B N 1
ATOM 6117 C CA . LEU B 1 59 ? -11.047 23.75 -27.203 1 72.81 59 LEU B CA 1
ATOM 6118 C C . LEU B 1 59 ? -11.867 22.516 -26.844 1 72.81 59 LEU B C 1
ATOM 6120 O O . LEU B 1 59 ? -12.531 22.484 -25.812 1 72.81 59 LEU B O 1
ATOM 6124 N N . ASP B 1 60 ? -11.711 21.5 -27.562 1 75.88 60 ASP B N 1
ATOM 6125 C CA . ASP B 1 60 ? -12.523 20.297 -27.469 1 75.88 60 ASP B CA 1
ATOM 6126 C C . ASP B 1 60 ? -14.008 20.641 -27.391 1 75.88 60 ASP B C 1
ATOM 6128 O O . ASP B 1 60 ? -14.734 20.094 -26.547 1 75.88 60 ASP B O 1
ATOM 6132 N N . LYS B 1 61 ? -14.359 21.469 -28.125 1 82.62 61 LYS B N 1
ATOM 6133 C CA . LYS B 1 61 ? -15.75 21.906 -28.203 1 82.62 61 LYS B CA 1
ATOM 6134 C C . LYS B 1 61 ? -16.234 21.922 -29.641 1 82.62 61 LYS B C 1
ATOM 6136 O O . LYS B 1 61 ? -15.445 22.125 -30.578 1 82.62 61 LYS B O 1
ATOM 6141 N N . SER B 1 62 ? -17.5 21.734 -29.812 1 87.88 62 SER B N 1
ATOM 6142 C CA . SER B 1 62 ? -18.141 21.812 -31.125 1 87.88 62 SER B CA 1
ATOM 6143 C C . SER B 1 62 ? -19 23.062 -31.25 1 87.88 62 SER B C 1
ATOM 6145 O O . SER B 1 62 ? -19.828 23.344 -30.375 1 87.88 62 SER B O 1
ATOM 6147 N N . ASN B 1 63 ? -18.75 23.797 -32.281 1 87.38 63 ASN B N 1
ATOM 6148 C CA . ASN B 1 63 ? -19.453 25.047 -32.562 1 87.38 63 ASN B CA 1
ATOM 6149 C C . ASN B 1 63 ? -20.641 24.797 -33.5 1 87.38 63 ASN B C 1
ATOM 6151 O O . ASN B 1 63 ? -20.484 24.172 -34.562 1 87.38 63 ASN B O 1
ATOM 6155 N N . CYS B 1 64 ? -21.859 25.25 -33.125 1 86.69 64 CYS B N 1
ATOM 6156 C CA . CYS B 1 64 ? -23.047 25.109 -33.938 1 86.69 64 CYS B CA 1
ATOM 6157 C C . CYS B 1 64 ? -23.078 26.172 -35.031 1 86.69 64 CYS B C 1
ATOM 6159 O O . CYS B 1 64 ? -23.062 27.359 -34.75 1 86.69 64 CYS B O 1
ATOM 6161 N N . LEU B 1 65 ? -23.156 25.797 -36.219 1 85.12 65 LEU B N 1
ATOM 6162 C CA . LEU B 1 65 ? -23.094 26.672 -37.406 1 85.12 65 LEU B CA 1
ATOM 6163 C C . LEU B 1 65 ? -24.469 26.906 -38 1 85.12 65 LEU B C 1
ATOM 6165 O O . LEU B 1 65 ? -24.594 27.438 -39.094 1 85.12 65 LEU B O 1
ATOM 6169 N N . VAL B 1 66 ? -25.531 26.625 -37.219 1 85.25 66 VAL B N 1
ATOM 6170 C CA . VAL B 1 66 ? -26.891 26.75 -37.75 1 85.25 66 VAL B CA 1
ATOM 6171 C C . VAL B 1 66 ? -27.266 28.234 -37.844 1 85.25 66 VAL B C 1
ATOM 6173 O O . VAL B 1 66 ? -27.094 28.984 -36.875 1 85.25 66 VAL B O 1
ATOM 6176 N N . MET B 1 67 ? -27.531 28.719 -38.875 1 79.31 67 MET B N 1
ATOM 6177 C CA . MET B 1 67 ? -27.953 30.094 -39.188 1 79.31 67 MET B CA 1
ATOM 6178 C C . MET B 1 67 ? -29.469 30.25 -39.031 1 79.31 67 MET B C 1
ATOM 6180 O O . MET B 1 67 ? -30.234 29.547 -39.719 1 79.31 67 MET B O 1
ATOM 6184 N N . GLU B 1 68 ? -29.938 30.891 -37.969 1 74.38 68 GLU B N 1
ATOM 6185 C CA . GLU B 1 68 ? -31.344 31.25 -37.812 1 74.38 68 GLU B CA 1
ATOM 6186 C C . GLU B 1 68 ? -31.531 32.781 -37.75 1 74.38 68 GLU B C 1
ATOM 6188 O O . GLU B 1 68 ? -30.875 33.438 -36.938 1 74.38 68 GLU B O 1
ATOM 6193 N N . ARG B 1 69 ? -32.406 33.344 -38.656 1 70.25 69 ARG B N 1
ATOM 6194 C CA . ARG B 1 69 ? -32.75 34.75 -38.781 1 70.25 69 ARG B CA 1
ATOM 6195 C C . ARG B 1 69 ? -31.484 35.625 -38.969 1 70.25 69 ARG B C 1
ATOM 6197 O O . ARG B 1 69 ? -31.312 36.625 -38.312 1 70.25 69 ARG B O 1
ATOM 6204 N N . ASP B 1 70 ? -30.422 35.188 -39.75 1 72.5 70 ASP B N 1
ATOM 6205 C CA . ASP B 1 70 ? -29.219 35.906 -40.188 1 72.5 70 ASP B CA 1
ATOM 6206 C C . ASP B 1 70 ? -28.188 35.938 -39.062 1 72.5 70 ASP B C 1
ATOM 6208 O O . ASP B 1 70 ? -27.266 36.781 -39.062 1 72.5 70 ASP B O 1
ATOM 6212 N N . LYS B 1 71 ? -28.422 35.25 -37.969 1 77.31 71 LYS B N 1
ATOM 6213 C CA . LYS B 1 71 ? -27.438 35.094 -36.906 1 77.31 71 LYS B CA 1
ATOM 6214 C C . LYS B 1 71 ? -27.016 33.625 -36.75 1 77.31 71 LYS B C 1
ATOM 6216 O O . LYS B 1 71 ? -27.844 32.719 -36.844 1 77.31 71 LYS B O 1
ATOM 6221 N N . ILE B 1 72 ? -25.812 33.375 -36.594 1 77.81 72 ILE B N 1
ATOM 6222 C CA . ILE B 1 72 ? -25.266 32.062 -36.344 1 77.81 72 ILE B CA 1
ATOM 6223 C C . ILE B 1 72 ? -25.438 31.703 -34.875 1 77.81 72 ILE B C 1
ATOM 6225 O O . ILE B 1 72 ? -25.188 32.531 -34 1 77.81 72 ILE B O 1
ATOM 6229 N N . CYS B 1 73 ? -26.109 30.578 -34.469 1 80.81 73 CYS B N 1
ATOM 6230 C CA . CYS B 1 73 ? -26.266 30.109 -33.094 1 80.81 73 CYS B CA 1
ATOM 6231 C C . CYS B 1 73 ? -24.938 30.188 -32.344 1 80.81 73 CYS B C 1
ATOM 6233 O O . CYS B 1 73 ? -24.875 30.766 -31.25 1 80.81 73 CYS B O 1
ATOM 6235 N N . GLY B 1 74 ? -23.766 29.844 -32.75 1 79.19 74 GLY B N 1
ATOM 6236 C CA . GLY B 1 74 ? -22.406 29.953 -32.219 1 79.19 74 GLY B CA 1
ATOM 6237 C C . GLY B 1 74 ? -22.234 29.281 -30.875 1 79.19 74 GLY B C 1
ATOM 6238 O O . GLY B 1 74 ? -21.203 29.438 -30.234 1 79.19 74 GLY B O 1
ATOM 6239 N N . THR B 1 75 ? -23.172 28.578 -30.5 1 81.5 75 THR B N 1
ATOM 6240 C CA . THR B 1 75 ? -23.094 27.906 -29.203 1 81.5 75 THR B CA 1
ATOM 6241 C C . THR B 1 75 ? -22.016 26.812 -29.234 1 81.5 75 THR B C 1
ATOM 6243 O O . THR B 1 75 ? -21.984 25.984 -30.156 1 81.5 75 THR B O 1
ATOM 6246 N N . PHE B 1 76 ? -21.203 26.859 -28.219 1 82 76 PHE B N 1
ATOM 6247 C CA . PHE B 1 76 ? -20.156 25.859 -28.062 1 82 76 PHE B CA 1
ATOM 6248 C C . PHE B 1 76 ? -20.641 24.688 -27.203 1 82 76 PHE B C 1
ATOM 6250 O O . PHE B 1 76 ? -21.141 24.906 -26.094 1 82 76 PHE B O 1
ATOM 6257 N N . LEU B 1 77 ? -20.625 23.5 -27.781 1 81.19 77 LEU B N 1
ATOM 6258 C CA . LEU B 1 77 ? -20.984 22.266 -27.078 1 81.19 77 LEU B CA 1
ATOM 6259 C C . LEU B 1 77 ? -19.734 21.453 -26.766 1 81.19 77 LEU B C 1
ATOM 6261 O O . LEU B 1 77 ? -18.781 21.438 -27.547 1 81.19 77 LEU B O 1
ATOM 6265 N N . LYS B 1 78 ? -19.734 20.891 -25.656 1 77.75 78 LYS B N 1
ATOM 6266 C CA . LYS B 1 78 ? -18.562 20.156 -25.219 1 77.75 78 LYS B CA 1
ATOM 6267 C C . LYS B 1 78 ? -18.406 18.844 -25.984 1 77.75 78 LYS B C 1
ATOM 6269 O O . LYS B 1 78 ? -19.359 18.078 -26.094 1 77.75 78 LYS B O 1
ATOM 6274 N N . GLY B 1 79 ? -17.281 18.688 -26.562 1 74.75 79 GLY B N 1
ATOM 6275 C CA . GLY B 1 79 ? -16.859 17.422 -27.156 1 74.75 79 GLY B CA 1
ATOM 6276 C C . GLY B 1 79 ? -17.375 17.219 -28.562 1 74.75 79 GLY B C 1
ATOM 6277 O O . GLY B 1 79 ? -17.859 18.156 -29.188 1 74.75 79 GLY B O 1
ATOM 6278 N N . LYS B 1 80 ? -17.172 15.852 -29.016 1 74.62 80 LYS B N 1
ATOM 6279 C CA . LYS B 1 80 ? -17.531 15.469 -30.391 1 74.62 80 LYS B CA 1
ATOM 6280 C C . LYS B 1 80 ? -18.641 14.43 -30.391 1 74.62 80 LYS B C 1
ATOM 6282 O O . LYS B 1 80 ? -18.938 13.836 -31.438 1 74.62 80 LYS B O 1
ATOM 6287 N N . ASN B 1 81 ? -19.266 14.227 -29.375 1 74.81 81 ASN B N 1
ATOM 6288 C CA . ASN B 1 81 ? -20.297 13.188 -29.297 1 74.81 81 ASN B CA 1
ATOM 6289 C C . ASN B 1 81 ? -21.531 13.562 -30.109 1 74.81 81 ASN B C 1
ATOM 6291 O O . ASN B 1 81 ? -22.172 14.586 -29.859 1 74.81 81 ASN B O 1
ATOM 6295 N N . PRO B 1 82 ? -21.922 12.828 -30.984 1 77.44 82 PRO B N 1
ATOM 6296 C CA . PRO B 1 82 ? -23.047 13.148 -31.875 1 77.44 82 PRO B CA 1
ATOM 6297 C C . PRO B 1 82 ? -24.391 13.219 -31.156 1 77.44 82 PRO B C 1
ATOM 6299 O O . PRO B 1 82 ? -25.281 13.961 -31.578 1 77.44 82 PRO B O 1
ATOM 6302 N N . THR B 1 83 ? -24.5 12.594 -30.125 1 79.44 83 THR B N 1
ATOM 6303 C CA . THR B 1 83 ? -25.766 12.57 -29.391 1 79.44 83 THR B CA 1
ATOM 6304 C C . THR B 1 83 ? -26.078 13.945 -28.812 1 79.44 83 THR B C 1
ATOM 6306 O O . THR B 1 83 ? -27.203 14.438 -28.938 1 79.44 83 THR B O 1
ATOM 6309 N N . ASN B 1 84 ? -25.078 14.633 -28.281 1 79.94 84 ASN B N 1
ATOM 6310 C CA . ASN B 1 84 ? -25.234 15.984 -27.75 1 79.94 84 ASN B CA 1
ATOM 6311 C C . ASN B 1 84 ? -25.531 16.984 -28.859 1 79.94 84 ASN B C 1
ATOM 6313 O O . ASN B 1 84 ? -26.344 17.906 -28.688 1 79.94 84 ASN B O 1
ATOM 6317 N N . LEU B 1 85 ? -24.953 16.781 -29.875 1 84.12 85 LEU B N 1
ATOM 6318 C CA . LEU B 1 85 ? -25.125 17.641 -31.031 1 84.12 85 LEU B CA 1
ATOM 6319 C C . LEU B 1 85 ? -26.531 17.516 -31.609 1 84.12 85 LEU B C 1
ATOM 6321 O O . LEU B 1 85 ? -27.156 18.516 -31.938 1 84.12 85 LEU B O 1
ATOM 6325 N N . LYS B 1 86 ? -27.031 16.297 -31.547 1 80.75 86 LYS B N 1
ATOM 6326 C CA . LYS B 1 86 ? -28.391 15.992 -32 1 80.75 86 LYS B CA 1
ATOM 6327 C C . LYS B 1 86 ? -29.438 16.609 -31.094 1 80.75 86 LYS B C 1
ATOM 6329 O O . LYS B 1 86 ? -30.438 17.156 -31.562 1 80.75 86 LYS B O 1
ATOM 6334 N N . VAL B 1 87 ? -29.203 16.609 -29.875 1 82.44 87 VAL B N 1
ATOM 6335 C CA . VAL B 1 87 ? -30.109 17.156 -28.875 1 82.44 87 VAL B CA 1
ATOM 6336 C C . VAL B 1 87 ? -30.141 18.672 -28.984 1 82.44 87 VAL B C 1
ATOM 6338 O O . VAL B 1 87 ? -31.219 19.281 -28.953 1 82.44 87 VAL B O 1
ATOM 6341 N N . HIS B 1 88 ? -29.062 19.281 -29.172 1 85.75 88 HIS B N 1
ATOM 6342 C CA . HIS B 1 88 ? -28.969 20.719 -29.406 1 85.75 88 HIS B CA 1
ATOM 6343 C C . HIS B 1 88 ? -29.75 21.109 -30.656 1 85.75 88 HIS B C 1
ATOM 6345 O O . HIS B 1 88 ? -30.531 22.062 -30.641 1 85.75 88 HIS B O 1
ATOM 6351 N N . LEU B 1 89 ? -29.562 20.406 -31.656 1 85.62 89 LEU B N 1
ATOM 6352 C CA . LEU B 1 89 ? -30.234 20.672 -32.906 1 85.62 89 LEU B CA 1
ATOM 6353 C C . LEU B 1 89 ? -31.75 20.5 -32.781 1 85.62 89 LEU B C 1
ATOM 6355 O O . LEU B 1 89 ? -32.531 21.344 -33.25 1 85.62 89 LEU B O 1
ATOM 6359 N N . LYS B 1 90 ? -32.188 19.469 -32 1 83.19 90 LYS B N 1
ATOM 6360 C CA . LYS B 1 90 ? -33.594 19.125 -31.781 1 83.19 90 LYS B CA 1
ATOM 6361 C C . LYS B 1 90 ? -34.25 20.172 -30.906 1 83.19 90 LYS B C 1
ATOM 6363 O O . LYS B 1 90 ? -35.375 20.578 -31.203 1 83.19 90 LYS B O 1
ATOM 6368 N N . ASN B 1 91 ? -33.531 20.688 -29.984 1 81.31 91 ASN B N 1
ATOM 6369 C CA . ASN B 1 91 ? -34.125 21.562 -28.984 1 81.31 91 ASN B CA 1
ATOM 6370 C C . ASN B 1 91 ? -34.125 23.031 -29.422 1 81.31 91 ASN B C 1
ATOM 6372 O O . ASN B 1 91 ? -35.094 23.766 -29.188 1 81.31 91 ASN B O 1
ATOM 6376 N N . LEU B 1 92 ? -33.031 23.391 -30.156 1 82.62 92 LEU B N 1
ATOM 6377 C CA . LEU B 1 92 ? -32.875 24.828 -30.406 1 82.62 92 LEU B CA 1
ATOM 6378 C C . LEU B 1 92 ? -33.094 25.156 -31.875 1 82.62 92 LEU B C 1
ATOM 6380 O O . LEU B 1 92 ? -33.344 26.312 -32.219 1 82.62 92 LEU B O 1
ATOM 6384 N N . HIS B 1 93 ? -32.906 24.109 -32.719 1 84.19 93 HIS B N 1
ATOM 6385 C CA . HIS B 1 93 ? -32.969 24.375 -34.156 1 84.19 93 HIS B CA 1
ATOM 6386 C C . HIS B 1 93 ? -33.906 23.422 -34.875 1 84.19 93 HIS B C 1
ATOM 6388 O O . HIS B 1 93 ? -33.469 22.484 -35.531 1 84.19 93 HIS B O 1
ATOM 6394 N N . LYS B 1 94 ? -35.156 23.625 -34.719 1 81.69 94 LYS B N 1
ATOM 6395 C CA . LYS B 1 94 ? -36.188 22.734 -35.188 1 81.69 94 LYS B CA 1
ATOM 6396 C C . LYS B 1 94 ? -36.125 22.578 -36.719 1 81.69 94 LYS B C 1
ATOM 6398 O O . LYS B 1 94 ? -36.281 21.469 -37.219 1 81.69 94 LYS B O 1
ATOM 6403 N N . LYS B 1 95 ? -35.906 23.734 -37.469 1 83.12 95 LYS B N 1
ATOM 6404 C CA . LYS B 1 95 ? -35.875 23.688 -38.906 1 83.12 95 LYS B CA 1
ATOM 6405 C C . LYS B 1 95 ? -34.656 22.891 -39.406 1 83.12 95 LYS B C 1
ATOM 6407 O O . LYS B 1 95 ? -34.781 22.078 -40.312 1 83.12 95 LYS B O 1
ATOM 6412 N N . ALA B 1 96 ? -33.5 23.125 -38.75 1 83.5 96 ALA B N 1
ATOM 6413 C CA . ALA B 1 96 ? -32.281 22.406 -39.094 1 83.5 96 ALA B CA 1
ATOM 6414 C C . ALA B 1 96 ? -32.375 20.938 -38.719 1 83.5 96 ALA B C 1
ATOM 6416 O O . ALA B 1 96 ? -31.891 20.062 -39.438 1 83.5 96 ALA B O 1
ATOM 6417 N N . ASN B 1 97 ? -33.062 20.609 -37.688 1 84 97 ASN B N 1
ATOM 6418 C CA . ASN B 1 97 ? -33.25 19.219 -37.25 1 84 97 ASN B CA 1
ATOM 6419 C C . ASN B 1 97 ? -34.125 18.453 -38.219 1 84 97 ASN B C 1
ATOM 6421 O O . ASN B 1 97 ? -33.875 17.297 -38.531 1 84 97 ASN B O 1
ATOM 6425 N N . LEU B 1 98 ? -35.188 19.094 -38.719 1 82 98 LEU B N 1
ATOM 6426 C CA . LEU B 1 98 ? -36.031 18.469 -39.75 1 82 98 LEU B CA 1
ATOM 6427 C C . LEU B 1 98 ? -35.25 18.172 -41 1 82 98 LEU B C 1
ATOM 6429 O O . LEU B 1 98 ? -35.406 17.094 -41.594 1 82 98 LEU B O 1
ATOM 6433 N N . ALA B 1 99 ? -34.375 19.062 -41.375 1 84.19 99 ALA B N 1
ATOM 6434 C CA . ALA B 1 99 ? -33.531 18.875 -42.562 1 84.19 99 ALA B CA 1
ATOM 6435 C C . ALA B 1 99 ? -32.531 17.75 -42.344 1 84.19 99 ALA B C 1
ATOM 6437 O O . ALA B 1 99 ? -32.281 16.953 -43.25 1 84.19 99 ALA B O 1
ATOM 6438 N N . TYR B 1 100 ? -32 17.625 -41.094 1 84.19 100 TYR B N 1
ATOM 6439 C CA . TYR B 1 100 ? -31.078 16.562 -40.688 1 84.19 100 TYR B CA 1
ATOM 6440 C C . TYR B 1 100 ? -31.766 15.211 -40.75 1 84.19 100 TYR B C 1
ATOM 6442 O O . TYR B 1 100 ? -31.219 14.25 -41.312 1 84.19 100 TYR B O 1
ATOM 6450 N N . LEU B 1 101 ? -32.938 15.125 -40.219 1 81 101 LEU B N 1
ATOM 6451 C CA . LEU B 1 101 ? -33.688 13.875 -40.219 1 81 101 LEU B CA 1
ATOM 6452 C C . LEU B 1 101 ? -34.062 13.438 -41.625 1 81 101 LEU B C 1
ATOM 6454 O O . LEU B 1 101 ? -34.062 12.242 -41.938 1 81 101 LEU B O 1
ATOM 6458 N N . GLU B 1 102 ? -34.344 14.336 -42.438 1 80.25 102 GLU B N 1
ATOM 6459 C CA . GLU B 1 102 ? -34.656 14.055 -43.844 1 80.25 102 GLU B CA 1
ATOM 6460 C C . GLU B 1 102 ? -33.438 13.508 -44.562 1 80.25 102 GLU B C 1
ATOM 6462 O O . GLU B 1 102 ? -33.531 12.57 -45.344 1 80.25 102 GLU B O 1
ATOM 6467 N N . LYS B 1 103 ? -32.312 14.016 -44.188 1 80.25 103 LYS B N 1
ATOM 6468 C CA . LYS B 1 103 ? -31.078 13.555 -44.812 1 80.25 103 LYS B CA 1
ATOM 6469 C C . LYS B 1 103 ? -30.703 12.156 -44.312 1 80.25 103 LYS B C 1
ATOM 6471 O O . LYS B 1 103 ? -30.234 11.328 -45.094 1 80.25 103 LYS B O 1
ATOM 6476 N N . VAL B 1 104 ? -30.953 11.945 -43.094 1 77.25 104 VAL B N 1
ATOM 6477 C CA . VAL B 1 104 ? -30.703 10.633 -42.5 1 77.25 104 VAL B CA 1
ATOM 6478 C C . VAL B 1 104 ? -31.641 9.602 -43.125 1 77.25 104 VAL B C 1
ATOM 6480 O O . VAL B 1 104 ? -31.219 8.477 -43.438 1 77.25 104 VAL B O 1
ATOM 6483 N N . ARG B 1 105 ? -32.875 9.891 -43.281 1 72.69 105 ARG B N 1
ATOM 6484 C CA . ARG B 1 105 ? -33.875 9.031 -43.906 1 72.69 105 ARG B CA 1
ATOM 6485 C C . ARG B 1 105 ? -33.5 8.766 -45.375 1 72.69 105 ARG B C 1
ATOM 6487 O O . ARG B 1 105 ? -33.625 7.645 -45.875 1 72.69 105 ARG B O 1
ATOM 6494 N N . GLU B 1 106 ? -33.125 9.719 -45.969 1 72.12 106 GLU B N 1
ATOM 6495 C CA . GLU B 1 106 ? -32.719 9.586 -47.375 1 72.12 106 GLU B CA 1
ATOM 6496 C C . GLU B 1 106 ? -31.5 8.688 -47.531 1 72.12 106 GLU B C 1
ATOM 6498 O O . GLU B 1 106 ? -31.438 7.875 -48.438 1 72.12 106 GLU B O 1
ATOM 6503 N N . ASN B 1 107 ? -30.625 8.727 -46.531 1 62.47 107 ASN B N 1
ATOM 6504 C CA . ASN B 1 107 ? -29.422 7.898 -46.562 1 62.47 107 ASN B CA 1
ATOM 6505 C C . ASN B 1 107 ? -29.719 6.453 -46.188 1 62.47 107 ASN B C 1
ATOM 6507 O O . ASN B 1 107 ? -29.094 5.527 -46.688 1 62.47 107 ASN B O 1
ATOM 6511 N N . ALA B 1 108 ? -30.656 6.145 -45.344 1 54.69 108 ALA B N 1
ATOM 6512 C CA . ALA B 1 108 ? -31.094 4.805 -44.938 1 54.69 108 ALA B CA 1
ATOM 6513 C C . ALA B 1 108 ? -31.828 4.113 -46.094 1 54.69 108 ALA B C 1
ATOM 6515 O O . ALA B 1 108 ? -31.688 2.9 -46.281 1 54.69 108 ALA B O 1
ATOM 6516 N N . GLN B 1 109 ? -32.781 4.762 -46.625 1 47.84 109 GLN B N 1
ATOM 6517 C CA . GLN B 1 109 ? -33.5 4.18 -47.75 1 47.84 109 GLN B CA 1
ATOM 6518 C C . GLN B 1 109 ? -32.531 3.791 -48.875 1 47.84 109 GLN B C 1
ATOM 6520 O O . GLN B 1 109 ? -32.844 2.922 -49.688 1 47.84 109 GLN B O 1
ATOM 6525 N N . ALA B 1 110 ? -31.469 4.449 -49.031 1 45.62 110 ALA B N 1
ATOM 6526 C CA . ALA B 1 110 ? -30.656 4.137 -50.188 1 45.62 110 ALA B CA 1
ATOM 6527 C C . ALA B 1 110 ? -30 2.762 -50.062 1 45.62 110 ALA B C 1
ATOM 6529 O O . ALA B 1 110 ? -29.656 2.135 -51.062 1 45.62 110 ALA B O 1
ATOM 6530 N N . SER B 1 111 ? -29.734 2.24 -48.781 1 38.75 111 SER B N 1
ATOM 6531 C CA . SER B 1 111 ? -28.938 1.018 -48.812 1 38.75 111 SER B CA 1
ATOM 6532 C C . SER B 1 111 ? -29.828 -0.22 -48.875 1 38.75 111 SER B C 1
ATOM 6534 O O . SER B 1 111 ? -29.328 -1.348 -48.812 1 38.75 111 SER B O 1
ATOM 6536 N N . CYS B 1 112 ? -31.188 -0.288 -48.438 1 32.19 112 CYS B N 1
ATOM 6537 C CA . CYS B 1 112 ? -31.859 -1.575 -48.406 1 32.19 112 CYS B CA 1
ATOM 6538 C C . CYS B 1 112 ? -32.125 -2.102 -49.812 1 32.19 112 CYS B C 1
ATOM 6540 O O . CYS B 1 112 ? -32.688 -1.398 -50.656 1 32.19 112 CYS B O 1
ATOM 6542 N N . PRO B 1 113 ? -31.359 -3.053 -50.312 1 29.69 113 PRO B N 1
ATOM 6543 C CA . PRO B 1 113 ? -31.719 -3.68 -51.594 1 29.69 113 PRO B CA 1
ATOM 6544 C C . PRO B 1 113 ? -33.156 -4.188 -51.625 1 29.69 113 PRO B C 1
ATOM 6546 O O . PRO B 1 113 ? -33.75 -4.445 -50.562 1 29.69 113 PRO B O 1
ATOM 6549 N N . GLU B 1 114 ? -34 -4.176 -52.656 1 27.64 114 GLU B N 1
ATOM 6550 C CA . GLU B 1 114 ? -35.375 -4.418 -53.125 1 27.64 114 GLU B CA 1
ATOM 6551 C C . GLU B 1 114 ? -35.781 -5.875 -52.906 1 27.64 114 GLU B C 1
ATOM 6553 O O . GLU B 1 114 ? -35.625 -6.707 -53.812 1 27.64 114 GLU B O 1
ATOM 6558 N N . THR B 1 115 ? -35.375 -6.734 -51.844 1 26.25 115 THR B N 1
ATOM 6559 C CA . THR B 1 115 ? -35.875 -8.094 -52.031 1 26.25 115 THR B CA 1
ATOM 6560 C C . THR B 1 115 ? -37.375 -8.117 -52.031 1 26.25 115 THR B C 1
ATOM 6562 O O . THR B 1 115 ? -38.031 -7.398 -51.281 1 26.25 115 THR B O 1
ATOM 6565 N N . GLU B 1 116 ? -38.125 -8.781 -53 1 23.58 116 GLU B N 1
ATOM 6566 C CA . GLU B 1 116 ? -39.438 -9.031 -53.625 1 23.58 116 GLU B CA 1
ATOM 6567 C C . GLU B 1 116 ? -40.375 -9.711 -52.656 1 23.58 116 GLU B C 1
ATOM 6569 O O . GLU B 1 116 ? -40.406 -10.938 -52.531 1 23.58 116 GLU B O 1
ATOM 6574 N N . ALA B 1 117 ? -40.438 -9.453 -51.375 1 22.14 117 ALA B N 1
ATOM 6575 C CA . ALA B 1 117 ? -41.281 -10.289 -50.531 1 22.14 117 ALA B CA 1
ATOM 6576 C C . ALA B 1 117 ? -42.75 -10.195 -50.938 1 22.14 117 ALA B C 1
ATOM 6578 O O . ALA B 1 117 ? -43.219 -9.141 -51.406 1 22.14 117 ALA B O 1
ATOM 6579 N N . ASN B 1 118 ? -43.469 -11.281 -51.25 1 21.92 118 ASN B N 1
ATOM 6580 C CA . ASN B 1 118 ? -44.781 -11.719 -51.688 1 21.92 118 ASN B CA 1
ATOM 6581 C C . ASN B 1 118 ? -45.875 -11.188 -50.781 1 21.92 118 ASN B C 1
ATOM 6583 O O . ASN B 1 118 ? -45.688 -11.062 -49.562 1 21.92 118 ASN B O 1
ATOM 6587 N N . PRO B 1 119 ? -47.062 -10.664 -51.281 1 22.56 119 PRO B N 1
ATOM 6588 C CA . PRO B 1 119 ? -48.219 -9.836 -50.875 1 22.56 119 PRO B CA 1
ATOM 6589 C C . PRO B 1 119 ? -49.125 -10.562 -49.875 1 22.56 119 PRO B C 1
ATOM 6591 O O . PRO B 1 119 ? -50.281 -10.156 -49.688 1 22.56 119 PRO B O 1
ATOM 6594 N N . ARG B 1 120 ? -48.688 -11.664 -49.156 1 21 120 ARG B N 1
ATOM 6595 C CA . ARG B 1 120 ? -49.75 -12.469 -48.594 1 21 120 ARG B CA 1
ATOM 6596 C C . ARG B 1 120 ? -50.781 -11.586 -47.906 1 21 120 ARG B C 1
ATOM 6598 O O . ARG B 1 120 ? -50.469 -10.492 -47.438 1 21 120 ARG B O 1
ATOM 6605 N N . GLN B 1 121 ? -52.125 -11.859 -47.906 1 20.81 121 GLN B N 1
ATOM 6606 C CA . GLN B 1 121 ? -53.531 -11.5 -47.812 1 20.81 121 GLN B CA 1
ATOM 6607 C C . GLN B 1 121 ? -53.906 -11.133 -46.375 1 20.81 121 GLN B C 1
ATOM 6609 O O . GLN B 1 121 ? -53.969 -12 -45.5 1 20.81 121 GLN B O 1
ATOM 6614 N N . GLY B 1 122 ? -53.375 -10 -45.781 1 19.7 122 GLY B N 1
ATOM 6615 C CA . GLY B 1 122 ? -53.531 -9.594 -44.406 1 19.7 122 GLY B CA 1
ATOM 6616 C C . GLY B 1 122 ? -54.938 -9.234 -44.031 1 19.7 122 GLY B C 1
ATOM 6617 O O . GLY B 1 122 ? -55.594 -8.445 -44.719 1 19.7 122 GLY B O 1
ATOM 6618 N N . SER B 1 123 ? -55.719 -10.297 -43.594 1 21.52 123 SER B N 1
ATOM 6619 C CA . SER B 1 123 ? -57.094 -10.32 -43.125 1 21.52 123 SER B CA 1
ATOM 6620 C C . SER B 1 123 ? -57.438 -9.07 -42.312 1 21.52 123 SER B C 1
ATOM 6622 O O . SER B 1 123 ? -56.531 -8.383 -41.844 1 21.52 123 SER B O 1
ATOM 6624 N N . GLY B 1 124 ? -58.75 -8.812 -42.094 1 19.75 124 GLY B N 1
ATOM 6625 C CA . GLY B 1 124 ? -59.781 -7.824 -41.75 1 19.75 124 GLY B CA 1
ATOM 6626 C C . GLY B 1 124 ? -59.562 -7.207 -40.406 1 19.75 124 GLY B C 1
ATOM 6627 O O . GLY B 1 124 ? -59.094 -7.871 -39.469 1 19.75 124 GLY B O 1
ATOM 6628 N N . MET B 1 125 ? -59.438 -5.855 -40.312 1 21.72 125 MET B N 1
ATOM 6629 C CA . MET B 1 125 ? -59.062 -4.77 -39.438 1 21.72 125 MET B CA 1
ATOM 6630 C C . MET B 1 125 ? -60.156 -4.527 -38.375 1 21.72 125 MET B C 1
ATOM 6632 O O . MET B 1 125 ? -61.125 -3.842 -38.656 1 21.72 125 MET B O 1
ATOM 6636 N N . HIS B 1 126 ? -60.844 -5.609 -37.906 1 21.52 126 HIS B N 1
ATOM 6637 C CA . HIS B 1 126 ? -61.969 -5.227 -37.062 1 21.52 126 HIS B CA 1
ATOM 6638 C C . HIS B 1 126 ? -61.562 -4.18 -36.031 1 21.52 126 HIS B C 1
ATOM 6640 O O . HIS B 1 126 ? -60.406 -4.168 -35.594 1 21.52 126 HIS B O 1
ATOM 6646 N N . ALA B 1 127 ? -62.438 -3.029 -35.875 1 22.59 127 ALA B N 1
ATOM 6647 C CA . ALA B 1 127 ? -62.469 -1.709 -35.25 1 22.59 127 ALA B CA 1
ATOM 6648 C C . ALA B 1 127 ? -62.312 -1.819 -33.719 1 22.59 127 ALA B C 1
ATOM 6650 O O . ALA B 1 127 ? -63.25 -1.555 -33 1 22.59 127 ALA B O 1
ATOM 6651 N N . GLU B 1 128 ? -61.719 -2.863 -33.219 1 21.58 128 GLU B N 1
ATOM 6652 C CA . GLU B 1 128 ? -61.938 -3.098 -31.797 1 21.58 128 GLU B CA 1
ATOM 6653 C C . GLU B 1 128 ? -61.75 -1.819 -30.984 1 21.58 128 GLU B C 1
ATOM 6655 O O . GLU B 1 128 ? -60.938 -0.968 -31.344 1 21.58 128 GLU B O 1
ATOM 6660 N N . THR B 1 129 ? -62.75 -1.506 -29.984 1 23.66 129 THR B N 1
ATOM 6661 C CA . THR B 1 129 ? -63.188 -0.555 -28.969 1 23.66 129 THR B CA 1
ATOM 6662 C C . THR B 1 129 ? -61.969 -0.005 -28.203 1 23.66 129 THR B C 1
ATOM 6664 O O . THR B 1 129 ? -61.031 -0.733 -27.938 1 23.66 129 THR B O 1
ATOM 6667 N N . THR B 1 130 ? -61.906 1.372 -28.156 1 24.55 130 THR B N 1
ATOM 6668 C CA . THR B 1 130 ? -60.969 2.404 -27.734 1 24.55 130 THR B CA 1
ATOM 6669 C C . THR B 1 130 ? -60.656 2.254 -26.25 1 24.55 130 THR B C 1
ATOM 6671 O O . THR B 1 130 ? -61.469 2.598 -25.391 1 24.55 130 THR B O 1
ATOM 6674 N N . PRO B 1 131 ? -60.312 1.013 -25.734 1 25.52 131 PRO B N 1
ATOM 6675 C CA . PRO B 1 131 ? -60.25 0.869 -24.281 1 25.52 131 PRO B CA 1
ATOM 6676 C C . PRO B 1 131 ? -59.469 2.01 -23.625 1 25.52 131 PRO B C 1
ATOM 6678 O O . PRO B 1 131 ? -58.562 2.574 -24.219 1 25.52 131 PRO B O 1
ATOM 6681 N N . GLN B 1 132 ? -60.125 2.771 -22.578 1 26.14 132 GLN B N 1
ATOM 6682 C CA . GLN B 1 132 ? -59.844 3.865 -21.672 1 26.14 132 GLN B CA 1
ATOM 6683 C C . GLN B 1 132 ? -58.406 3.734 -21.109 1 26.14 132 GLN B C 1
ATOM 6685 O O . GLN B 1 132 ? -58.094 2.727 -20.484 1 26.14 132 GLN B O 1
ATOM 6690 N N . LYS B 1 133 ? -57.469 4.414 -21.672 1 28.03 133 LYS B N 1
ATOM 6691 C CA . LYS B 1 133 ? -56.062 4.391 -21.344 1 28.03 133 LYS B CA 1
ATOM 6692 C C . LYS B 1 133 ? -55.812 4.734 -19.891 1 28.03 133 LYS B C 1
ATOM 6694 O O . LYS B 1 133 ? -56.031 5.871 -19.469 1 28.03 133 LYS B O 1
ATOM 6699 N N . THR B 1 134 ? -56.281 3.951 -18.906 1 26.91 134 THR B N 1
ATOM 6700 C CA . THR B 1 134 ? -56.219 4.23 -17.469 1 26.91 134 THR B CA 1
ATOM 6701 C C . THR B 1 134 ? -54.875 4.852 -17.125 1 26.91 134 THR B C 1
ATOM 6703 O O . THR B 1 134 ? -53.844 4.52 -17.734 1 26.91 134 THR B O 1
ATOM 6706 N N . LEU B 1 135 ? -54.844 6.098 -16.391 1 27.12 135 LEU B N 1
ATOM 6707 C CA . LEU B 1 135 ? -53.812 6.977 -15.859 1 27.12 135 LEU B CA 1
ATOM 6708 C C . LEU B 1 135 ? -52.625 6.172 -15.375 1 27.12 135 LEU B C 1
ATOM 6710 O O . LEU B 1 135 ? -51.594 6.742 -15.023 1 27.12 135 LEU B O 1
ATOM 6714 N N . MET B 1 136 ? -52.875 4.879 -15.07 1 29.17 136 MET B N 1
ATOM 6715 C CA . MET B 1 136 ? -51.812 3.971 -14.641 1 29.17 136 MET B CA 1
ATOM 6716 C C . MET B 1 136 ? -50.688 3.908 -15.688 1 29.17 136 MET B C 1
ATOM 6718 O O . MET B 1 136 ? -49.625 3.326 -15.438 1 29.17 136 MET B O 1
ATOM 6722 N N . GLN B 1 137 ? -50.969 4.086 -16.969 1 29.88 137 GLN B N 1
ATOM 6723 C CA . GLN B 1 137 ? -50.062 3.846 -18.094 1 29.88 137 GLN B CA 1
ATOM 6724 C C . GLN B 1 137 ? -48.969 4.895 -18.125 1 29.88 137 GLN B C 1
ATOM 6726 O O . GLN B 1 137 ? -47.875 4.637 -18.656 1 29.88 137 GLN B O 1
ATOM 6731 N N . CYS B 1 138 ? -49.344 6.152 -18.172 1 28.91 138 CYS B N 1
ATOM 6732 C CA . CYS B 1 138 ? -48.406 7.203 -18.5 1 28.91 138 CYS B CA 1
ATOM 6733 C C . CYS B 1 138 ? -47.25 7.211 -17.516 1 28.91 138 CYS B C 1
ATOM 6735 O O . CYS B 1 138 ? -46.406 8.117 -17.531 1 28.91 138 CYS B O 1
ATOM 6737 N N . PHE B 1 139 ? -47.531 6.84 -16.25 1 33.22 139 PHE B N 1
ATOM 6738 C CA . PHE B 1 139 ? -46.281 6.738 -15.508 1 33.22 139 PHE B CA 1
ATOM 6739 C C . PHE B 1 139 ? -45.25 5.922 -16.281 1 33.22 139 PHE B C 1
ATOM 6741 O O . PHE B 1 139 ? -45.375 4.703 -16.422 1 33.22 139 PHE B O 1
ATOM 6748 N N . GLN B 1 140 ? -44.906 6.359 -17.469 1 32.72 140 GLN B N 1
ATOM 6749 C CA . GLN B 1 140 ? -43.906 5.805 -18.391 1 32.72 140 GLN B CA 1
ATOM 6750 C C . GLN B 1 140 ? -42.812 5.078 -17.625 1 32.72 140 GLN B C 1
ATOM 6752 O O . GLN B 1 140 ? -41.875 5.707 -17.156 1 32.72 140 GLN B O 1
ATOM 6757 N N . ARG B 1 141 ? -43.125 4.25 -16.859 1 33.91 141 ARG B N 1
ATOM 6758 C CA . ARG B 1 141 ? -42.281 3.23 -16.234 1 33.91 141 ARG B CA 1
ATOM 6759 C C . ARG B 1 141 ? -41.438 2.496 -17.281 1 33.91 141 ARG B C 1
ATOM 6761 O O . ARG B 1 141 ? -42 1.831 -18.156 1 33.91 141 ARG B O 1
ATOM 6768 N N . ARG B 1 142 ? -40.438 3.076 -18.047 1 36.97 142 ARG B N 1
ATOM 6769 C CA . ARG B 1 142 ? -39.594 2.125 -18.766 1 36.97 142 ARG B CA 1
ATOM 6770 C C . ARG B 1 142 ? -39.656 0.736 -18.141 1 36.97 142 ARG B C 1
ATOM 6772 O O . ARG B 1 142 ? -39.875 0.604 -16.938 1 36.97 142 ARG B O 1
ATOM 6779 N N . PRO B 1 143 ? -40.031 -0.277 -18.969 1 38.81 143 PRO B N 1
ATOM 6780 C CA . PRO B 1 143 ? -40.188 -1.625 -18.422 1 38.81 143 PRO B CA 1
ATOM 6781 C C . PRO B 1 143 ? -39.219 -1.915 -17.297 1 38.81 143 PRO B C 1
ATOM 6783 O O . PRO B 1 143 ? -39.5 -2.713 -16.406 1 38.81 143 PRO B O 1
ATOM 6786 N N . ASP B 1 144 ? -37.781 -1.699 -17.578 1 47.94 144 ASP B N 1
ATOM 6787 C CA . ASP B 1 144 ? -36.844 -2.215 -16.578 1 47.94 144 ASP B CA 1
ATOM 6788 C C . ASP B 1 144 ? -36.844 -1.318 -15.344 1 47.94 144 ASP B C 1
ATOM 6790 O O . ASP B 1 144 ? -36.656 -0.103 -15.453 1 47.94 144 ASP B O 1
ATOM 6794 N N . GLY B 1 145 ? -37.875 -1.34 -14.445 1 61.47 145 GLY B N 1
ATOM 6795 C CA . GLY B 1 145 ? -38.219 -0.871 -13.109 1 61.47 145 GLY B CA 1
ATOM 6796 C C . GLY B 1 145 ? -37.156 0.038 -12.516 1 61.47 145 GLY B C 1
ATOM 6797 O O . GLY B 1 145 ? -37.219 0.393 -11.336 1 61.47 145 GLY B O 1
ATOM 6798 N N . CYS B 1 146 ? -36.219 0.426 -13.242 1 71.69 146 CYS B N 1
ATOM 6799 C CA . CYS B 1 146 ? -35.188 1.254 -12.641 1 71.69 146 CYS B CA 1
ATOM 6800 C C . CYS B 1 146 ? -35.5 2.734 -12.781 1 71.69 146 CYS B C 1
ATOM 6802 O O . CYS B 1 146 ? -36.219 3.129 -13.703 1 71.69 146 CYS B O 1
ATOM 6804 N N . TRP B 1 147 ? -35.281 3.697 -11.828 1 75.69 147 TRP B N 1
ATOM 6805 C CA . TRP B 1 147 ? -35.406 5.148 -11.883 1 75.69 147 TRP B CA 1
ATOM 6806 C C . TRP B 1 147 ? -34.656 5.73 -13.062 1 75.69 147 TRP B C 1
ATOM 6808 O O . TRP B 1 147 ? -33.625 5.176 -13.484 1 75.69 147 TRP B O 1
ATOM 6818 N N . LEU B 1 148 ? -35.188 6.727 -13.68 1 71.81 148 LEU B N 1
ATOM 6819 C CA . LEU B 1 148 ? -34.438 7.473 -14.68 1 71.81 148 LEU B CA 1
ATOM 6820 C C . LEU B 1 148 ? -33.188 8.125 -14.047 1 71.81 148 LEU B C 1
ATOM 6822 O O . LEU B 1 148 ? -33.25 8.562 -12.898 1 71.81 148 LEU B O 1
ATOM 6826 N N . VAL B 1 149 ? -32.156 8.141 -14.727 1 74.75 149 VAL B N 1
ATOM 6827 C CA . VAL B 1 149 ? -30.891 8.656 -14.242 1 74.75 149 VAL B CA 1
ATOM 6828 C C . VAL B 1 149 ? -31.047 10.117 -13.82 1 74.75 149 VAL B C 1
ATOM 6830 O O . VAL B 1 149 ? -30.422 10.562 -12.859 1 74.75 149 VAL B O 1
ATOM 6833 N N . ASN B 1 150 ? -31.984 10.875 -14.484 1 74.62 150 ASN B N 1
ATOM 6834 C CA . ASN B 1 150 ? -32.125 12.297 -14.188 1 74.62 150 ASN B CA 1
ATOM 6835 C C . ASN B 1 150 ? -33.25 12.539 -13.164 1 74.62 150 ASN B C 1
ATOM 6837 O O . ASN B 1 150 ? -33.562 13.688 -12.844 1 74.62 150 ASN B O 1
ATOM 6841 N N . SER B 1 151 ? -33.75 11.469 -12.656 1 81.69 151 SER B N 1
ATOM 6842 C CA . SER B 1 151 ? -34.781 11.625 -11.641 1 81.69 151 SER B CA 1
ATOM 6843 C C . SER B 1 151 ? -34.188 12.078 -10.312 1 81.69 151 SER B C 1
ATOM 6845 O O . SER B 1 151 ? -33 11.891 -10.055 1 81.69 151 SER B O 1
ATOM 6847 N N . GLN B 1 152 ? -35.031 12.812 -9.586 1 84.12 152 GLN B N 1
ATOM 6848 C CA . GLN B 1 152 ? -34.594 13.305 -8.281 1 84.12 152 GLN B CA 1
ATOM 6849 C C . GLN B 1 152 ? -34.25 12.148 -7.344 1 84.12 152 GLN B C 1
ATOM 6851 O O . GLN B 1 152 ? -33.312 12.242 -6.562 1 84.12 152 GLN B O 1
ATOM 6856 N N . GLU B 1 153 ? -35.031 11.102 -7.539 1 86 153 GLU B N 1
ATOM 6857 C CA . GLU B 1 153 ? -34.781 9.93 -6.695 1 86 153 GLU B CA 1
ATOM 6858 C C . GLU B 1 153 ? -33.438 9.297 -7.008 1 86 153 GLU B C 1
ATOM 6860 O O . GLU B 1 153 ? -32.688 8.891 -6.102 1 86 153 GLU B O 1
ATOM 6865 N N . HIS B 1 154 ? -33.188 9.258 -8.18 1 89.81 154 HIS B N 1
ATOM 6866 C CA . HIS B 1 154 ? -31.906 8.68 -8.602 1 89.81 154 HIS B CA 1
ATOM 6867 C C . HIS B 1 154 ? -30.734 9.57 -8.195 1 89.81 154 HIS B C 1
ATOM 6869 O O . HIS B 1 154 ? -29.703 9.086 -7.727 1 89.81 154 HIS B O 1
ATOM 6875 N N . HIS B 1 155 ? -30.984 10.844 -8.289 1 88.94 155 HIS B N 1
ATOM 6876 C CA . HIS B 1 155 ? -29.938 11.812 -7.984 1 88.94 155 HIS B CA 1
ATOM 6877 C C . HIS B 1 155 ? -29.562 11.781 -6.508 1 88.94 155 HIS B C 1
ATOM 6879 O O . HIS B 1 155 ? -28.391 11.906 -6.156 1 88.94 155 HIS B O 1
ATOM 6885 N N . LYS B 1 156 ? -30.5 11.656 -5.723 1 89.31 156 LYS B N 1
ATOM 6886 C CA . LYS B 1 156 ? -30.234 11.586 -4.289 1 89.31 156 LYS B CA 1
ATOM 6887 C C . LYS B 1 156 ? -29.359 10.391 -3.943 1 89.31 156 LYS B C 1
ATOM 6889 O O . LYS B 1 156 ? -28.469 10.492 -3.096 1 89.31 156 LYS B O 1
ATOM 6894 N N . ARG B 1 157 ? -29.641 9.305 -4.605 1 92.31 157 ARG B N 1
ATOM 6895 C CA . ARG B 1 157 ? -28.859 8.094 -4.352 1 92.31 157 ARG B CA 1
ATOM 6896 C C . ARG B 1 157 ? -27.469 8.195 -4.957 1 92.31 157 ARG B C 1
ATOM 6898 O O . ARG B 1 157 ? -26.5 7.738 -4.363 1 92.31 157 ARG B O 1
ATOM 6905 N N . GLU B 1 158 ? -27.344 8.836 -6.043 1 91.38 158 GLU B N 1
ATOM 6906 C CA . GLU B 1 158 ? -26.047 9.078 -6.66 1 91.38 158 GLU B CA 1
ATOM 6907 C C . GLU B 1 158 ? -25.172 9.977 -5.777 1 91.38 158 GLU B C 1
ATOM 6909 O O . GLU B 1 158 ? -23.969 9.734 -5.637 1 91.38 158 GLU B O 1
ATOM 6914 N N . GLU B 1 159 ? -25.828 10.938 -5.227 1 89.56 159 GLU B N 1
ATOM 6915 C CA . GLU B 1 159 ? -25.109 11.852 -4.34 1 89.56 159 GLU B CA 1
ATOM 6916 C C . GLU B 1 159 ? -24.578 11.125 -3.111 1 89.56 159 GLU B C 1
ATOM 6918 O O . GLU B 1 159 ? -23.453 11.367 -2.678 1 89.56 159 GLU B O 1
ATOM 6923 N N . ALA B 1 160 ? -25.406 10.289 -2.615 1 91.62 160 ALA B N 1
ATOM 6924 C CA . ALA B 1 160 ? -24.984 9.508 -1.455 1 91.62 160 ALA B CA 1
ATOM 6925 C C . ALA B 1 160 ? -23.812 8.602 -1.808 1 91.62 160 ALA B C 1
ATOM 6927 O O . ALA B 1 160 ? -22.891 8.422 -1.006 1 91.62 160 ALA B O 1
ATOM 6928 N N . LEU B 1 161 ? -23.859 8.031 -2.971 1 93.12 161 LEU B N 1
ATOM 6929 C CA . LEU B 1 161 ? -22.781 7.168 -3.445 1 93.12 161 LEU B CA 1
ATOM 6930 C C . LEU B 1 161 ? -21.484 7.957 -3.594 1 93.12 161 LEU B C 1
ATOM 6932 O O . LEU B 1 161 ? -20.438 7.512 -3.145 1 93.12 161 LEU B O 1
ATOM 6936 N N . VAL B 1 162 ? -21.594 9.094 -4.164 1 90.06 162 VAL B N 1
ATOM 6937 C CA . VAL B 1 162 ? -20.422 9.945 -4.379 1 90.06 162 VAL B CA 1
ATOM 6938 C C . VAL B 1 162 ? -19.828 10.352 -3.037 1 90.06 162 VAL B C 1
ATOM 6940 O O . VAL B 1 162 ? -18.609 10.336 -2.865 1 90.06 162 VAL B O 1
ATOM 6943 N N . ASN B 1 163 ? -20.656 10.68 -2.072 1 88.94 163 ASN B N 1
ATOM 6944 C CA . ASN B 1 163 ? -20.188 11.047 -0.739 1 88.94 163 ASN B CA 1
ATOM 6945 C C . ASN B 1 163 ? -19.453 9.891 -0.073 1 88.94 163 ASN B C 1
ATOM 6947 O O . ASN B 1 163 ? -18.484 10.117 0.67 1 88.94 163 ASN B O 1
ATOM 6951 N N . MET B 1 164 ? -19.922 8.711 -0.384 1 90.38 164 MET B N 1
ATOM 6952 C CA . MET B 1 164 ? -19.25 7.543 0.17 1 90.38 164 MET B CA 1
ATOM 6953 C C . MET B 1 164 ? -17.828 7.426 -0.365 1 90.38 164 MET B C 1
ATOM 6955 O O . MET B 1 164 ? -16.891 7.203 0.401 1 90.38 164 MET B O 1
ATOM 6959 N N . PHE B 1 165 ? -17.625 7.625 -1.647 1 87.44 165 PHE B N 1
ATOM 6960 C CA . PHE B 1 165 ? -16.312 7.527 -2.256 1 87.44 165 PHE B CA 1
ATOM 6961 C C . PHE B 1 165 ? -15.391 8.633 -1.753 1 87.44 165 PHE B C 1
ATOM 6963 O O . PHE B 1 165 ? -14.203 8.406 -1.512 1 87.44 165 PHE B O 1
ATOM 6970 N N . ILE B 1 166 ? -15.953 9.789 -1.539 1 84.19 166 ILE B N 1
ATOM 6971 C CA . ILE B 1 166 ? -15.172 10.938 -1.103 1 84.19 166 ILE B CA 1
ATOM 6972 C C . ILE B 1 166 ? -14.719 10.734 0.341 1 84.19 166 ILE B C 1
ATOM 6974 O O . ILE B 1 166 ? -13.547 10.938 0.665 1 84.19 166 ILE B O 1
ATOM 6978 N N . GLU B 1 167 ? -15.523 10.289 1.175 1 84.5 167 GLU B N 1
ATOM 6979 C CA . GLU B 1 167 ? -15.234 10.188 2.602 1 84.5 167 GLU B CA 1
ATOM 6980 C C . GLU B 1 167 ? -14.32 9 2.893 1 84.5 167 GLU B C 1
ATOM 6982 O O . GLU B 1 167 ? -13.453 9.07 3.768 1 84.5 167 GLU B O 1
ATOM 6987 N N . THR B 1 168 ? -14.586 7.914 2.184 1 83.44 168 THR B N 1
ATOM 6988 C CA . THR B 1 168 ? -13.828 6.703 2.48 1 83.44 168 THR B CA 1
ATOM 6989 C C . THR B 1 168 ? -12.508 6.695 1.708 1 83.44 168 THR B C 1
ATOM 6991 O O . THR B 1 168 ? -11.547 6.055 2.127 1 83.44 168 THR B O 1
ATOM 6994 N N . GLY B 1 169 ? -12.5 7.367 0.57 1 79.12 169 GLY B N 1
ATOM 6995 C CA . GLY B 1 169 ? -11.297 7.367 -0.245 1 79.12 169 GLY B CA 1
ATOM 6996 C C . GLY B 1 169 ? -11.141 6.105 -1.074 1 79.12 169 GLY B C 1
ATOM 6997 O O . GLY B 1 169 ? -10.086 5.879 -1.676 1 79.12 169 GLY B O 1
ATOM 6998 N N . ILE B 1 170 ? -12.156 5.25 -1.099 1 82.25 170 ILE B N 1
ATOM 6999 C CA . ILE B 1 170 ? -12.102 4.02 -1.882 1 82.25 170 ILE B CA 1
ATOM 7000 C C . ILE B 1 170 ? -12.141 4.355 -3.371 1 82.25 170 ILE B C 1
ATOM 7002 O O . ILE B 1 170 ? -12.703 5.379 -3.768 1 82.25 170 ILE B O 1
ATOM 7006 N N . SER B 1 171 ? -11.508 3.535 -4.172 1 81.56 171 SER B N 1
ATOM 7007 C CA . SER B 1 171 ? -11.469 3.742 -5.617 1 81.56 171 SER B CA 1
ATOM 7008 C C . SER B 1 171 ? -12.875 3.68 -6.219 1 81.56 171 SER B C 1
ATOM 7010 O O . SER B 1 171 ? -13.688 2.846 -5.824 1 81.56 171 SER B O 1
ATOM 7012 N N . THR B 1 172 ? -13.07 4.516 -7.211 1 87.31 172 THR B N 1
ATOM 7013 C CA . THR B 1 172 ? -14.367 4.555 -7.887 1 87.31 172 THR B CA 1
ATOM 7014 C C . THR B 1 172 ? -14.578 3.295 -8.719 1 87.31 172 THR B C 1
ATOM 7016 O O . THR B 1 172 ? -15.695 3.014 -9.156 1 87.31 172 THR B O 1
ATOM 7019 N N . GLN B 1 173 ? -13.578 2.51 -8.867 1 85.44 173 GLN B N 1
ATOM 7020 C CA . GLN B 1 173 ? -13.688 1.264 -9.617 1 85.44 173 GLN B CA 1
ATOM 7021 C C . GLN B 1 173 ? -14.609 0.275 -8.906 1 85.44 173 GLN B C 1
ATOM 7023 O O . GLN B 1 173 ? -15.078 -0.688 -9.508 1 85.44 173 GLN B O 1
ATOM 7028 N N . LEU B 1 174 ? -14.75 0.501 -7.652 1 87.31 174 LEU B N 1
ATOM 7029 C CA . LEU B 1 174 ? -15.664 -0.344 -6.898 1 87.31 174 LEU B CA 1
ATOM 7030 C C . LEU B 1 174 ? -17.047 -0.354 -7.539 1 87.31 174 LEU B C 1
ATOM 7032 O O . LEU B 1 174 ? -17.75 -1.373 -7.512 1 87.31 174 LEU B O 1
ATOM 7036 N N . SER B 1 175 ? -17.453 0.768 -8.125 1 90.75 175 SER B N 1
ATOM 7037 C CA . SER B 1 175 ? -18.781 0.882 -8.734 1 90.75 175 SER B CA 1
ATOM 7038 C C . SER B 1 175 ? -18.906 0.005 -9.969 1 90.75 175 SER B C 1
ATOM 7040 O O . SER B 1 175 ? -20.016 -0.283 -10.43 1 90.75 175 SER B O 1
ATOM 7042 N N . GLU B 1 176 ? -17.766 -0.402 -10.492 1 90.12 176 GLU B N 1
ATOM 7043 C CA . GLU B 1 176 ? -17.766 -1.267 -11.672 1 90.12 176 GLU B CA 1
ATOM 7044 C C . GLU B 1 176 ? -17.844 -2.738 -11.273 1 90.12 176 GLU B C 1
ATOM 7046 O O . GLU B 1 176 ? -18.156 -3.594 -12.109 1 90.12 176 GLU B O 1
ATOM 7051 N N . SER B 1 177 ? -17.578 -3.01 -10.039 1 90 177 SER B N 1
ATOM 7052 C CA . SER B 1 177 ? -17.578 -4.391 -9.57 1 90 177 SER B CA 1
ATOM 7053 C C . SER B 1 177 ? -18.984 -4.988 -9.617 1 90 177 SER B C 1
ATOM 7055 O O . SER B 1 177 ? -19.953 -4.332 -9.242 1 90 177 SER B O 1
ATOM 7057 N N . ILE B 1 178 ? -19.062 -6.207 -10.062 1 89.44 178 ILE B N 1
ATOM 7058 C CA . ILE B 1 178 ? -20.344 -6.898 -10.195 1 89.44 178 ILE B CA 1
ATOM 7059 C C . ILE B 1 178 ? -20.953 -7.125 -8.812 1 89.44 178 ILE B C 1
ATOM 7061 O O . ILE B 1 178 ? -22.156 -6.953 -8.625 1 89.44 178 ILE B O 1
ATOM 7065 N N . ALA B 1 179 ? -20.125 -7.41 -7.871 1 89.5 179 ALA B N 1
ATOM 7066 C CA . ALA B 1 179 ? -20.609 -7.68 -6.52 1 89.5 179 ALA B CA 1
ATOM 7067 C C . ALA B 1 179 ? -21.219 -6.43 -5.895 1 89.5 179 ALA B C 1
ATOM 7069 O O . ALA B 1 179 ? -22.234 -6.512 -5.191 1 89.5 179 ALA B O 1
ATOM 7070 N N . PHE B 1 180 ? -20.641 -5.309 -6.145 1 93.56 180 PHE B N 1
ATOM 7071 C CA . PHE B 1 180 ? -21.172 -4.059 -5.617 1 93.56 180 PHE B CA 1
ATOM 7072 C C . PHE B 1 180 ? -22.5 -3.711 -6.273 1 93.56 180 PHE B C 1
ATOM 7074 O O . PHE B 1 180 ? -23.438 -3.266 -5.605 1 93.56 180 PHE B O 1
ATOM 7081 N N . LYS B 1 181 ? -22.547 -3.908 -7.539 1 93.31 181 LYS B N 1
ATOM 7082 C CA . LYS B 1 181 ? -23.781 -3.662 -8.266 1 93.31 181 LYS B CA 1
ATOM 7083 C C . LYS B 1 181 ? -24.906 -4.574 -7.773 1 93.31 181 LYS B C 1
ATOM 7085 O O . LYS B 1 181 ? -26.031 -4.129 -7.598 1 93.31 181 LYS B O 1
ATOM 7090 N N . ASN B 1 182 ? -24.547 -5.836 -7.535 1 92.12 182 ASN B N 1
ATOM 7091 C CA . ASN B 1 182 ? -25.531 -6.777 -7.012 1 92.12 182 ASN B CA 1
ATOM 7092 C C . ASN B 1 182 ? -26.031 -6.359 -5.633 1 92.12 182 ASN B C 1
ATOM 7094 O O . ASN B 1 182 ? -27.219 -6.484 -5.332 1 92.12 182 ASN B O 1
ATOM 7098 N N . PHE B 1 183 ? -25.188 -5.832 -4.859 1 94.19 183 PHE B N 1
ATOM 7099 C CA . PHE B 1 183 ? -25.562 -5.359 -3.533 1 94.19 183 PHE B CA 1
ATOM 7100 C C . PHE B 1 183 ? -26.484 -4.152 -3.631 1 94.19 183 PHE B C 1
ATOM 7102 O O . PHE B 1 183 ? -27.547 -4.117 -2.996 1 94.19 183 PHE B O 1
ATOM 7109 N N . SER B 1 184 ? -26.062 -3.221 -4.422 1 93.62 184 SER B N 1
ATOM 7110 C CA . SER B 1 184 ? -26.891 -2.029 -4.609 1 93.62 184 SER B CA 1
ATOM 7111 C C . SER B 1 184 ? -28.266 -2.387 -5.156 1 93.62 184 SER B C 1
ATOM 7113 O O . SER B 1 184 ? -29.281 -1.852 -4.699 1 93.62 184 SER B O 1
ATOM 7115 N N . ASN B 1 185 ? -28.266 -3.35 -6.074 1 91.69 185 ASN B N 1
ATOM 7116 C CA . ASN B 1 185 ? -29.516 -3.793 -6.68 1 91.69 185 ASN B CA 1
ATOM 7117 C C . ASN B 1 185 ? -30.406 -4.527 -5.672 1 91.69 185 ASN B C 1
ATOM 7119 O O . ASN B 1 185 ? -31.625 -4.453 -5.746 1 91.69 185 ASN B O 1
ATOM 7123 N N . SER B 1 186 ? -29.766 -5.234 -4.82 1 92.31 186 SER B N 1
ATOM 7124 C CA . SER B 1 186 ? -30.516 -5.949 -3.797 1 92.31 186 SER B CA 1
ATOM 7125 C C . SER B 1 186 ? -31.219 -4.977 -2.854 1 92.31 186 SER B C 1
ATOM 7127 O O . SER B 1 186 ? -32.281 -5.297 -2.299 1 92.31 186 SER B O 1
ATOM 7129 N N . LEU B 1 187 ? -30.656 -3.844 -2.598 1 92.31 187 LEU B N 1
ATOM 7130 C CA . LEU B 1 187 ? -31.25 -2.83 -1.736 1 92.31 187 LEU B CA 1
ATOM 7131 C C . LEU B 1 187 ? -32.344 -2.076 -2.473 1 92.31 187 LEU B C 1
ATOM 7133 O O . LEU B 1 187 ? -33.469 -1.962 -1.972 1 92.31 187 LEU B O 1
ATOM 7137 N N . GLU B 1 188 ? -32 -1.56 -3.674 1 91.56 188 GLU B N 1
ATOM 7138 C CA . GLU B 1 188 ? -32.938 -0.816 -4.496 1 91.56 188 GLU B CA 1
ATOM 7139 C C . GLU B 1 188 ? -32.781 -1.174 -5.973 1 91.56 188 GLU B C 1
ATOM 7141 O O . GLU B 1 188 ? -31.953 -0.605 -6.672 1 91.56 188 GLU B O 1
ATOM 7146 N N . PRO B 1 189 ? -33.594 -2.045 -6.449 1 89.19 189 PRO B N 1
ATOM 7147 C CA . PRO B 1 189 ? -33.5 -2.504 -7.836 1 89.19 189 PRO B CA 1
ATOM 7148 C C . PRO B 1 189 ? -33.719 -1.382 -8.844 1 89.19 189 PRO B C 1
ATOM 7150 O O . PRO B 1 189 ? -33.312 -1.489 -10 1 89.19 189 PRO B O 1
ATOM 7153 N N . LYS B 1 190 ? -34.375 -0.304 -8.344 1 89 190 LYS B N 1
ATOM 7154 C CA . LYS B 1 190 ? -34.656 0.8 -9.258 1 89 190 LYS B CA 1
ATOM 7155 C C . LYS B 1 190 ? -33.438 1.686 -9.453 1 89 190 LYS B C 1
ATOM 7157 O O . LYS B 1 190 ? -33.406 2.523 -10.359 1 89 190 LYS B O 1
ATOM 7162 N N . PHE B 1 191 ? -32.562 1.471 -8.641 1 91.25 191 PHE B N 1
ATOM 7163 C CA . PHE B 1 191 ? -31.344 2.279 -8.711 1 91.25 191 PHE B CA 1
ATOM 7164 C C . PHE B 1 191 ? -30.328 1.644 -9.648 1 91.25 191 PHE B C 1
ATOM 7166 O O . PHE B 1 191 ? -29.922 0.499 -9.445 1 91.25 191 PHE B O 1
ATOM 7173 N N . ARG B 1 192 ? -29.938 2.301 -10.648 1 88.38 192 ARG B N 1
ATOM 7174 C CA . ARG B 1 192 ? -28.875 1.845 -11.539 1 88.38 192 ARG B CA 1
ATOM 7175 C C . ARG B 1 192 ? -27.516 2.387 -11.086 1 88.38 192 ARG B C 1
ATOM 7177 O O . ARG B 1 192 ? -27.25 3.584 -11.211 1 88.38 192 ARG B O 1
ATOM 7184 N N . THR B 1 193 ? -26.734 1.5 -10.594 1 91.31 193 THR B N 1
ATOM 7185 C CA . THR B 1 193 ? -25.422 1.923 -10.117 1 91.31 193 THR B CA 1
ATOM 7186 C C . THR B 1 193 ? -24.594 2.527 -11.25 1 91.31 193 THR B C 1
ATOM 7188 O O . THR B 1 193 ? -24.406 1.896 -12.289 1 91.31 193 THR B O 1
ATOM 7191 N N . PRO B 1 194 ? -24.172 3.689 -11.055 1 90.94 194 PRO B N 1
ATOM 7192 C CA . PRO B 1 194 ? -23.375 4.344 -12.109 1 90.94 194 PRO B CA 1
ATOM 7193 C C . PRO B 1 194 ? -22 3.729 -12.273 1 90.94 194 PRO B C 1
ATOM 7195 O O . PRO B 1 194 ? -21.469 3.105 -11.344 1 90.94 194 PRO B O 1
ATOM 7198 N N . GLY B 1 195 ? -21.453 3.852 -13.461 1 88.94 195 GLY B N 1
ATOM 7199 C CA . GLY B 1 195 ? -20.078 3.424 -13.711 1 88.94 195 GLY B CA 1
ATOM 7200 C C . GLY B 1 195 ? -19.047 4.367 -13.125 1 88.94 195 GLY B C 1
ATOM 7201 O O . GLY B 1 195 ? -19.391 5.426 -12.594 1 88.94 195 GLY B O 1
ATOM 7202 N N . ALA B 1 196 ? -17.828 3.961 -13.203 1 88.88 196 ALA B N 1
ATOM 7203 C CA . ALA B 1 196 ? -16.734 4.75 -12.641 1 88.88 196 ALA B CA 1
ATOM 7204 C C . ALA B 1 196 ? -16.641 6.109 -13.32 1 88.88 196 ALA B C 1
ATOM 7206 O O . ALA B 1 196 ? -16.391 7.125 -12.664 1 88.88 196 ALA B O 1
ATOM 7207 N N . ALA B 1 197 ? -16.844 6.16 -14.57 1 87.19 197 ALA B N 1
ATOM 7208 C CA . ALA B 1 197 ? -16.734 7.402 -15.328 1 87.19 197 ALA B CA 1
ATOM 7209 C C . ALA B 1 197 ? -17.797 8.406 -14.883 1 87.19 197 ALA B C 1
ATOM 7211 O O . ALA B 1 197 ? -17.516 9.594 -14.711 1 87.19 197 ALA B O 1
ATOM 7212 N N . ARG B 1 198 ? -18.969 7.926 -14.734 1 89.31 198 ARG B N 1
ATOM 7213 C CA . ARG B 1 198 ? -20.047 8.797 -14.281 1 89.31 198 ARG B CA 1
ATOM 7214 C C . ARG B 1 198 ? -19.781 9.297 -12.859 1 89.31 198 ARG B C 1
ATOM 7216 O O . ARG B 1 198 ? -20 10.469 -12.562 1 89.31 198 ARG B O 1
ATOM 7223 N N . VAL B 1 199 ? -19.359 8.406 -12.039 1 90.56 199 VAL B N 1
ATOM 7224 C CA . VAL B 1 199 ? -19.047 8.789 -10.664 1 90.56 199 VAL B CA 1
ATOM 7225 C C . VAL B 1 199 ? -17.984 9.875 -10.656 1 90.56 199 VAL B C 1
ATOM 7227 O O . VAL B 1 199 ? -18.094 10.852 -9.914 1 90.56 199 VAL B O 1
ATOM 7230 N N . ASN B 1 200 ? -16.969 9.727 -11.477 1 87.62 200 ASN B N 1
ATOM 7231 C CA . ASN B 1 200 ? -15.906 10.727 -11.562 1 87.62 200 ASN B CA 1
ATOM 7232 C C . ASN B 1 200 ? -16.438 12.062 -12.062 1 87.62 200 ASN B C 1
ATOM 7234 O O . ASN B 1 200 ? -16 13.125 -11.609 1 87.62 200 ASN B O 1
ATOM 7238 N N . CYS B 1 201 ? -17.375 11.977 -12.93 1 88.38 201 CYS B N 1
ATOM 7239 C CA . CYS B 1 201 ? -18.016 13.195 -13.414 1 88.38 201 CYS B CA 1
ATOM 7240 C C . CYS B 1 201 ? -18.781 13.891 -12.297 1 88.38 201 CYS B C 1
ATOM 7242 O O . CYS B 1 201 ? -18.719 15.117 -12.172 1 88.38 201 CYS B O 1
ATOM 7244 N N . LEU B 1 202 ? -19.484 13.125 -11.602 1 88.94 202 LEU B N 1
ATOM 7245 C CA . LEU B 1 202 ? -20.25 13.688 -10.484 1 88.94 202 LEU B CA 1
ATOM 7246 C C . LEU B 1 202 ? -19.312 14.266 -9.422 1 88.94 202 LEU B C 1
ATOM 7248 O O . LEU B 1 202 ? -19.641 15.266 -8.789 1 88.94 202 LEU B O 1
ATOM 7252 N N . ILE B 1 203 ? -18.172 13.648 -9.195 1 87.81 203 ILE B N 1
ATOM 7253 C CA . ILE B 1 203 ? -17.172 14.18 -8.273 1 87.81 203 ILE B CA 1
ATOM 7254 C C . ILE B 1 203 ? -16.672 15.531 -8.773 1 87.81 203 ILE B C 1
ATOM 7256 O O . ILE B 1 203 ? -16.531 16.469 -7.992 1 87.81 203 ILE B O 1
ATOM 7260 N N . GLY B 1 204 ? -16.406 15.602 -10.055 1 86.69 204 GLY B N 1
ATOM 7261 C CA . GLY B 1 204 ? -16 16.875 -10.641 1 86.69 204 GLY B CA 1
ATOM 7262 C C . GLY B 1 204 ? -17.016 17.984 -10.406 1 86.69 204 GLY B C 1
ATOM 7263 O O . GLY B 1 204 ? -16.641 19.109 -10.078 1 86.69 204 GLY B O 1
ATOM 7264 N N . ALA B 1 205 ? -18.25 17.625 -10.562 1 87.31 205 ALA B N 1
ATOM 7265 C CA . ALA B 1 205 ? -19.312 18.594 -10.344 1 87.31 205 ALA B CA 1
ATOM 7266 C C . ALA B 1 205 ? -19.344 19.047 -8.883 1 87.31 205 ALA B C 1
ATOM 7268 O O . ALA B 1 205 ? -19.562 20.219 -8.586 1 87.31 205 ALA B O 1
ATOM 7269 N N . LYS B 1 206 ? -19.156 18.125 -8.008 1 88.44 206 LYS B N 1
ATOM 7270 C CA . LYS B 1 206 ? -19.156 18.438 -6.586 1 88.44 206 LYS B CA 1
ATOM 7271 C C . LYS B 1 206 ? -17.953 19.328 -6.219 1 88.44 206 LYS B C 1
ATOM 7273 O O . LYS B 1 206 ? -18.047 20.141 -5.305 1 88.44 206 LYS B O 1
ATOM 7278 N N . VAL B 1 207 ? -16.875 19.141 -6.934 1 88.94 207 VAL B N 1
ATOM 7279 C CA . VAL B 1 207 ? -15.695 19.969 -6.715 1 88.94 207 VAL B CA 1
ATOM 7280 C C . VAL B 1 207 ? -16.016 21.422 -7.051 1 88.94 207 VAL B C 1
ATOM 7282 O O . VAL B 1 207 ? -15.648 22.344 -6.309 1 88.94 207 VAL B O 1
ATOM 7285 N N . ASP B 1 208 ? -16.719 21.594 -8.094 1 88.12 208 ASP B N 1
ATOM 7286 C CA . ASP B 1 208 ? -17.062 22.953 -8.516 1 88.12 208 ASP B CA 1
ATOM 7287 C C . ASP B 1 208 ? -17.969 23.625 -7.488 1 88.12 208 ASP B C 1
ATOM 7289 O O . ASP B 1 208 ? -17.766 24.812 -7.168 1 88.12 208 ASP B O 1
ATOM 7293 N N . ILE B 1 209 ? -18.812 22.859 -7 1 87.44 209 ILE B N 1
ATOM 7294 C CA . ILE B 1 209 ? -19.703 23.391 -5.977 1 87.44 209 ILE B CA 1
ATOM 7295 C C . ILE B 1 209 ? -18.906 23.703 -4.711 1 87.44 209 ILE B C 1
ATOM 7297 O O . ILE B 1 209 ? -19.094 24.75 -4.102 1 87.44 209 ILE B O 1
ATOM 7301 N N . ALA B 1 210 ? -18.094 22.797 -4.359 1 89.31 210 ALA B N 1
ATOM 7302 C CA . ALA B 1 210 ? -17.281 22.969 -3.162 1 89.31 210 ALA B CA 1
ATOM 7303 C C . ALA B 1 210 ? -16.328 24.156 -3.311 1 89.31 210 ALA B C 1
ATOM 7305 O O . ALA B 1 210 ? -16.078 24.891 -2.35 1 89.31 210 ALA B O 1
ATOM 7306 N N . LYS B 1 211 ? -15.789 24.328 -4.492 1 90.12 211 LYS B N 1
ATOM 7307 C CA . LYS B 1 211 ? -14.891 25.438 -4.75 1 90.12 211 LYS B CA 1
ATOM 7308 C C . LYS B 1 211 ? -15.617 26.781 -4.59 1 90.12 211 LYS B C 1
ATOM 7310 O O . LYS B 1 211 ? -15.062 27.734 -4.047 1 90.12 211 LYS B O 1
ATOM 7315 N N . GLN B 1 212 ? -16.828 26.812 -5.047 1 89.81 212 GLN B N 1
ATOM 7316 C CA . GLN B 1 212 ? -17.609 28.047 -4.918 1 89.81 212 GLN B CA 1
ATOM 7317 C C . GLN B 1 212 ? -17.906 28.359 -3.451 1 89.81 212 GLN B C 1
ATOM 7319 O O . GLN B 1 212 ? -17.812 29.516 -3.031 1 89.81 212 GLN B O 1
ATOM 7324 N N . LYS B 1 213 ? -18.234 27.344 -2.75 1 90.19 213 LYS B N 1
ATOM 7325 C CA . LYS B 1 213 ? -18.484 27.531 -1.324 1 90.19 213 LYS B CA 1
ATOM 7326 C C . LYS B 1 213 ? -17.219 28 -0.599 1 90.19 213 LYS B C 1
ATOM 7328 O O . LYS B 1 213 ? -17.281 28.906 0.233 1 90.19 213 LYS B O 1
ATOM 7333 N N . LEU B 1 214 ? -16.141 27.391 -0.896 1 92.31 214 LEU B N 1
ATOM 7334 C CA . LEU B 1 214 ? -14.883 27.766 -0.259 1 92.31 214 LEU B CA 1
ATOM 7335 C C . LEU B 1 214 ? -14.469 29.172 -0.634 1 92.31 214 LEU B C 1
ATOM 7337 O O . LEU B 1 214 ? -13.93 29.906 0.195 1 92.31 214 LEU B O 1
ATOM 7341 N N . LYS B 1 215 ? -14.773 29.547 -1.829 1 92.5 215 LYS B N 1
ATOM 7342 C CA . LYS B 1 215 ? -14.469 30.906 -2.273 1 92.5 215 LYS B CA 1
ATOM 7343 C C . LYS B 1 215 ? -15.242 31.938 -1.457 1 92.5 215 LYS B C 1
ATOM 7345 O O . LYS B 1 215 ? -14.703 32.969 -1.104 1 92.5 215 LYS B O 1
ATOM 7350 N N . GLU B 1 216 ? -16.422 31.594 -1.17 1 91 216 GLU B N 1
ATOM 7351 C CA . GLU B 1 216 ? -17.25 32.5 -0.363 1 91 216 GLU B CA 1
ATOM 7352 C C . GLU B 1 216 ? -16.719 32.594 1.063 1 91 216 GLU B C 1
ATOM 7354 O O . GLU B 1 216 ? -16.688 33.656 1.647 1 91 216 GLU B O 1
ATOM 7359 N N . LEU B 1 217 ? -16.312 31.531 1.587 1 91.94 217 LEU B N 1
ATOM 7360 C CA . LEU B 1 217 ? -15.75 31.516 2.936 1 91.94 217 LEU B CA 1
ATOM 7361 C C . LEU B 1 217 ? -14.461 32.344 3 1 91.94 217 LEU B C 1
ATOM 7363 O O . LEU B 1 217 ? -14.258 33.094 3.936 1 91.94 217 LEU B O 1
ATOM 7367 N N . ILE B 1 218 ? -13.602 32.188 2.008 1 93 218 ILE B N 1
ATOM 7368 C CA . ILE B 1 218 ? -12.312 32.844 1.969 1 93 218 ILE B CA 1
ATOM 7369 C C . ILE B 1 218 ? -12.531 34.344 1.776 1 93 218 ILE B C 1
ATOM 7371 O O . ILE B 1 218 ? -11.797 35.188 2.338 1 93 218 ILE B O 1
ATOM 7375 N N . LYS B 1 219 ? -13.57 34.656 1.013 1 92.06 219 LYS B N 1
ATOM 7376 C CA . LYS B 1 219 ? -13.883 36.062 0.766 1 92.06 219 LYS B CA 1
ATOM 7377 C C . LYS B 1 219 ? -14.258 36.781 2.061 1 92.06 219 LYS B C 1
ATOM 7379 O O . LYS B 1 219 ? -13.914 37.969 2.25 1 92.06 219 LYS B O 1
ATOM 7384 N N . GLU B 1 220 ? -14.867 36.094 2.932 1 92.19 220 GLU B N 1
ATOM 7385 C CA . GLU B 1 220 ? -15.352 36.688 4.176 1 92.19 220 GLU B CA 1
ATOM 7386 C C . GLU B 1 220 ? -14.242 36.75 5.227 1 92.19 220 GLU B C 1
ATOM 7388 O O . GLU B 1 220 ? -14.375 37.438 6.242 1 92.19 220 GLU B O 1
ATOM 7393 N N . ALA B 1 221 ? -13.18 36.125 5.027 1 93.19 221 ALA B N 1
ATOM 7394 C CA . ALA B 1 221 ? -12.062 36.125 5.973 1 93.19 221 ALA B CA 1
ATOM 7395 C C . ALA B 1 221 ? -11.297 37.438 5.906 1 93.19 221 ALA B C 1
ATOM 7397 O O . ALA B 1 221 ? -11.188 38.062 4.84 1 93.19 221 ALA B O 1
ATOM 7398 N N . ARG B 1 222 ? -10.812 37.969 7.023 1 91.75 222 ARG B N 1
ATOM 7399 C CA . ARG B 1 222 ? -10.039 39.219 7.066 1 91.75 222 ARG B CA 1
ATOM 7400 C C . ARG B 1 222 ? -8.594 38.969 6.629 1 91.75 222 ARG B C 1
ATOM 7402 O O . ARG B 1 222 ? -8.094 39.656 5.727 1 91.75 222 ARG B O 1
ATOM 7409 N N . LYS B 1 223 ? -7.969 37.969 7.246 1 93.12 223 LYS B N 1
ATOM 7410 C CA . LYS B 1 223 ? -6.602 37.562 6.941 1 93.12 223 LYS B CA 1
ATOM 7411 C C . LYS B 1 223 ? -6.488 36.062 6.855 1 93.12 223 LYS B C 1
ATOM 7413 O O . LYS B 1 223 ? -7.273 35.344 7.469 1 93.12 223 LYS B O 1
ATOM 7418 N N . LEU B 1 224 ? -5.562 35.625 6.035 1 93.5 224 LEU B N 1
ATOM 7419 C CA . LEU B 1 224 ? -5.352 34.188 5.867 1 93.5 224 LEU B CA 1
ATOM 7420 C C . LEU B 1 224 ? -3.875 33.844 6.027 1 93.5 224 LEU B C 1
ATOM 7422 O O . LEU B 1 224 ? -3 34.625 5.688 1 93.5 224 LEU B O 1
ATOM 7426 N N . THR B 1 225 ? -3.664 32.688 6.625 1 94.81 225 THR B N 1
ATOM 7427 C CA . THR B 1 225 ? -2.324 32.125 6.684 1 94.81 225 THR B CA 1
ATOM 7428 C C . THR B 1 225 ? -2.178 30.984 5.688 1 94.81 225 THR B C 1
ATOM 7430 O O . THR B 1 225 ? -2.965 30.031 5.703 1 94.81 225 THR B O 1
ATOM 7433 N N . LEU B 1 226 ? -1.18 31.078 4.844 1 94.44 226 LEU B N 1
ATOM 7434 C CA . LEU B 1 226 ? -0.939 30.047 3.84 1 94.44 226 LEU B CA 1
ATOM 7435 C C . LEU B 1 226 ? 0.154 29.094 4.297 1 94.44 226 LEU B C 1
ATOM 7437 O O . LEU B 1 226 ? 1.151 29.516 4.887 1 94.44 226 LEU B O 1
ATOM 7441 N N . CYS B 1 227 ? -0.073 27.891 4.148 1 94.06 227 CYS B N 1
ATOM 7442 C CA . CYS B 1 227 ? 0.934 26.859 4.375 1 94.06 227 CYS B CA 1
ATOM 7443 C C . CYS B 1 227 ? 1.251 26.109 3.086 1 94.06 227 CYS B C 1
ATOM 7445 O O . CYS B 1 227 ? 0.343 25.672 2.383 1 94.06 227 CYS B O 1
ATOM 7447 N N . VAL B 1 228 ? 2.475 26.047 2.734 1 92.5 228 VAL B N 1
ATOM 7448 C CA . VAL B 1 228 ? 2.877 25.469 1.457 1 92.5 228 VAL B CA 1
ATOM 7449 C C . VAL B 1 228 ? 3.898 24.359 1.69 1 92.5 228 VAL B C 1
ATOM 7451 O O . VAL B 1 228 ? 4.793 24.5 2.527 1 92.5 228 VAL B O 1
ATOM 7454 N N . ASP B 1 229 ? 3.693 23.25 1.062 1 90.06 229 ASP B N 1
ATOM 7455 C CA . ASP B 1 229 ? 4.637 22.141 1.113 1 90.06 229 ASP B CA 1
ATOM 7456 C C . ASP B 1 229 ? 4.543 21.281 -0.145 1 90.06 229 ASP B C 1
ATOM 7458 O O . ASP B 1 229 ? 3.551 21.344 -0.873 1 90.06 229 ASP B O 1
ATOM 7462 N N . GLY B 1 230 ? 5.605 20.578 -0.403 1 86.06 230 GLY B N 1
ATOM 7463 C CA . GLY B 1 230 ? 5.648 19.703 -1.568 1 86.06 230 GLY B CA 1
ATOM 7464 C C . GLY B 1 230 ? 5.66 18.234 -1.214 1 86.06 230 GLY B C 1
ATOM 7465 O O . GLY B 1 230 ? 6.141 17.844 -0.143 1 86.06 230 GLY B O 1
ATOM 7466 N N . TRP B 1 231 ? 5.098 17.422 -2.162 1 82.81 231 TRP B N 1
ATOM 7467 C CA . TRP B 1 231 ? 5.035 15.977 -1.991 1 82.81 231 TRP B CA 1
ATOM 7468 C C . TRP B 1 231 ? 5.293 15.258 -3.312 1 82.81 231 TRP B C 1
ATOM 7470 O O . TRP B 1 231 ? 4.816 15.688 -4.363 1 82.81 231 TRP B O 1
ATOM 7480 N N . SER B 1 232 ? 6.055 14.266 -3.219 1 76.19 232 SER B N 1
ATOM 7481 C CA . SER B 1 232 ? 6.289 13.438 -4.395 1 76.19 232 SER B CA 1
ATOM 7482 C C . SER B 1 232 ? 5.727 12.031 -4.207 1 76.19 232 SER B C 1
ATOM 7484 O O . SER B 1 232 ? 5.883 11.43 -3.139 1 76.19 232 SER B O 1
ATOM 7486 N N . LYS B 1 233 ? 4.992 11.523 -5.195 1 73.31 233 LYS B N 1
ATOM 7487 C CA . LYS B 1 233 ? 4.418 10.18 -5.172 1 73.31 233 LYS B CA 1
ATOM 7488 C C . LYS B 1 233 ? 5.512 9.117 -5.074 1 73.31 233 LYS B C 1
ATOM 7490 O O . LYS B 1 233 ? 6.648 9.352 -5.484 1 73.31 233 LYS B O 1
ATOM 7495 N N . ARG B 1 234 ? 5.004 7.965 -4.504 1 66.12 234 ARG B N 1
ATOM 7496 C CA . ARG B 1 234 ? 5.926 6.84 -4.43 1 66.12 234 ARG B CA 1
ATOM 7497 C C . ARG B 1 234 ? 6.43 6.445 -5.812 1 66.12 234 ARG B C 1
ATOM 7499 O O . ARG B 1 234 ? 5.656 6.41 -6.773 1 66.12 234 ARG B O 1
ATOM 7506 N N . GLY B 1 235 ? 7.656 6.305 -6.082 1 62.19 235 GLY B N 1
ATOM 7507 C CA . GLY B 1 235 ? 8.25 5.992 -7.375 1 62.19 235 GLY B CA 1
ATOM 7508 C C . GLY B 1 235 ? 8.664 7.227 -8.156 1 62.19 235 GLY B C 1
ATOM 7509 O O . GLY B 1 235 ? 9.289 7.117 -9.211 1 62.19 235 GLY B O 1
ATOM 7510 N N . LEU B 1 236 ? 8.312 8.406 -7.551 1 63.09 236 LEU B N 1
ATOM 7511 C CA . LEU B 1 236 ? 8.766 9.695 -8.062 1 63.09 236 LEU B CA 1
ATOM 7512 C C . LEU B 1 236 ? 8.227 9.945 -9.461 1 63.09 236 LEU B C 1
ATOM 7514 O O . LEU B 1 236 ? 8.938 10.469 -10.328 1 63.09 236 LEU B O 1
ATOM 7518 N N . THR B 1 237 ? 6.988 9.461 -9.656 1 69.44 237 THR B N 1
ATOM 7519 C CA . THR B 1 237 ? 6.391 9.625 -10.977 1 69.44 237 THR B CA 1
ATOM 7520 C C . THR B 1 237 ? 5.734 10.992 -11.109 1 69.44 237 THR B C 1
ATOM 7522 O O . THR B 1 237 ? 5.512 11.477 -12.219 1 69.44 237 THR B O 1
ATOM 7525 N N . ALA B 1 238 ? 5.41 11.539 -9.93 1 75.12 238 ALA B N 1
ATOM 7526 C CA . ALA B 1 238 ? 4.754 12.844 -9.945 1 75.12 238 ALA B CA 1
ATOM 7527 C C . ALA B 1 238 ? 4.973 13.578 -8.625 1 75.12 238 ALA B C 1
ATOM 7529 O O . ALA B 1 238 ? 5.117 12.953 -7.574 1 75.12 238 ALA B O 1
ATOM 7530 N N . SER B 1 239 ? 5.102 14.867 -8.734 1 83.19 239 SER B N 1
ATOM 7531 C CA . SER B 1 239 ? 5.246 15.719 -7.555 1 83.19 239 SER B CA 1
ATOM 7532 C C . SER B 1 239 ? 4.102 16.719 -7.453 1 83.19 239 SER B C 1
ATOM 7534 O O . SER B 1 239 ? 3.576 17.172 -8.469 1 83.19 239 SER B O 1
ATOM 7536 N N . PHE B 1 240 ? 3.711 16.938 -6.262 1 85.94 240 PHE B N 1
ATOM 7537 C CA . PHE B 1 240 ? 2.588 17.844 -6.027 1 85.94 240 PHE B CA 1
ATOM 7538 C C . PHE B 1 240 ? 2.951 18.906 -5.004 1 85.94 240 PHE B C 1
ATOM 7540 O O . PHE B 1 240 ? 3.777 18.672 -4.117 1 85.94 240 PHE B O 1
ATOM 7547 N N . MET B 1 241 ? 2.379 20.078 -5.16 1 90.38 241 MET B N 1
ATOM 7548 C CA . MET B 1 241 ? 2.506 21.188 -4.211 1 90.38 241 MET B CA 1
ATOM 7549 C C . MET B 1 241 ? 1.16 21.516 -3.574 1 90.38 241 MET B C 1
ATOM 7551 O O . MET B 1 241 ? 0.199 21.828 -4.277 1 90.38 241 MET B O 1
ATOM 7555 N N . GLY B 1 242 ? 1.132 21.297 -2.268 1 91.75 242 GLY B N 1
ATOM 7556 C CA . GLY B 1 242 ? -0.084 21.641 -1.55 1 91.75 242 GLY B CA 1
ATOM 7557 C C . GLY B 1 242 ? -0.056 23.047 -0.969 1 91.75 242 GLY B C 1
ATOM 7558 O O . GLY B 1 242 ? 0.937 23.453 -0.361 1 91.75 242 GLY B O 1
ATOM 7559 N N . VAL B 1 243 ? -1.061 23.812 -1.251 1 93.69 243 VAL B N 1
ATOM 7560 C CA . VAL B 1 243 ? -1.238 25.141 -0.663 1 93.69 243 VAL B CA 1
ATOM 7561 C C . VAL B 1 243 ? -2.508 25.156 0.185 1 93.69 243 VAL B C 1
ATOM 7563 O O . VAL B 1 243 ? -3.617 25.062 -0.344 1 93.69 243 VAL B O 1
ATOM 7566 N N . SER B 1 244 ? -2.318 25.234 1.451 1 94 244 SER B N 1
ATOM 7567 C CA . SER B 1 244 ? -3.475 25.297 2.342 1 94 244 SER B CA 1
ATOM 7568 C C . SER B 1 244 ? -3.682 26.703 2.895 1 94 244 SER B C 1
ATOM 7570 O O . SER B 1 244 ? -2.77 27.531 2.855 1 94 244 SER B O 1
ATOM 7572 N N . ALA B 1 245 ? -4.848 26.969 3.311 1 94.56 245 ALA B N 1
ATOM 7573 C CA . ALA B 1 245 ? -5.207 28.266 3.869 1 94.56 245 ALA B CA 1
ATOM 7574 C C . ALA B 1 245 ? -5.945 28.109 5.195 1 94.56 245 ALA B C 1
ATOM 7576 O O . ALA B 1 245 ? -6.949 27.391 5.273 1 94.56 245 ALA B O 1
ATOM 7577 N N . CYS B 1 246 ? -5.406 28.656 6.199 1 95.38 246 CYS B N 1
ATOM 7578 C CA . CYS B 1 246 ? -6.031 28.688 7.52 1 95.38 246 CYS B CA 1
ATOM 7579 C C . CYS B 1 246 ? -6.535 30.094 7.848 1 95.38 246 CYS B C 1
ATOM 7581 O O . CYS B 1 246 ? -5.805 31.078 7.699 1 95.38 246 CYS B O 1
ATOM 7583 N N . PHE B 1 247 ? -7.832 30.281 8.266 1 94.88 247 PHE B N 1
ATOM 7584 C CA . PHE B 1 247 ? -8.383 31.594 8.539 1 94.88 247 PHE B CA 1
ATOM 7585 C C . PHE B 1 247 ? -9.547 31.5 9.516 1 94.88 247 PHE B C 1
ATOM 7587 O O . PHE B 1 247 ? -10.18 30.453 9.641 1 94.88 247 PHE B O 1
ATOM 7594 N N . TYR B 1 248 ? -9.711 32.594 10.211 1 94.62 248 TYR B N 1
ATOM 7595 C CA . TYR B 1 248 ? -10.898 32.75 11.047 1 94.62 248 TYR B CA 1
ATOM 7596 C C . TYR B 1 248 ? -12.078 33.25 10.234 1 94.62 248 TYR B C 1
ATOM 7598 O O . TYR B 1 248 ? -11.953 34.219 9.484 1 94.62 248 TYR B O 1
ATOM 7606 N N . HIS B 1 249 ? -13.156 32.562 10.305 1 92.81 249 HIS B N 1
ATOM 7607 C CA . HIS B 1 249 ? -14.383 32.969 9.633 1 92.81 249 HIS B CA 1
ATOM 7608 C C . HIS B 1 249 ? -15.305 33.719 10.578 1 92.81 249 HIS B C 1
ATOM 7610 O O . HIS B 1 249 ? -16.047 33.125 11.359 1 92.81 249 HIS B O 1
ATOM 7616 N N . PRO B 1 250 ? -15.375 35.062 10.453 1 91.25 250 PRO B N 1
ATOM 7617 C CA . PRO B 1 250 ? -16.094 35.875 11.414 1 91.25 250 PRO B CA 1
ATOM 7618 C C . PRO B 1 250 ? -17.578 35.531 11.5 1 91.25 250 PRO B C 1
ATOM 7620 O O . PRO B 1 250 ? -18.125 35.406 12.602 1 91.25 250 PRO B O 1
ATOM 7623 N N . PRO B 1 251 ? -18.312 35.312 10.383 1 87.62 251 PRO B N 1
ATOM 7624 C CA . PRO B 1 251 ? -19.734 35 10.492 1 87.62 251 PRO B CA 1
ATOM 7625 C C . PRO B 1 251 ? -20 33.656 11.188 1 87.62 251 PRO B C 1
ATOM 7627 O O . PRO B 1 251 ? -20.984 33.531 11.914 1 87.62 251 PRO B O 1
ATOM 7630 N N . GLY B 1 252 ? -19.172 32.719 11.062 1 85.19 252 GLY B N 1
ATOM 7631 C CA . GLY B 1 252 ? -19.359 31.391 11.648 1 85.19 252 GLY B CA 1
ATOM 7632 C C . GLY B 1 252 ? -18.703 31.25 13 1 85.19 252 GLY B C 1
ATOM 7633 O O . GLY B 1 252 ? -19.031 30.344 13.766 1 85.19 252 GLY B O 1
ATOM 7634 N N . GLY B 1 253 ? -17.781 32.062 13.312 1 88 253 GLY B N 1
ATOM 7635 C CA . GLY B 1 253 ? -17.078 32.031 14.586 1 88 253 GLY B CA 1
ATOM 7636 C C . GLY B 1 253 ? -16.172 30.844 14.742 1 88 253 GLY B C 1
ATOM 7637 O O . GLY B 1 253 ? -16.031 30.297 15.836 1 88 253 GLY B O 1
ATOM 7638 N N . GLN B 1 254 ? -15.727 30.281 13.633 1 89.56 254 GLN B N 1
ATOM 7639 C CA . GLN B 1 254 ? -14.875 29.109 13.672 1 89.56 254 GLN B CA 1
ATOM 7640 C C . GLN B 1 254 ? -13.641 29.281 12.789 1 89.56 254 GLN B C 1
ATOM 7642 O O . GLN B 1 254 ? -13.625 30.141 11.906 1 89.56 254 GLN B O 1
ATOM 7647 N N . VAL B 1 255 ? -12.625 28.547 13.141 1 93.19 255 VAL B N 1
ATOM 7648 C CA . VAL B 1 255 ? -11.406 28.547 12.336 1 93.19 255 VAL B CA 1
ATOM 7649 C C . VAL B 1 255 ? -11.477 27.453 11.281 1 93.19 255 VAL B C 1
ATOM 7651 O O . VAL B 1 255 ? -11.922 26.328 11.562 1 93.19 255 VAL B O 1
ATOM 7654 N N . HIS B 1 256 ? -11.172 27.828 10.039 1 91.69 256 HIS B N 1
ATOM 7655 C CA . HIS B 1 256 ? -11.133 26.859 8.953 1 91.69 256 HIS B CA 1
ATOM 7656 C C . HIS B 1 256 ? -9.719 26.672 8.422 1 91.69 256 HIS B C 1
ATOM 7658 O O . HIS B 1 256 ? -8.953 27.641 8.336 1 91.69 256 HIS B O 1
ATOM 7664 N N . HIS B 1 257 ? -9.312 25.5 8.297 1 93.06 257 HIS B N 1
ATOM 7665 C CA . HIS B 1 257 ? -8.094 25.141 7.586 1 93.06 257 HIS B CA 1
ATOM 7666 C C . HIS B 1 257 ? -8.406 24.297 6.355 1 93.06 257 HIS B C 1
ATOM 7668 O O . HIS B 1 257 ? -8.781 23.125 6.484 1 93.06 257 HIS B O 1
ATOM 7674 N N . ALA B 1 258 ? -8.289 24.891 5.199 1 92.62 258 ALA B N 1
ATOM 7675 C CA . ALA B 1 258 ? -8.727 24.25 3.967 1 92.62 258 ALA B CA 1
ATOM 7676 C C . ALA B 1 258 ? -7.566 24.109 2.986 1 92.62 258 ALA B C 1
ATOM 7678 O O . ALA B 1 258 ? -6.508 24.703 3.172 1 92.62 258 ALA B O 1
ATOM 7679 N N . LEU B 1 259 ? -7.754 23.219 2.051 1 92 259 LEU B N 1
ATOM 7680 C CA . LEU B 1 259 ? -6.812 23.031 0.95 1 92 259 LEU B CA 1
ATOM 7681 C C . LEU B 1 259 ? -7.387 23.578 -0.354 1 92 259 LEU B C 1
ATOM 7683 O O . LEU B 1 259 ? -8.094 22.859 -1.069 1 92 259 LEU B O 1
ATOM 7687 N N . PRO B 1 260 ? -7.062 24.812 -0.638 1 92.19 260 PRO B N 1
ATOM 7688 C CA . PRO B 1 260 ? -7.57 25.375 -1.889 1 92.19 260 PRO B CA 1
ATOM 7689 C C . PRO B 1 260 ? -7.035 24.656 -3.125 1 92.19 260 PRO B C 1
ATOM 7691 O O . PRO B 1 260 ? -7.793 24.391 -4.062 1 92.19 260 PRO B O 1
ATOM 7694 N N . ASN B 1 261 ? -5.73 24.359 -3.09 1 91.06 261 ASN B N 1
ATOM 7695 C CA . ASN B 1 261 ? -5.188 23.766 -4.301 1 91.06 261 ASN B CA 1
ATOM 7696 C C . ASN B 1 261 ? -4.117 22.719 -3.98 1 91.06 261 ASN B C 1
ATOM 7698 O O . ASN B 1 261 ? -3.332 22.906 -3.047 1 91.06 261 ASN B O 1
ATOM 7702 N N . LEU B 1 262 ? -4.156 21.688 -4.703 1 89.75 262 LEU B N 1
ATOM 7703 C CA . LEU B 1 262 ? -3.068 20.734 -4.859 1 89.75 262 LEU B CA 1
ATOM 7704 C C . LEU B 1 262 ? -2.535 20.75 -6.289 1 89.75 262 LEU B C 1
ATOM 7706 O O . LEU B 1 262 ? -3.133 20.141 -7.184 1 89.75 262 LEU B O 1
ATOM 7710 N N . HIS B 1 263 ? -1.396 21.422 -6.414 1 88.56 263 HIS B N 1
ATOM 7711 C CA . HIS B 1 263 ? -0.851 21.625 -7.754 1 88.56 263 HIS B CA 1
ATOM 7712 C C . HIS B 1 263 ? 0.096 20.484 -8.133 1 88.56 263 HIS B C 1
ATOM 7714 O O . HIS B 1 263 ? 0.912 20.062 -7.32 1 88.56 263 HIS B O 1
ATOM 7720 N N . ARG B 1 264 ? -0.094 20.031 -9.336 1 85 264 ARG B N 1
ATOM 7721 C CA . ARG B 1 264 ? 0.949 19.172 -9.891 1 85 264 ARG B CA 1
ATOM 7722 C C . ARG B 1 264 ? 2.18 19.984 -10.273 1 85 264 ARG B C 1
ATOM 7724 O O . ARG B 1 264 ? 2.066 20.984 -10.977 1 85 264 ARG B O 1
ATOM 7731 N N . LEU B 1 265 ? 3.268 19.672 -9.703 1 84.06 265 LEU B N 1
ATOM 7732 C CA . LEU B 1 265 ? 4.508 20.406 -9.938 1 84.06 265 LEU B CA 1
ATOM 7733 C C . LEU B 1 265 ? 5.434 19.625 -10.867 1 84.06 265 LEU B C 1
ATOM 7735 O O . LEU B 1 265 ? 5.824 18.5 -10.555 1 84.06 265 LEU B O 1
ATOM 7739 N N . GLU B 1 266 ? 5.684 20.141 -11.93 1 79.19 266 GLU B N 1
ATOM 7740 C CA . GLU B 1 266 ? 6.609 19.5 -12.867 1 79.19 266 GLU B CA 1
ATOM 7741 C C . GLU B 1 266 ? 8.055 19.859 -12.539 1 79.19 266 GLU B C 1
ATOM 7743 O O . GLU B 1 266 ? 8.328 20.922 -11.984 1 79.19 266 GLU B O 1
ATOM 7748 N N . HIS B 1 267 ? 8.922 19.016 -12.766 1 77.19 267 HIS B N 1
ATOM 7749 C CA . HIS B 1 267 ? 10.336 19.281 -12.523 1 77.19 267 HIS B CA 1
ATOM 7750 C C . HIS B 1 267 ? 10.898 20.25 -13.547 1 77.19 267 HIS B C 1
ATOM 7752 O O . HIS B 1 267 ? 10.445 20.281 -14.695 1 77.19 267 HIS B O 1
ATOM 7758 N N . PRO B 1 268 ? 11.898 21.156 -13.164 1 77.62 268 PRO B N 1
ATOM 7759 C CA . PRO B 1 268 ? 12.516 21.234 -11.836 1 77.62 268 PRO B CA 1
ATOM 7760 C C . PRO B 1 268 ? 11.688 22.047 -10.844 1 77.62 268 PRO B C 1
ATOM 7762 O O . PRO B 1 268 ? 10.977 22.969 -11.234 1 77.62 268 PRO B O 1
ATOM 7765 N N . HIS B 1 269 ? 11.789 21.688 -9.68 1 81.62 269 HIS B N 1
ATOM 7766 C CA . HIS B 1 269 ? 11.07 22.375 -8.617 1 81.62 269 HIS B CA 1
ATOM 7767 C C . HIS B 1 269 ? 11.797 23.656 -8.211 1 81.62 269 HIS B C 1
ATOM 7769 O O . HIS B 1 269 ? 12.219 23.797 -7.059 1 81.62 269 HIS B O 1
ATOM 7775 N N . THR B 1 270 ? 11.836 24.578 -9.07 1 82.44 270 THR B N 1
ATOM 7776 C CA . THR B 1 270 ? 12.547 25.844 -8.844 1 82.44 270 THR B CA 1
ATOM 7777 C C . THR B 1 270 ? 11.695 26.797 -8.008 1 82.44 270 THR B C 1
ATOM 7779 O O . THR B 1 270 ? 10.484 26.594 -7.859 1 82.44 270 THR B O 1
ATOM 7782 N N . GLY B 1 271 ? 12.422 27.766 -7.402 1 88.06 271 GLY B N 1
ATOM 7783 C CA . GLY B 1 271 ? 11.703 28.781 -6.664 1 88.06 271 GLY B CA 1
ATOM 7784 C C . GLY B 1 271 ? 10.664 29.516 -7.496 1 88.06 271 GLY B C 1
ATOM 7785 O O . GLY B 1 271 ? 9.586 29.844 -7.004 1 88.06 271 GLY B O 1
ATOM 7786 N N . GLU B 1 272 ? 10.93 29.625 -8.742 1 88.81 272 GLU B N 1
ATOM 7787 C CA . GLU B 1 272 ? 10.008 30.312 -9.641 1 88.81 272 GLU B CA 1
ATOM 7788 C C . GLU B 1 272 ? 8.742 29.484 -9.867 1 88.81 272 GLU B C 1
ATOM 7790 O O . GLU B 1 272 ? 7.637 30.016 -9.891 1 88.81 272 GLU B O 1
ATOM 7795 N N . ALA B 1 273 ? 8.992 28.219 -10.039 1 88.12 273 ALA B N 1
ATOM 7796 C CA . ALA B 1 273 ? 7.852 27.328 -10.258 1 88.12 273 ALA B CA 1
ATOM 7797 C C . ALA B 1 273 ? 6.938 27.297 -9.039 1 88.12 273 ALA B C 1
ATOM 7799 O O . ALA B 1 273 ? 5.711 27.328 -9.18 1 88.12 273 ALA B O 1
ATOM 7800 N N . ILE B 1 274 ? 7.543 27.312 -7.934 1 90.94 274 ILE B N 1
ATOM 7801 C CA . ILE B 1 274 ? 6.773 27.297 -6.695 1 90.94 274 ILE B CA 1
ATOM 7802 C C . ILE B 1 274 ? 6.031 28.625 -6.523 1 90.94 274 ILE B C 1
ATOM 7804 O O . ILE B 1 274 ? 4.859 28.641 -6.145 1 90.94 274 ILE B O 1
ATOM 7808 N N . ALA B 1 275 ? 6.73 29.703 -6.801 1 92.31 275 ALA B N 1
ATOM 7809 C CA . ALA B 1 275 ? 6.105 31.016 -6.719 1 92.31 275 ALA B CA 1
ATOM 7810 C C . ALA B 1 275 ? 4.898 31.109 -7.648 1 92.31 275 ALA B C 1
ATOM 7812 O O . ALA B 1 275 ? 3.871 31.688 -7.289 1 92.31 275 ALA B O 1
ATOM 7813 N N . ARG B 1 276 ? 5.031 30.531 -8.781 1 90.62 276 ARG B N 1
ATOM 7814 C CA . ARG B 1 276 ? 3.934 30.531 -9.75 1 90.62 276 ARG B CA 1
ATOM 7815 C C . ARG B 1 276 ? 2.727 29.766 -9.203 1 90.62 276 ARG B C 1
ATOM 7817 O O . ARG B 1 276 ? 1.584 30.188 -9.406 1 90.62 276 ARG B O 1
ATOM 7824 N N . CYS B 1 277 ? 2.998 28.688 -8.562 1 91.31 277 CYS B N 1
ATOM 7825 C CA . CYS B 1 277 ? 1.918 27.906 -7.984 1 91.31 277 CYS B CA 1
ATOM 7826 C C . CYS B 1 277 ? 1.164 28.703 -6.93 1 91.31 277 CYS B C 1
ATOM 7828 O O . CYS B 1 277 ? -0.067 28.672 -6.879 1 91.31 277 CYS B O 1
ATOM 7830 N N . ILE B 1 278 ? 1.859 29.422 -6.086 1 92.25 278 ILE B N 1
ATOM 7831 C CA . ILE B 1 278 ? 1.247 30.219 -5.027 1 92.25 278 ILE B CA 1
ATOM 7832 C C . ILE B 1 278 ? 0.448 31.359 -5.645 1 92.25 278 ILE B C 1
ATOM 7834 O O . ILE B 1 278 ? -0.69 31.625 -5.246 1 92.25 278 ILE B O 1
ATOM 7838 N N . ASP B 1 279 ? 1.034 31.922 -6.664 1 92 279 ASP B N 1
ATOM 7839 C CA . ASP B 1 279 ? 0.37 33.031 -7.348 1 92 279 ASP B CA 1
ATOM 7840 C C . ASP B 1 279 ? -0.917 32.562 -8.023 1 92 279 ASP B C 1
ATOM 7842 O O . ASP B 1 279 ? -1.934 33.25 -7.984 1 92 279 ASP B O 1
ATOM 7846 N N . GLN B 1 280 ? -0.778 31.453 -8.633 1 92.19 280 GLN B N 1
ATOM 7847 C CA . GLN B 1 280 ? -1.952 30.891 -9.289 1 92.19 280 GLN B CA 1
ATOM 7848 C C . GLN B 1 280 ? -3.064 30.609 -8.281 1 92.19 280 GLN B C 1
ATOM 7850 O O . GLN B 1 280 ? -4.246 30.812 -8.578 1 92.19 280 GLN B O 1
ATOM 7855 N N . THR B 1 281 ? -2.678 30.156 -7.164 1 93.56 281 THR B N 1
ATOM 7856 C CA . THR B 1 281 ? -3.654 29.891 -6.117 1 93.56 281 THR B CA 1
ATOM 7857 C C . THR B 1 281 ? -4.316 31.188 -5.645 1 93.56 281 THR B C 1
ATOM 7859 O O . THR B 1 281 ? -5.543 31.25 -5.516 1 93.56 281 THR B O 1
ATOM 7862 N N . LEU B 1 282 ? -3.529 32.219 -5.398 1 93.56 282 LEU B N 1
ATOM 7863 C CA . LEU B 1 282 ? -4.062 33.5 -4.934 1 93.56 282 LEU B CA 1
ATOM 7864 C C . LEU B 1 282 ? -5 34.094 -5.973 1 93.56 282 LEU B C 1
ATOM 7866 O O . LEU B 1 282 ? -6.059 34.625 -5.625 1 93.56 282 LEU B O 1
ATOM 7870 N N . GLU B 1 283 ? -4.656 33.906 -7.223 1 92.69 283 GLU B N 1
ATOM 7871 C CA . GLU B 1 283 ? -5.484 34.438 -8.305 1 92.69 283 GLU B CA 1
ATOM 7872 C C . GLU B 1 283 ? -6.785 33.656 -8.438 1 92.69 283 GLU B C 1
ATOM 7874 O O . GLU B 1 283 ? -7.863 34.25 -8.562 1 92.69 283 GLU B O 1
ATOM 7879 N N . GLU B 1 284 ? -6.633 32.406 -8.406 1 92.88 284 GLU B N 1
ATOM 7880 C CA . GLU B 1 284 ? -7.801 31.531 -8.578 1 92.88 284 GLU B CA 1
ATOM 7881 C C . GLU B 1 284 ? -8.828 31.781 -7.477 1 92.88 284 GLU B C 1
ATOM 7883 O O . GLU B 1 284 ? -10.039 31.719 -7.723 1 92.88 284 GLU B O 1
ATOM 7888 N N . TRP B 1 285 ? -8.406 32.062 -6.352 1 94.06 285 TRP B N 1
ATOM 7889 C CA . TRP B 1 285 ? -9.305 32.188 -5.215 1 94.06 285 TRP B CA 1
ATOM 7890 C C . TRP B 1 285 ? -9.555 33.656 -4.883 1 94.06 285 TRP B C 1
ATOM 7892 O O . TRP B 1 285 ? -10.188 33.969 -3.877 1 94.06 285 TRP B O 1
ATOM 7902 N N . ALA B 1 286 ? -9.008 34.594 -5.68 1 91.19 286 ALA B N 1
ATOM 7903 C CA . ALA B 1 286 ? -9.203 36.031 -5.574 1 91.19 286 ALA B CA 1
ATOM 7904 C C . ALA B 1 286 ? -8.75 36.531 -4.211 1 91.19 286 ALA B C 1
ATOM 7906 O O . ALA B 1 286 ? -9.484 37.281 -3.543 1 91.19 286 ALA B O 1
ATOM 7907 N N . VAL B 1 287 ? -7.641 36.062 -3.783 1 92.44 287 VAL B N 1
ATOM 7908 C CA . VAL B 1 287 ? -7.055 36.531 -2.525 1 92.44 287 VAL B CA 1
ATOM 7909 C C . VAL B 1 287 ? -5.984 37.594 -2.805 1 92.44 287 VAL B C 1
ATOM 7911 O O . VAL B 1 287 ? -4.988 37.312 -3.471 1 92.44 287 VAL B O 1
ATOM 7914 N N . GLY B 1 288 ? -6.254 38.719 -2.336 1 86.62 288 GLY B N 1
ATOM 7915 C CA . GLY B 1 288 ? -5.25 39.75 -2.469 1 86.62 288 GLY B CA 1
ATOM 7916 C C . GLY B 1 288 ? -4.051 39.562 -1.562 1 86.62 288 GLY B C 1
ATOM 7917 O O . GLY B 1 288 ? -4.156 38.906 -0.528 1 86.62 288 GLY B O 1
ATOM 7918 N N . LYS B 1 289 ? -2.977 40.094 -1.921 1 83.25 289 LYS B N 1
ATOM 7919 C CA . LYS B 1 289 ? -1.743 39.969 -1.15 1 83.25 289 LYS B CA 1
ATOM 7920 C C . LYS B 1 289 ? -1.893 40.594 0.236 1 83.25 289 LYS B C 1
ATOM 7922 O O . LYS B 1 289 ? -1.249 40.156 1.191 1 83.25 289 LYS B O 1
ATOM 7927 N N . GLU B 1 290 ? -2.789 41.531 0.325 1 83.44 290 GLU B N 1
ATOM 7928 C CA . GLU B 1 290 ? -3 42.219 1.597 1 83.44 290 GLU B CA 1
ATOM 7929 C C . GLU B 1 290 ? -3.738 41.312 2.59 1 83.44 290 GLU B C 1
ATOM 7931 O O . GLU B 1 290 ? -3.68 41.531 3.801 1 83.44 290 GLU B O 1
ATOM 7936 N N . LYS B 1 291 ? -4.383 40.281 2.055 1 90.06 291 LYS B N 1
ATOM 7937 C CA . LYS B 1 291 ? -5.16 39.375 2.908 1 90.06 291 LYS B CA 1
ATOM 7938 C C . LYS B 1 291 ? -4.277 38.281 3.49 1 90.06 291 LYS B C 1
ATOM 7940 O O . LYS B 1 291 ? -4.707 37.531 4.379 1 90.06 291 LYS B O 1
ATOM 7945 N N . VAL B 1 292 ? -3.094 38.25 3.045 1 91.88 292 VAL B N 1
ATOM 7946 C CA . VAL B 1 292 ? -2.199 37.188 3.514 1 91.88 292 VAL B CA 1
ATOM 7947 C C . VAL B 1 292 ? -1.447 37.656 4.754 1 91.88 292 VAL B C 1
ATOM 7949 O O . VAL B 1 292 ? -0.709 38.656 4.699 1 91.88 292 VAL B O 1
ATOM 7952 N N . LEU B 1 293 ? -1.711 37.031 5.859 1 90.62 293 LEU B N 1
ATOM 7953 C CA . LEU B 1 293 ? -1.057 37.344 7.121 1 90.62 293 LEU B CA 1
ATOM 7954 C C . LEU B 1 293 ? 0.354 36.781 7.168 1 90.62 293 LEU B C 1
ATOM 7956 O O . LEU B 1 293 ? 1.305 37.469 7.523 1 90.62 293 LEU B O 1
ATOM 7960 N N . LEU B 1 294 ? 0.383 35.438 6.871 1 91.62 294 LEU B N 1
ATOM 7961 C CA . LEU B 1 294 ? 1.629 34.688 7 1 91.62 294 LEU B CA 1
ATOM 7962 C C . LEU B 1 294 ? 1.686 33.562 5.988 1 91.62 294 LEU B C 1
ATOM 7964 O O . LEU B 1 294 ? 0.648 33 5.602 1 91.62 294 LEU B O 1
ATOM 7968 N N . VAL B 1 295 ? 2.92 33.312 5.48 1 92.44 295 VAL B N 1
ATOM 7969 C CA . VAL B 1 295 ? 3.172 32.125 4.668 1 92.44 295 VAL B CA 1
ATOM 7970 C C . VAL B 1 295 ? 4.133 31.203 5.402 1 92.44 295 VAL B C 1
ATOM 7972 O O . VAL B 1 295 ? 5.289 31.547 5.637 1 92.44 295 VAL B O 1
ATOM 7975 N N . VAL B 1 296 ? 3.623 30.125 5.762 1 93.19 296 VAL B N 1
ATOM 7976 C CA . VAL B 1 296 ? 4.426 29.156 6.504 1 93.19 296 VAL B CA 1
ATOM 7977 C C . VAL B 1 296 ? 4.996 28.125 5.547 1 93.19 296 VAL B C 1
ATOM 7979 O O . VAL B 1 296 ? 4.254 27.484 4.801 1 93.19 296 VAL B O 1
ATOM 7982 N N . THR B 1 297 ? 6.242 27.953 5.496 1 90.44 297 THR B N 1
ATOM 7983 C CA . THR B 1 297 ? 6.906 27 4.609 1 90.44 297 THR B CA 1
ATOM 7984 C C . THR B 1 297 ? 8.047 26.281 5.34 1 90.44 297 THR B C 1
ATOM 7986 O O . THR B 1 297 ? 8.445 26.688 6.43 1 90.44 297 THR B O 1
ATOM 7989 N N . ASP B 1 298 ? 8.438 25.234 4.773 1 84.44 298 ASP B N 1
ATOM 7990 C CA . ASP B 1 298 ? 9.664 24.625 5.293 1 84.44 298 ASP B CA 1
ATOM 7991 C C . ASP B 1 298 ? 10.883 25.469 4.93 1 84.44 298 ASP B C 1
ATOM 7993 O O . ASP B 1 298 ? 10.742 26.578 4.406 1 84.44 298 ASP B O 1
ATOM 7997 N N . ASN B 1 299 ? 12.047 25.109 5.305 1 78.5 299 ASN B N 1
ATOM 7998 C CA . ASN B 1 299 ? 13.242 25.938 5.145 1 78.5 299 ASN B CA 1
ATOM 7999 C C . ASN B 1 299 ? 14.016 25.578 3.881 1 78.5 299 ASN B C 1
ATOM 8001 O O . ASN B 1 299 ? 15.203 25.875 3.764 1 78.5 299 ASN B O 1
ATOM 8005 N N . GLY B 1 300 ? 13.312 24.953 2.967 1 80.69 300 GLY B N 1
ATOM 8006 C CA . GLY B 1 300 ? 13.984 24.656 1.713 1 80.69 300 GLY B CA 1
ATOM 8007 C C . GLY B 1 300 ? 14.367 25.891 0.919 1 80.69 300 GLY B C 1
ATOM 8008 O O . GLY B 1 300 ? 13.609 26.859 0.884 1 80.69 300 GLY B O 1
ATOM 8009 N N . ALA B 1 301 ? 15.484 25.906 0.323 1 79.94 301 ALA B N 1
ATOM 8010 C CA . ALA B 1 301 ? 16 27.062 -0.404 1 79.94 301 ALA B CA 1
ATOM 8011 C C . ALA B 1 301 ? 15.055 27.453 -1.533 1 79.94 301 ALA B C 1
ATOM 8013 O O . ALA B 1 301 ? 14.836 28.656 -1.774 1 79.94 301 ALA B O 1
ATOM 8014 N N . ASN B 1 302 ? 14.484 26.516 -2.166 1 84 302 ASN B N 1
ATOM 8015 C CA . ASN B 1 302 ? 13.594 26.781 -3.291 1 84 302 ASN B CA 1
ATOM 8016 C C . ASN B 1 302 ? 12.32 27.484 -2.838 1 84 302 ASN B C 1
ATOM 8018 O O . ASN B 1 302 ? 11.867 28.438 -3.473 1 84 302 ASN B O 1
ATOM 8022 N N . ILE B 1 303 ? 11.773 27.047 -1.746 1 85.81 303 ILE B N 1
ATOM 8023 C CA . ILE B 1 303 ? 10.508 27.609 -1.285 1 85.81 303 ILE B CA 1
ATOM 8024 C C . ILE B 1 303 ? 10.742 29 -0.693 1 85.81 303 ILE B C 1
ATOM 8026 O O . ILE B 1 303 ? 9.906 29.891 -0.832 1 85.81 303 ILE B O 1
ATOM 8030 N N . VAL B 1 304 ? 11.93 29.188 -0.018 1 86 304 VAL B N 1
ATOM 8031 C CA . VAL B 1 304 ? 12.289 30.5 0.514 1 86 304 VAL B CA 1
ATOM 8032 C C . VAL B 1 304 ? 12.453 31.5 -0.631 1 86 304 VAL B C 1
ATOM 8034 O O . VAL B 1 304 ? 11.945 32.625 -0.559 1 86 304 VAL B O 1
ATOM 8037 N N . LYS B 1 305 ? 13.086 30.984 -1.672 1 87.94 305 LYS B N 1
ATOM 8038 C CA . LYS B 1 305 ? 13.242 31.828 -2.855 1 87.94 305 LYS B CA 1
ATOM 8039 C C . LYS B 1 305 ? 11.891 32.125 -3.482 1 87.94 305 LYS B C 1
ATOM 8041 O O . LYS B 1 305 ? 11.672 33.25 -3.967 1 87.94 305 LYS B O 1
ATOM 8046 N N . ALA B 1 306 ? 11.055 31.219 -3.455 1 89.5 306 ALA B N 1
ATOM 8047 C CA . ALA B 1 306 ? 9.727 31.406 -4.035 1 89.5 306 ALA B CA 1
ATOM 8048 C C . ALA B 1 306 ? 8.977 32.531 -3.334 1 89.5 306 ALA B C 1
ATOM 8050 O O . ALA B 1 306 ? 8.398 33.406 -3.99 1 89.5 306 ALA B O 1
ATOM 8051 N N . VAL B 1 307 ? 9.008 32.594 -2.021 1 87.88 307 VAL B N 1
ATOM 8052 C CA . VAL B 1 307 ? 8.281 33.594 -1.259 1 87.88 307 VAL B CA 1
ATOM 8053 C C . VAL B 1 307 ? 8.945 34.969 -1.453 1 87.88 307 VAL B C 1
ATOM 8055 O O . VAL B 1 307 ? 8.266 36 -1.527 1 87.88 307 VAL B O 1
ATOM 8058 N N . ARG B 1 308 ? 10.211 34.938 -1.62 1 85.88 308 ARG B N 1
ATOM 8059 C CA . ARG B 1 308 ? 10.938 36.188 -1.877 1 85.88 308 ARG B CA 1
ATOM 8060 C C . ARG B 1 308 ? 10.547 36.781 -3.229 1 85.88 308 ARG B C 1
ATOM 8062 O O . ARG B 1 308 ? 10.398 37.969 -3.361 1 85.88 308 ARG B O 1
ATOM 8069 N N . LEU B 1 309 ? 10.422 35.906 -4.148 1 86.62 309 LEU B N 1
ATOM 8070 C CA . LEU B 1 309 ? 10.031 36.344 -5.48 1 86.62 309 LEU B CA 1
ATOM 8071 C C . LEU B 1 309 ? 8.617 36.938 -5.473 1 86.62 309 LEU B C 1
ATOM 8073 O O . LEU B 1 309 ? 8.336 37.875 -6.199 1 86.62 309 LEU B O 1
ATOM 8077 N N . LEU B 1 310 ? 7.828 36.406 -4.703 1 83.94 310 LEU B N 1
ATOM 8078 C CA . LEU B 1 310 ? 6.457 36.906 -4.594 1 83.94 310 LEU B CA 1
ATOM 8079 C C . LEU B 1 310 ? 6.414 38.281 -3.941 1 83.94 310 LEU B C 1
ATOM 8081 O O . LEU B 1 310 ? 5.547 39.094 -4.258 1 83.94 310 LEU B O 1
ATOM 8085 N N . GLN B 1 311 ? 7.332 38.531 -3.031 1 77.69 311 GLN B N 1
ATOM 8086 C CA . GLN B 1 311 ? 7.426 39.812 -2.352 1 77.69 311 GLN B CA 1
ATOM 8087 C C . GLN B 1 311 ? 7.867 40.906 -3.314 1 77.69 311 GLN B C 1
ATOM 8089 O O . GLN B 1 311 ? 7.383 42.031 -3.236 1 77.69 311 GLN B O 1
ATOM 8094 N N . ASN B 1 312 ? 8.797 40.562 -4.273 1 70.88 312 ASN B N 1
ATOM 8095 C CA . ASN B 1 312 ? 9.398 41.531 -5.176 1 70.88 312 ASN B CA 1
ATOM 8096 C C . ASN B 1 312 ? 8.516 41.781 -6.395 1 70.88 312 ASN B C 1
ATOM 8098 O O . ASN B 1 312 ? 8.656 42.812 -7.062 1 70.88 312 ASN B O 1
ATOM 8102 N N . ARG B 1 313 ? 7.863 40.875 -6.875 1 61.03 313 ARG B N 1
ATOM 8103 C CA . ARG B 1 313 ? 7.039 41.094 -8.062 1 61.03 313 ARG B CA 1
ATOM 8104 C C . ARG B 1 313 ? 6.09 42.25 -7.867 1 61.03 313 ARG B C 1
ATOM 8106 O O . ARG B 1 313 ? 5.141 42.188 -7.086 1 61.03 313 ARG B O 1
ATOM 8113 N N . ARG B 1 314 ? 6.785 43.562 -7.867 1 45.28 314 ARG B N 1
ATOM 8114 C CA . ARG B 1 314 ? 6.062 44.812 -8.133 1 45.28 314 ARG B CA 1
ATOM 8115 C C . ARG B 1 314 ? 5.082 44.656 -9.289 1 45.28 314 ARG B C 1
ATOM 8117 O O . ARG B 1 314 ? 5.281 43.781 -10.156 1 45.28 314 ARG B O 1
ATOM 8124 N N . ARG B 1 315 ? 3.906 45.344 -9.289 1 37.38 315 ARG B N 1
ATOM 8125 C CA . ARG B 1 315 ? 2.928 45.562 -10.352 1 37.38 315 ARG B CA 1
ATOM 8126 C C . ARG B 1 315 ? 3.617 45.906 -11.672 1 37.38 315 ARG B C 1
ATOM 8128 O O . ARG B 1 315 ? 3.025 46.531 -12.531 1 37.38 315 ARG B O 1
ATOM 8135 N N . THR B 1 316 ? 4.867 45.844 -11.992 1 31.78 316 THR B N 1
ATOM 8136 C CA . THR B 1 316 ? 5.184 46.406 -13.289 1 31.78 316 THR B CA 1
ATOM 8137 C C . THR B 1 316 ? 4.535 45.625 -14.414 1 31.78 316 THR B C 1
ATOM 8139 O O . THR B 1 316 ? 4.652 44.375 -14.453 1 31.78 316 THR B O 1
ATOM 8142 N N . ASP B 1 317 ? 3.516 46.219 -15.148 1 29.78 317 ASP B N 1
ATOM 8143 C CA . ASP B 1 317 ? 2.934 46.031 -16.469 1 29.78 317 ASP B CA 1
ATOM 8144 C C . ASP B 1 317 ? 4.016 45.781 -17.516 1 29.78 317 ASP B C 1
ATOM 8146 O O . ASP B 1 317 ? 3.734 45.719 -18.719 1 29.78 317 ASP B O 1
ATOM 8150 N N . ASP B 1 318 ? 5.262 46.375 -17.469 1 28.11 318 ASP B N 1
ATOM 8151 C CA . ASP B 1 318 ? 5.969 46.438 -18.75 1 28.11 318 ASP B CA 1
ATOM 8152 C C . ASP B 1 318 ? 6.418 45.031 -19.188 1 28.11 318 ASP B C 1
ATOM 8154 O O . ASP B 1 318 ? 6.98 44.281 -18.406 1 28.11 318 ASP B O 1
ATOM 8158 N N . THR B 1 319 ? 5.93 44.562 -20.391 1 26.34 319 THR B N 1
ATOM 8159 C CA . THR B 1 319 ? 6.012 43.5 -21.375 1 26.34 319 THR B CA 1
ATOM 8160 C C . THR B 1 319 ? 7.461 43.25 -21.781 1 26.34 319 THR B C 1
ATOM 8162 O O . THR B 1 319 ? 7.723 42.5 -22.734 1 26.34 319 THR B O 1
ATOM 8165 N N . ASN B 1 320 ? 8.484 44.031 -21.469 1 26.12 320 ASN B N 1
ATOM 8166 C CA . ASN B 1 320 ? 9.625 43.75 -22.328 1 26.12 320 ASN B CA 1
ATOM 8167 C C . ASN B 1 320 ? 10.25 42.406 -21.984 1 26.12 320 ASN B C 1
ATOM 8169 O O . ASN B 1 320 ? 10.562 42.125 -20.812 1 26.12 320 ASN B O 1
ATOM 8173 N N . GLY B 1 321 ? 10.031 41.281 -22.797 1 25.27 321 GLY B N 1
ATOM 8174 C CA . GLY B 1 321 ? 10.461 39.906 -22.969 1 25.27 321 GLY B CA 1
ATOM 8175 C C . GLY B 1 321 ? 11.969 39.75 -22.938 1 25.27 321 GLY B C 1
ATOM 8176 O O . GLY B 1 321 ? 12.531 38.875 -23.641 1 25.27 321 GLY B O 1
ATOM 8177 N N . SER B 1 322 ? 12.789 40.594 -22.297 1 23.53 322 SER B N 1
ATOM 8178 C CA . SER B 1 322 ? 14.156 40.188 -22.625 1 23.53 322 SER B CA 1
ATOM 8179 C C . SER B 1 322 ? 14.469 38.781 -22.094 1 23.53 322 SER B C 1
ATOM 8181 O O . SER B 1 322 ? 13.945 38.375 -21.062 1 23.53 322 SER B O 1
ATOM 8183 N N . GLN B 1 323 ? 14.898 37.812 -23.031 1 21.72 323 GLN B N 1
ATOM 8184 C CA . GLN B 1 323 ? 15.305 36.438 -23.219 1 21.72 323 GLN B CA 1
ATOM 8185 C C . GLN B 1 323 ? 16.5 36.094 -22.344 1 21.72 323 GLN B C 1
ATOM 8187 O O . GLN B 1 323 ? 17.094 35.031 -22.5 1 21.72 323 GLN B O 1
ATOM 8192 N N . ASP B 1 324 ? 17.078 36.875 -21.531 1 22.92 324 ASP B N 1
ATOM 8193 C CA . ASP B 1 324 ? 18.375 36.344 -21.141 1 22.92 324 ASP B CA 1
ATOM 8194 C C . ASP B 1 324 ? 18.219 35.094 -20.281 1 22.92 324 ASP B C 1
ATOM 8196 O O . ASP B 1 324 ? 17.797 35.188 -19.125 1 22.92 324 ASP B O 1
ATOM 8200 N N . GLU B 1 325 ? 17.75 33.938 -20.906 1 21.84 325 GLU B N 1
ATOM 8201 C CA . GLU B 1 325 ? 17.656 32.594 -20.328 1 21.84 325 GLU B CA 1
ATOM 8202 C C . GLU B 1 325 ? 19.031 32.094 -19.891 1 21.84 325 GLU B C 1
ATOM 8204 O O . GLU B 1 325 ? 19.766 31.5 -20.688 1 21.84 325 GLU B O 1
ATOM 8209 N N . GLN B 1 326 ? 19.875 32.906 -19.281 1 21.2 326 GLN B N 1
ATOM 8210 C CA . GLN B 1 326 ? 21.094 32.125 -18.984 1 21.2 326 GLN B CA 1
ATOM 8211 C C . GLN B 1 326 ? 20.781 30.969 -18.062 1 21.2 326 GLN B C 1
ATOM 8213 O O . GLN B 1 326 ? 20.125 31.125 -17.031 1 21.2 326 GLN B O 1
ATOM 8218 N N . ARG B 1 327 ? 20.906 29.703 -18.562 1 22.66 327 ARG B N 1
ATOM 8219 C CA . ARG B 1 327 ? 20.875 28.375 -17.984 1 22.66 327 ARG B CA 1
ATOM 8220 C C . ARG B 1 327 ? 21.812 28.266 -16.797 1 22.66 327 ARG B C 1
ATOM 8222 O O . ARG B 1 327 ? 23.031 28.125 -16.969 1 22.66 327 ARG B O 1
ATOM 8229 N N . ALA B 1 328 ? 21.844 29.047 -15.773 1 19.27 328 ALA B N 1
ATOM 8230 C CA . ALA B 1 328 ? 22.734 28.656 -14.68 1 19.27 328 ALA B CA 1
ATOM 8231 C C . ALA B 1 328 ? 22.469 27.219 -14.234 1 19.27 328 ALA B C 1
ATOM 8233 O O . ALA B 1 328 ? 21.328 26.875 -13.875 1 19.27 328 ALA B O 1
ATOM 8234 N N . ALA B 1 329 ? 23.203 26.234 -14.734 1 24.64 329 ALA B N 1
ATOM 8235 C CA . ALA B 1 329 ? 23.406 24.844 -14.344 1 24.64 329 ALA B CA 1
ATOM 8236 C C . ALA B 1 329 ? 23.531 24.719 -12.828 1 24.64 329 ALA B C 1
ATOM 8238 O O . ALA B 1 329 ? 24.609 24.906 -12.266 1 24.64 329 ALA B O 1
ATOM 8239 N N . GLY B 1 330 ? 22.797 25.469 -12 1 20.25 330 GLY B N 1
ATOM 8240 C CA . GLY B 1 330 ? 22.938 25.391 -10.555 1 20.25 330 GLY B CA 1
ATOM 8241 C C . GLY B 1 330 ? 23.031 23.969 -10.039 1 20.25 330 GLY B C 1
ATOM 8242 O O . GLY B 1 330 ? 22.609 23.031 -10.719 1 20.25 330 GLY B O 1
ATOM 8243 N N . GLU B 1 331 ? 23.922 23.719 -9.016 1 25.27 331 GLU B N 1
ATOM 8244 C CA . GLU B 1 331 ? 24.219 22.625 -8.109 1 25.27 331 GLU B CA 1
ATOM 8245 C C . GLU B 1 331 ? 22.938 21.953 -7.613 1 25.27 331 GLU B C 1
ATOM 8247 O O . GLU B 1 331 ? 21.938 22.625 -7.387 1 25.27 331 GLU B O 1
ATOM 8252 N N . GLY B 1 332 ? 22.688 20.75 -8.07 1 26.95 332 GLY B N 1
ATOM 8253 C CA . GLY B 1 332 ? 21.641 19.766 -7.793 1 26.95 332 GLY B CA 1
ATOM 8254 C C . GLY B 1 332 ? 21.188 19.781 -6.344 1 26.95 332 GLY B C 1
ATOM 8255 O O . GLY B 1 332 ? 21.812 19.156 -5.488 1 26.95 332 GLY B O 1
ATOM 8256 N N . GLN B 1 333 ? 20.859 21.016 -5.82 1 25.88 333 GLN B N 1
ATOM 8257 C CA . GLN B 1 333 ? 20.297 21.094 -4.477 1 25.88 333 GLN B CA 1
ATOM 8258 C C . GLN B 1 333 ? 19.125 20.125 -4.309 1 25.88 333 GLN B C 1
ATOM 8260 O O . GLN B 1 333 ? 18.156 20.188 -5.051 1 25.88 333 GLN B O 1
ATOM 8265 N N . HIS B 1 334 ? 19.438 18.922 -3.906 1 30.08 334 HIS B N 1
ATOM 8266 C CA . HIS B 1 334 ? 18.531 17.812 -3.639 1 30.08 334 HIS B CA 1
ATOM 8267 C C . HIS B 1 334 ? 17.391 18.25 -2.723 1 30.08 334 HIS B C 1
ATOM 8269 O O . HIS B 1 334 ? 17.625 18.766 -1.635 1 30.08 334 HIS B O 1
ATOM 8275 N N . GLU B 1 335 ? 16.406 18.797 -3.195 1 31.53 335 GLU B N 1
ATOM 8276 C CA . GLU B 1 335 ? 15.117 19.219 -2.664 1 31.53 335 GLU B CA 1
ATOM 8277 C C . GLU B 1 335 ? 14.469 18.109 -1.835 1 31.53 335 GLU B C 1
ATOM 8279 O O . GLU B 1 335 ? 14.352 16.969 -2.295 1 31.53 335 GLU B O 1
ATOM 8284 N N . MET B 1 336 ? 14.562 18.281 -0.514 1 32.69 336 MET B N 1
ATOM 8285 C CA . MET B 1 336 ? 14.023 17.359 0.48 1 32.69 336 MET B CA 1
ATOM 8286 C C . MET B 1 336 ? 12.516 17.203 0.315 1 32.69 336 MET B C 1
ATOM 8288 O O . MET B 1 336 ? 11.75 18.094 0.688 1 32.69 336 MET B O 1
ATOM 8292 N N . TRP B 1 337 ? 12.055 17 -0.725 1 34.88 337 TRP B N 1
ATOM 8293 C CA . TRP B 1 337 ? 10.617 16.734 -0.732 1 34.88 337 TRP B CA 1
ATOM 8294 C C . TRP B 1 337 ? 10.281 15.461 0.027 1 34.88 337 TRP B C 1
ATOM 8296 O O . TRP B 1 337 ? 11.102 14.539 0.086 1 34.88 337 TRP B O 1
ATOM 8306 N N . MET B 1 338 ? 9.531 15.57 1.045 1 36.38 338 MET B N 1
ATOM 8307 C CA . MET B 1 338 ? 9.047 14.414 1.798 1 36.38 338 MET B CA 1
ATOM 8308 C C . MET B 1 338 ? 8.688 13.266 0.861 1 36.38 338 MET B C 1
ATOM 8310 O O . MET B 1 338 ? 7.859 13.43 -0.036 1 36.38 338 MET B O 1
ATOM 8314 N N . GLU B 1 339 ? 9.688 12.531 0.493 1 35.69 339 GLU B N 1
ATOM 8315 C CA . GLU B 1 339 ? 9.422 11.289 -0.235 1 35.69 339 GLU B CA 1
ATOM 8316 C C . GLU B 1 339 ? 8.508 10.367 0.562 1 35.69 339 GLU B C 1
ATOM 8318 O O . GLU B 1 339 ? 8.609 10.289 1.787 1 35.69 339 GLU B O 1
ATOM 8323 N N . SER B 1 340 ? 7.438 10.203 0.162 1 33.94 340 SER B N 1
ATOM 8324 C CA . SER B 1 340 ? 6.648 9.133 0.768 1 33.94 340 SER B CA 1
ATOM 8325 C C . SER B 1 340 ? 7.523 7.949 1.156 1 33.94 340 SER B C 1
ATOM 8327 O O . SER B 1 340 ? 8.609 7.758 0.594 1 33.94 340 SER B O 1
ATOM 8329 N N . GLU B 1 341 ? 7.277 7.27 2.309 1 32.97 341 GLU B N 1
ATOM 8330 C CA . GLU B 1 341 ? 7.961 6.23 3.074 1 32.97 341 GLU B CA 1
ATOM 8331 C C . GLU B 1 341 ? 8.562 5.172 2.154 1 32.97 341 GLU B C 1
ATOM 8333 O O . GLU B 1 341 ? 8.016 4.074 2.018 1 32.97 341 GLU B O 1
ATOM 8338 N N . SER B 1 342 ? 8.969 5.426 0.999 1 29.08 342 SER B N 1
ATOM 8339 C CA . SER B 1 342 ? 9.734 4.254 0.581 1 29.08 342 SER B CA 1
ATOM 8340 C C . SER B 1 342 ? 10.977 4.07 1.442 1 29.08 342 SER B C 1
ATOM 8342 O O . SER B 1 342 ? 11.578 5.047 1.895 1 29.08 342 SER B O 1
ATOM 8344 N N . GLU B 1 343 ? 11.289 2.898 2.084 1 29.28 343 GLU B N 1
ATOM 8345 C CA . GLU B 1 343 ? 12.344 2.455 2.99 1 29.28 343 GLU B CA 1
ATOM 8346 C C . GLU B 1 343 ? 13.695 3.045 2.594 1 29.28 343 GLU B C 1
ATOM 8348 O O . GLU B 1 343 ? 14.477 3.465 3.455 1 29.28 343 GLU B O 1
ATOM 8353 N N . GLU B 1 344 ? 14.398 2.625 1.451 1 27.03 344 GLU B N 1
ATOM 8354 C CA . GLU B 1 344 ? 15.836 2.412 1.55 1 27.03 344 GLU B CA 1
ATOM 8355 C C . GLU B 1 344 ? 16.594 3.738 1.582 1 27.03 344 GLU B C 1
ATOM 8357 O O . GLU B 1 344 ? 17.547 3.9 2.352 1 27.03 344 GLU B O 1
ATOM 8362 N N . SER B 1 345 ? 16.781 4.512 0.396 1 26.03 345 SER B N 1
ATOM 8363 C CA . SER B 1 345 ? 18.094 5.141 0.233 1 26.03 345 SER B CA 1
ATOM 8364 C C . SER B 1 345 ? 18.203 6.41 1.073 1 26.03 345 SER B C 1
ATOM 8366 O O . SER B 1 345 ? 17.297 7.242 1.073 1 26.03 345 SER B O 1
ATOM 8368 N N . ASP B 1 346 ? 19.031 6.375 2.189 1 25.86 346 ASP B N 1
ATOM 8369 C CA . ASP B 1 346 ? 19.578 7.328 3.146 1 25.86 346 ASP B CA 1
ATOM 8370 C C . ASP B 1 346 ? 20.219 8.516 2.432 1 25.86 346 ASP B C 1
ATOM 8372 O O . ASP B 1 346 ? 21.453 8.664 2.439 1 25.86 346 ASP B O 1
ATOM 8376 N N . THR B 1 347 ? 20.094 8.844 1.222 1 25.48 347 THR B N 1
ATOM 8377 C CA . THR B 1 347 ? 21 9.945 0.914 1 25.48 347 THR B CA 1
ATOM 8378 C C . THR B 1 347 ? 20.766 11.109 1.866 1 25.48 347 THR B C 1
ATOM 8380 O O . THR B 1 347 ? 19.625 11.555 2.053 1 25.48 347 THR B O 1
ATOM 8383 N N . GLU B 1 348 ? 21.734 11.305 2.834 1 25.45 348 GLU B N 1
ATOM 8384 C CA . GLU B 1 348 ? 22 12.406 3.754 1 25.45 348 GLU B CA 1
ATOM 8385 C C . GLU B 1 348 ? 21.844 13.758 3.057 1 25.45 348 GLU B C 1
ATOM 8387 O O . GLU B 1 348 ? 22.594 14.07 2.131 1 25.45 348 GLU B O 1
ATOM 8392 N N . CYS B 1 349 ? 20.797 14.211 2.723 1 26.17 349 CYS B N 1
ATOM 8393 C CA . CYS B 1 349 ? 20.703 15.586 2.262 1 26.17 349 CYS B CA 1
ATOM 8394 C C . CYS B 1 349 ? 21.234 16.562 3.314 1 26.17 349 CYS B C 1
ATOM 8396 O O . CYS B 1 349 ? 20.719 16.609 4.434 1 26.17 349 CYS B O 1
ATOM 8398 N N . GLU B 1 350 ? 22.609 16.703 3.393 1 25.67 350 GLU B N 1
ATOM 8399 C CA . GLU B 1 350 ? 23.203 17.781 4.172 1 25.67 350 GLU B CA 1
ATOM 8400 C C . GLU B 1 350 ? 22.469 19.109 3.92 1 25.67 350 GLU B C 1
ATOM 8402 O O . GLU B 1 350 ? 22.453 19.594 2.791 1 25.67 350 GLU B O 1
ATOM 8407 N N . GLU B 1 351 ? 21.484 19.312 4.441 1 28.8 351 GLU B N 1
ATOM 8408 C CA . GLU B 1 351 ? 20.812 20.609 4.461 1 28.8 351 GLU B CA 1
ATOM 8409 C C . GLU B 1 351 ? 21.75 21.703 4.934 1 28.8 351 GLU B C 1
ATOM 8411 O O . GLU B 1 351 ? 21.781 22.047 6.117 1 28.8 351 GLU B O 1
ATOM 8416 N N . ARG B 1 352 ? 23.047 21.734 4.645 1 26.23 352 ARG B N 1
ATOM 8417 C CA . ARG B 1 352 ? 23.734 22.938 5.086 1 26.23 352 ARG B CA 1
ATOM 8418 C C . ARG B 1 352 ? 23.188 24.172 4.375 1 26.23 352 ARG B C 1
ATOM 8420 O O . ARG B 1 352 ? 23.688 24.547 3.305 1 26.23 352 ARG B O 1
ATOM 8427 N N . GLY B 1 353 ? 22.047 24.312 3.883 1 26.91 353 GLY B N 1
ATOM 8428 C CA . GLY B 1 353 ? 21.844 25.625 3.295 1 26.91 353 GLY B CA 1
ATOM 8429 C C . GLY B 1 353 ? 22.25 26.766 4.223 1 26.91 353 GLY B C 1
ATOM 8430 O O . GLY B 1 353 ? 21.938 26.734 5.414 1 26.91 353 GLY B O 1
ATOM 8431 N N . ASP B 1 354 ? 23.406 27.266 4.078 1 26.08 354 ASP B N 1
ATOM 8432 C CA . ASP B 1 354 ? 23.688 28.609 4.602 1 26.08 354 ASP B CA 1
ATOM 8433 C C . ASP B 1 354 ? 22.469 29.516 4.504 1 26.08 354 ASP B C 1
ATOM 8435 O O . ASP B 1 354 ? 21.766 29.516 3.486 1 26.08 354 ASP B O 1
ATOM 8439 N N . PHE B 1 355 ? 21.844 29.734 5.602 1 28.88 355 PHE B N 1
ATOM 8440 C CA . PHE B 1 355 ? 20.891 30.828 5.746 1 28.88 355 PHE B CA 1
ATOM 8441 C C . PHE B 1 355 ? 21.391 32.094 5.059 1 28.88 355 PHE B C 1
ATOM 8443 O O . PHE B 1 355 ? 22.281 32.781 5.578 1 28.88 355 PHE B O 1
ATOM 8450 N N . ASP B 1 356 ? 21.734 32.062 3.877 1 29.03 356 ASP B N 1
ATOM 8451 C CA . ASP B 1 356 ? 21.953 33.406 3.344 1 29.03 356 ASP B CA 1
ATOM 8452 C C . ASP B 1 356 ? 20.75 34.312 3.623 1 29.03 356 ASP B C 1
ATOM 8454 O O . ASP B 1 356 ? 19.703 34.156 2.996 1 29.03 356 ASP B O 1
ATOM 8458 N N . LEU B 1 357 ? 20.594 34.719 4.863 1 28.95 357 LEU B N 1
ATOM 8459 C CA . LEU B 1 357 ? 19.766 35.781 5.391 1 28.95 357 LEU B CA 1
ATOM 8460 C C . LEU B 1 357 ? 20.047 37.094 4.684 1 28.95 357 LEU B C 1
ATOM 8462 O O . LEU B 1 357 ? 20.953 37.844 5.082 1 28.95 357 LEU B O 1
ATOM 8466 N N . GLU B 1 358 ? 20.156 37.188 3.361 1 30.09 358 GLU B N 1
ATOM 8467 C CA . GLU B 1 358 ? 20.172 38.594 2.945 1 30.09 358 GLU B CA 1
ATOM 8468 C C . GLU B 1 358 ? 19.062 39.406 3.621 1 30.09 358 GLU B C 1
ATOM 8470 O O . GLU B 1 358 ? 17.922 38.938 3.707 1 30.09 358 GLU B O 1
ATOM 8475 N N . LEU B 1 359 ? 19.453 40.375 4.438 1 28.11 359 LEU B N 1
ATOM 8476 C CA . LEU B 1 359 ? 18.812 41.438 5.219 1 28.11 359 LEU B CA 1
ATOM 8477 C C . LEU B 1 359 ? 17.734 42.156 4.395 1 28.11 359 LEU B C 1
ATOM 8479 O O . LEU B 1 359 ? 18.047 42.719 3.354 1 28.11 359 LEU B O 1
ATOM 8483 N N . GLN B 1 360 ? 16.578 41.625 4.184 1 31.11 360 GLN B N 1
ATOM 8484 C CA . GLN B 1 360 ? 15.523 42.406 3.543 1 31.11 360 GLN B CA 1
ATOM 8485 C C . GLN B 1 360 ? 15.25 43.688 4.316 1 31.11 360 GLN B C 1
ATOM 8487 O O . GLN B 1 360 ? 15.289 43.688 5.551 1 31.11 360 GLN B O 1
ATOM 8492 N N . GLU B 1 361 ? 15.539 44.75 3.771 1 30.06 361 GLU B N 1
ATOM 8493 C CA . GLU B 1 361 ? 15.078 46.062 4.223 1 30.06 361 GLU B CA 1
ATOM 8494 C C . GLU B 1 361 ? 13.586 46.031 4.535 1 30.06 361 GLU B C 1
ATOM 8496 O O . GLU B 1 361 ? 12.773 45.625 3.705 1 30.06 361 GLU B O 1
ATOM 8501 N N . TYR B 1 362 ? 13.133 45.938 5.793 1 31.09 362 TYR B N 1
ATOM 8502 C CA . TYR B 1 362 ? 11.82 45.938 6.434 1 31.09 362 TYR B CA 1
ATOM 8503 C C . TYR B 1 362 ? 10.977 47.125 5.945 1 31.09 362 TYR B C 1
ATOM 8505 O O . TYR B 1 362 ? 9.977 47.469 6.566 1 31.09 362 TYR B O 1
ATOM 8513 N N . GLY B 1 363 ? 11.328 47.906 5.066 1 31.31 363 GLY B N 1
ATOM 8514 C CA . GLY B 1 363 ? 10.461 49.094 5.059 1 31.31 363 GLY B CA 1
ATOM 8515 C C . GLY B 1 363 ? 8.992 48.719 4.855 1 31.31 363 GLY B C 1
ATOM 8516 O O . GLY B 1 363 ? 8.141 49.156 5.633 1 31.31 363 GLY B O 1
ATOM 8517 N N . GLU B 1 364 ? 8.477 48.594 3.508 1 35.28 364 GLU B N 1
ATOM 8518 C CA . GLU B 1 364 ? 7.086 48.844 3.137 1 35.28 364 GLU B CA 1
ATOM 8519 C C . GLU B 1 364 ? 6.195 47.656 3.533 1 35.28 364 GLU B C 1
ATOM 8521 O O . GLU B 1 364 ? 6.633 46.5 3.523 1 35.28 364 GLU B O 1
ATOM 8526 N N . SER B 1 365 ? 4.871 47.75 4.223 1 38.31 365 SER B N 1
ATOM 8527 C CA . SER B 1 365 ? 3.711 47.125 4.82 1 38.31 365 SER B CA 1
ATOM 8528 C C . SER B 1 365 ? 3.338 45.844 4.062 1 38.31 365 SER B C 1
ATOM 8530 O O . SER B 1 365 ? 2.646 44.969 4.602 1 38.31 365 SER B O 1
ATOM 8532 N N . SER B 1 366 ? 3.039 45.812 2.727 1 44.81 366 SER B N 1
ATOM 8533 C CA . SER B 1 366 ? 2.16 44.969 1.927 1 44.81 366 SER B CA 1
ATOM 8534 C C . SER B 1 366 ? 2.797 43.594 1.658 1 44.81 366 SER B C 1
ATOM 8536 O O . SER B 1 366 ? 2.332 42.844 0.794 1 44.81 366 SER B O 1
ATOM 8538 N N . LYS B 1 367 ? 4.066 43.188 2.256 1 55.34 367 LYS B N 1
ATOM 8539 C CA . LYS B 1 367 ? 4.898 42.125 1.676 1 55.34 367 LYS B CA 1
ATOM 8540 C C . LYS B 1 367 ? 4.629 40.781 2.344 1 55.34 367 LYS B C 1
ATOM 8542 O O . LYS B 1 367 ? 4.211 40.719 3.5 1 55.34 367 LYS B O 1
ATOM 8547 N N . PHE B 1 368 ? 4.473 39.719 1.575 1 63.97 368 PHE B N 1
ATOM 8548 C CA . PHE B 1 368 ? 4.383 38.312 2.025 1 63.97 368 PHE B CA 1
ATOM 8549 C C . PHE B 1 368 ? 5.387 38.062 3.139 1 63.97 368 PHE B C 1
ATOM 8551 O O . PHE B 1 368 ? 6.59 38.219 2.949 1 63.97 368 PHE B O 1
ATOM 8558 N N . HIS B 1 369 ? 4.824 37.938 4.414 1 82.94 369 HIS B N 1
ATOM 8559 C CA . HIS B 1 369 ? 5.656 37.562 5.555 1 82.94 369 HIS B CA 1
ATOM 8560 C C . HIS B 1 369 ? 5.816 36.062 5.668 1 82.94 369 HIS B C 1
ATOM 8562 O O . HIS B 1 369 ? 4.836 35.344 5.844 1 82.94 369 HIS B O 1
ATOM 8568 N N . ARG B 1 370 ? 7.039 35.594 5.414 1 87.38 370 ARG B N 1
ATOM 8569 C CA . ARG B 1 370 ? 7.312 34.188 5.496 1 87.38 370 ARG B CA 1
ATOM 8570 C C . ARG B 1 370 ? 7.73 33.781 6.91 1 87.38 370 ARG B C 1
ATOM 8572 O O . ARG B 1 370 ? 8.547 34.469 7.535 1 87.38 370 ARG B O 1
ATOM 8579 N N . MET B 1 371 ? 7.191 32.812 7.402 1 90.38 371 MET B N 1
ATOM 8580 C CA . MET B 1 371 ? 7.621 32.219 8.656 1 90.38 371 MET B CA 1
ATOM 8581 C C . MET B 1 371 ? 8.047 30.766 8.453 1 90.38 371 MET B C 1
ATOM 8583 O O . MET B 1 371 ? 7.316 29.984 7.844 1 90.38 371 MET B O 1
ATOM 8587 N N . PRO B 1 372 ? 9.211 30.469 8.828 1 89.75 372 PRO B N 1
ATOM 8588 C CA . PRO B 1 372 ? 9.609 29.062 8.734 1 89.75 372 PRO B CA 1
ATOM 8589 C C . PRO B 1 372 ? 8.766 28.156 9.617 1 89.75 372 PRO B C 1
ATOM 8591 O O . PRO B 1 372 ? 8.32 28.562 10.695 1 89.75 372 PRO B O 1
ATOM 8594 N N . CYS B 1 373 ? 8.5 26.984 9.109 1 89.75 373 CYS B N 1
ATOM 8595 C CA . CYS B 1 373 ? 7.789 26 9.914 1 89.75 373 CYS B CA 1
ATOM 8596 C C . CYS B 1 373 ? 8.531 25.719 11.211 1 89.75 373 CYS B C 1
ATOM 8598 O O . CYS B 1 373 ? 9.672 25.25 11.195 1 89.75 373 CYS B O 1
ATOM 8600 N N . LEU B 1 374 ? 7.934 26.016 12.266 1 90.06 374 LEU B N 1
ATOM 8601 C CA . LEU B 1 374 ? 8.602 25.969 13.562 1 90.06 374 LEU B CA 1
ATOM 8602 C C . LEU B 1 374 ? 8.797 24.516 14.016 1 90.06 374 LEU B C 1
ATOM 8604 O O . LEU B 1 374 ? 9.758 24.203 14.727 1 90.06 374 LEU B O 1
ATOM 8608 N N . ALA B 1 375 ? 7.902 23.641 13.594 1 87.31 375 ALA B N 1
ATOM 8609 C CA . ALA B 1 375 ? 8.094 22.219 13.891 1 87.31 375 ALA B CA 1
ATOM 8610 C C . ALA B 1 375 ? 9.328 21.672 13.172 1 87.31 375 ALA B C 1
ATOM 8612 O O . ALA B 1 375 ? 10.117 20.922 13.766 1 87.31 375 ALA B O 1
ATOM 8613 N N . HIS B 1 376 ? 9.523 22.047 11.961 1 85.94 376 HIS B N 1
ATOM 8614 C CA . HIS B 1 376 ? 10.695 21.609 11.203 1 85.94 376 HIS B CA 1
ATOM 8615 C C . HIS B 1 376 ? 11.977 22.188 11.797 1 85.94 376 HIS B C 1
ATOM 8617 O O . HIS B 1 376 ? 13.008 21.531 11.812 1 85.94 376 HIS B O 1
ATOM 8623 N N . THR B 1 377 ? 11.859 23.438 12.156 1 89.38 377 THR B N 1
ATOM 8624 C CA . THR B 1 377 ? 13.016 24.078 12.766 1 89.38 377 THR B CA 1
ATOM 8625 C C . THR B 1 377 ? 13.414 23.375 14.055 1 89.38 377 THR B C 1
ATOM 8627 O O . THR B 1 377 ? 14.602 23.234 14.352 1 89.38 377 THR B O 1
ATOM 8630 N N . LEU B 1 378 ? 12.406 23.031 14.805 1 89.56 378 LEU B N 1
ATOM 8631 C CA . LEU B 1 378 ? 12.688 22.281 16.031 1 89.56 378 LEU B CA 1
ATOM 8632 C C . LEU B 1 378 ? 13.336 20.953 15.711 1 89.56 378 LEU B C 1
ATOM 8634 O O . LEU B 1 378 ? 14.234 20.5 16.422 1 89.56 378 LEU B O 1
ATOM 8638 N N . GLN B 1 379 ? 12.898 20.312 14.672 1 86.69 379 GLN B N 1
ATOM 8639 C CA . GLN B 1 379 ? 13.484 19.047 14.234 1 86.69 379 GLN B CA 1
ATOM 8640 C C . GLN B 1 379 ? 14.953 19.234 13.859 1 86.69 379 GLN B C 1
ATOM 8642 O O . GLN B 1 379 ? 15.781 18.359 14.156 1 86.69 379 GLN B O 1
ATOM 8647 N N . LEU B 1 380 ? 15.25 20.344 13.258 1 86.88 380 LEU B N 1
ATOM 8648 C CA . LEU B 1 380 ? 16.641 20.625 12.891 1 86.88 380 LEU B CA 1
ATOM 8649 C C . LEU B 1 380 ? 17.5 20.812 14.133 1 86.88 380 LEU B C 1
ATOM 8651 O O . LEU B 1 380 ? 18.672 20.406 14.148 1 86.88 380 LEU B O 1
ATOM 8655 N N . THR B 1 381 ? 16.922 21.438 15.133 1 90.69 381 THR B N 1
ATOM 8656 C CA . THR B 1 381 ? 17.641 21.609 16.406 1 90.69 381 THR B CA 1
ATOM 8657 C C . THR B 1 381 ? 18.016 20.25 17 1 90.69 381 THR B C 1
ATOM 8659 O O . THR B 1 381 ? 19.141 20.062 17.438 1 90.69 381 THR B O 1
ATOM 8662 N N . ILE B 1 382 ? 17.094 19.375 16.938 1 89.81 382 ILE B N 1
ATOM 8663 C CA . ILE B 1 382 ? 17.312 18.047 17.516 1 89.81 382 ILE B CA 1
ATOM 8664 C C . ILE B 1 382 ? 18.328 17.281 16.672 1 89.81 382 ILE B C 1
ATOM 8666 O O . ILE B 1 382 ? 19.156 16.547 17.203 1 89.81 382 ILE B O 1
ATOM 8670 N N . LYS B 1 383 ? 18.25 17.422 15.375 1 87.5 383 LYS B N 1
ATOM 8671 C CA . LYS B 1 383 ? 19.188 16.734 14.484 1 87.5 383 LYS B CA 1
ATOM 8672 C C . LYS B 1 383 ? 20.625 17.156 14.773 1 87.5 383 LYS B C 1
ATOM 8674 O O . LYS B 1 383 ? 21.547 16.344 14.672 1 87.5 383 LYS B O 1
ATOM 8679 N N . ASP B 1 384 ? 20.797 18.406 15.133 1 87.12 384 ASP B N 1
ATOM 8680 C CA . ASP B 1 384 ? 22.125 18.891 15.508 1 87.12 384 ASP B CA 1
ATOM 8681 C C . ASP B 1 384 ? 22.625 18.172 16.75 1 87.12 384 ASP B C 1
ATOM 8683 O O . ASP B 1 384 ? 23.812 17.844 16.844 1 87.12 384 ASP B O 1
ATOM 8687 N N . ALA B 1 385 ? 21.734 18 17.625 1 86.88 385 ALA B N 1
ATOM 8688 C CA . ALA B 1 385 ? 22.109 17.312 18.859 1 86.88 385 ALA B CA 1
ATOM 8689 C C . ALA B 1 385 ? 22.391 15.836 18.594 1 86.88 385 ALA B C 1
ATOM 8691 O O . ALA B 1 385 ? 23.266 15.242 19.234 1 86.88 385 ALA B O 1
ATOM 8692 N N . MET B 1 386 ? 21.719 15.281 17.688 1 87.38 386 MET B N 1
ATOM 8693 C CA . MET B 1 386 ? 21.875 13.859 17.375 1 87.38 386 MET B CA 1
ATOM 8694 C C . MET B 1 386 ? 23.188 13.586 16.656 1 87.38 386 MET B C 1
ATOM 8696 O O . MET B 1 386 ? 23.672 12.461 16.656 1 87.38 386 MET B O 1
ATOM 8700 N N . LYS B 1 387 ? 23.703 14.609 16.094 1 87.56 387 LYS B N 1
ATOM 8701 C CA . LYS B 1 387 ? 25 14.469 15.422 1 87.56 387 LYS B CA 1
ATOM 8702 C C . LYS B 1 387 ? 26.141 14.406 16.422 1 87.56 387 LYS B C 1
ATOM 8704 O O . LYS B 1 387 ? 27.25 13.977 16.078 1 87.56 387 LYS B O 1
ATOM 8709 N N . HIS B 1 388 ? 25.859 14.852 17.625 1 88.94 388 HIS B N 1
ATOM 8710 C CA . HIS B 1 388 ? 26.875 14.727 18.656 1 88.94 388 HIS B CA 1
ATOM 8711 C C . HIS B 1 388 ? 27.312 13.281 18.828 1 88.94 388 HIS B C 1
ATOM 8713 O O . HIS B 1 388 ? 26.484 12.367 18.797 1 88.94 388 HIS B O 1
ATOM 8719 N N . PRO B 1 389 ? 28.516 13.039 18.938 1 88.44 389 PRO B N 1
ATOM 8720 C CA . PRO B 1 389 ? 29.062 11.672 18.938 1 88.44 389 PRO B CA 1
ATOM 8721 C C . PRO B 1 389 ? 28.422 10.781 20 1 88.44 389 PRO B C 1
ATOM 8723 O O . PRO B 1 389 ? 28.172 9.594 19.75 1 88.44 389 PRO B O 1
ATOM 8726 N N . THR B 1 390 ? 28.188 11.344 21.141 1 85.5 390 THR B N 1
ATOM 8727 C CA . THR B 1 390 ? 27.594 10.539 22.203 1 85.5 390 THR B CA 1
ATOM 8728 C C . THR B 1 390 ? 26.203 10.062 21.812 1 85.5 390 THR B C 1
ATOM 8730 O O . THR B 1 390 ? 25.859 8.891 22 1 85.5 390 THR B O 1
ATOM 8733 N N . ALA B 1 391 ? 25.453 10.953 21.344 1 90.62 391 ALA B N 1
ATOM 8734 C CA . ALA B 1 391 ? 24.094 10.609 20.953 1 90.62 391 ALA B CA 1
ATOM 8735 C C . ALA B 1 391 ? 24.094 9.773 19.672 1 90.62 391 ALA B C 1
ATOM 8737 O O . ALA B 1 391 ? 23.344 8.797 19.562 1 90.62 391 ALA B O 1
ATOM 8738 N N . ASP B 1 392 ? 24.938 10.086 18.781 1 91.88 392 ASP B N 1
ATOM 8739 C CA . ASP B 1 392 ? 24.984 9.398 17.484 1 91.88 392 ASP B CA 1
ATOM 8740 C C . ASP B 1 392 ? 25.375 7.934 17.672 1 91.88 392 ASP B C 1
ATOM 8742 O O . ASP B 1 392 ? 24.812 7.051 17.016 1 91.88 392 ASP B O 1
ATOM 8746 N N . SER B 1 393 ? 26.328 7.719 18.484 1 92.19 393 SER B N 1
ATOM 8747 C CA . SER B 1 393 ? 26.781 6.352 18.719 1 92.19 393 SER B CA 1
ATOM 8748 C C . SER B 1 393 ? 25.672 5.492 19.312 1 92.19 393 SER B C 1
ATOM 8750 O O . SER B 1 393 ? 25.438 4.375 18.859 1 92.19 393 SER B O 1
ATOM 8752 N N . VAL B 1 394 ? 25.062 6.051 20.25 1 92.62 394 VAL B N 1
ATOM 8753 C CA . VAL B 1 394 ? 24.031 5.293 20.953 1 92.62 394 VAL B CA 1
ATOM 8754 C C . VAL B 1 394 ? 22.844 5.055 20.016 1 92.62 394 VAL B C 1
ATOM 8756 O O . VAL B 1 394 ? 22.266 3.965 20 1 92.62 394 VAL B O 1
ATOM 8759 N N . ILE B 1 395 ? 22.469 6.008 19.234 1 92.69 395 ILE B N 1
ATOM 8760 C CA . ILE B 1 395 ? 21.328 5.902 18.312 1 92.69 395 ILE B CA 1
ATOM 8761 C C . ILE B 1 395 ? 21.641 4.906 17.203 1 92.69 395 ILE B C 1
ATOM 8763 O O . ILE B 1 395 ? 20.797 4.109 16.812 1 92.69 395 ILE B O 1
ATOM 8767 N N . THR B 1 396 ? 22.797 4.969 16.75 1 93.19 396 THR B N 1
ATOM 8768 C CA . THR B 1 396 ? 23.219 4.035 15.719 1 93.19 396 THR B CA 1
ATOM 8769 C C . THR B 1 396 ? 23.156 2.598 16.234 1 93.19 396 THR B C 1
ATOM 8771 O O . THR B 1 396 ? 22.734 1.691 15.523 1 93.19 396 THR B O 1
ATOM 8774 N N . LYS B 1 397 ? 23.656 2.395 17.453 1 93.81 397 LYS B N 1
ATOM 8775 C CA . LYS B 1 397 ? 23.594 1.072 18.062 1 93.81 397 LYS B CA 1
ATOM 8776 C C . LYS B 1 397 ? 22.141 0.618 18.25 1 93.81 397 LYS B C 1
ATOM 8778 O O . LYS B 1 397 ? 21.828 -0.553 18.031 1 93.81 397 LYS B O 1
ATOM 8783 N N . ALA B 1 398 ? 21.344 1.578 18.656 1 93.75 398 ALA B N 1
ATOM 8784 C CA . ALA B 1 398 ? 19.922 1.278 18.812 1 93.75 398 ALA B CA 1
ATOM 8785 C C . ALA B 1 398 ? 19.297 0.882 17.484 1 93.75 398 ALA B C 1
ATOM 8787 O O . ALA B 1 398 ? 18.531 -0.079 17.422 1 93.75 398 ALA B O 1
ATOM 8788 N N . ARG B 1 399 ? 19.594 1.592 16.422 1 93.12 399 ARG B N 1
ATOM 8789 C CA . ARG B 1 399 ? 19.078 1.297 15.094 1 93.12 399 ARG B CA 1
ATOM 8790 C C . ARG B 1 399 ? 19.516 -0.093 14.633 1 93.12 399 ARG B C 1
ATOM 8792 O O . ARG B 1 399 ? 18.719 -0.832 14.047 1 93.12 399 ARG B O 1
ATOM 8799 N N . LYS B 1 400 ? 20.75 -0.393 14.875 1 92.62 400 LYS B N 1
ATOM 8800 C CA . LYS B 1 400 ? 21.281 -1.705 14.5 1 92.62 400 LYS B CA 1
ATOM 8801 C C . LYS B 1 400 ? 20.531 -2.82 15.234 1 92.62 400 LYS B C 1
ATOM 8803 O O . LYS B 1 400 ? 20.219 -3.855 14.641 1 92.62 400 LYS B O 1
ATOM 8808 N N . LEU B 1 401 ? 20.359 -2.572 16.438 1 92.5 401 LEU B N 1
ATOM 8809 C CA . LEU B 1 401 ? 19.625 -3.555 17.234 1 92.5 401 LEU B CA 1
ATOM 8810 C C . LEU B 1 401 ? 18.219 -3.754 16.703 1 92.5 401 LEU B C 1
ATOM 8812 O O . LEU B 1 401 ? 17.766 -4.891 16.531 1 92.5 401 LEU B O 1
ATOM 8816 N N . VAL B 1 402 ? 17.5 -2.676 16.469 1 92.06 402 VAL B N 1
ATOM 8817 C CA . VAL B 1 402 ? 16.125 -2.736 15.961 1 92.06 402 VAL B CA 1
ATOM 8818 C C . VAL B 1 402 ? 16.109 -3.436 14.602 1 92.06 402 VAL B C 1
ATOM 8820 O O . VAL B 1 402 ? 15.242 -4.266 14.336 1 92.06 402 VAL B O 1
ATOM 8823 N N . HIS B 1 403 ? 17.078 -3.088 13.828 1 90.12 403 HIS B N 1
ATOM 8824 C CA . HIS B 1 403 ? 17.188 -3.701 12.508 1 90.12 403 HIS B CA 1
ATOM 8825 C C . HIS B 1 403 ? 17.391 -5.211 12.617 1 90.12 403 HIS B C 1
ATOM 8827 O O . HIS B 1 403 ? 16.781 -5.977 11.867 1 90.12 403 HIS B O 1
ATOM 8833 N N . ALA B 1 404 ? 18.266 -5.645 13.461 1 88.62 404 ALA B N 1
ATOM 8834 C CA . ALA B 1 404 ? 18.547 -7.062 13.656 1 88.62 404 ALA B CA 1
ATOM 8835 C C . ALA B 1 404 ? 17.297 -7.824 14.094 1 88.62 404 ALA B C 1
ATOM 8837 O O . ALA B 1 404 ? 17.031 -8.93 13.609 1 88.62 404 ALA B O 1
ATOM 8838 N N . VAL B 1 405 ? 16.562 -7.254 14.945 1 88 405 VAL B N 1
ATOM 8839 C CA . VAL B 1 405 ? 15.383 -7.91 15.477 1 88 405 VAL B CA 1
ATOM 8840 C C . VAL B 1 405 ? 14.289 -7.938 14.414 1 88 405 VAL B C 1
ATOM 8842 O O . VAL B 1 405 ? 13.617 -8.953 14.227 1 88 405 VAL B O 1
ATOM 8845 N N . ARG B 1 406 ? 14.094 -6.812 13.727 1 86.44 406 ARG B N 1
ATOM 8846 C CA . ARG B 1 406 ? 13.023 -6.695 12.742 1 86.44 406 ARG B CA 1
ATOM 8847 C C . ARG B 1 406 ? 13.305 -7.566 11.523 1 86.44 406 ARG B C 1
ATOM 8849 O O . ARG B 1 406 ? 12.375 -7.965 10.812 1 86.44 406 ARG B O 1
ATOM 8856 N N . LYS B 1 407 ? 14.523 -7.859 11.289 1 82.81 407 LYS B N 1
ATOM 8857 C CA . LYS B 1 407 ? 14.906 -8.695 10.156 1 82.81 407 LYS B CA 1
ATOM 8858 C C . LYS B 1 407 ? 14.656 -10.172 10.461 1 82.81 407 LYS B C 1
ATOM 8860 O O . LYS B 1 407 ? 14.539 -10.984 9.539 1 82.81 407 LYS B O 1
ATOM 8865 N N . SER B 1 408 ? 14.625 -10.5 11.688 1 79.31 408 SER B N 1
ATOM 8866 C CA . SER B 1 408 ? 14.391 -11.883 12.109 1 79.31 408 SER B CA 1
ATOM 8867 C C . SER B 1 408 ? 12.906 -12.148 12.344 1 79.31 408 SER B C 1
ATOM 8869 O O . SER B 1 408 ? 12.312 -11.609 13.273 1 79.31 408 SER B O 1
ATOM 8871 N N . SER B 1 409 ? 12.352 -13.031 11.562 1 77.06 409 SER B N 1
ATOM 8872 C CA . SER B 1 409 ? 10.945 -13.375 11.711 1 77.06 409 SER B CA 1
ATOM 8873 C C . SER B 1 409 ? 10.688 -14.055 13.055 1 77.06 409 SER B C 1
ATOM 8875 O O . SER B 1 409 ? 9.664 -13.812 13.695 1 77.06 409 SER B O 1
ATOM 8877 N N . VAL B 1 410 ? 11.617 -14.844 13.453 1 78.69 410 VAL B N 1
ATOM 8878 C CA . VAL B 1 410 ? 11.492 -15.562 14.719 1 78.69 410 VAL B CA 1
ATOM 8879 C C . VAL B 1 410 ? 11.477 -14.57 15.875 1 78.69 410 VAL B C 1
ATOM 8881 O O . VAL B 1 410 ? 10.625 -14.656 16.766 1 78.69 410 VAL B O 1
ATOM 8884 N N . ALA B 1 411 ? 12.398 -13.648 15.805 1 84.19 411 ALA B N 1
ATOM 8885 C CA . ALA B 1 411 ? 12.492 -12.656 16.875 1 84.19 411 ALA B CA 1
ATOM 8886 C C . ALA B 1 411 ? 11.234 -11.797 16.938 1 84.19 411 ALA B C 1
ATOM 8888 O O . ALA B 1 411 ? 10.727 -11.508 18.031 1 84.19 411 ALA B O 1
ATOM 8889 N N . ASN B 1 412 ? 10.719 -11.398 15.859 1 83.44 412 ASN B N 1
ATOM 8890 C CA . ASN B 1 412 ? 9.531 -10.562 15.797 1 83.44 412 ASN B CA 1
ATOM 8891 C C . ASN B 1 412 ? 8.305 -11.281 16.344 1 83.44 412 ASN B C 1
ATOM 8893 O O . ASN B 1 412 ? 7.516 -10.703 17.094 1 83.44 412 ASN B O 1
ATOM 8897 N N . GLU B 1 413 ? 8.156 -12.484 15.898 1 80.12 413 GLU B N 1
ATOM 8898 C CA . GLU B 1 413 ? 7.016 -13.258 16.375 1 80.12 413 GLU B CA 1
ATOM 8899 C C . GLU B 1 413 ? 7.078 -13.461 17.891 1 80.12 413 GLU B C 1
ATOM 8901 O O . GLU B 1 413 ? 6.062 -13.359 18.578 1 80.12 413 GLU B O 1
ATOM 8906 N N . GLU B 1 414 ? 8.25 -13.789 18.359 1 84.31 414 GLU B N 1
ATOM 8907 C CA . GLU B 1 414 ? 8.414 -14.008 19.797 1 84.31 414 GLU B CA 1
ATOM 8908 C C . GLU B 1 414 ? 8.18 -12.711 20.578 1 84.31 414 GLU B C 1
ATOM 8910 O O . GLU B 1 414 ? 7.648 -12.742 21.688 1 84.31 414 GLU B O 1
ATOM 8915 N N . MET B 1 415 ? 8.602 -11.625 20.062 1 87.81 415 MET B N 1
ATOM 8916 C CA . MET B 1 415 ? 8.383 -10.328 20.688 1 87.81 415 MET B CA 1
ATOM 8917 C C . MET B 1 415 ? 6.895 -10.031 20.812 1 87.81 415 MET B C 1
ATOM 8919 O O . MET B 1 415 ? 6.434 -9.562 21.859 1 87.81 415 MET B O 1
ATOM 8923 N N . ILE B 1 416 ? 6.184 -10.312 19.781 1 81.94 416 ILE B N 1
ATOM 8924 C CA . ILE B 1 416 ? 4.746 -10.055 19.781 1 81.94 416 ILE B CA 1
ATOM 8925 C C . ILE B 1 416 ? 4.055 -10.969 20.781 1 81.94 416 ILE B C 1
ATOM 8927 O O . ILE B 1 416 ? 3.139 -10.539 21.484 1 81.94 416 ILE B O 1
ATOM 8931 N N . LYS B 1 417 ? 4.469 -12.203 20.875 1 81.25 417 LYS B N 1
ATOM 8932 C CA . LYS B 1 417 ? 3.893 -13.156 21.828 1 81.25 417 LYS B CA 1
ATOM 8933 C C . LYS B 1 417 ? 4.145 -12.719 23.266 1 81.25 417 LYS B C 1
ATOM 8935 O O . LYS B 1 417 ? 3.264 -12.836 24.109 1 81.25 417 LYS B O 1
ATOM 8940 N N . ARG B 1 418 ? 5.301 -12.148 23.516 1 84.31 418 ARG B N 1
ATOM 8941 C CA . ARG B 1 418 ? 5.719 -11.82 24.875 1 84.31 418 ARG B CA 1
ATOM 8942 C C . ARG B 1 418 ? 5.102 -10.508 25.344 1 84.31 418 ARG B C 1
ATOM 8944 O O . ARG B 1 418 ? 4.637 -10.398 26.469 1 84.31 418 ARG B O 1
ATOM 8951 N N . CYS B 1 419 ? 5.176 -9.508 24.5 1 85.06 419 CYS B N 1
ATOM 8952 C CA . CYS B 1 419 ? 4.766 -8.195 24.969 1 85.06 419 CYS B CA 1
ATOM 8953 C C . CYS B 1 419 ? 3.662 -7.613 24.109 1 85.06 419 CYS B C 1
ATOM 8955 O O . CYS B 1 419 ? 3.16 -6.52 24.375 1 85.06 419 CYS B O 1
ATOM 8957 N N . GLY B 1 420 ? 3.252 -8.281 23.078 1 78.38 420 GLY B N 1
ATOM 8958 C CA . GLY B 1 420 ? 2.168 -7.809 22.234 1 78.38 420 GLY B CA 1
ATOM 8959 C C . GLY B 1 420 ? 2.574 -6.652 21.328 1 78.38 420 GLY B C 1
ATOM 8960 O O . GLY B 1 420 ? 1.728 -6.047 20.672 1 78.38 420 GLY B O 1
ATOM 8961 N N . LYS B 1 421 ? 3.789 -6.191 21.406 1 84.81 421 LYS B N 1
ATOM 8962 C CA . LYS B 1 421 ? 4.277 -5.07 20.609 1 84.81 421 LYS B CA 1
ATOM 8963 C C . LYS B 1 421 ? 5.5 -5.473 19.797 1 84.81 421 LYS B C 1
ATOM 8965 O O . LYS B 1 421 ? 6.203 -6.426 20.141 1 84.81 421 LYS B O 1
ATOM 8970 N N . THR B 1 422 ? 5.629 -4.793 18.672 1 85.19 422 THR B N 1
ATOM 8971 C CA . THR B 1 422 ? 6.844 -4.941 17.875 1 85.19 422 THR B CA 1
ATOM 8972 C C . THR B 1 422 ? 7.73 -3.705 18 1 85.19 422 THR B C 1
ATOM 8974 O O . THR B 1 422 ? 7.289 -2.67 18.5 1 85.19 422 THR B O 1
ATOM 8977 N N . LEU B 1 423 ? 8.984 -3.832 17.688 1 88.56 423 LEU B N 1
ATOM 8978 C CA . LEU B 1 423 ? 9.891 -2.693 17.734 1 88.56 423 LEU B CA 1
ATOM 8979 C C . LEU B 1 423 ? 9.602 -1.729 16.578 1 88.56 423 LEU B C 1
ATOM 8981 O O . LEU B 1 423 ? 9.109 -2.141 15.531 1 88.56 423 LEU B O 1
ATOM 8985 N N . ILE B 1 424 ? 9.805 -0.479 16.828 1 87.62 424 ILE B N 1
ATOM 8986 C CA . ILE B 1 424 ? 9.523 0.561 15.844 1 87.62 424 ILE B CA 1
ATOM 8987 C C . ILE B 1 424 ? 10.797 0.911 15.078 1 87.62 424 ILE B C 1
ATOM 8989 O O . ILE B 1 424 ? 11.844 1.149 15.68 1 87.62 424 ILE B O 1
ATOM 8993 N N . ARG B 1 425 ? 10.664 0.882 13.766 1 86.31 425 ARG B N 1
ATOM 8994 C CA . ARG B 1 425 ? 11.75 1.369 12.922 1 86.31 425 ARG B CA 1
ATOM 8995 C C . ARG B 1 425 ? 11.633 2.871 12.688 1 86.31 425 ARG B C 1
ATOM 8997 O O . ARG B 1 425 ? 10.539 3.389 12.484 1 86.31 425 ARG B O 1
ATOM 9004 N N . ASP B 1 426 ? 12.711 3.555 12.828 1 84.81 426 ASP B N 1
ATOM 9005 C CA . ASP B 1 426 ? 12.633 5.008 12.711 1 84.81 426 ASP B CA 1
ATOM 9006 C C . ASP B 1 426 ? 12.844 5.457 11.266 1 84.81 426 ASP B C 1
ATOM 9008 O O . ASP B 1 426 ? 13.352 4.695 10.445 1 84.81 426 ASP B O 1
ATOM 9012 N N . CYS B 1 427 ? 12.195 6.535 10.93 1 74.88 427 CYS B N 1
ATOM 9013 C CA . CYS B 1 427 ? 12.461 7.266 9.695 1 74.88 427 CYS B CA 1
ATOM 9014 C C . CYS B 1 427 ? 13.406 8.43 9.945 1 74.88 427 CYS B C 1
ATOM 9016 O O . CYS B 1 427 ? 13.086 9.344 10.719 1 74.88 427 CYS B O 1
ATOM 9018 N N . THR B 1 428 ? 14.5 8.438 9.359 1 69.69 428 THR B N 1
ATOM 9019 C CA . THR B 1 428 ? 15.578 9.375 9.656 1 69.69 428 THR B CA 1
ATOM 9020 C C . THR B 1 428 ? 15.148 10.805 9.344 1 69.69 428 THR B C 1
ATOM 9022 O O . THR B 1 428 ? 15.68 11.758 9.914 1 69.69 428 THR B O 1
ATOM 9025 N N . THR B 1 429 ? 14.133 10.969 8.5 1 62.44 429 THR B N 1
ATOM 9026 C CA . THR B 1 429 ? 13.75 12.32 8.117 1 62.44 429 THR B CA 1
ATOM 9027 C C . THR B 1 429 ? 12.773 12.906 9.133 1 62.44 429 THR B C 1
ATOM 9029 O O . THR B 1 429 ? 12.555 14.125 9.156 1 62.44 429 THR B O 1
ATOM 9032 N N . ARG B 1 430 ? 12.258 12.023 9.953 1 66.75 430 ARG B N 1
ATOM 9033 C CA . ARG B 1 430 ? 11.312 12.477 10.969 1 66.75 430 ARG B CA 1
ATOM 9034 C C . ARG B 1 430 ? 11.805 12.133 12.367 1 66.75 430 ARG B C 1
ATOM 9036 O O . ARG B 1 430 ? 11.68 10.984 12.805 1 66.75 430 ARG B O 1
ATOM 9043 N N . TRP B 1 431 ? 12.242 13.062 13.086 1 74.25 431 TRP B N 1
ATOM 9044 C CA . TRP B 1 431 ? 12.875 12.828 14.383 1 74.25 431 TRP B CA 1
ATOM 9045 C C . TRP B 1 431 ? 11.891 12.18 15.352 1 74.25 431 TRP B C 1
ATOM 9047 O O . TRP B 1 431 ? 12.289 11.414 16.234 1 74.25 431 TRP B O 1
ATOM 9057 N N . ASN B 1 432 ? 10.602 12.461 15.242 1 80.56 432 ASN B N 1
ATOM 9058 C CA . ASN B 1 432 ? 9.641 11.875 16.172 1 80.56 432 ASN B CA 1
ATOM 9059 C C . ASN B 1 432 ? 9.625 10.352 16.078 1 80.56 432 ASN B C 1
ATOM 9061 O O . ASN B 1 432 ? 9.398 9.664 17.062 1 80.56 432 ASN B O 1
ATOM 9065 N N . SER B 1 433 ? 9.984 9.93 14.945 1 85.06 433 SER B N 1
ATOM 9066 C CA . SER B 1 433 ? 10.047 8.484 14.789 1 85.06 433 SER B CA 1
ATOM 9067 C C . SER B 1 433 ? 11.25 7.902 15.516 1 85.06 433 SER B C 1
ATOM 9069 O O . SER B 1 433 ? 11.18 6.801 16.062 1 85.06 433 SER B O 1
ATOM 9071 N N . THR B 1 434 ? 12.328 8.641 15.492 1 88.56 434 THR B N 1
ATOM 9072 C CA . THR B 1 434 ? 13.5 8.203 16.234 1 88.56 434 THR B CA 1
ATOM 9073 C C . THR B 1 434 ? 13.219 8.18 17.734 1 88.56 434 THR B C 1
ATOM 9075 O O . THR B 1 434 ? 13.617 7.242 18.438 1 88.56 434 THR B O 1
ATOM 9078 N N . PHE B 1 435 ? 12.523 9.211 18.203 1 91.69 435 PHE B N 1
ATOM 9079 C CA . PHE B 1 435 ? 12.133 9.266 19.609 1 91.69 435 PHE B CA 1
ATOM 9080 C C . PHE B 1 435 ? 11.234 8.094 19.969 1 91.69 435 PHE B C 1
ATOM 9082 O O . PHE B 1 435 ? 11.422 7.457 21.016 1 91.69 435 PHE B O 1
ATOM 9089 N N . ASP B 1 436 ? 10.305 7.758 19.141 1 91.62 436 ASP B N 1
ATOM 9090 C CA . ASP B 1 436 ? 9.391 6.648 19.391 1 91.62 436 ASP B CA 1
ATOM 9091 C C . ASP B 1 436 ? 10.133 5.316 19.406 1 91.62 436 ASP B C 1
ATOM 9093 O O . ASP B 1 436 ? 9.805 4.43 20.203 1 91.62 436 ASP B O 1
ATOM 9097 N N . MET B 1 437 ? 11.078 5.227 18.484 1 93.38 437 MET B N 1
ATOM 9098 C CA . MET B 1 437 ? 11.898 4.02 18.469 1 93.38 437 MET B CA 1
ATOM 9099 C C . MET B 1 437 ? 12.625 3.824 19.781 1 93.38 437 MET B C 1
ATOM 9101 O O . MET B 1 437 ? 12.57 2.742 20.375 1 93.38 437 MET B O 1
ATOM 9105 N N . LEU B 1 438 ? 13.203 4.895 20.344 1 93.69 438 LEU B N 1
ATOM 9106 C CA . LEU B 1 438 ? 13.969 4.824 21.594 1 93.69 438 LEU B CA 1
ATOM 9107 C C . LEU B 1 438 ? 13.047 4.555 22.781 1 93.69 438 LEU B C 1
ATOM 9109 O O . LEU B 1 438 ? 13.367 3.738 23.641 1 93.69 438 LEU B O 1
ATOM 9113 N N . ARG B 1 439 ? 11.984 5.219 22.75 1 93.06 439 ARG B N 1
ATOM 9114 C CA . ARG B 1 439 ? 11.008 5.023 23.812 1 93.06 439 ARG B CA 1
ATOM 9115 C C . ARG B 1 439 ? 10.5 3.588 23.844 1 93.06 439 ARG B C 1
ATOM 9117 O O . ARG B 1 439 ? 10.359 2.988 24.906 1 93.06 439 ARG B O 1
ATOM 9124 N N . ARG B 1 440 ? 10.211 3.037 22.656 1 93.19 440 ARG B N 1
ATOM 9125 C CA . ARG B 1 440 ? 9.734 1.663 22.547 1 93.19 440 ARG B CA 1
ATOM 9126 C C . ARG B 1 440 ? 10.797 0.675 23.031 1 93.19 440 ARG B C 1
ATOM 9128 O O . ARG B 1 440 ? 10.477 -0.324 23.672 1 93.19 440 ARG B O 1
ATOM 9135 N N . LEU B 1 441 ? 12.031 0.905 22.688 1 93.5 441 LEU B N 1
ATOM 9136 C CA . LEU B 1 441 ? 13.133 0.057 23.125 1 93.5 441 LEU B CA 1
ATOM 9137 C C . LEU B 1 441 ? 13.211 0.021 24.641 1 93.5 441 LEU B C 1
ATOM 9139 O O . LEU B 1 441 ? 13.391 -1.046 25.234 1 93.5 441 LEU B O 1
ATOM 9143 N N . LEU B 1 442 ? 13.016 1.178 25.281 1 93.94 442 LEU B N 1
ATOM 9144 C CA . LEU B 1 442 ? 13.094 1.267 26.734 1 93.94 442 LEU B CA 1
ATOM 9145 C C . LEU B 1 442 ? 11.875 0.622 27.391 1 93.94 442 LEU B C 1
ATOM 9147 O O . LEU B 1 442 ? 11.984 -0.028 28.438 1 93.94 442 LEU B O 1
ATOM 9151 N N . GLU B 1 443 ? 10.734 0.804 26.766 1 92.69 443 GLU B N 1
ATOM 9152 C CA . GLU B 1 443 ? 9.492 0.218 27.266 1 92.69 443 GLU B CA 1
ATOM 9153 C C . GLU B 1 443 ? 9.562 -1.307 27.25 1 92.69 443 GLU B C 1
ATOM 9155 O O . GLU B 1 443 ? 9.023 -1.963 28.141 1 92.69 443 GLU B O 1
ATOM 9160 N N . THR B 1 444 ? 10.25 -1.865 26.234 1 92.69 444 THR B N 1
ATOM 9161 C CA . THR B 1 444 ? 10.281 -3.312 26.062 1 92.69 444 THR B CA 1
ATOM 9162 C C . THR B 1 444 ? 11.648 -3.871 26.453 1 92.69 444 THR B C 1
ATOM 9164 O O . THR B 1 444 ? 12.016 -4.969 26.031 1 92.69 444 THR B O 1
ATOM 9167 N N . ARG B 1 445 ? 12.461 -3.143 27.219 1 92.5 445 ARG B N 1
ATOM 9168 C CA . ARG B 1 445 ? 13.852 -3.475 27.516 1 92.5 445 ARG B CA 1
ATOM 9169 C C . ARG B 1 445 ? 13.953 -4.848 28.172 1 92.5 445 ARG B C 1
ATOM 9171 O O . ARG B 1 445 ? 14.758 -5.68 27.766 1 92.5 445 ARG B O 1
ATOM 9178 N N . ALA B 1 446 ? 13.125 -5.133 29.078 1 90.88 446 ALA B N 1
ATOM 9179 C CA . ALA B 1 446 ? 13.211 -6.379 29.828 1 90.88 446 ALA B CA 1
ATOM 9180 C C . ALA B 1 446 ? 12.883 -7.578 28.953 1 90.88 446 ALA B C 1
ATOM 9182 O O . ALA B 1 446 ? 13.648 -8.539 28.891 1 90.88 446 ALA B O 1
ATOM 9183 N N . GLU B 1 447 ? 11.758 -7.504 28.25 1 91.94 447 GLU B N 1
ATOM 9184 C CA . GLU B 1 447 ? 11.328 -8.586 27.375 1 91.94 447 GLU B CA 1
ATOM 9185 C C . GLU B 1 447 ? 12.312 -8.773 26.219 1 91.94 447 GLU B C 1
ATOM 9187 O O . GLU B 1 447 ? 12.602 -9.906 25.812 1 91.94 447 GLU B O 1
ATOM 9192 N N . LEU B 1 448 ? 12.797 -7.707 25.703 1 92.75 448 LEU B N 1
ATOM 9193 C CA . LEU B 1 448 ? 13.727 -7.75 24.578 1 92.75 448 LEU B CA 1
ATOM 9194 C C . LEU B 1 448 ? 15.039 -8.422 24.984 1 92.75 448 LEU B C 1
ATOM 9196 O O . LEU B 1 448 ? 15.562 -9.266 24.266 1 92.75 448 LEU B O 1
ATOM 9200 N N . ASN B 1 449 ? 15.555 -8.031 26.141 1 91.31 449 ASN B N 1
ATOM 9201 C CA . ASN B 1 449 ? 16.812 -8.609 26.609 1 91.31 449 ASN B CA 1
ATOM 9202 C C . ASN B 1 449 ? 16.672 -10.109 26.859 1 91.31 449 ASN B C 1
ATOM 9204 O O . ASN B 1 449 ? 17.594 -10.875 26.562 1 91.31 449 ASN B O 1
ATOM 9208 N N . GLN B 1 450 ? 15.586 -10.5 27.359 1 90.75 450 GLN B N 1
ATOM 9209 C CA . GLN B 1 450 ? 15.336 -11.93 27.562 1 90.75 450 GLN B CA 1
ATOM 9210 C C . GLN B 1 450 ? 15.289 -12.672 26.234 1 90.75 450 GLN B C 1
ATOM 9212 O O . GLN B 1 450 ? 15.844 -13.766 26.109 1 90.75 450 GLN B O 1
ATOM 9217 N N . LEU B 1 451 ? 14.602 -12.07 25.344 1 91 451 LEU B N 1
ATOM 9218 C CA . LEU B 1 451 ? 14.461 -12.672 24.031 1 91 451 LEU B CA 1
ATOM 9219 C C . LEU B 1 451 ? 15.82 -12.789 23.344 1 91 451 LEU B C 1
ATOM 9221 O O . LEU B 1 451 ? 16.141 -13.828 22.75 1 91 451 LEU B O 1
AT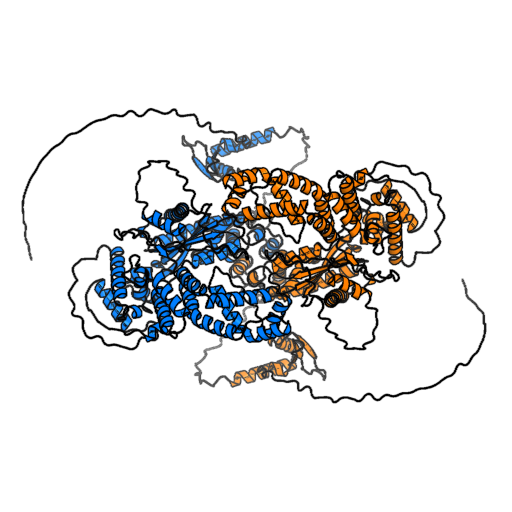OM 9225 N N . LEU B 1 452 ? 16.594 -11.734 23.422 1 91.56 452 LEU B N 1
ATOM 9226 C CA . LEU B 1 452 ? 17.891 -11.719 22.766 1 91.56 452 LEU B CA 1
ATOM 9227 C C . LEU B 1 452 ? 18.828 -12.742 23.391 1 91.56 452 LEU B C 1
ATOM 9229 O O . LEU B 1 452 ? 19.656 -13.352 22.703 1 91.56 452 LEU B O 1
ATOM 9233 N N . GLU B 1 453 ? 18.688 -12.898 24.641 1 88.69 453 GLU B N 1
ATOM 9234 C CA . GLU B 1 453 ? 19.469 -13.922 25.328 1 88.69 453 GLU B CA 1
ATOM 9235 C C . GLU B 1 453 ? 19.078 -15.32 24.859 1 88.69 453 GLU B C 1
ATOM 9237 O O . GLU B 1 453 ? 19.938 -16.172 24.641 1 88.69 453 GLU B O 1
ATOM 9242 N N . GLN B 1 454 ? 17.828 -15.523 24.734 1 88 454 GLN B N 1
ATOM 9243 C CA . GLN B 1 454 ? 17.312 -16.812 24.297 1 88 454 GLN B CA 1
ATOM 9244 C C . GLN B 1 454 ? 17.781 -17.125 22.875 1 88 454 GLN B C 1
ATOM 9246 O O . GLN B 1 454 ? 18.109 -18.281 22.562 1 88 454 GLN B O 1
ATOM 9251 N N . LEU B 1 455 ? 17.766 -16.141 22.047 1 88.69 455 LEU B N 1
ATOM 9252 C CA . LEU B 1 455 ? 18.109 -16.328 20.641 1 88.69 455 LEU B CA 1
ATOM 9253 C C . LEU B 1 455 ? 19.609 -16.141 20.422 1 88.69 455 LEU B C 1
ATOM 9255 O O . LEU B 1 455 ? 20.094 -16.234 19.297 1 88.69 455 LEU B O 1
ATOM 9259 N N . LYS B 1 456 ? 20.375 -15.844 21.469 1 85.19 456 LYS B N 1
ATOM 9260 C CA . LYS B 1 456 ? 21.828 -15.641 21.422 1 85.19 456 LYS B CA 1
ATOM 9261 C C . LYS B 1 456 ? 22.188 -14.492 20.484 1 85.19 456 LYS B C 1
ATOM 9263 O O . LYS B 1 456 ? 23.078 -14.633 19.641 1 85.19 456 LYS B O 1
ATOM 9268 N N . MET B 1 457 ? 21.375 -13.484 20.5 1 87.69 457 MET B N 1
ATOM 9269 C CA . MET B 1 457 ? 21.656 -12.266 19.75 1 87.69 457 MET B CA 1
ATOM 9270 C C . MET B 1 457 ? 22.312 -11.211 20.641 1 87.69 457 MET B C 1
ATOM 9272 O O . MET B 1 457 ? 22.109 -11.219 21.859 1 87.69 457 MET B O 1
ATOM 9276 N N . ASP B 1 458 ?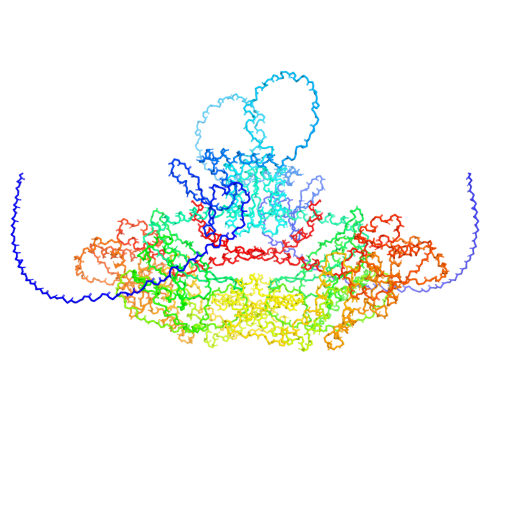 23.031 -10.312 20.031 1 85.56 458 ASP B N 1
ATOM 9277 C CA . ASP B 1 458 ? 23.734 -9.273 20.766 1 85.56 458 ASP B CA 1
ATOM 9278 C C . ASP B 1 458 ? 22.766 -8.188 21.234 1 85.56 458 ASP B C 1
ATOM 9280 O O . ASP B 1 458 ? 21.812 -7.855 20.531 1 85.56 458 ASP B O 1
ATOM 9284 N N . THR B 1 459 ? 22.906 -7.828 22.438 1 85.62 459 THR B N 1
ATOM 9285 C CA . THR B 1 459 ? 22.141 -6.715 22.984 1 85.62 459 THR B CA 1
ATOM 9286 C C . THR B 1 459 ? 23.031 -5.508 23.234 1 85.62 459 THR B C 1
ATOM 9288 O O . THR B 1 459 ? 24.234 -5.551 22.969 1 85.62 459 THR B O 1
ATOM 9291 N N . LEU B 1 460 ? 22.406 -4.395 23.719 1 89.5 460 LEU B N 1
ATOM 9292 C CA . LEU B 1 460 ? 23.125 -3.184 24.078 1 89.5 460 LEU B CA 1
ATOM 9293 C C . LEU B 1 460 ? 23.766 -3.328 25.453 1 89.5 460 LEU B C 1
ATOM 9295 O O . LEU B 1 460 ? 23.297 -4.094 26.297 1 89.5 460 LEU B O 1
ATOM 9299 N N . LEU B 1 461 ? 24.906 -2.664 25.625 1 87.94 461 LEU B N 1
ATOM 9300 C CA . LEU B 1 461 ? 25.578 -2.662 26.922 1 87.94 461 LEU B CA 1
ATOM 9301 C C . LEU B 1 461 ? 24.75 -1.906 27.969 1 87.94 461 LEU B C 1
ATOM 9303 O O . LEU B 1 461 ? 23.891 -1.097 27.609 1 87.94 461 LEU B O 1
ATOM 9307 N N . THR B 1 462 ? 24.922 -2.209 29.203 1 89.25 462 THR B N 1
ATOM 9308 C CA . THR B 1 462 ? 24.203 -1.542 30.281 1 89.25 462 THR B CA 1
ATOM 9309 C C . THR B 1 462 ? 24.453 -0.036 30.25 1 89.25 462 THR B C 1
ATOM 9311 O O . THR B 1 462 ? 23.547 0.751 30.547 1 89.25 462 THR B O 1
ATOM 9314 N N . SER B 1 463 ? 25.641 0.338 29.891 1 91.31 463 SER B N 1
ATOM 9315 C CA . SER B 1 463 ? 25.953 1.755 29.766 1 91.31 463 SER B CA 1
ATOM 9316 C C . SER B 1 463 ? 25.156 2.402 28.641 1 91.31 463 SER B C 1
ATOM 9318 O O . SER B 1 463 ? 24.719 3.551 28.766 1 91.31 463 SER B O 1
ATOM 9320 N N . ASP B 1 464 ? 24.938 1.577 27.656 1 92.56 464 ASP B N 1
ATOM 9321 C CA . ASP B 1 464 ? 24.172 2.084 26.516 1 92.56 464 ASP B CA 1
ATOM 9322 C C . ASP B 1 464 ? 22.703 2.287 26.891 1 92.56 464 ASP B C 1
ATOM 9324 O O . ASP B 1 464 ? 22.094 3.273 26.5 1 92.56 464 ASP B O 1
ATOM 9328 N N . TRP B 1 465 ? 22.219 1.39 27.672 1 93.75 465 TRP B N 1
ATOM 9329 C CA . TRP B 1 465 ? 20.828 1.518 28.125 1 93.75 465 TRP B CA 1
ATOM 9330 C C . TRP B 1 465 ? 20.656 2.752 29 1 93.75 465 TRP B C 1
ATOM 9332 O O . TRP B 1 465 ? 19.641 3.455 28.891 1 93.75 465 TRP B O 1
ATOM 9342 N N . ALA B 1 466 ? 21.594 3.045 29.797 1 92.31 466 ALA B N 1
ATOM 9343 C CA . ALA B 1 466 ? 21.547 4.227 30.641 1 92.31 466 ALA B CA 1
ATOM 9344 C C . ALA B 1 466 ? 21.609 5.508 29.812 1 92.31 466 ALA B C 1
ATOM 9346 O O . ALA B 1 466 ? 20.906 6.473 30.109 1 92.31 466 ALA B O 1
ATOM 9347 N N . LYS B 1 467 ? 22.453 5.473 28.875 1 91.81 467 LYS B N 1
ATOM 9348 C CA . LYS B 1 467 ? 22.547 6.621 27.984 1 91.81 467 LYS B CA 1
ATOM 9349 C C . LYS B 1 467 ? 21.25 6.844 27.234 1 91.81 467 LYS B C 1
ATOM 9351 O O . LYS B 1 467 ? 20.844 7.984 27 1 91.81 467 LYS B O 1
ATOM 9356 N N . LEU B 1 468 ? 20.609 5.758 26.859 1 93.19 468 LEU B N 1
ATOM 9357 C CA . LEU B 1 468 ? 19.328 5.844 26.172 1 93.19 468 LEU B CA 1
ATOM 9358 C C . LEU B 1 468 ? 18.266 6.465 27.062 1 93.19 468 LEU B C 1
ATOM 9360 O O . LEU B 1 468 ? 17.453 7.277 26.594 1 93.19 468 LEU B O 1
ATOM 9364 N N . GLU B 1 469 ? 18.234 6.102 28.234 1 93.06 469 GLU B N 1
ATOM 9365 C CA . GLU B 1 469 ? 17.281 6.656 29.188 1 93.06 469 GLU B CA 1
ATOM 9366 C C . GLU B 1 469 ? 17.484 8.156 29.359 1 93.06 469 GLU B C 1
ATOM 9368 O O . GLU B 1 469 ? 16.516 8.922 29.406 1 93.06 469 GLU B O 1
ATOM 9373 N N . ASN B 1 470 ? 18.703 8.562 29.453 1 90.69 470 ASN B N 1
ATOM 9374 C CA . ASN B 1 470 ? 19.016 9.977 29.578 1 90.69 470 ASN B CA 1
ATOM 9375 C C . ASN B 1 470 ? 18.625 10.758 28.328 1 90.69 470 ASN B C 1
ATOM 9377 O O . ASN B 1 470 ? 18.141 11.891 28.422 1 90.69 470 ASN B O 1
ATOM 9381 N N . LEU B 1 471 ? 18.844 10.117 27.266 1 91.56 471 LEU B N 1
ATOM 9382 C CA . LEU B 1 471 ? 18.5 10.766 26.016 1 91.56 471 LEU B CA 1
ATOM 9383 C C . LEU B 1 471 ? 17 10.953 25.891 1 91.56 471 LEU B C 1
ATOM 9385 O O . LEU B 1 471 ? 16.531 12.016 25.453 1 91.56 471 LEU B O 1
ATOM 9389 N N . VAL B 1 472 ? 16.25 9.953 26.25 1 92.88 472 VAL B N 1
ATOM 9390 C CA . VAL B 1 472 ? 14.789 10.023 26.156 1 92.88 472 VAL B CA 1
ATOM 9391 C C . VAL B 1 472 ? 14.258 11.078 27.125 1 92.88 472 VAL B C 1
ATOM 9393 O O . VAL B 1 472 ? 13.344 11.836 26.781 1 92.88 472 VAL B O 1
ATOM 9396 N N . LYS B 1 473 ? 14.844 11.188 28.266 1 90.75 473 LYS B N 1
ATOM 9397 C CA . LYS B 1 473 ? 14.438 12.203 29.234 1 90.75 473 LYS B CA 1
ATOM 9398 C C . LYS B 1 473 ? 14.742 13.609 28.719 1 90.75 473 LYS B C 1
ATOM 9400 O O . LYS B 1 473 ? 13.945 14.523 28.906 1 90.75 473 LYS B O 1
ATOM 9405 N N . LEU B 1 474 ? 15.844 13.719 28.125 1 90.62 474 LEU B N 1
ATOM 9406 C CA . LEU B 1 474 ? 16.25 15.008 27.594 1 90.62 474 LEU B CA 1
ATOM 9407 C C . LEU B 1 474 ? 15.367 15.422 26.422 1 90.62 474 LEU B C 1
ATOM 9409 O O . LEU B 1 474 ? 15.023 16.594 26.281 1 90.62 474 LEU B O 1
ATOM 9413 N N . PHE B 1 475 ? 14.93 14.453 25.609 1 92 475 PHE B N 1
ATOM 9414 C CA . PHE B 1 475 ? 14.234 14.773 24.359 1 92 475 PHE B CA 1
ATOM 9415 C C . PHE B 1 475 ? 12.727 14.766 24.562 1 92 475 PHE B C 1
ATOM 9417 O O . PHE B 1 475 ? 11.977 15.25 23.719 1 92 475 PHE B O 1
ATOM 9424 N N . GLU B 1 476 ? 12.219 14.297 25.594 1 90.94 476 GLU B N 1
ATOM 9425 C CA . GLU B 1 476 ? 10.789 14.125 25.812 1 90.94 476 GLU B CA 1
ATOM 9426 C C . GLU B 1 476 ? 10.047 15.453 25.703 1 90.94 476 GLU B C 1
ATOM 9428 O O . GLU B 1 476 ? 9.055 15.555 24.969 1 90.94 476 GLU B O 1
ATOM 9433 N N . PRO B 1 477 ? 10.547 16.562 26.359 1 90.81 477 PRO B N 1
ATOM 9434 C CA . PRO B 1 477 ? 9.844 17.844 26.203 1 90.81 477 PRO B CA 1
ATOM 9435 C C . PRO B 1 477 ? 9.844 18.328 24.75 1 90.81 477 PRO B C 1
ATOM 9437 O O . PRO B 1 477 ? 8.875 18.953 24.312 1 90.81 477 PRO B O 1
ATOM 9440 N N . PHE B 1 478 ? 10.953 18.031 24.062 1 92.06 478 PHE B N 1
ATOM 9441 C CA . PHE B 1 478 ? 11.016 18.422 22.672 1 92.06 478 PHE B CA 1
ATOM 9442 C C . PHE B 1 478 ? 9.961 17.688 21.844 1 92.06 478 PHE B C 1
ATOM 9444 O O . PHE B 1 478 ? 9.336 18.266 20.969 1 92.06 478 PHE B O 1
ATOM 9451 N N . ALA B 1 479 ? 9.758 16.422 22.125 1 89.44 479 ALA B N 1
ATOM 9452 C CA . ALA B 1 479 ? 8.75 15.641 21.438 1 89.44 479 ALA B CA 1
ATOM 9453 C C . ALA B 1 479 ? 7.348 16.172 21.734 1 89.44 479 ALA B C 1
ATOM 9455 O O . ALA B 1 479 ? 6.523 16.297 20.828 1 89.44 479 ALA B O 1
ATOM 9456 N N . ILE B 1 480 ? 7.082 16.484 22.906 1 89.12 480 ILE B N 1
ATOM 9457 C CA . ILE B 1 480 ? 5.777 16.969 23.328 1 89.12 480 ILE B CA 1
ATOM 9458 C C . ILE B 1 480 ? 5.457 18.281 22.625 1 89.12 480 ILE B C 1
ATOM 9460 O O . ILE B 1 480 ? 4.371 18.453 22.062 1 89.12 480 ILE B O 1
ATOM 9464 N N . HIS B 1 481 ? 6.391 19.203 22.672 1 91.19 481 HIS B N 1
ATOM 9465 C CA . HIS B 1 481 ? 6.137 20.516 22.109 1 91.19 481 HIS B CA 1
ATOM 9466 C C . HIS B 1 481 ? 6.094 20.453 20.578 1 91.19 481 HIS B C 1
ATOM 9468 O O . HIS B 1 481 ? 5.375 21.234 19.938 1 91.19 481 HIS B O 1
ATOM 9474 N N . THR B 1 482 ? 6.879 19.531 19.984 1 88.88 482 THR B N 1
ATOM 9475 C CA . THR B 1 482 ? 6.766 19.344 18.547 1 88.88 482 THR B CA 1
ATOM 9476 C C . THR B 1 482 ? 5.352 18.906 18.156 1 88.88 482 THR B C 1
ATOM 9478 O O . THR B 1 482 ? 4.781 19.422 17.188 1 88.88 482 THR B O 1
ATOM 9481 N N . ASP B 1 483 ? 4.797 18.031 18.906 1 87.31 483 ASP B N 1
ATOM 9482 C CA . ASP B 1 483 ? 3.434 17.578 18.672 1 87.31 483 ASP B CA 1
ATOM 9483 C C . ASP B 1 483 ? 2.43 18.703 18.859 1 87.31 483 ASP B C 1
ATOM 9485 O O . ASP B 1 483 ? 1.455 18.812 18.109 1 87.31 483 ASP B O 1
ATOM 9489 N N . GLN B 1 484 ? 2.703 19.516 19.797 1 87.81 484 GLN B N 1
ATOM 9490 C CA . GLN B 1 484 ? 1.835 20.641 20.094 1 87.81 484 GLN B CA 1
ATOM 9491 C C . GLN B 1 484 ? 1.846 21.656 18.938 1 87.81 484 GLN B C 1
ATOM 9493 O O . GLN B 1 484 ? 0.804 22.203 18.578 1 87.81 484 GLN B O 1
ATOM 9498 N N . LEU B 1 485 ? 2.971 21.875 18.391 1 91.19 485 LEU B N 1
ATOM 9499 C CA . LEU B 1 485 ? 3.123 22.875 17.344 1 91.19 485 LEU B CA 1
ATOM 9500 C C . LEU B 1 485 ? 2.648 22.344 16 1 91.19 485 LEU B C 1
ATOM 9502 O O . LEU B 1 485 ? 2.443 23.109 15.055 1 91.19 485 LEU B O 1
ATOM 9506 N N . GLN B 1 486 ? 2.432 21.078 15.891 1 87.56 486 GLN B N 1
ATOM 9507 C CA . GLN B 1 486 ? 2.006 20.469 14.641 1 87.56 486 GLN B CA 1
ATOM 9508 C C . GLN B 1 486 ? 0.487 20.344 14.578 1 87.56 486 GLN B C 1
ATOM 9510 O O . GLN B 1 486 ? -0.05 19.672 13.688 1 87.56 486 GLN B O 1
ATOM 9515 N N . SER B 1 487 ? -0.101 20.953 15.414 1 83.56 487 SER B N 1
ATOM 9516 C CA . SER B 1 487 ? -1.559 20.969 15.344 1 83.56 487 SER B CA 1
ATOM 9517 C C . SER B 1 487 ? -2.043 21.719 14.109 1 83.56 487 SER B C 1
ATOM 9519 O O . SER B 1 487 ? -1.301 22.516 13.523 1 83.56 487 SER B O 1
ATOM 9521 N N . ASP B 1 488 ? -3.219 21.531 13.648 1 79.38 488 ASP B N 1
ATOM 9522 C CA . ASP B 1 488 ? -3.74 22.062 12.391 1 79.38 488 ASP B CA 1
ATOM 9523 C C . ASP B 1 488 ? -3.947 23.578 12.469 1 79.38 488 ASP B C 1
ATOM 9525 O O . ASP B 1 488 ? -3.793 24.281 11.477 1 79.38 488 ASP B O 1
ATOM 9529 N N . SER B 1 489 ? -4.398 23.953 13.641 1 80.62 489 SER B N 1
ATOM 9530 C CA . SER B 1 489 ? -4.668 25.391 13.812 1 80.62 489 SER B CA 1
ATOM 9531 C C . SER B 1 489 ? -4.422 25.828 15.25 1 80.62 489 SER B C 1
ATOM 9533 O O . SER B 1 489 ? -4.199 24.984 16.125 1 80.62 489 SER B O 1
ATOM 9535 N N . GLN B 1 490 ? -4.246 27.125 15.383 1 86.38 490 GLN B N 1
ATOM 9536 C CA . GLN B 1 490 ? -4.207 27.75 16.703 1 86.38 490 GLN B CA 1
ATOM 9537 C C . GLN B 1 490 ? -2.957 27.344 17.469 1 86.38 490 GLN B C 1
ATOM 9539 O O . GLN B 1 490 ? -3.029 27.062 18.672 1 86.38 490 GLN B O 1
ATOM 9544 N N . SER B 1 491 ? -1.937 27.172 16.703 1 87.06 491 SER B N 1
ATOM 9545 C CA . SER B 1 491 ? -0.706 26.75 17.375 1 87.06 491 SER B CA 1
ATOM 9546 C C . SER B 1 491 ? 0.328 27.875 17.375 1 87.06 491 SER B C 1
ATOM 9548 O O . SER B 1 491 ? 1.339 27.781 18.078 1 87.06 491 SER B O 1
ATOM 9550 N N . LEU B 1 492 ? 0.059 28.906 16.734 1 93.75 492 LEU B N 1
ATOM 9551 C CA . LEU B 1 492 ? 1.031 30 16.625 1 93.75 492 LEU B CA 1
ATOM 9552 C C . LEU B 1 492 ? 1.266 30.656 17.984 1 93.75 492 LEU B C 1
ATOM 9554 O O . LEU B 1 492 ? 2.398 31 18.312 1 93.75 492 LEU B O 1
ATOM 9558 N N . SER B 1 493 ? 0.228 30.812 18.781 1 94.25 493 SER B N 1
ATOM 9559 C CA . SER B 1 493 ? 0.327 31.484 20.078 1 94.25 493 SER B CA 1
ATOM 9560 C C . SER B 1 493 ?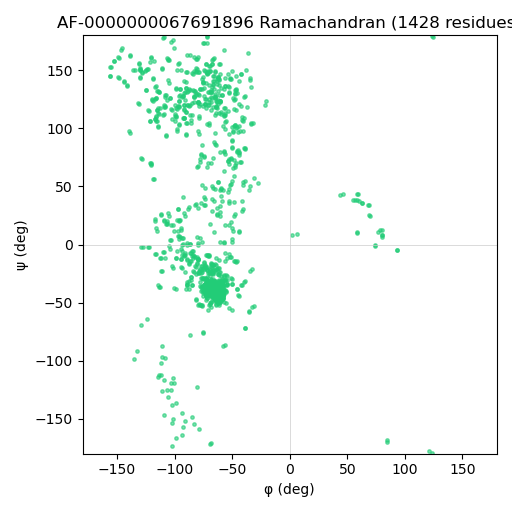 1.163 30.672 21.062 1 94.25 493 SER B C 1
ATOM 9562 O O . SER B 1 493 ? 1.666 31.203 22.047 1 94.25 493 SER B O 1
ATOM 9564 N N . GLN B 1 494 ? 1.358 29.438 20.766 1 93.12 494 GLN B N 1
ATOM 9565 C CA . GLN B 1 494 ? 2.047 28.547 21.688 1 93.12 494 GLN B CA 1
ATOM 9566 C C . GLN B 1 494 ? 3.541 28.484 21.391 1 93.12 494 GLN B C 1
ATOM 9568 O O . GLN B 1 494 ? 4.309 27.906 22.156 1 93.12 494 GLN B O 1
ATOM 9573 N N . VAL B 1 495 ? 3.939 29.109 20.359 1 94.44 495 VAL B N 1
ATOM 9574 C CA . VAL B 1 495 ? 5.312 28.969 19.891 1 94.44 495 VAL B CA 1
ATOM 9575 C C . VAL B 1 495 ? 6.277 29.531 20.938 1 94.44 495 VAL B C 1
ATOM 9577 O O . VAL B 1 495 ? 7.195 28.828 21.375 1 94.44 495 VAL B O 1
ATOM 9580 N N . VAL B 1 496 ? 6.047 30.75 21.406 1 93.75 496 VAL B N 1
ATOM 9581 C CA . VAL B 1 496 ? 6.961 31.422 22.312 1 93.75 496 VAL B CA 1
ATOM 9582 C C . VAL B 1 496 ? 7 30.688 23.656 1 93.75 496 VAL B C 1
ATOM 9584 O O . VAL B 1 496 ? 8.078 30.344 24.141 1 93.75 496 VAL B O 1
ATOM 9587 N N . PRO B 1 497 ? 5.824 30.297 24.203 1 91.38 497 PRO B N 1
ATOM 9588 C CA . PRO B 1 497 ? 5.855 29.531 25.453 1 91.38 497 PRO B CA 1
ATOM 9589 C C . PRO B 1 497 ? 6.582 28.188 25.297 1 91.38 497 PRO B C 1
ATOM 9591 O O . PRO B 1 497 ? 7.312 27.781 26.203 1 91.38 497 PRO B O 1
ATOM 9594 N N . CYS B 1 498 ? 6.383 27.578 24.219 1 92.5 498 CYS B N 1
ATOM 9595 C CA . CYS B 1 498 ? 7.027 26.297 23.984 1 92.5 498 CYS B CA 1
ATOM 9596 C C . CYS B 1 498 ? 8.547 26.438 23.953 1 92.5 498 CYS B C 1
ATOM 9598 O O . CYS B 1 498 ? 9.266 25.656 24.578 1 92.5 498 CYS B O 1
ATOM 9600 N N . LEU B 1 499 ? 9.016 27.438 23.266 1 94 499 LEU B N 1
ATOM 9601 C CA . LEU B 1 499 ? 10.453 27.656 23.125 1 94 499 LEU B CA 1
ATOM 9602 C C . LEU B 1 499 ? 11.086 28.047 24.453 1 94 499 LEU B C 1
ATOM 9604 O O . LEU B 1 499 ? 12.156 27.547 24.812 1 94 499 LEU B O 1
ATOM 9608 N N . LEU B 1 500 ? 10.445 28.922 25.141 1 92.19 500 LEU B N 1
ATOM 9609 C CA . LEU B 1 500 ? 10.977 29.344 26.422 1 92.19 500 LEU B CA 1
ATOM 9610 C C . LEU B 1 500 ? 10.969 28.188 27.422 1 92.19 500 LEU B C 1
ATOM 9612 O O . LEU B 1 500 ? 11.875 28.078 28.25 1 92.19 500 LEU B O 1
ATOM 9616 N N . ASN B 1 501 ? 9.914 27.391 27.328 1 91.5 501 ASN B N 1
ATOM 9617 C CA . ASN B 1 501 ? 9.859 26.219 28.188 1 91.5 501 ASN B CA 1
ATOM 9618 C C . ASN B 1 501 ? 11 25.25 27.891 1 91.5 501 ASN B C 1
ATOM 9620 O O . ASN B 1 501 ? 11.57 24.656 28.812 1 91.5 501 ASN B O 1
ATOM 9624 N N . LEU B 1 502 ? 11.289 25.094 26.656 1 92.94 502 LEU B N 1
ATOM 9625 C CA . LEU B 1 502 ? 12.391 24.219 26.266 1 92.94 502 LEU B CA 1
ATOM 9626 C C . LEU B 1 502 ? 13.727 24.781 26.719 1 92.94 502 LEU B C 1
ATOM 9628 O O . LEU B 1 502 ? 14.594 24.047 27.172 1 92.94 502 LEU B O 1
ATOM 9632 N N . GLU B 1 503 ? 13.867 26.078 26.594 1 90.88 503 GLU B N 1
ATOM 9633 C CA . GLU B 1 503 ? 15.086 26.703 27.078 1 90.88 503 GLU B CA 1
ATOM 9634 C C . GLU B 1 503 ? 15.25 26.5 28.578 1 90.88 503 GLU B C 1
ATOM 9636 O O . GLU B 1 503 ? 16.344 26.203 29.062 1 90.88 503 GLU B O 1
ATOM 9641 N N . ALA B 1 504 ? 14.141 26.688 29.312 1 88.62 504 ALA B N 1
ATOM 9642 C CA . ALA B 1 504 ? 14.172 26.484 30.75 1 88.62 504 ALA B CA 1
ATOM 9643 C C . ALA B 1 504 ? 14.547 25.047 31.094 1 88.62 504 ALA B C 1
ATOM 9645 O O . ALA B 1 504 ? 15.312 24.812 32.031 1 88.62 504 ALA B O 1
ATOM 9646 N N . HIS B 1 505 ? 14.039 24.156 30.359 1 90.06 505 HIS B N 1
ATOM 9647 C CA . HIS B 1 505 ? 14.344 22.734 30.562 1 90.06 505 HIS B CA 1
ATOM 9648 C C . HIS B 1 505 ? 15.836 22.469 30.375 1 90.06 505 HIS B C 1
ATOM 9650 O O . HIS B 1 505 ? 16.438 21.766 31.188 1 90.06 505 HIS B O 1
ATOM 9656 N N . LEU B 1 506 ? 16.391 23.031 29.406 1 90.69 506 LEU B N 1
ATOM 9657 C CA . LEU B 1 506 ? 17.797 22.812 29.094 1 90.69 506 LEU B CA 1
ATOM 9658 C C . LEU B 1 506 ? 18.703 23.5 30.109 1 90.69 506 LEU B C 1
ATOM 9660 O O . LEU B 1 506 ? 19.797 23.031 30.406 1 90.69 506 LEU B O 1
ATOM 9664 N N . LEU B 1 507 ? 18.25 24.562 30.641 1 86.88 507 LEU B N 1
ATOM 9665 C CA . LEU B 1 507 ? 19.047 25.312 31.641 1 86.88 507 LEU B CA 1
ATOM 9666 C C . LEU B 1 507 ? 19.031 24.594 32.969 1 86.88 507 LEU B C 1
ATOM 9668 O O . LEU B 1 507 ? 19.984 24.688 33.75 1 86.88 507 LEU B O 1
ATOM 9672 N N . THR B 1 508 ? 17.938 23.859 33.25 1 84.38 508 THR B N 1
ATOM 9673 C CA . THR B 1 508 ? 17.828 23.141 34.5 1 84.38 508 THR B CA 1
ATOM 9674 C C . THR B 1 508 ? 18.578 21.812 34.438 1 84.38 508 THR B C 1
ATOM 9676 O O . THR B 1 508 ? 18.922 21.25 35.5 1 84.38 508 THR B O 1
ATOM 9679 N N . SER B 1 509 ? 18.797 21.422 33.281 1 79.38 509 SER B N 1
ATOM 9680 C CA . SER B 1 509 ? 19.531 20.172 33.125 1 79.38 509 SER B CA 1
ATOM 9681 C C . SER B 1 509 ? 20.953 20.297 33.625 1 79.38 509 SER B C 1
ATOM 9683 O O . SER B 1 509 ? 21.562 21.375 33.531 1 79.38 509 SER B O 1
ATOM 9685 N N . PRO B 1 510 ? 21.359 19.281 34.406 1 72.12 510 PRO B N 1
ATOM 9686 C CA . PRO B 1 510 ? 22.688 19.391 35.031 1 72.12 510 PRO B CA 1
ATOM 9687 C C . PRO B 1 510 ? 23.766 19.812 34.031 1 72.12 510 PRO B C 1
ATOM 9689 O O . PRO B 1 510 ? 23.703 19.438 32.844 1 72.12 510 PRO B O 1
ATOM 9692 N N . PHE B 1 511 ? 24.562 20.859 34.438 1 61 511 PHE B N 1
ATOM 9693 C CA . PHE B 1 511 ? 25.594 21.531 33.656 1 61 511 PHE B CA 1
ATOM 9694 C C . PHE B 1 511 ? 26.5 20.516 32.969 1 61 511 PHE B C 1
ATOM 9696 O O . PHE B 1 511 ? 27.078 20.797 31.922 1 61 511 PHE B O 1
ATOM 9703 N N . ARG B 1 512 ? 26.422 19.344 33.406 1 67.38 512 ARG B N 1
ATOM 9704 C CA . ARG B 1 512 ? 27.406 18.375 32.938 1 67.38 512 ARG B CA 1
ATOM 9705 C C . ARG B 1 512 ? 26.891 17.609 31.703 1 67.38 512 ARG B C 1
ATOM 9707 O O . ARG B 1 512 ? 27.625 16.844 31.094 1 67.38 512 ARG B O 1
ATOM 9714 N N . ASN B 1 513 ? 25.781 18 31.234 1 81.56 513 ASN B N 1
ATOM 9715 C CA . ASN B 1 513 ? 25.312 17.25 30.062 1 81.56 513 ASN B CA 1
ATOM 9716 C C . ASN B 1 513 ? 25.656 17.984 28.766 1 81.56 513 ASN B C 1
ATOM 9718 O O . ASN B 1 513 ? 25.031 19 28.438 1 81.56 513 ASN B O 1
ATOM 9722 N N . PRO B 1 514 ? 26.719 17.625 28.109 1 85.44 514 PRO B N 1
ATOM 9723 C CA . PRO B 1 514 ? 27.156 18.297 26.891 1 85.44 514 PRO B CA 1
ATOM 9724 C C . PRO B 1 514 ? 26.062 18.359 25.828 1 85.44 514 PRO B C 1
ATOM 9726 O O . PRO B 1 514 ? 26 19.328 25.047 1 85.44 514 PRO B O 1
ATOM 9729 N N . LEU B 1 515 ? 25.25 17.453 25.906 1 89.31 515 LEU B N 1
ATOM 9730 C CA . LEU B 1 515 ? 24.172 17.422 24.906 1 89.31 515 LEU B CA 1
ATOM 9731 C C . LEU B 1 515 ? 23.188 18.547 25.156 1 89.31 515 LEU B C 1
ATOM 9733 O O . LEU B 1 515 ? 22.688 19.156 24.203 1 89.31 515 LEU B O 1
ATOM 9737 N N . ALA B 1 516 ? 22.922 18.859 26.359 1 90.44 516 ALA B N 1
ATOM 9738 C CA . ALA B 1 516 ? 22.016 19.938 26.703 1 90.44 516 ALA B CA 1
ATOM 9739 C C . ALA B 1 516 ? 22.562 21.297 26.266 1 90.44 516 ALA B C 1
ATOM 9741 O O . ALA B 1 516 ? 21.812 22.172 25.844 1 90.44 516 ALA B O 1
ATOM 9742 N N . GLN B 1 517 ? 23.844 21.391 26.344 1 89.81 517 GLN B N 1
ATOM 9743 C CA . GLN B 1 517 ? 24.484 22.641 25.938 1 89.81 517 GLN B CA 1
ATOM 9744 C C . GLN B 1 517 ? 24.422 22.828 24.422 1 89.81 517 GLN B C 1
ATOM 9746 O O . GLN B 1 517 ? 24.172 23.938 23.938 1 89.81 517 GLN B O 1
ATOM 9751 N N . VAL B 1 518 ? 24.656 21.75 23.797 1 90.81 518 VAL B N 1
ATOM 9752 C CA . VAL B 1 518 ? 24.578 21.812 22.328 1 90.81 518 VAL B CA 1
ATOM 9753 C C . VAL B 1 518 ? 23.156 22.141 21.891 1 90.81 518 VAL B C 1
ATOM 9755 O O . VAL B 1 518 ? 22.953 22.938 20.984 1 90.81 518 VAL B O 1
ATOM 9758 N N . LEU B 1 519 ? 22.234 21.578 22.562 1 93 519 LEU B N 1
ATOM 9759 C CA . LEU B 1 519 ? 20.828 21.828 22.234 1 93 519 LEU B CA 1
ATOM 9760 C C . LEU B 1 519 ? 20.438 23.266 22.531 1 93 519 LEU B C 1
ATOM 9762 O O . LEU B 1 519 ? 19.719 23.891 21.75 1 93 519 LEU B O 1
ATOM 9766 N N . LEU B 1 520 ? 20.906 23.75 23.625 1 92.88 520 LEU B N 1
ATOM 9767 C CA . LEU B 1 520 ? 20.609 25.125 24 1 92.88 520 LEU B CA 1
ATOM 9768 C C . LEU B 1 520 ? 21.188 26.109 23 1 92.88 520 LEU B C 1
ATOM 9770 O O . LEU B 1 520 ? 20.531 27.062 22.594 1 92.88 520 LEU B O 1
ATOM 9774 N N . LYS B 1 521 ? 22.391 25.844 22.641 1 93.06 521 LYS B N 1
ATOM 9775 C CA . LYS B 1 521 ? 23.031 26.703 21.656 1 93.06 521 LYS B CA 1
ATOM 9776 C C . LYS B 1 521 ? 22.281 26.672 20.312 1 93.06 521 LYS B C 1
ATOM 9778 O O . LYS B 1 521 ? 22.016 27.719 19.719 1 93.06 521 LYS B O 1
ATOM 9783 N N . SER B 1 522 ? 21.938 25.5 19.891 1 93.94 522 SER B N 1
ATOM 9784 C CA . SER B 1 522 ? 21.234 25.344 18.625 1 93.94 522 SER B CA 1
ATOM 9785 C C . SER B 1 522 ? 19.844 25.984 18.703 1 93.94 522 SER B C 1
ATOM 9787 O O . SER B 1 522 ? 19.406 26.625 17.75 1 93.94 522 SER B O 1
ATOM 9789 N N . LEU B 1 523 ? 19.188 25.812 19.781 1 94.5 523 LEU B N 1
ATOM 9790 C CA . LEU B 1 523 ? 17.859 26.375 19.984 1 94.5 523 LEU B CA 1
ATOM 9791 C C . LEU B 1 523 ? 17.906 27.906 19.906 1 94.5 523 LEU B C 1
ATOM 9793 O O . LEU B 1 523 ? 17.094 28.516 19.219 1 94.5 523 LEU B O 1
ATOM 9797 N N . ARG B 1 524 ? 18.859 28.484 20.578 1 93.12 524 ARG B N 1
ATOM 9798 C CA . ARG B 1 524 ? 18.984 29.938 20.625 1 93.12 524 ARG B CA 1
ATOM 9799 C C . ARG B 1 524 ? 19.375 30.5 19.25 1 93.12 524 ARG B C 1
ATOM 9801 O O . ARG B 1 524 ? 18.891 31.562 18.859 1 93.12 524 ARG B O 1
ATOM 9808 N N . GLU B 1 525 ? 20.156 29.734 18.578 1 92.69 525 GLU B N 1
ATOM 9809 C CA . GLU B 1 525 ? 20.609 30.203 17.266 1 92.69 525 GLU B CA 1
ATOM 9810 C C . GLU B 1 525 ? 19.5 30.094 16.234 1 92.69 525 GLU B C 1
ATOM 9812 O O . GLU B 1 525 ? 19.234 31.047 15.492 1 92.69 525 GLU B O 1
ATOM 9817 N N . ARG B 1 526 ? 18.828 29.094 16.188 1 91.69 526 ARG B N 1
ATOM 9818 C CA . ARG B 1 526 ? 17.844 28.844 15.148 1 91.69 526 ARG B CA 1
ATOM 9819 C C . ARG B 1 526 ? 16.562 29.641 15.398 1 91.69 526 ARG B C 1
ATOM 9821 O O . ARG B 1 526 ? 15.859 30.016 14.461 1 91.69 526 ARG B O 1
ATOM 9828 N N . PHE B 1 527 ? 16.297 29.906 16.656 1 94.25 527 PHE B N 1
ATOM 9829 C CA . PHE B 1 527 ? 15.062 30.609 16.969 1 94.25 527 PHE B CA 1
ATOM 9830 C C . PHE B 1 527 ? 15.352 32.031 17.422 1 94.25 527 PHE B C 1
ATOM 9832 O O . PHE B 1 527 ? 14.523 32.656 18.094 1 94.25 527 PHE B O 1
ATOM 9839 N N . ALA B 1 528 ? 16.484 32.5 17.062 1 92.25 528 ALA B N 1
ATOM 9840 C CA . ALA B 1 528 ? 16.828 33.875 17.375 1 92.25 528 ALA B CA 1
ATOM 9841 C C . ALA B 1 528 ? 15.859 34.844 16.719 1 92.25 528 ALA B C 1
ATOM 9843 O O . ALA B 1 528 ? 15.531 35.875 17.297 1 92.25 528 ALA B O 1
ATOM 9844 N N . GLY B 1 529 ? 15.359 34.438 15.609 1 90.19 529 GLY B N 1
ATOM 9845 C CA . GLY B 1 529 ? 14.438 35.281 14.883 1 90.19 529 GLY B CA 1
ATOM 9846 C C . GLY B 1 529 ? 13.07 35.375 15.523 1 90.19 529 GLY B C 1
ATOM 9847 O O . GLY B 1 529 ? 12.25 36.219 15.148 1 90.19 529 GLY B O 1
ATOM 9848 N N . ILE B 1 530 ? 12.828 34.594 16.5 1 92.75 530 ILE B N 1
ATOM 9849 C CA . ILE B 1 530 ? 11.531 34.562 17.172 1 92.75 530 ILE B CA 1
ATOM 9850 C C . ILE B 1 530 ? 11.664 35.094 18.594 1 92.75 530 ILE B C 1
ATOM 9852 O O . ILE B 1 530 ? 10.812 35.844 19.078 1 92.75 530 ILE B O 1
ATOM 9856 N N . LEU B 1 531 ? 12.766 34.812 19.266 1 92.12 531 LEU B N 1
ATOM 9857 C CA . LEU B 1 531 ? 12.883 35.062 20.688 1 92.12 531 LEU B CA 1
ATOM 9858 C C . LEU B 1 531 ? 13.695 36.312 20.953 1 92.12 531 LEU B C 1
ATOM 9860 O O . LEU B 1 531 ? 13.602 36.906 22.031 1 92.12 531 LEU B O 1
ATOM 9864 N N . ASN B 1 532 ? 14.445 36.719 19.969 1 91.75 532 ASN B N 1
ATOM 9865 C CA . ASN B 1 532 ? 15.32 37.875 20.172 1 91.75 532 ASN B CA 1
ATOM 9866 C C . ASN B 1 532 ? 14.938 39.031 19.266 1 91.75 532 ASN B C 1
ATOM 9868 O O . ASN B 1 532 ? 15.281 39.062 18.078 1 91.75 532 ASN B O 1
ATOM 9872 N N . PRO B 1 533 ? 14.352 40.094 19.797 1 91.88 533 PRO B N 1
ATOM 9873 C CA . PRO B 1 533 ? 13.93 41.219 19 1 91.88 533 PRO B CA 1
ATOM 9874 C C . PRO B 1 533 ? 15.109 41.969 18.344 1 91.88 533 PRO B C 1
ATOM 9876 O O . PRO B 1 533 ? 14.914 42.75 17.406 1 91.88 533 PRO B O 1
ATOM 9879 N N . ASP B 1 534 ? 16.328 41.75 18.828 1 88 534 ASP B N 1
ATOM 9880 C CA . ASP B 1 534 ? 17.5 42.438 18.281 1 88 534 ASP B CA 1
ATOM 9881 C C . ASP B 1 534 ? 18.031 41.719 17.047 1 88 534 ASP B C 1
ATOM 9883 O O . ASP B 1 534 ? 18.891 42.25 16.344 1 88 534 ASP B O 1
ATOM 9887 N N . SER B 1 535 ? 17.531 40.625 16.812 1 89.5 535 SER B N 1
ATOM 9888 C CA . SER B 1 535 ? 17.969 39.906 15.625 1 89.5 535 SER B CA 1
ATOM 9889 C C . SER B 1 535 ? 17.469 40.562 14.352 1 89.5 535 SER B C 1
ATOM 9891 O O . SER B 1 535 ? 16.375 41.156 14.32 1 89.5 535 SER B O 1
ATOM 9893 N N . THR B 1 536 ? 18.219 40.438 13.305 1 83.69 536 THR B N 1
ATOM 9894 C CA . THR B 1 536 ? 17.906 41.062 12.023 1 83.69 536 THR B CA 1
ATOM 9895 C C . THR B 1 536 ? 16.703 40.375 11.375 1 83.69 536 THR B C 1
ATOM 9897 O O . THR B 1 536 ? 16.016 40.969 10.547 1 83.69 536 THR B O 1
ATOM 9900 N N . GLN B 1 537 ? 16.516 39.219 11.734 1 82.62 537 GLN B N 1
ATOM 9901 C CA . GLN B 1 537 ? 15.422 38.438 11.133 1 82.62 537 GLN B CA 1
ATOM 9902 C C . GLN B 1 537 ? 14.258 38.312 12.109 1 82.62 537 GLN B C 1
ATOM 9904 O O . GLN B 1 537 ? 13.477 37.344 12.008 1 82.62 537 GLN B O 1
ATOM 9909 N N . PHE B 1 538 ? 14.133 39.188 12.992 1 90.69 538 PHE B N 1
ATOM 9910 C CA . PHE B 1 538 ? 13.125 39.062 14.039 1 90.69 538 PHE B CA 1
ATOM 9911 C C . PHE B 1 538 ? 11.727 39.188 13.461 1 90.69 538 PHE B C 1
ATOM 9913 O O . PHE B 1 538 ? 11.461 40.094 12.672 1 90.69 538 PHE B O 1
ATOM 9920 N N . ASP B 1 539 ? 10.953 38.219 13.75 1 90.31 539 ASP B N 1
ATOM 9921 C CA . ASP B 1 539 ? 9.539 38.219 13.406 1 90.31 539 ASP B CA 1
ATOM 9922 C C . ASP B 1 539 ? 8.672 38.281 14.656 1 90.31 539 ASP B C 1
ATOM 9924 O O . ASP B 1 539 ? 8.656 37.344 15.461 1 90.31 539 ASP B O 1
ATOM 9928 N N . ALA B 1 540 ? 7.887 39.312 14.836 1 93 540 ALA B N 1
ATOM 9929 C CA . ALA B 1 540 ? 7.121 39.562 16.062 1 93 540 ALA B CA 1
ATOM 9930 C C . ALA B 1 540 ? 5.766 38.844 16 1 93 540 ALA B C 1
ATOM 9932 O O . ALA B 1 540 ? 5.012 38.875 16.969 1 93 540 ALA B O 1
ATOM 9933 N N . THR B 1 541 ? 5.5 38.125 14.898 1 93.62 541 THR B N 1
ATOM 9934 C CA . THR B 1 541 ? 4.176 37.562 14.695 1 93.62 541 THR B CA 1
ATOM 9935 C C . THR B 1 541 ? 3.865 36.531 15.781 1 93.62 541 THR B C 1
ATOM 9937 O O . THR B 1 541 ? 2.805 36.562 16.406 1 93.62 541 THR B O 1
ATOM 9940 N N . PRO B 1 542 ? 4.785 35.594 16.062 1 94.94 542 PRO B N 1
ATOM 9941 C CA . PRO B 1 542 ? 4.48 34.625 17.125 1 94.94 542 PRO B CA 1
ATOM 9942 C C . PRO B 1 542 ? 4.328 35.281 18.5 1 94.94 542 PRO B C 1
ATOM 9944 O O . PRO B 1 542 ? 3.484 34.875 19.297 1 94.94 542 PRO B O 1
ATOM 9947 N N . ALA B 1 543 ? 5.121 36.312 18.781 1 95.12 543 ALA B N 1
ATOM 9948 C CA . ALA B 1 543 ? 5.02 37.031 20.047 1 95.12 543 ALA B CA 1
ATOM 9949 C C . ALA B 1 543 ? 3.689 37.75 20.156 1 95.12 543 ALA B C 1
ATOM 9951 O O . ALA B 1 543 ? 3.094 37.844 21.234 1 95.12 543 ALA B O 1
ATOM 9952 N N . GLY B 1 544 ? 3.305 38.375 19 1 95.12 544 GLY B N 1
ATOM 9953 C CA . GLY B 1 544 ? 2 39.031 18.984 1 95.12 544 GLY B CA 1
ATOM 9954 C C . GLY B 1 544 ? 0.857 38.062 19.25 1 95.12 544 GLY B C 1
ATOM 9955 O O . GLY B 1 544 ? -0.078 38.406 19.984 1 95.12 544 GLY B O 1
ATOM 9956 N N . ALA B 1 545 ? 0.954 36.875 18.672 1 95.69 545 ALA B N 1
ATOM 9957 C CA . ALA B 1 545 ? -0.06 35.844 18.906 1 95.69 545 ALA B CA 1
ATOM 9958 C C . ALA B 1 545 ? -0.058 35.406 20.359 1 95.69 545 ALA B C 1
ATOM 9960 O O . ALA B 1 545 ? -1.118 35.188 20.938 1 95.69 545 ALA B O 1
ATOM 9961 N N . CYS B 1 546 ? 1.087 35.219 20.891 1 95.06 546 CYS B N 1
ATOM 9962 C CA . CYS B 1 546 ? 1.229 34.812 22.297 1 95.06 546 CYS B CA 1
ATOM 9963 C C . CYS B 1 546 ? 0.604 35.875 23.219 1 95.06 546 CYS B C 1
ATOM 9965 O O . CYS B 1 546 ? -0.09 35.5 24.172 1 95.06 546 CYS B O 1
ATOM 9967 N N . LEU B 1 547 ? 0.859 37.125 22.922 1 94.81 547 LEU B N 1
ATOM 9968 C CA . LEU B 1 547 ? 0.324 38.219 23.734 1 94.81 547 LEU B CA 1
ATOM 9969 C C . LEU B 1 547 ? -1.199 38.188 23.766 1 94.81 547 LEU B C 1
ATOM 9971 O O . LEU B 1 547 ? -1.807 38.469 24.797 1 94.81 547 LEU B O 1
ATOM 9975 N N . LEU B 1 548 ? -1.773 37.812 22.688 1 94.81 548 LEU B N 1
ATOM 9976 C CA . LEU B 1 548 ? -3.225 37.875 22.562 1 94.81 548 LEU B CA 1
ATOM 9977 C C . LEU B 1 548 ? -3.873 36.562 22.953 1 94.81 548 LEU B C 1
ATOM 9979 O O . LEU B 1 548 ? -5.082 36.375 22.797 1 94.81 548 LEU B O 1
ATOM 9983 N N . ASP B 1 549 ? -3.15 35.594 23.344 1 93.5 549 ASP B N 1
ATOM 9984 C CA . ASP B 1 549 ? -3.666 34.344 23.938 1 93.5 549 ASP B CA 1
ATOM 9985 C C . ASP B 1 549 ? -3.711 34.469 25.453 1 93.5 549 ASP B C 1
ATOM 9987 O O . ASP B 1 549 ? -2.674 34.406 26.125 1 93.5 549 ASP B O 1
ATOM 9991 N N . PRO B 1 550 ? -4.875 34.562 25.969 1 89.69 550 PRO B N 1
ATOM 9992 C CA . PRO B 1 550 ? -5.004 34.812 27.406 1 89.69 550 PRO B CA 1
ATOM 9993 C C . PRO B 1 550 ? -4.391 33.688 28.25 1 89.69 550 PRO B C 1
ATOM 9995 O O . PRO B 1 550 ? -4.012 33.906 29.406 1 89.69 550 PRO B O 1
ATOM 9998 N N . ASN B 1 551 ? -4.266 32.531 27.75 1 85.06 551 ASN B N 1
ATOM 9999 C CA . ASN B 1 551 ? -3.746 31.406 28.516 1 85.06 551 ASN B CA 1
ATOM 10000 C C . ASN B 1 551 ? -2.23 31.484 28.672 1 85.06 551 ASN B C 1
ATOM 10002 O O . ASN B 1 551 ? -1.665 30.891 29.594 1 85.06 551 ASN B O 1
ATOM 10006 N N . VAL B 1 552 ? -1.553 32.219 27.734 1 88.62 552 VAL B N 1
ATOM 10007 C CA . VAL B 1 552 ? -0.094 32.188 27.766 1 88.62 552 VAL B CA 1
ATOM 10008 C C . VAL B 1 552 ? 0.453 33.594 27.75 1 88.62 552 VAL B C 1
ATOM 10010 O O . VAL B 1 552 ? 1.665 33.812 27.844 1 88.62 552 VAL B O 1
ATOM 10013 N N . SER B 1 553 ? -0.382 34.594 27.672 1 89.56 553 SER B N 1
ATOM 10014 C CA . SER B 1 553 ? 0.031 36 27.594 1 89.56 553 SER B CA 1
ATOM 10015 C C . SER B 1 553 ? 0.89 36.375 28.781 1 89.56 553 SER B C 1
ATOM 10017 O O . SER B 1 553 ? 1.759 37.25 28.672 1 89.56 553 SER B O 1
ATOM 10019 N N . LEU B 1 554 ? 0.731 35.719 29.891 1 84.19 554 LEU B N 1
ATOM 10020 C CA . LEU B 1 554 ? 1.425 36.031 31.125 1 84.19 554 LEU B CA 1
ATOM 10021 C C . LEU B 1 554 ? 2.926 35.812 30.984 1 84.19 554 LEU B C 1
ATOM 10023 O O . LEU B 1 554 ? 3.723 36.469 31.672 1 84.19 554 LEU B O 1
ATOM 10027 N N . ILE B 1 555 ? 3.287 35.031 30.078 1 84.5 555 ILE B N 1
ATOM 10028 C CA . ILE B 1 555 ? 4.691 34.688 29.891 1 84.5 555 ILE B CA 1
ATOM 10029 C C . ILE B 1 555 ? 5.457 35.906 29.391 1 84.5 555 ILE B C 1
ATOM 10031 O O . ILE B 1 555 ? 6.633 36.094 29.719 1 84.5 555 ILE B O 1
ATOM 10035 N N . LEU B 1 556 ? 4.77 36.781 28.641 1 88.56 556 LEU B N 1
ATOM 10036 C CA . LEU B 1 556 ? 5.41 37.938 28.062 1 88.56 556 LEU B CA 1
ATOM 10037 C C . LEU B 1 556 ? 5.453 39.094 29.078 1 88.56 556 LEU B C 1
ATOM 10039 O O . LEU B 1 556 ? 6.062 40.125 28.812 1 88.56 556 LEU B O 1
ATOM 10043 N N . GLN B 1 557 ? 4.848 38.906 30.188 1 81 557 GLN B N 1
ATOM 10044 C CA . GLN B 1 557 ? 4.77 39.969 31.172 1 81 557 GLN B CA 1
ATOM 10045 C C . GLN B 1 557 ? 5.875 39.844 32.219 1 81 557 GLN B C 1
ATOM 10047 O O . GLN B 1 557 ? 5.969 40.688 33.125 1 81 557 GLN B O 1
ATOM 10052 N N . SER B 1 558 ? 6.75 38.906 31.969 1 78.81 558 SER B N 1
ATOM 10053 C CA . SER B 1 558 ? 7.895 38.75 32.875 1 78.81 558 SER B CA 1
ATOM 10054 C C . SER B 1 558 ? 9.008 39.719 32.531 1 78.81 558 SER B C 1
ATOM 10056 O O . SER B 1 558 ? 9.055 40.25 31.406 1 78.81 558 SER B O 1
ATOM 10058 N N . LEU B 1 559 ? 9.961 39.969 33.5 1 78.31 559 LEU B N 1
ATOM 10059 C CA . LEU B 1 559 ? 11.055 40.906 33.312 1 78.31 559 LEU B CA 1
ATOM 10060 C C . LEU B 1 559 ? 12.023 40.438 32.219 1 78.31 559 LEU B C 1
ATOM 10062 O O . LEU B 1 559 ? 12.555 41.25 31.469 1 78.31 559 LEU B O 1
ATOM 10066 N N . ASP B 1 560 ? 12.227 39.188 32.156 1 80.06 560 ASP B N 1
ATOM 10067 C CA . ASP B 1 560 ? 13.172 38.594 31.203 1 80.06 560 ASP B CA 1
ATOM 10068 C C . ASP B 1 560 ? 12.672 38.75 29.766 1 80.06 560 ASP B C 1
ATOM 10070 O O . ASP B 1 560 ? 13.461 38.719 28.812 1 80.06 560 ASP B O 1
ATOM 10074 N N . THR B 1 561 ? 11.336 38.906 29.625 1 87.62 561 THR B N 1
ATOM 10075 C CA . THR B 1 561 ? 10.742 38.969 28.281 1 87.62 561 THR B CA 1
ATOM 10076 C C . THR B 1 561 ? 10.203 40.344 27.984 1 87.62 561 THR B C 1
ATOM 10078 O O . THR B 1 561 ? 9.32 40.5 27.141 1 87.62 561 THR B O 1
ATOM 10081 N N . ALA B 1 562 ? 10.719 41.312 28.594 1 88.31 562 ALA B N 1
ATOM 10082 C CA . ALA B 1 562 ? 10.227 42.688 28.453 1 88.31 562 ALA B CA 1
ATOM 10083 C C . ALA B 1 562 ? 10.422 43.188 27.031 1 88.31 562 ALA B C 1
ATOM 10085 O O . ALA B 1 562 ? 9.539 43.875 26.484 1 88.31 562 ALA B O 1
ATOM 10086 N N . SER B 1 563 ? 11.586 42.906 26.5 1 90.75 563 SER B N 1
ATOM 10087 C CA . SER B 1 563 ? 11.859 43.344 25.125 1 90.75 563 SER B CA 1
ATOM 10088 C C . SER B 1 563 ? 10.914 42.688 24.141 1 90.75 563 SER B C 1
ATOM 10090 O O . SER B 1 563 ? 10.453 43.312 23.188 1 90.75 563 SER B O 1
ATOM 10092 N N . LEU B 1 564 ? 10.602 41.469 24.359 1 92.31 564 LEU B N 1
ATOM 10093 C CA . LEU B 1 564 ? 9.68 40.719 23.516 1 92.31 564 LEU B CA 1
ATOM 10094 C C . LEU B 1 564 ? 8.266 41.281 23.641 1 92.31 564 LEU B C 1
ATOM 10096 O O . LEU B 1 564 ? 7.535 41.344 22.641 1 92.31 564 LEU B O 1
ATOM 10100 N N . MET B 1 565 ? 7.887 41.656 24.812 1 92.94 565 MET B N 1
ATOM 10101 C CA . MET B 1 565 ? 6.57 42.219 25.078 1 92.94 565 MET B CA 1
ATOM 10102 C C . MET B 1 565 ? 6.402 43.562 24.328 1 92.94 565 MET B C 1
ATOM 10104 O O . MET B 1 565 ? 5.359 43.812 23.734 1 92.94 565 MET B O 1
ATOM 10108 N N . LYS B 1 566 ? 7.406 44.312 24.375 1 92.06 566 LYS B N 1
ATOM 10109 C CA . LYS B 1 566 ? 7.363 45.625 23.672 1 92.06 566 LYS B CA 1
ATOM 10110 C C . LYS B 1 566 ? 7.207 45.406 22.172 1 92.06 566 LYS B C 1
ATOM 10112 O O . LYS B 1 566 ? 6.418 46.125 21.531 1 92.06 566 LYS B O 1
ATOM 10117 N N . ALA B 1 567 ? 7.984 44.5 21.688 1 92.94 567 ALA B N 1
ATOM 10118 C CA . ALA B 1 567 ? 7.906 44.219 20.25 1 92.94 567 ALA B CA 1
ATOM 10119 C C . ALA B 1 567 ? 6.535 43.656 19.891 1 92.94 567 ALA B C 1
ATOM 10121 O O . ALA B 1 567 ? 5.984 44 18.828 1 92.94 567 ALA B O 1
ATOM 10122 N N . ALA B 1 568 ? 5.988 42.781 20.703 1 94.69 568 ALA B N 1
ATOM 10123 C CA . ALA B 1 568 ? 4.672 42.188 20.469 1 94.69 568 ALA B CA 1
ATOM 10124 C C . ALA B 1 568 ? 3.582 43.25 20.469 1 94.69 568 ALA B C 1
ATOM 10126 O O . ALA B 1 568 ? 2.707 43.25 19.609 1 94.69 568 ALA B O 1
ATOM 10127 N N . LYS B 1 569 ? 3.639 44.188 21.438 1 93 569 LYS B N 1
ATOM 10128 C CA . LYS B 1 569 ? 2.664 45.25 21.531 1 93 569 LYS B CA 1
ATOM 10129 C C . LYS B 1 569 ? 2.701 46.125 20.297 1 93 569 LYS B C 1
ATOM 10131 O O . LYS B 1 569 ? 1.657 46.469 19.734 1 93 569 LYS B O 1
ATOM 10136 N N . SER B 1 570 ? 3.924 46.469 19.938 1 91.12 570 SER B N 1
ATOM 10137 C CA . SER B 1 570 ? 4.09 47.281 18.75 1 91.12 570 SER B CA 1
ATOM 10138 C C . SER B 1 570 ? 3.531 46.625 17.516 1 91.12 570 SER B C 1
ATOM 10140 O O . SER B 1 570 ? 2.881 47.25 16.688 1 91.12 570 SER B O 1
ATOM 10142 N N . PHE B 1 571 ? 3.801 45.438 17.391 1 92.44 571 PHE B N 1
ATOM 10143 C CA . PHE B 1 571 ? 3.326 44.656 16.25 1 92.44 571 PHE B CA 1
ATOM 10144 C C . PHE B 1 571 ? 1.804 44.625 16.219 1 92.44 571 PHE B C 1
ATOM 10146 O O . PHE B 1 571 ? 1.194 44.844 15.164 1 92.44 571 PHE B O 1
ATOM 10153 N N . VAL B 1 572 ? 1.157 44.25 17.328 1 93.75 572 VAL B N 1
ATOM 10154 C CA . VAL B 1 572 ? -0.295 44.156 17.422 1 93.75 572 VAL B CA 1
ATOM 10155 C C . VAL B 1 572 ? -0.932 45.5 17.109 1 93.75 572 VAL B C 1
ATOM 10157 O O . VAL B 1 572 ? -1.966 45.562 16.438 1 93.75 572 VAL B O 1
ATOM 10160 N N . GLN B 1 573 ? -0.31 46.562 17.531 1 89 573 GLN B N 1
ATOM 10161 C CA . GLN B 1 573 ? -0.813 47.906 17.266 1 89 573 GLN B CA 1
ATOM 10162 C C . GLN B 1 573 ? -0.759 48.25 15.773 1 89 573 GLN B C 1
ATOM 10164 O O . GLN B 1 573 ? -1.704 48.812 15.227 1 89 573 GLN B O 1
ATOM 10169 N N . ASN B 1 574 ? 0.353 47.875 15.227 1 87.25 574 ASN B N 1
ATOM 10170 C CA . ASN B 1 574 ? 0.5 48.125 13.797 1 87.25 574 ASN B CA 1
ATOM 10171 C C . ASN B 1 574 ? -0.517 47.344 12.984 1 87.25 574 ASN B C 1
ATOM 10173 O O . ASN B 1 574 ? -1.074 47.844 12.008 1 87.25 574 ASN B O 1
ATOM 10177 N N . LEU B 1 575 ? -0.731 46.125 13.383 1 89.12 575 LEU B N 1
ATOM 10178 C CA . LEU B 1 575 ? -1.69 45.281 12.68 1 89.12 575 LEU B CA 1
ATOM 10179 C C . LEU B 1 575 ? -3.113 45.812 12.883 1 89.12 575 LEU B C 1
ATOM 10181 O O . LEU B 1 575 ? -3.926 45.781 11.953 1 89.12 575 LEU B O 1
ATOM 10185 N 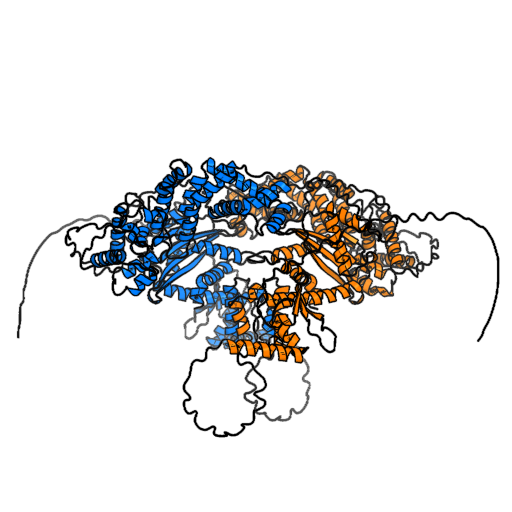N . ALA B 1 576 ? -3.426 46.188 14.078 1 88 576 ALA B N 1
ATOM 10186 C CA . ALA B 1 576 ? -4.742 46.75 14.383 1 88 576 ALA B CA 1
ATOM 10187 C C . ALA B 1 576 ? -5 48.031 13.562 1 88 576 ALA B C 1
ATOM 10189 O O . ALA B 1 576 ? -6.133 48.281 13.148 1 88 576 ALA B O 1
ATOM 10190 N N . ALA B 1 577 ? -3.971 48.781 13.375 1 83.69 577 ALA B N 1
ATOM 10191 C CA . ALA B 1 577 ? -4.086 50.031 12.586 1 83.69 577 ALA B CA 1
ATOM 10192 C C . ALA B 1 577 ? -4.414 49.719 11.133 1 83.69 577 ALA B C 1
ATOM 10194 O O . ALA B 1 577 ? -5.109 50.469 10.469 1 83.69 577 ALA B O 1
ATOM 10195 N N . GLN B 1 578 ? -3.938 48.625 10.688 1 82.81 578 GLN B N 1
ATOM 10196 C CA . GLN B 1 578 ? -4.219 48.219 9.32 1 82.81 578 GLN B CA 1
ATOM 10197 C C . GLN B 1 578 ? -5.668 47.75 9.164 1 82.81 578 GLN B C 1
ATOM 10199 O O . GLN B 1 578 ? -6.262 47.906 8.094 1 82.81 578 GLN B O 1
ATOM 10204 N N . TYR B 1 579 ? -6.199 47.156 10.211 1 83.44 579 TYR B N 1
ATOM 10205 C CA . TYR B 1 579 ? -7.57 46.656 10.172 1 83.44 579 TYR B CA 1
ATOM 10206 C C . TYR B 1 579 ? -8.57 47.812 10.164 1 83.44 579 TYR B C 1
ATOM 10208 O O . TYR B 1 579 ? -9.625 47.719 9.539 1 83.44 579 TYR B O 1
ATOM 10216 N N . ASN B 1 580 ? -8.336 48.844 10.969 1 73.12 580 ASN B N 1
ATOM 10217 C CA . ASN B 1 580 ? -9.234 49.969 11.094 1 73.12 580 ASN B CA 1
ATOM 10218 C C . ASN B 1 580 ? -8.531 51.281 10.711 1 73.12 580 ASN B C 1
ATOM 10220 O O . ASN B 1 580 ? -8.016 52 11.57 1 73.12 580 ASN B O 1
ATOM 10224 N N . PRO B 1 581 ? -8.188 51.469 9.43 1 57.75 581 PRO B N 1
ATOM 10225 C CA . PRO B 1 581 ? -7.441 52.688 9.086 1 57.75 581 PRO B CA 1
ATOM 10226 C C . PRO B 1 581 ? -8.102 53.969 9.633 1 57.75 581 PRO B C 1
ATOM 10228 O O . PRO B 1 581 ? -7.449 55 9.727 1 57.75 581 PRO B O 1
ATOM 10231 N N . ARG B 1 582 ? -9.367 54.094 9.836 1 53.47 582 ARG B N 1
ATOM 10232 C CA . ARG B 1 582 ? -9.969 55.375 10.164 1 53.47 582 ARG B CA 1
ATOM 10233 C C . ARG B 1 582 ? -9.531 55.844 11.547 1 53.47 582 ARG B C 1
ATOM 10235 O O . ARG B 1 582 ? -9.484 57.062 11.812 1 53.47 582 ARG B O 1
ATOM 10242 N N . THR B 1 583 ? -9.5 54.969 12.492 1 43.97 583 THR B N 1
ATOM 10243 C CA . THR B 1 583 ? -9.57 55.531 13.844 1 43.97 583 THR B CA 1
ATOM 10244 C C . THR B 1 583 ? -8.18 55.812 14.383 1 43.97 583 THR B C 1
ATOM 10246 O O . THR B 1 583 ? -8.016 56.125 15.57 1 43.97 583 THR B O 1
ATOM 10249 N N . THR B 1 584 ? -7.098 55.469 13.852 1 42.09 584 THR B N 1
ATOM 10250 C CA . THR B 1 584 ? -5.879 55.719 14.602 1 42.09 584 THR B CA 1
ATOM 10251 C C . THR B 1 584 ? -5.656 57.25 14.734 1 42.09 584 THR B C 1
ATOM 10253 O O . THR B 1 584 ? -5.098 57.875 13.836 1 42.09 584 THR B O 1
ATOM 10256 N N . SER B 1 585 ? -6.5 58.094 15.094 1 34.19 585 SER B N 1
ATOM 10257 C CA . SER B 1 585 ? -6.066 59.438 15.453 1 34.19 585 SER B CA 1
ATOM 10258 C C . SER B 1 585 ? -4.961 59.406 16.5 1 34.19 585 SER B C 1
ATOM 10260 O O . SER B 1 585 ? -4.93 58.5 17.344 1 34.19 585 SER B O 1
ATOM 10262 N N . GLN B 1 586 ? -3.744 60.156 16.391 1 34.97 586 GLN B N 1
ATOM 10263 C CA . GLN B 1 586 ? -2.475 60.531 17 1 34.97 586 GLN B CA 1
ATOM 10264 C C . GLN B 1 586 ? -2.633 60.75 18.5 1 34.97 586 GLN B C 1
ATOM 10266 O O . GLN B 1 586 ? -1.648 61 19.203 1 34.97 586 GLN B O 1
ATOM 10271 N N . ASP B 1 587 ? -3.777 61.219 19.062 1 32.72 587 ASP B N 1
ATOM 10272 C CA . ASP B 1 587 ? -3.645 62.125 20.219 1 32.72 587 ASP B CA 1
ATOM 10273 C C . ASP B 1 587 ? -3.129 61.375 21.438 1 32.72 587 ASP B C 1
ATOM 10275 O O . ASP B 1 587 ? -2.811 61.969 22.469 1 32.72 587 ASP B O 1
ATOM 10279 N N . ASP B 1 588 ? -3.492 60.062 21.703 1 34.66 588 ASP B N 1
ATOM 10280 C CA . ASP B 1 588 ? -3.633 59.844 23.141 1 34.66 588 ASP B CA 1
ATOM 10281 C C . ASP B 1 588 ? -2.301 59.438 23.75 1 34.66 588 ASP B C 1
ATOM 10283 O O . ASP B 1 588 ? -2.104 58.25 24.109 1 34.66 588 ASP B O 1
ATOM 10287 N N . VAL B 1 589 ? -1.104 59.812 23.312 1 33.59 589 VAL B N 1
ATOM 10288 C CA . VAL B 1 589 ? 0.141 59.406 23.969 1 33.59 589 VAL B CA 1
ATOM 10289 C C . VAL B 1 589 ? 0.199 59.969 25.375 1 33.59 589 VAL B C 1
ATOM 10291 O O . VAL B 1 589 ? 0.646 61.094 25.594 1 33.59 589 VAL B O 1
ATOM 10294 N N . ASN B 1 590 ? -0.886 60.188 26.156 1 30.14 590 ASN B N 1
ATOM 10295 C CA . ASN B 1 590 ? -0.532 60.812 27.422 1 30.14 590 ASN B CA 1
ATOM 10296 C C . ASN B 1 590 ? 0.362 59.906 28.266 1 30.14 590 ASN B C 1
ATOM 10298 O O . ASN B 1 590 ? 0.307 58.688 28.156 1 30.14 590 ASN B O 1
ATOM 10302 N N . THR B 1 591 ? 1.399 60.5 28.984 1 30.42 591 THR B N 1
ATOM 10303 C CA . THR B 1 591 ? 2.559 60.219 29.828 1 30.42 591 THR B CA 1
ATOM 10304 C C . THR B 1 591 ? 2.143 59.5 31.109 1 30.42 591 THR B C 1
ATOM 10306 O O . THR B 1 591 ? 1.606 60.125 32.031 1 30.42 591 THR B O 1
ATOM 10309 N N . ALA B 1 592 ? 1.415 58.375 31.094 1 33.62 592 ALA B N 1
ATOM 10310 C CA . ALA B 1 592 ? 1.019 57.875 32.406 1 33.62 592 ALA B CA 1
ATOM 10311 C C . ALA B 1 592 ? 2.225 57.375 33.188 1 33.62 592 ALA B C 1
ATOM 10313 O O . ALA B 1 592 ? 3.234 56.969 32.594 1 33.62 592 ALA B O 1
ATOM 10314 N N . GLU B 1 593 ? 2.418 57.781 34.5 1 30.28 593 GLU B N 1
ATOM 10315 C CA . GLU B 1 593 ? 3.4 57.531 35.531 1 30.28 593 GLU B CA 1
ATOM 10316 C C . GLU B 1 593 ? 3.42 56.062 35.938 1 30.28 593 GLU B C 1
ATOM 10318 O O . GLU B 1 593 ? 2.367 55.438 36.125 1 30.28 593 GLU B O 1
ATOM 10323 N N . PRO B 1 594 ? 4.5 55.219 35.906 1 31.59 594 PRO B N 1
ATOM 10324 C CA . PRO B 1 594 ? 4.746 53.812 36.156 1 31.59 594 PRO B CA 1
ATOM 10325 C C . PRO B 1 594 ? 4.477 53.406 37.625 1 31.59 594 PRO B C 1
ATOM 10327 O O . PRO B 1 594 ? 4.992 54.062 38.531 1 31.59 594 PRO B O 1
ATOM 10330 N N . THR B 1 595 ? 3.287 53.062 38.094 1 30.06 595 THR B N 1
ATOM 10331 C CA . THR B 1 595 ? 3.139 52.688 39.5 1 30.06 595 THR B CA 1
ATOM 10332 C C . THR B 1 595 ? 3.838 51.375 39.812 1 30.06 595 THR B C 1
ATOM 10334 O O . THR B 1 595 ? 4.184 50.625 38.906 1 30.06 595 THR B O 1
ATOM 10337 N N . GLU B 1 596 ? 3.623 50.719 41.156 1 32.06 596 GLU B N 1
ATOM 10338 C CA . GLU B 1 596 ? 4.359 49.781 42.031 1 32.06 596 GLU B CA 1
ATOM 10339 C C . GLU B 1 596 ? 4.16 48.344 41.594 1 32.06 596 GLU B C 1
ATOM 10341 O O . GLU B 1 596 ? 3.078 47.969 41.125 1 32.06 596 GLU B O 1
ATOM 10346 N N . THR B 1 597 ? 5.203 47.469 41.375 1 34.62 597 THR B N 1
ATOM 10347 C CA . THR B 1 597 ? 5.488 46.125 40.844 1 34.62 597 THR B CA 1
ATOM 10348 C C . THR B 1 597 ? 5.09 45.031 41.844 1 34.62 597 THR B C 1
ATOM 10350 O O . THR B 1 597 ? 5.574 45.031 42.969 1 34.62 597 THR B O 1
ATOM 10353 N N . VAL B 1 598 ? 3.805 44.594 42.062 1 32.78 598 VAL B N 1
ATOM 10354 C CA . VAL B 1 598 ? 3.588 43.5 42.969 1 32.78 598 VAL B CA 1
ATOM 10355 C C . VAL B 1 598 ? 3.896 42.156 42.312 1 32.78 598 VAL B C 1
ATOM 10357 O O . VAL B 1 598 ? 3.545 41.969 41.125 1 32.78 598 VAL B O 1
ATOM 10360 N N . THR B 1 599 ? 4.797 41.344 42.719 1 36.19 599 THR B N 1
ATOM 10361 C CA . THR B 1 599 ? 5.344 40.062 42.281 1 36.19 599 THR B CA 1
ATOM 10362 C C . THR B 1 599 ? 4.395 38.906 42.656 1 36.19 599 THR B C 1
ATOM 10364 O O . THR B 1 599 ? 4.023 38.75 43.812 1 36.19 599 THR B O 1
ATOM 10367 N N . GLY B 1 600 ? 3.242 38.594 42.094 1 38.16 600 GLY B N 1
ATOM 10368 C CA . GLY B 1 600 ? 2.428 37.469 42.531 1 38.16 600 GLY B CA 1
ATOM 10369 C C . GLY B 1 600 ? 2.775 36.188 41.812 1 38.16 600 GLY B C 1
ATOM 10370 O O . GLY B 1 600 ? 3.627 36.156 40.938 1 38.16 600 GLY B O 1
ATOM 10371 N N . VAL B 1 601 ? 2.359 34.938 42.344 1 45.16 601 VAL B N 1
ATOM 10372 C CA . VAL B 1 601 ? 2.553 33.531 42 1 45.16 601 VAL B CA 1
ATOM 10373 C C . VAL B 1 601 ? 1.897 33.219 40.656 1 45.16 601 VAL B C 1
ATOM 10375 O O . VAL B 1 601 ? 0.798 33.719 40.375 1 45.16 601 VAL B O 1
ATOM 10378 N N . PRO B 1 602 ? 2.566 32.656 39.75 1 50.72 602 PRO B N 1
ATOM 10379 C CA . PRO B 1 602 ? 2.066 32.375 38.375 1 50.72 602 PRO B CA 1
ATOM 10380 C C . PRO B 1 602 ? 0.84 31.469 38.406 1 50.72 602 PRO B C 1
ATOM 10382 O O . PRO B 1 602 ? 0.751 30.562 39.219 1 50.72 602 PRO B O 1
ATOM 10385 N N . PRO B 1 603 ? -0.231 31.703 37.688 1 51.59 603 PRO B N 1
ATOM 10386 C CA . PRO B 1 603 ? -1.498 30.969 37.625 1 51.59 603 PRO B CA 1
ATOM 10387 C C . PRO B 1 603 ? -1.34 29.562 37.062 1 51.59 603 PRO B C 1
ATOM 10389 O O . PRO B 1 603 ? -0.346 29.266 36.375 1 51.59 603 PRO B O 1
ATOM 10392 N N . SER B 1 604 ? -2.098 28.547 37.406 1 52.81 604 SER B N 1
ATOM 10393 C CA . SER B 1 604 ? -2.25 27.125 37.094 1 52.81 604 SER B CA 1
ATOM 10394 C C . SER B 1 604 ? -2.275 26.922 35.562 1 52.81 604 SER B C 1
ATOM 10396 O O . SER B 1 604 ? -1.979 25.828 35.094 1 52.81 604 SER B O 1
ATOM 10398 N N . VAL B 1 605 ? -2.455 27.953 34.781 1 51.44 605 VAL B N 1
ATOM 10399 C CA . VAL B 1 605 ? -2.672 27.828 33.344 1 51.44 605 VAL B CA 1
ATOM 10400 C C . VAL B 1 605 ? -1.358 27.484 32.656 1 51.44 605 VAL B C 1
ATOM 10402 O O . VAL B 1 605 ? -1.359 26.891 31.562 1 51.44 605 VAL B O 1
ATOM 10405 N N . LEU B 1 606 ? -0.284 27.656 33.344 1 58.34 606 LEU B N 1
ATOM 10406 C CA . LEU B 1 606 ? 0.997 27.438 32.688 1 58.34 606 LEU B CA 1
ATOM 10407 C C . LEU B 1 606 ? 1.527 26.031 32.969 1 58.34 606 LEU B C 1
ATOM 10409 O O . LEU B 1 606 ? 2.736 25.797 32.938 1 58.34 606 LEU B O 1
ATOM 10413 N N . GLN B 1 607 ? 0.676 25.141 33.344 1 57.38 607 GLN B N 1
ATOM 10414 C CA . GLN B 1 607 ? 1.092 23.797 33.688 1 57.38 607 GLN B CA 1
ATOM 10415 C C . GLN B 1 607 ? 1.762 23.094 32.5 1 57.38 607 GLN B C 1
ATOM 10417 O O . GLN B 1 607 ? 2.709 22.328 32.688 1 57.38 607 GLN B O 1
ATOM 10422 N N . LYS B 1 608 ? 1.248 23.5 31.281 1 62.75 608 LYS B N 1
ATOM 10423 C CA . LYS B 1 608 ? 1.819 22.891 30.078 1 62.75 608 LYS B CA 1
ATOM 10424 C C . LYS B 1 608 ? 3.266 23.344 29.875 1 62.75 608 LYS B C 1
ATOM 10426 O O . LYS B 1 608 ? 4.027 22.672 29.172 1 62.75 608 LYS B O 1
ATOM 10431 N N . TYR B 1 609 ? 3.537 24.531 30.625 1 63.16 609 TYR B N 1
ATOM 10432 C CA . TYR B 1 609 ? 4.879 25.094 30.516 1 63.16 609 TYR B CA 1
ATOM 10433 C C . TYR B 1 609 ? 5.57 25.109 31.875 1 63.16 609 TYR B C 1
ATOM 10435 O O . TYR B 1 609 ? 5.984 26.172 32.344 1 63.16 609 TYR B O 1
ATOM 10443 N N . ARG B 1 610 ? 5.645 24.016 32.438 1 60.31 610 ARG B N 1
ATOM 10444 C CA . ARG B 1 610 ? 6.039 23.891 33.844 1 60.31 610 ARG B CA 1
ATOM 10445 C C . ARG B 1 610 ? 7.414 24.5 34.094 1 60.31 610 ARG B C 1
ATOM 10447 O O . ARG B 1 610 ? 7.645 25.125 35.125 1 60.31 610 ARG B O 1
ATOM 10454 N N . PHE B 1 611 ? 8.312 24.344 33.156 1 66.56 611 PHE B N 1
ATOM 10455 C CA . PHE B 1 611 ? 9.672 24.828 33.375 1 66.56 611 PHE B CA 1
ATOM 10456 C C . PHE B 1 611 ? 9.711 26.344 33.344 1 66.56 611 PHE B C 1
ATOM 10458 O O . PHE B 1 611 ? 10.461 26.953 34.125 1 66.56 611 PHE B O 1
ATOM 10465 N N . LEU B 1 612 ? 8.945 26.828 32.531 1 60.09 612 LEU B N 1
ATOM 10466 C CA . LEU B 1 612 ? 8.867 28.281 32.438 1 60.09 612 LEU B CA 1
ATOM 10467 C C . LEU B 1 612 ? 8.148 28.875 33.625 1 60.09 612 LEU B C 1
ATOM 10469 O O . LEU B 1 612 ? 8.57 29.906 34.156 1 60.09 612 LEU B O 1
ATOM 10473 N N . ALA B 1 613 ? 7.066 28.234 34 1 58.38 613 ALA B N 1
ATOM 10474 C CA . ALA B 1 613 ? 6.246 28.734 35.094 1 58.38 613 ALA B CA 1
ATOM 10475 C C . ALA B 1 613 ? 7.082 28.938 36.344 1 58.38 613 ALA B C 1
ATOM 10477 O O . ALA B 1 613 ? 6.84 29.875 37.125 1 58.38 613 ALA B O 1
ATOM 10478 N N . SER B 1 614 ? 8.016 28.109 36.531 1 60.78 614 SER B N 1
ATOM 10479 C CA . SER B 1 614 ? 8.828 28.172 37.75 1 60.78 614 SER B CA 1
ATOM 10480 C C . SER B 1 614 ? 9.742 29.406 37.719 1 60.78 614 SER B C 1
ATOM 10482 O O . SER B 1 614 ? 10.25 29.812 38.781 1 60.78 614 SER B O 1
ATOM 10484 N N . ARG B 1 615 ? 9.805 30.078 36.594 1 55.66 615 ARG B N 1
ATOM 10485 C CA . ARG B 1 615 ? 10.781 31.156 36.469 1 55.66 615 ARG B CA 1
ATOM 10486 C C . ARG B 1 615 ? 10.094 32.5 36.281 1 55.66 615 ARG B C 1
ATOM 10488 O O . ARG B 1 615 ? 10.742 33.531 36.344 1 55.66 615 ARG B O 1
ATOM 10495 N N . ILE B 1 616 ? 8.867 32.531 36.094 1 56.81 616 ILE B N 1
ATOM 10496 C CA . ILE B 1 616 ? 8.195 33.75 35.688 1 56.81 616 ILE B CA 1
ATOM 10497 C C . ILE B 1 616 ? 7.836 34.562 36.938 1 56.81 616 ILE B C 1
ATOM 10499 O O . ILE B 1 616 ? 7.285 34.031 37.875 1 56.81 616 ILE B O 1
ATOM 10503 N N . GLU B 1 617 ? 8.375 35.812 37.031 1 52.44 617 GLU B N 1
ATOM 10504 C CA . GLU B 1 617 ? 7.973 36.844 38 1 52.44 617 GLU B CA 1
ATOM 10505 C C . GLU B 1 617 ? 7.031 37.875 37.375 1 52.44 617 GLU B C 1
ATOM 10507 O O . GLU B 1 617 ? 7.297 38.375 36.281 1 52.44 617 GLU B O 1
ATOM 10512 N N . LEU B 1 618 ? 5.758 37.906 37.75 1 52.75 618 LEU B N 1
ATOM 10513 C CA . LEU B 1 618 ? 4.746 38.75 37.156 1 52.75 618 LEU B CA 1
ATOM 10514 C C . LEU B 1 618 ? 4.781 40.156 37.75 1 52.75 618 LEU B C 1
ATOM 10516 O O . LEU B 1 618 ? 4.926 40.312 38.969 1 52.75 618 LEU B O 1
ATOM 10520 N N . ASN B 1 619 ? 4.973 41.25 36.875 1 48.25 619 ASN B N 1
ATOM 10521 C CA . ASN B 1 619 ? 4.883 42.656 37.25 1 48.25 619 ASN B CA 1
ATOM 10522 C C . ASN B 1 619 ? 3.531 43.25 36.875 1 48.25 619 ASN B C 1
ATOM 10524 O O . ASN B 1 619 ? 3.09 43.125 35.75 1 48.25 619 ASN B O 1
ATOM 10528 N N . LEU B 1 620 ? 2.629 43.594 37.75 1 41.62 620 LEU B N 1
ATOM 10529 C CA . LEU B 1 620 ? 1.277 44.094 37.531 1 41.62 620 LEU B CA 1
ATOM 10530 C C . LEU B 1 620 ? 1.272 45.625 37.438 1 41.62 620 LEU B C 1
ATOM 10532 O O . LEU B 1 620 ? 1.862 46.281 38.281 1 41.62 620 LEU B O 1
ATOM 10536 N N . SER B 1 621 ? 1.325 46.281 36.219 1 41.28 621 SER B N 1
ATOM 10537 C CA . SER B 1 621 ? 1.13 47.719 36.125 1 41.28 621 SER B CA 1
ATOM 10538 C C . SER B 1 621 ? -0.2 48.062 35.469 1 41.28 621 SER B C 1
ATOM 10540 O O . SER B 1 621 ? -0.629 47.375 34.531 1 41.28 621 SER B O 1
ATOM 10542 N N . TYR B 1 622 ? -1.204 48.781 36.125 1 34.75 622 TYR B N 1
ATOM 10543 C CA . TYR B 1 622 ? -2.537 49.188 35.656 1 34.75 622 TYR B CA 1
ATOM 10544 C C . TYR B 1 622 ? -2.514 50.531 34.969 1 34.75 622 TYR B C 1
ATOM 10546 O O . TYR B 1 622 ? -1.893 51.469 35.469 1 34.75 622 TYR B O 1
ATOM 10554 N N . VAL B 1 623 ? -2.6 50.719 33.594 1 35.62 623 VAL B N 1
ATOM 10555 C CA . VAL B 1 623 ? -2.656 52.031 32.969 1 35.62 623 VAL B CA 1
ATOM 10556 C C . VAL B 1 623 ? -4.055 52.25 32.406 1 35.62 623 VAL B C 1
ATOM 10558 O O . VAL B 1 623 ? -4.652 51.344 31.797 1 35.62 623 VAL B O 1
ATOM 10561 N N . ASN B 1 624 ? -4.977 53.281 32.75 1 32.88 624 ASN B N 1
ATOM 10562 C CA . ASN B 1 624 ? -6.336 53.688 32.438 1 32.88 624 ASN B CA 1
ATOM 10563 C C . ASN B 1 624 ? -6.391 54.469 31.109 1 32.88 624 ASN B C 1
ATOM 10565 O O . ASN B 1 624 ? -6.305 55.688 31.094 1 32.88 624 ASN B O 1
ATOM 10569 N N . GLN B 1 625 ? -5.691 54.312 30.016 1 38.41 625 GLN B N 1
ATOM 10570 C CA . GLN B 1 625 ? -5.898 55.281 28.938 1 38.41 625 GLN B CA 1
ATOM 10571 C C . GLN B 1 625 ? -6.875 54.719 27.891 1 38.41 625 GLN B C 1
ATOM 10573 O O . GLN B 1 625 ? -7.066 53.5 27.812 1 38.41 625 GLN B O 1
ATOM 10578 N N . ASP B 1 626 ? -7.676 55.656 27.172 1 47.62 626 ASP B N 1
ATOM 10579 C CA . ASP B 1 626 ? -8.68 55.562 26.125 1 47.62 626 ASP B CA 1
ATOM 10580 C C . ASP B 1 626 ? -8.031 55.25 24.766 1 47.62 626 ASP B C 1
ATOM 10582 O O . ASP B 1 626 ? -6.895 55.656 24.516 1 47.62 626 ASP B O 1
ATOM 10586 N N . GLY B 1 627 ? -8.32 54.219 23.797 1 62.59 627 GLY B N 1
ATOM 10587 C CA . GLY B 1 627 ? -7.836 53.812 22.469 1 62.59 627 GLY B CA 1
ATOM 10588 C C . GLY B 1 627 ? -7.293 52.406 22.438 1 62.59 627 GLY B C 1
ATOM 10589 O O . GLY B 1 627 ? -7.508 51.625 23.359 1 62.59 627 GLY B O 1
ATOM 10590 N N . LEU B 1 628 ? -6.789 52 21.219 1 75.19 628 LEU B N 1
ATOM 10591 C CA . LEU B 1 628 ? -6.184 50.656 21.078 1 75.19 628 LEU B CA 1
ATOM 10592 C C . LEU B 1 628 ? -5.227 50.375 22.234 1 75.19 628 LEU B C 1
ATOM 10594 O O . LEU B 1 628 ? -5.191 49.281 22.75 1 75.19 628 LEU B O 1
ATOM 10598 N N . PHE B 1 629 ? -4.59 51.406 22.547 1 76.12 629 PHE B N 1
ATOM 10599 C CA . PHE B 1 629 ? -3.641 51.281 23.656 1 76.12 629 PHE B CA 1
ATOM 10600 C C . PHE B 1 629 ? -4.367 51.031 24.969 1 76.12 629 PHE B C 1
ATOM 10602 O O . PHE B 1 629 ? -3.916 50.219 25.766 1 76.12 629 PHE B O 1
ATOM 10609 N N . THR B 1 630 ? -5.523 51.688 25.078 1 79.88 630 THR B N 1
ATOM 10610 C CA . THR B 1 630 ? -6.316 51.5 26.281 1 79.88 630 THR B CA 1
ATOM 10611 C C . THR B 1 630 ? -6.898 50.094 26.328 1 79.88 630 THR B C 1
ATOM 10613 O O . THR B 1 630 ? -6.914 49.469 27.391 1 79.88 630 THR B O 1
ATOM 10616 N N . GLU B 1 631 ? -7.312 49.688 25.156 1 88.25 631 GLU B N 1
ATOM 10617 C CA . GLU B 1 631 ? -7.844 48.344 25.094 1 88.25 631 GLU B CA 1
ATOM 10618 C C . GLU B 1 631 ? -6.77 47.312 25.453 1 88.25 631 GLU B C 1
ATOM 10620 O O . GLU B 1 631 ? -7.031 46.344 26.172 1 88.25 631 GLU B O 1
ATOM 10625 N N . MET B 1 632 ? -5.617 47.5 24.922 1 89.75 632 MET B N 1
ATOM 10626 C CA . MET B 1 632 ? -4.504 46.594 25.156 1 89.75 632 MET B CA 1
ATOM 10627 C C . MET B 1 632 ? -4.137 46.531 26.641 1 89.75 632 MET B C 1
ATOM 10629 O O . MET B 1 632 ? -3.938 45.469 27.203 1 89.75 632 MET B O 1
ATOM 10633 N N . GLU B 1 633 ? -4.062 47.656 27.234 1 86.94 633 GLU B N 1
ATOM 10634 C CA . GLU B 1 633 ? -3.717 47.719 28.641 1 86.94 633 GLU B CA 1
ATOM 10635 C C . GLU B 1 633 ? -4.809 47.094 29.516 1 86.94 633 GLU B C 1
ATOM 10637 O O . GLU B 1 633 ? -4.516 46.438 30.5 1 86.94 633 GLU B O 1
ATOM 10642 N N . LYS B 1 634 ? -6.039 47.406 29.094 1 86.81 634 LYS B N 1
ATOM 10643 C CA . LYS B 1 634 ? -7.164 46.781 29.797 1 86.81 634 LYS B CA 1
ATOM 10644 C C . LYS B 1 634 ? -7.094 45.281 29.703 1 86.81 634 LYS B C 1
ATOM 10646 O O . LYS B 1 634 ? -7.32 44.562 30.688 1 86.81 634 LYS B O 1
ATOM 10651 N N . TYR B 1 635 ? -6.824 44.844 28.516 1 90.56 635 TYR B N 1
ATOM 10652 C CA . TYR B 1 635 ? -6.707 43.406 28.281 1 90.56 635 TYR B CA 1
ATOM 10653 C C . TYR B 1 635 ? -5.578 42.812 29.125 1 90.56 635 TYR B C 1
ATOM 10655 O O . TYR B 1 635 ? -5.758 41.781 29.781 1 90.56 635 TYR B O 1
ATOM 10663 N N . ILE B 1 636 ? -4.426 43.406 29.094 1 88.5 636 ILE B N 1
ATOM 10664 C CA . ILE B 1 636 ? -3.252 42.906 29.797 1 88.5 636 ILE B CA 1
ATOM 10665 C C . ILE B 1 636 ? -3.551 42.844 31.297 1 88.5 636 ILE B C 1
ATOM 10667 O O . ILE B 1 636 ? -3.186 41.875 31.969 1 88.5 636 ILE B O 1
ATOM 10671 N N . THR B 1 637 ? -4.312 43.781 31.766 1 84.19 637 THR B N 1
ATOM 10672 C CA . THR B 1 637 ? -4.676 43.844 33.188 1 84.19 637 THR B CA 1
ATOM 10673 C C . THR B 1 637 ? -5.684 42.75 33.5 1 84.19 637 THR B C 1
ATOM 10675 O O . THR B 1 637 ? -5.609 42.125 34.562 1 84.19 637 THR B O 1
ATOM 10678 N N . GLU B 1 638 ? -6.566 42.625 32.562 1 84.25 638 GLU B N 1
ATOM 10679 C CA . GLU B 1 638 ? -7.57 41.562 32.75 1 84.25 638 GLU B CA 1
ATOM 10680 C C . GLU B 1 638 ? -6.922 40.188 32.844 1 84.25 638 GLU B C 1
ATOM 10682 O O . GLU B 1 638 ? -7.328 39.375 33.656 1 84.25 638 GLU B O 1
ATOM 10687 N N . VAL B 1 639 ? -5.996 39.906 32.031 1 85.25 639 VAL B N 1
ATOM 10688 C CA . VAL B 1 639 ? -5.328 38.594 31.969 1 85.25 639 VAL B CA 1
ATOM 10689 C C . VAL B 1 639 ? -4.516 38.375 33.25 1 85.25 639 VAL B C 1
ATOM 10691 O O . VAL B 1 639 ? -4.422 37.25 33.75 1 85.25 639 VAL B O 1
ATOM 10694 N N . LYS B 1 640 ? -3.98 39.344 33.75 1 77.5 640 LYS B N 1
ATOM 10695 C CA . LYS B 1 640 ? -3.191 39.25 34.969 1 77.5 640 LYS B CA 1
ATOM 10696 C C . LYS B 1 640 ? -4.062 38.844 36.156 1 77.5 640 LYS B C 1
ATOM 10698 O O . LYS B 1 640 ? -3.605 38.125 37.062 1 77.5 640 LYS B O 1
ATOM 10703 N N . GLN B 1 641 ? -5.34 39.344 36.156 1 70 641 GLN B N 1
ATOM 10704 C CA . GLN B 1 641 ? -6.227 39.156 37.312 1 70 641 GLN B CA 1
ATOM 10705 C C . GLN B 1 641 ? -7.008 37.844 37.156 1 70 641 GLN B C 1
ATOM 10707 O O . GLN B 1 641 ? -7.531 37.344 38.156 1 70 641 GLN B O 1
ATOM 10712 N N . GLY B 1 642 ? -6.984 37.25 35.906 1 65.75 642 GLY B N 1
ATOM 10713 C CA . GLY B 1 642 ? -7.984 36.188 35.719 1 65.75 642 GLY B CA 1
ATOM 10714 C C . GLY B 1 642 ? -7.391 34.875 35.281 1 65.75 642 GLY B C 1
ATOM 10715 O O . GLY B 1 642 ? -6.227 34.812 34.875 1 65.75 642 GLY B O 1
ATOM 10716 N N . VAL B 1 643 ? -8.117 33.812 35.719 1 64.94 643 VAL B N 1
ATOM 10717 C CA . VAL B 1 643 ? -7.887 32.5 35.188 1 64.94 643 VAL B CA 1
ATOM 10718 C C . VAL B 1 643 ? -8.922 32.156 34.125 1 64.94 643 VAL B C 1
ATOM 10720 O O . VAL B 1 643 ? -10.125 32.375 34.344 1 64.94 643 VAL B O 1
ATOM 10723 N N . PHE B 1 644 ? -8.32 31.891 32.906 1 67.81 644 PHE B N 1
ATOM 10724 C CA . PHE B 1 644 ? -9.242 31.656 31.812 1 67.81 644 PHE B CA 1
ATOM 10725 C C . PHE B 1 644 ? -9.211 30.188 31.391 1 67.81 644 PHE B C 1
ATOM 10727 O O . PHE B 1 644 ? -8.133 29.609 31.219 1 67.81 644 PHE B O 1
ATOM 10734 N N . ASN B 1 645 ? -10.211 29.484 31.609 1 68.56 645 ASN B N 1
ATOM 10735 C CA . ASN B 1 645 ? -10.328 28.078 31.219 1 68.56 645 ASN B CA 1
ATOM 10736 C C . ASN B 1 645 ? -10.961 27.938 29.828 1 68.56 645 ASN B C 1
ATOM 10738 O O . ASN B 1 645 ? -11.602 26.938 29.531 1 68.56 645 ASN B O 1
ATOM 10742 N N . GLU B 1 646 ? -10.797 28.922 29.031 1 79.75 646 GLU B N 1
ATOM 10743 C CA . GLU B 1 646 ? -11.383 28.859 27.703 1 79.75 646 GLU B CA 1
ATOM 10744 C C . GLU B 1 646 ? -10.312 28.984 26.625 1 79.75 646 GLU B C 1
ATOM 10746 O O . GLU B 1 646 ? -9.18 29.375 26.906 1 79.75 646 GLU B O 1
ATOM 10751 N N . THR B 1 647 ? -10.625 28.5 25.516 1 86.88 647 THR B N 1
ATOM 10752 C CA . THR B 1 647 ? -9.711 28.672 24.391 1 86.88 647 THR B CA 1
ATOM 10753 C C . THR B 1 647 ? -9.594 30.141 23.984 1 86.88 647 THR B C 1
ATOM 10755 O O . THR B 1 647 ? -10.516 30.922 24.219 1 86.88 647 THR B O 1
ATOM 10758 N N . PRO B 1 648 ? -8.414 30.531 23.562 1 91.25 648 PRO B N 1
ATOM 10759 C CA . PRO B 1 648 ? -8.266 31.922 23.125 1 91.25 648 PRO B CA 1
ATOM 10760 C C . PRO B 1 648 ? -9.344 32.344 22.125 1 91.25 648 PRO B C 1
ATOM 10762 O O . PRO B 1 648 ? -9.812 33.469 22.156 1 91.25 648 PRO B O 1
ATOM 10765 N N . LEU B 1 649 ? -9.758 31.422 21.312 1 90.81 649 LEU B N 1
ATOM 10766 C CA . LEU B 1 649 ? -10.797 31.734 20.344 1 90.81 649 LEU B CA 1
ATOM 10767 C C . LEU B 1 649 ? -12.109 32.094 21.031 1 90.81 649 LEU B C 1
ATOM 10769 O O . LEU B 1 649 ? -12.758 33.062 20.672 1 90.81 649 LEU B O 1
ATOM 10773 N N . HIS B 1 650 ? -12.5 31.312 21.938 1 89.12 650 HIS B N 1
ATOM 10774 C CA . HIS B 1 650 ? -13.742 31.547 22.672 1 89.12 650 HIS B CA 1
ATOM 10775 C C . HIS B 1 650 ? -13.68 32.844 23.469 1 89.12 650 HIS B C 1
ATOM 10777 O O . HIS B 1 650 ? -14.672 33.562 23.562 1 89.12 650 HIS B O 1
ATOM 10783 N N . PHE B 1 651 ? -12.555 33.125 24.078 1 91.62 651 PHE B N 1
ATOM 10784 C CA . PHE B 1 651 ? -12.352 34.344 24.859 1 91.62 651 PHE B CA 1
ATOM 10785 C C . PHE B 1 651 ? -12.617 35.594 24.016 1 91.62 651 PHE B C 1
ATOM 10787 O O . PHE B 1 651 ? -13.383 36.469 24.406 1 91.62 651 PHE B O 1
ATOM 10794 N N . TRP B 1 652 ? -12.039 35.625 22.906 1 93.38 652 TRP B N 1
ATOM 10795 C CA . TRP B 1 652 ? -12.109 36.812 22.078 1 93.38 652 TRP B CA 1
ATOM 10796 C C . TRP B 1 652 ? -13.469 36.906 21.391 1 93.38 652 TRP B C 1
ATOM 10798 O O . TRP B 1 652 ? -13.984 38.031 21.188 1 93.38 652 TRP B O 1
ATOM 10808 N N . LYS B 1 653 ? -14.031 35.781 21 1 90.19 653 LYS B N 1
ATOM 10809 C CA . LYS B 1 653 ? -15.367 35.781 20.422 1 90.19 653 LYS B CA 1
ATOM 10810 C C . LYS B 1 653 ? -16.391 36.375 21.391 1 90.19 653 LYS B C 1
ATOM 10812 O O . LYS B 1 653 ? -17.266 37.156 21 1 90.19 653 LYS B O 1
ATOM 10817 N N . ALA B 1 654 ? -16.219 36.094 22.609 1 88.56 654 ALA B N 1
ATOM 10818 C CA . ALA B 1 654 ? -17.156 36.5 23.656 1 88.56 654 ALA B CA 1
ATOM 10819 C C . ALA B 1 654 ? -16.953 37.969 24.016 1 88.56 654 ALA B C 1
ATOM 10821 O O . ALA B 1 654 ? -17.875 38.625 24.5 1 88.56 654 ALA B O 1
ATOM 10822 N N . ARG B 1 655 ? -15.805 38.562 23.75 1 89.31 655 ARG B N 1
ATOM 10823 C CA . ARG B 1 655 ? -15.469 39.906 24.219 1 89.31 655 ARG B CA 1
ATOM 10824 C C . ARG B 1 655 ? -15.266 40.844 23.047 1 89.31 655 ARG B C 1
ATOM 10826 O O . ARG B 1 655 ? -14.516 41.844 23.156 1 89.31 655 ARG B O 1
ATOM 10833 N N . GLN B 1 656 ? -15.812 40.5 21.969 1 88.75 656 GLN B N 1
ATOM 10834 C CA . GLN B 1 656 ? -15.664 41.344 20.781 1 88.75 656 GLN B CA 1
ATOM 10835 C C . GLN B 1 656 ? -16.219 42.75 21.047 1 88.75 656 GLN B C 1
ATOM 10837 O O . GLN B 1 656 ? -15.695 43.75 20.516 1 88.75 656 GLN B O 1
ATOM 10842 N N . ALA B 1 657 ? -17.234 42.812 21.812 1 85.88 657 ALA B N 1
ATOM 10843 C CA . ALA B 1 657 ? -17.859 44.094 22.125 1 85.88 657 ALA B CA 1
ATOM 10844 C C . ALA B 1 657 ? -17 44.906 23.094 1 85.88 657 ALA B C 1
ATOM 10846 O O . ALA B 1 657 ? -16.969 46.156 23.031 1 85.88 657 ALA B O 1
ATOM 10847 N N . VAL B 1 658 ? -16.312 44.219 24 1 87.56 658 VAL B N 1
ATOM 10848 C CA . VAL B 1 658 ? -15.469 44.844 25 1 87.56 658 VAL B CA 1
ATOM 10849 C C . VAL B 1 658 ? -14.188 45.375 24.344 1 87.56 658 VAL B C 1
ATOM 10851 O O . VAL B 1 658 ? -13.703 46.438 24.703 1 87.56 658 VAL B O 1
ATOM 10854 N N . TYR B 1 659 ? -13.688 44.531 23.422 1 90.81 659 TYR B N 1
ATOM 10855 C CA . TYR B 1 659 ? -12.445 44.875 22.75 1 90.81 659 TYR B CA 1
ATOM 10856 C C . TYR B 1 659 ? -12.648 44.969 21.25 1 90.81 659 TYR B C 1
ATOM 10858 O O . TYR B 1 659 ? -12.078 44.156 20.484 1 90.81 659 TYR B O 1
ATOM 10866 N N . PRO B 1 660 ? -13.32 45.906 20.719 1 88.25 660 PRO B N 1
ATOM 10867 C CA . PRO B 1 660 ? -13.695 45.938 19.312 1 88.25 660 PRO B CA 1
ATOM 10868 C C . PRO B 1 660 ? -12.5 46.094 18.375 1 88.25 660 PRO B C 1
ATOM 10870 O O . PRO B 1 660 ? -12.539 45.656 17.234 1 88.25 660 PRO B O 1
ATOM 10873 N N . LYS B 1 661 ? -11.453 46.75 18.828 1 88.25 661 LYS B N 1
ATOM 10874 C CA . LYS B 1 661 ? -10.297 47 17.969 1 88.25 661 LYS B CA 1
ATOM 10875 C C . LYS B 1 661 ? -9.289 45.844 18.078 1 88.25 661 LYS B C 1
ATOM 10877 O O . LYS B 1 661 ? -8.609 45.531 17.109 1 88.25 661 LYS B O 1
ATOM 10882 N N . LEU B 1 662 ? -9.18 45.25 19.234 1 92.12 662 LEU B N 1
ATOM 10883 C CA . LEU B 1 662 ? -8.18 44.219 19.484 1 92.12 662 LEU B CA 1
ATOM 10884 C C . LEU B 1 662 ? -8.695 42.844 19.062 1 92.12 662 LEU B C 1
ATOM 10886 O O . LEU B 1 662 ? -7.918 42 18.609 1 92.12 662 LEU B O 1
ATOM 10890 N N . ALA B 1 663 ? -9.992 42.625 19.141 1 93.25 663 ALA B N 1
ATOM 10891 C CA . ALA B 1 663 ? -10.578 41.281 18.953 1 93.25 663 ALA B CA 1
ATOM 10892 C C . ALA B 1 663 ? -10.367 40.781 17.531 1 93.25 663 ALA B C 1
ATOM 10894 O O . ALA B 1 663 ? -9.969 39.625 17.328 1 93.25 663 ALA B O 1
ATOM 10895 N N . PRO B 1 664 ? -10.594 41.656 16.516 1 93.25 664 PRO B N 1
ATOM 10896 C CA . PRO B 1 664 ? -10.375 41.156 15.164 1 93.25 664 PRO B CA 1
ATOM 10897 C C . PRO B 1 664 ? -8.93 40.719 14.914 1 93.25 664 PRO B C 1
ATOM 10899 O O . PRO B 1 664 ? -8.68 39.719 14.258 1 93.25 664 PRO B O 1
ATOM 10902 N N . VAL B 1 665 ? -7.98 41.469 15.453 1 93.88 665 VAL B N 1
ATOM 10903 C CA . VAL B 1 665 ? -6.562 41.156 15.312 1 93.88 665 VAL B CA 1
ATOM 10904 C C . VAL B 1 665 ? -6.242 39.844 16.062 1 93.88 665 VAL B C 1
ATOM 10906 O O . VAL B 1 665 ? -5.539 38.969 15.555 1 93.88 665 VAL B O 1
ATOM 10909 N N . ALA B 1 666 ? -6.816 39.75 17.266 1 95.69 666 ALA B N 1
ATOM 10910 C CA . ALA B 1 666 ? -6.574 38.562 18.109 1 95.69 666 ALA B CA 1
ATOM 10911 C C . ALA B 1 666 ? -7.117 37.312 17.453 1 95.69 666 ALA B C 1
ATOM 10913 O O . ALA B 1 666 ? -6.453 36.25 17.453 1 95.69 666 ALA B O 1
ATOM 10914 N N . LEU B 1 667 ? -8.297 37.375 16.906 1 95.19 667 LEU B N 1
ATOM 10915 C CA . LEU B 1 667 ? -8.938 36.188 16.297 1 95.19 667 LEU B CA 1
ATOM 10916 C C . LEU B 1 667 ? -8.148 35.719 15.094 1 95.19 667 LEU B C 1
ATOM 10918 O O . LEU B 1 667 ? -8.023 34.5 14.883 1 95.19 667 LEU B O 1
ATOM 10922 N N . ASP B 1 668 ? -7.566 36.594 14.375 1 94.56 668 ASP B N 1
ATOM 10923 C CA . ASP B 1 668 ? -6.773 36.188 13.219 1 94.56 668 ASP B CA 1
ATOM 10924 C C . ASP B 1 668 ? -5.434 35.594 13.648 1 94.56 668 ASP B C 1
ATOM 10926 O O . ASP B 1 668 ? -5.004 34.594 13.109 1 94.56 668 ASP B O 1
ATOM 10930 N N . LEU B 1 669 ? -4.801 36.156 14.633 1 95.12 669 LEU B N 1
ATOM 10931 C CA . LEU B 1 669 ? -3.473 35.719 15.047 1 95.12 669 LEU B CA 1
ATOM 10932 C C . LEU B 1 669 ? -3.545 34.406 15.805 1 95.12 669 LEU B C 1
ATOM 10934 O O . LEU B 1 669 ? -2.723 33.5 15.578 1 95.12 669 LEU B O 1
ATOM 10938 N N . VAL B 1 670 ? -4.527 34.25 16.672 1 94.62 670 VAL B N 1
ATOM 10939 C CA . VAL B 1 670 ? -4.621 33.062 17.484 1 94.62 670 VAL B CA 1
ATOM 10940 C C . VAL B 1 670 ? -5.051 31.875 16.625 1 94.62 670 VAL B C 1
ATOM 10942 O O . VAL B 1 670 ? -4.805 30.719 16.984 1 94.62 670 VAL B O 1
ATOM 10945 N N . SER B 1 671 ? -5.684 32.125 15.492 1 94.38 671 SER B N 1
ATOM 10946 C CA . SER B 1 671 ? -6.172 31.062 14.609 1 94.38 671 SER B CA 1
ATOM 10947 C C . SER B 1 671 ? -5.055 30.5 13.734 1 94.38 671 SER B C 1
ATOM 10949 O O . SER B 1 671 ? -5.176 29.406 13.18 1 94.38 671 SER B O 1
ATOM 10951 N N . ALA B 1 672 ? -3.951 31.188 13.617 1 94.5 672 ALA B N 1
ATOM 10952 C CA . ALA B 1 672 ? -2.895 30.844 12.664 1 94.5 672 ALA B CA 1
ATOM 10953 C C . ALA B 1 672 ? -2.094 29.641 13.133 1 94.5 672 ALA B C 1
ATOM 10955 O O . ALA B 1 672 ? -1.832 29.484 14.336 1 94.5 672 ALA B O 1
ATOM 10956 N N . PRO B 1 673 ? -1.726 28.719 12.227 1 94.75 673 PRO B N 1
ATOM 10957 C CA . PRO B 1 673 ? -0.886 27.578 12.562 1 94.75 673 PRO B CA 1
ATOM 10958 C C . PRO B 1 673 ? 0.6 27.922 12.617 1 94.75 673 PRO B C 1
ATOM 10960 O O . PRO B 1 673 ? 1.046 28.844 11.922 1 94.75 673 PRO B O 1
ATOM 10963 N N . ALA B 1 674 ? 1.311 27.203 13.422 1 93.31 674 ALA B N 1
ATOM 10964 C CA . ALA B 1 674 ? 2.748 27.422 13.562 1 93.31 674 ALA B CA 1
ATOM 10965 C C . ALA B 1 674 ? 3.537 26.531 12.602 1 93.31 674 ALA B C 1
ATOM 10967 O O . ALA B 1 674 ? 4.746 26.703 12.438 1 93.31 674 ALA B O 1
ATOM 10968 N N . SER B 1 675 ? 2.844 25.625 11.977 1 91.56 675 SER B N 1
ATOM 10969 C CA . SER B 1 675 ? 3.527 24.656 11.117 1 91.56 675 SER B CA 1
ATOM 10970 C C . SER B 1 675 ? 2.66 24.266 9.93 1 91.56 675 SER B C 1
ATOM 10972 O O . SER B 1 675 ? 1.486 24.641 9.859 1 91.56 675 SER B O 1
ATOM 10974 N N . GLN B 1 676 ? 3.254 23.609 8.977 1 88.38 676 GLN B N 1
ATOM 10975 C CA . GLN B 1 676 ? 2.539 23.156 7.789 1 88.38 676 GLN B CA 1
ATOM 10976 C C . GLN B 1 676 ? 2.109 21.703 7.93 1 88.38 676 GLN B C 1
ATOM 10978 O O . GLN B 1 676 ? 2.09 20.953 6.945 1 88.38 676 GLN B O 1
ATOM 10983 N N . ALA B 1 677 ? 1.854 21.266 9.109 1 85.44 677 ALA B N 1
ATOM 10984 C CA . ALA B 1 677 ? 1.509 19.875 9.391 1 85.44 677 ALA B CA 1
ATOM 10985 C C . ALA B 1 677 ? 0.229 19.469 8.664 1 85.44 677 ALA B C 1
ATOM 10987 O O . ALA B 1 677 ? 0.08 18.312 8.25 1 85.44 677 ALA B O 1
ATOM 10988 N N . PHE B 1 678 ? -0.7 20.422 8.516 1 87.94 678 PHE B N 1
ATOM 10989 C CA . PHE B 1 678 ? -1.954 20.141 7.828 1 87.94 678 PHE B CA 1
ATOM 10990 C C . PHE B 1 678 ? -1.693 19.656 6.41 1 87.94 678 PHE B C 1
ATOM 10992 O O . PHE B 1 678 ? -2.279 18.656 5.973 1 87.94 678 PHE B O 1
ATOM 10999 N N . VAL B 1 679 ? -0.847 20.281 5.703 1 86.94 679 VAL B N 1
ATOM 11000 C CA . VAL B 1 679 ? -0.532 19.922 4.324 1 86.94 679 VAL B CA 1
ATOM 11001 C C . VAL B 1 679 ? 0.15 18.547 4.297 1 86.94 679 VAL B C 1
ATOM 11003 O O . VAL B 1 679 ? -0.087 17.75 3.389 1 86.94 679 VAL B O 1
ATOM 11006 N N . GLU B 1 680 ? 0.981 18.312 5.23 1 81.44 680 GLU B N 1
ATOM 11007 C CA . GLU B 1 680 ? 1.657 17.016 5.316 1 81.44 680 GLU B CA 1
ATOM 11008 C C . GLU B 1 680 ? 0.657 15.883 5.512 1 81.44 680 GLU B C 1
ATOM 11010 O O . GLU B 1 680 ? 0.828 14.797 4.957 1 81.44 680 GLU B O 1
ATOM 11015 N N . ARG B 1 681 ? -0.301 16.156 6.305 1 80.75 681 ARG B N 1
ATOM 11016 C CA . ARG B 1 681 ? -1.344 15.164 6.512 1 80.75 681 ARG B CA 1
ATOM 11017 C C . ARG B 1 681 ? -2.107 14.891 5.219 1 80.75 681 ARG B C 1
ATOM 11019 O O . ARG B 1 681 ? -2.525 13.766 4.961 1 80.75 681 ARG B O 1
ATOM 11026 N N . ILE B 1 682 ? -2.285 15.93 4.492 1 82.44 682 ILE B N 1
ATOM 11027 C CA . ILE B 1 682 ? -2.961 15.789 3.207 1 82.44 682 ILE B CA 1
ATOM 11028 C C . ILE B 1 682 ? -2.148 14.875 2.291 1 82.44 682 ILE B C 1
ATOM 11030 O O . ILE B 1 682 ? -2.717 14.094 1.528 1 82.44 682 ILE B O 1
ATOM 11034 N N . PHE B 1 683 ? -0.892 14.898 2.402 1 78.31 683 PHE B N 1
ATOM 11035 C CA . PHE B 1 683 ? -0.036 14.07 1.562 1 78.31 683 PHE B CA 1
ATOM 11036 C C . PHE B 1 683 ? -0.186 12.602 1.924 1 78.31 683 PHE B C 1
ATOM 11038 O O . PHE B 1 683 ? -0.082 11.727 1.058 1 78.31 683 PHE B O 1
ATOM 11045 N N . SER B 1 684 ? -0.415 12.383 3.186 1 74.62 684 SER B N 1
ATOM 11046 C CA . SER B 1 684 ? -0.725 11.016 3.576 1 74.62 684 SER B CA 1
ATOM 11047 C C . SER B 1 684 ? -1.992 10.516 2.889 1 74.62 684 SER B C 1
ATOM 11049 O O . SER B 1 684 ? -2.061 9.367 2.459 1 74.62 684 SER B O 1
ATOM 11051 N N . VAL B 1 685 ? -2.891 11.422 2.801 1 74.94 685 VAL B N 1
ATOM 11052 C CA . VAL B 1 685 ? -4.137 11.094 2.111 1 74.94 685 VAL B CA 1
ATOM 11053 C C . VAL B 1 685 ? -3.857 10.852 0.629 1 74.94 685 VAL B C 1
ATOM 11055 O O . VAL B 1 685 ? -4.391 9.914 0.036 1 74.94 685 VAL B O 1
ATOM 11058 N N . CYS B 1 686 ? -3.016 11.688 0.082 1 75.06 686 CYS B N 1
ATOM 11059 C CA . CYS B 1 686 ? -2.627 11.523 -1.314 1 75.06 686 CYS B CA 1
ATOM 11060 C C . CYS B 1 686 ? -2.002 10.148 -1.552 1 75.06 686 CYS B C 1
ATOM 11062 O O . CYS B 1 686 ? -2.312 9.484 -2.541 1 75.06 686 CYS B O 1
ATOM 11064 N N . GLY B 1 687 ? -1.188 9.82 -0.643 1 72.12 687 GLY B N 1
ATOM 11065 C CA . GLY B 1 687 ? -0.544 8.523 -0.739 1 72.12 687 GLY B CA 1
ATOM 11066 C C . GLY B 1 687 ? -1.528 7.367 -0.719 1 72.12 687 GLY B C 1
ATOM 11067 O O . GLY B 1 687 ? -1.394 6.414 -1.493 1 72.12 687 GLY B O 1
ATOM 11068 N N . LEU B 1 688 ? -2.447 7.465 0.092 1 65 688 LEU B N 1
ATOM 11069 C CA . LEU B 1 688 ? -3.467 6.43 0.218 1 65 688 LEU B CA 1
ATOM 11070 C C . LEU B 1 688 ? -4.293 6.32 -1.062 1 65 688 LEU B C 1
ATOM 11072 O O . LEU B 1 688 ? -4.605 5.215 -1.51 1 65 688 LEU B O 1
ATOM 11076 N N . LEU B 1 689 ? -4.57 7.496 -1.538 1 65.12 689 LEU B N 1
ATOM 11077 C CA . LEU B 1 689 ? -5.441 7.539 -2.707 1 65.12 689 LEU B CA 1
ATOM 11078 C C . LEU B 1 689 ? -4.691 7.102 -3.959 1 65.12 689 LEU B C 1
ATOM 11080 O O . LEU B 1 689 ? -5.305 6.699 -4.949 1 65.12 689 LEU B O 1
ATOM 11084 N N . SER B 1 690 ? -3.387 7.227 -3.791 1 62.25 690 SER B N 1
ATOM 11085 C CA . SER B 1 690 ? -2.59 6.891 -4.969 1 62.25 690 SER B CA 1
ATOM 11086 C C . SER B 1 690 ? -2.033 5.473 -4.875 1 62.25 690 SER B C 1
ATOM 11088 O O . SER B 1 690 ? -1.452 4.965 -5.832 1 62.25 690 SER B O 1
ATOM 11090 N N . SER B 1 691 ? -2.209 4.918 -3.508 1 55 691 SER B N 1
ATOM 11091 C CA . SER B 1 691 ? -1.67 3.582 -3.264 1 55 691 SER B CA 1
ATOM 11092 C C . SER B 1 691 ? -2.639 2.5 -3.729 1 55 691 SER B C 1
ATOM 11094 O O . SER B 1 691 ? -3.855 2.703 -3.719 1 55 691 SER B O 1
ATOM 11096 N N . GLY B 1 692 ? -2.217 1.509 -4.453 1 51.19 692 GLY B N 1
ATOM 11097 C CA . GLY B 1 692 ? -3.018 0.348 -4.809 1 51.19 692 GLY B CA 1
ATOM 11098 C C . GLY B 1 692 ? -3.094 0.11 -6.305 1 51.19 692 GLY B C 1
ATOM 11099 O O . GLY B 1 692 ? -2.57 0.902 -7.09 1 51.19 692 GLY B O 1
ATOM 11100 N N . LEU B 1 693 ? -3.756 -0.885 -6.609 1 44.81 693 LEU B N 1
ATOM 11101 C CA . LEU B 1 693 ? -3.959 -1.372 -7.969 1 44.81 693 LEU B CA 1
ATOM 11102 C C . LEU B 1 693 ? -4.715 -0.346 -8.805 1 44.81 693 LEU B C 1
ATOM 11104 O O . LEU B 1 693 ? -5.77 0.142 -8.398 1 44.81 693 LEU B O 1
ATOM 11108 N N . ARG B 1 694 ? -4.16 0.25 -9.914 1 42.5 694 ARG B N 1
ATOM 11109 C CA . ARG B 1 694 ? -4.715 0.934 -11.078 1 42.5 694 ARG B CA 1
ATOM 11110 C C . ARG B 1 694 ? -5.117 2.363 -10.734 1 42.5 694 ARG B C 1
ATOM 11112 O O . ARG B 1 694 ? -6.113 2.877 -11.242 1 42.5 694 ARG B O 1
ATOM 11119 N N . ASN B 1 695 ? -4.691 2.865 -9.578 1 45.22 695 ASN B N 1
ATOM 11120 C CA . ASN B 1 695 ? -5.074 4.254 -9.352 1 45.22 695 ASN B CA 1
ATOM 11121 C C . ASN B 1 695 ? -4.25 5.211 -10.211 1 45.22 695 ASN B C 1
ATOM 11123 O O . ASN B 1 695 ? -3.734 6.211 -9.719 1 45.22 695 ASN B O 1
ATOM 11127 N N . ARG B 1 696 ? -3.996 4.863 -11.461 1 44.09 696 ARG B N 1
ATOM 11128 C CA . ARG B 1 696 ? -3.195 5.668 -12.383 1 44.09 696 ARG B CA 1
ATOM 11129 C C . ARG B 1 696 ? -3.896 6.98 -12.711 1 44.09 696 ARG B C 1
ATOM 11131 O O . ARG B 1 696 ? -3.334 7.828 -13.406 1 44.09 696 ARG B O 1
ATOM 11138 N N . THR B 1 697 ? -5.16 7.125 -12.492 1 45.09 697 THR B N 1
ATOM 11139 C CA . THR B 1 697 ? -5.758 8.328 -13.07 1 45.09 697 THR B CA 1
ATOM 11140 C C . THR B 1 697 ? -5.441 9.547 -12.211 1 45.09 697 THR B C 1
ATOM 11142 O O . THR B 1 697 ? -5.871 9.633 -11.055 1 45.09 697 THR B O 1
ATOM 11145 N N . THR B 1 698 ? -4.387 10.312 -12.539 1 49.59 698 THR B N 1
ATOM 11146 C CA . THR B 1 698 ? -3.844 11.531 -11.938 1 49.59 698 THR B CA 1
ATOM 11147 C C . THR B 1 698 ? -4.941 12.57 -11.742 1 49.59 698 THR B C 1
ATOM 11149 O O . THR B 1 698 ? -4.977 13.258 -10.711 1 49.59 698 THR B O 1
ATOM 11152 N N . THR B 1 699 ? -5.691 12.977 -12.844 1 51.88 699 THR B N 1
ATOM 11153 C CA . THR B 1 699 ? -6.629 14.086 -12.75 1 51.88 699 THR B CA 1
ATOM 11154 C C . THR B 1 699 ? -7.621 13.867 -11.609 1 51.88 699 THR B C 1
ATOM 11156 O O . THR B 1 699 ? -8 14.812 -10.914 1 51.88 699 THR B O 1
ATOM 11159 N N . SER B 1 700 ? -7.512 12.648 -11.203 1 69.06 700 SER B N 1
ATOM 11160 C CA . SER B 1 700 ? -8.547 12.18 -10.289 1 69.06 700 SER B CA 1
ATOM 11161 C C . SER B 1 700 ? -8.078 12.266 -8.836 1 69.06 700 SER B C 1
ATOM 11163 O O . SER B 1 700 ? -8.867 12.562 -7.941 1 69.06 700 SER B O 1
ATOM 11165 N N . LEU B 1 701 ? -6.738 12.664 -8.852 1 77.94 701 LEU B N 1
ATOM 11166 C CA . LEU B 1 701 ? -6.266 12.648 -7.469 1 77.94 701 LEU B CA 1
ATOM 11167 C C . LEU B 1 701 ? -6.492 14.008 -6.805 1 77.94 701 LEU B C 1
ATOM 11169 O O . LEU B 1 701 ? -6.941 14.07 -5.66 1 77.94 701 LEU B O 1
ATOM 11173 N N . GLU B 1 702 ? -6.289 15.148 -7.566 1 84.62 702 GLU B N 1
ATOM 11174 C CA . GLU B 1 702 ? -6.445 16.5 -7.047 1 84.62 702 GLU B CA 1
ATOM 11175 C C . GLU B 1 702 ? -7.875 16.75 -6.582 1 84.62 702 GLU B C 1
ATOM 11177 O O . GLU B 1 702 ? -8.094 17.297 -5.496 1 84.62 702 GLU B O 1
ATOM 11182 N N . GLN B 1 703 ? -8.727 16.281 -7.391 1 84.38 703 GLN B N 1
ATOM 11183 C CA . GLN B 1 703 ? -10.133 16.516 -7.086 1 84.38 703 GLN B CA 1
ATOM 11184 C C . GLN B 1 703 ? -10.57 15.727 -5.855 1 84.38 703 GLN B C 1
ATOM 11186 O O . GLN B 1 703 ? -11.266 16.266 -4.984 1 84.38 703 GLN B O 1
ATOM 11191 N N . ARG B 1 704 ? -10.125 14.57 -5.812 1 83.5 704 ARG B N 1
ATOM 11192 C CA . ARG B 1 704 ? -10.508 13.703 -4.703 1 83.5 704 ARG B CA 1
ATOM 11193 C C . ARG B 1 704 ? -9.898 14.195 -3.391 1 83.5 704 ARG B C 1
ATOM 11195 O O . ARG B 1 704 ? -10.57 14.188 -2.354 1 83.5 704 ARG B O 1
ATOM 11202 N N . VAL B 1 705 ? -8.68 14.625 -3.506 1 86.06 705 VAL B N 1
ATOM 11203 C CA . VAL B 1 705 ? -8.008 15.125 -2.312 1 86.06 705 VAL B CA 1
ATOM 11204 C C . VAL B 1 705 ? -8.656 16.422 -1.85 1 86.06 705 VAL B C 1
ATOM 11206 O O . VAL B 1 705 ? -8.852 16.641 -0.65 1 86.06 705 VAL B O 1
ATOM 11209 N N . PHE B 1 706 ? -9.016 17.25 -2.785 1 87.12 706 PHE B N 1
ATOM 11210 C CA . PHE B 1 706 ? -9.68 18.516 -2.471 1 87.12 706 PHE B CA 1
ATOM 11211 C C . PHE B 1 706 ? -10.969 18.266 -1.7 1 87.12 706 PHE B C 1
ATOM 11213 O O . PHE B 1 706 ? -11.211 18.891 -0.671 1 87.12 706 PHE B O 1
ATOM 11220 N N . LEU B 1 707 ? -11.68 17.359 -2.209 1 85.69 707 LEU B N 1
ATOM 11221 C CA . LEU B 1 707 ? -12.977 17.094 -1.594 1 85.69 707 LEU B CA 1
ATOM 11222 C C . LEU B 1 707 ? -12.805 16.406 -0.238 1 85.69 707 LEU B C 1
ATOM 11224 O O . LEU B 1 707 ? -13.516 16.734 0.717 1 85.69 707 LEU B O 1
ATOM 11228 N N . LYS B 1 708 ? -11.898 15.523 -0.17 1 84.38 708 LYS B N 1
ATOM 11229 C CA . LYS B 1 708 ? -11.688 14.797 1.081 1 84.38 708 LYS B CA 1
ATOM 11230 C C . LYS B 1 708 ? -11.148 15.727 2.168 1 84.38 708 LYS B C 1
ATOM 11232 O O . LYS B 1 708 ? -11.586 15.664 3.318 1 84.38 708 LYS B O 1
ATOM 11237 N N . SER B 1 709 ? -10.281 16.562 1.811 1 84.88 709 SER B N 1
ATOM 11238 C CA . SER B 1 709 ? -9.641 17.453 2.771 1 84.88 709 SER B CA 1
ATOM 11239 C C . SER B 1 709 ? -10.609 18.547 3.242 1 84.88 709 SER B C 1
ATOM 11241 O O . SER B 1 709 ? -10.508 19.016 4.371 1 84.88 709 SER B O 1
ATOM 11243 N N . ASN B 1 710 ? -11.531 18.922 2.393 1 85.19 710 ASN B N 1
ATOM 11244 C CA . ASN B 1 710 ? -12.445 20.016 2.711 1 85.19 710 ASN B CA 1
ATOM 11245 C C . ASN B 1 710 ? -13.852 19.5 3 1 85.19 710 ASN B C 1
ATOM 11247 O O . ASN B 1 710 ? -14.82 20.25 2.916 1 85.19 710 ASN B O 1
ATOM 11251 N N . LYS B 1 711 ? -13.992 18.234 3.277 1 79.88 711 LYS B N 1
ATOM 11252 C CA . LYS B 1 711 ? -15.289 17.594 3.436 1 79.88 711 LYS B CA 1
ATOM 11253 C C . LYS B 1 711 ? -16.125 18.281 4.516 1 79.88 711 LYS B C 1
ATOM 11255 O O . LYS B 1 711 ? -17.344 18.422 4.375 1 79.88 711 LYS B O 1
ATOM 11260 N N . LYS B 1 712 ? -15.5 18.672 5.578 1 72.06 712 LYS B N 1
ATOM 11261 C CA . LYS B 1 712 ? -16.219 19.297 6.684 1 72.06 712 LYS B CA 1
ATOM 11262 C C . LYS B 1 712 ? -16.875 20.609 6.242 1 72.06 712 LYS B C 1
ATOM 11264 O O . LYS B 1 712 ? -17.938 20.984 6.75 1 72.06 712 LYS B O 1
ATOM 11269 N N . LEU B 1 713 ? -16.188 21.234 5.352 1 69.38 713 LEU B N 1
ATOM 11270 C CA . LEU B 1 713 ? -16.672 22.516 4.871 1 69.38 713 LEU B CA 1
ATOM 11271 C C . LEU B 1 713 ? -17.781 22.344 3.846 1 69.38 713 LEU B C 1
ATOM 11273 O O . LEU B 1 713 ? -18.656 23.203 3.705 1 69.38 713 LEU B O 1
ATOM 11277 N N . LEU B 1 714 ? -17.672 21.109 3.232 1 64.62 714 LEU B N 1
ATOM 11278 C CA . LEU B 1 714 ? -18.516 20.953 2.051 1 64.62 714 LEU B CA 1
ATOM 11279 C C . LEU B 1 714 ? -19.781 20.156 2.379 1 64.62 714 LEU B C 1
ATOM 11281 O O . LEU B 1 714 ? -20.812 20.328 1.728 1 64.62 714 LEU B O 1
ATOM 11285 N N . LEU B 1 715 ? -19.672 19.141 3.246 1 57.56 715 LEU B N 1
ATOM 11286 C CA . LEU B 1 715 ? -20.844 18.297 3.506 1 57.56 715 LEU B CA 1
ATOM 11287 C C . LEU B 1 715 ? -21.75 18.953 4.539 1 57.56 715 LEU B C 1
ATOM 11289 O O . LEU B 1 715 ? -22.875 18.469 4.766 1 57.56 715 LEU B O 1
ATOM 11293 N N . ASP B 1 716 ? -21.359 20.062 5.27 1 50.09 716 ASP B N 1
ATOM 11294 C CA . ASP B 1 716 ? -22.328 20.797 6.094 1 50.09 716 ASP B CA 1
ATOM 11295 C C . ASP B 1 716 ? -23.125 21.781 5.254 1 50.09 716 ASP B C 1
ATOM 11297 O O . ASP B 1 716 ? -22.594 22.406 4.336 1 50.09 716 ASP B O 1
#

Secondary structure (DSSP, 8-state):
----------------------------------------------SGGGGSEEEETTTTEEEE--EETTEE---EEESS-HHHHHHHHHHH-HHHHHHHHHHHHHHHHHHS----------------------TTSSS---SS-PPPTTSHHHHHHHHHHHHHHHHH---GGGGG-HHHHHHHHHH-TT--PPPHHHHHHHHHHHHHHHHHHHHHHHHH-S-EEEEEEEEE-TTSS-EEEEEEEEEEETTTTEEEEEEEEEEEEPSS--HHHHHHHHHHHHHHTT--GGGEEEEEE-S-HHHHHHHHHHHH-------------------------EE-S-----------------------SSS--EEE-HHHHHHHHHHHHHTSHHHHHHHHHHHHHHHHHHH-HHHHHHHHHHHS--PPPPPTT-HHHHHHHHHHHHHTHHHHHHHHHHTT-----HHHHHHHHHHHHHHHHHHHHHHHHTSSSS-GGGHHHHHHHHHHHHHHS-TT-HHHHHHHHHHHHHTHHHH-TTSTT---HHHHHHHT-TTTGGGGGSGGGHHHHHHHHHHHHHHHHHH-TT---S------------EEPPPGGGGGGHHHHTT--EE------SSHHHHHHHHHHHHHH----S-HHHHHHHTTTTSTTHHHHHHHHHH--SS-HHHHHHHHHHHHHH-STT---SHHHHHHHHHHHTHHHH--/-----------------------------------------S----SGGGGSEEEETTTTEEEE--EETTEE---EEESS-HHHHHHHHHHH-HHHHHHHHHHHHHHHHHHS----------------------TTS-S---SS-PPPTTSHHHHHHHHHHHHHHHHH---GGGGG-HHHHHHHHHH-TT--PPPHHHHHHHHHHHHHHHHHHHHHHHHH-S-EEEEEEEEE-TTSS-EEEEEEEEEEETTTTEEEEEEEEEEEEPSS--HHHHHHHHHHHHHHTT--GGGEEEEEE-S-HHHHHHHHHHHH-------------------------EE-------------------------SSS--EEE-HHHHHHHHHHHHHTSHHHHHHHHHHHHHHHHHHH-HHHHHHHHHHHS--PPPPPTT-HHHHHHHHHHHHHTHHHHHHHHHHTT-----HHHHHHHHHHHHHHHHHHHHHHHHTSSSS-GGGHHHHHHHHHHHHHHS-TT-HHHHHHHHHHHHHTHHHH-TTSTT---HHHHHHHT-TTTGGGGGSGGGHHHHHHHHHHHHHHHHHH-TT---S------------EEPPPGGGGGGHHHHTT--EE------SSHHHHHHHHHHHHHH----S-HHHHHHHTTTTSTTHHHHHHHHHH--SS-HHHHHHHHHHHHHH-STT---SHHHHHHHHHHHTHHHH--

Foldseek 3Di:
DDDDDDDDYYYYDDDDYDDDDDDDDDDPDDPDDPDPPPPPVDPDPPQLLCVQWDADPVQQWIFGQDADPNDGPRDTHHHDDVVRSLVCCVPPPVPVNVVSVVVVVVVVVVPPPPPPDDPDDDDDPPPPDPPPPPPVPVVVCVVQLADDCPDPVQVVVLVVVLVVCLQVLDQLQCLVDPVSQVVVCVVPVNHGRDHSVVSLVVLVVLLVVLLVLVLVQLVQFQAKEWEWAKAAFAVRPWIKIWIWIWTQRLVVLDIDIATQFIGTQDPPLALQSLLVVVVVSCVVSVPALQRYPAYEYAPDPRVVSNLVVNQPPDPDPDPPPPPPPPPPPDDPQPPPHPYDPPPDDPPPSPPPPDPPPPQPPPPDNRGHHYDYQLLLLLVVLVVQLCPPPLNVVLLVQLQVLLVVQVVDPVSQVQLCVPPVDHAQHADPSDVLSSLSNLVVCLVCVVVSVVSCVVVVHDDDDPVSNVSSVVVNVLCVLSSVLSVQQLDSWLSLLCSQLSLVLNLLSLVPPPPPDVSSVSSNVSSCVSCVLDQPPPDSNNDLLSLLLNCLWLLRVQLCQFPVNVVSVVSSLVVLVVVLCVVPVPPPDPPDPPDDDFDDFDFDQQDPSCVSSVSSSVPGTGGQTQDCDDPLVNLSSVSSNVSVPDDDPDGSSVVLSVCCVVNVSNSSSNNGSSGHRSRSSLVVVLVVSLNVSCDDDPSPPPVSSTSSSNCSRCVVSSVD/DDDYYDDDDDDDDDDDDDDDDDPPPPPPDDPDDPDPPPPPVDPDPPQLLCVQWDADPVQQWIFGQDDDPNDGPRDTHHHDDVVVSLVCCVPPPVPVNVVSVVVVVVVVVVPDPDPPDDPPDPDDDPPPDPPDPPPVPVVPCVVQNADDCPDPVQVVVLVVVLVVCLQVLDQLQCLVDPVSQVVVCVVPVNHGRDHSVVSLVVLVVLLVVLLVLVLVQLVQFQAKEWEKAKAAFAVRPWIKIWIWIWTQRLVVLDIDIATNFIGTQDPPLALQSLLVVVVVSCVVSVNALQRYDAYEYAPDPRVVSNLVVQQPPDPDPDPPPDPPPPPPPDDPQPPPHPYDPPPDDPPPSPPPPDPPPPQPPPPDDRGHHYDYQLLLLLVVLVVQLCPPPLNVVLLVQLQVLLVVQVVDPVSQVQLCVPPVDHAQHADPSDVLSSLSNLVVCLVCVVVSVVSCVVVVHDDDDPVSNVSSVVVNVLCVLSSVLSVQQLDSWLSLLCSQLSLVLNLLSLVPPPPPDVSSVSSNVSSCVSCVLDQPPPDSNNDLLSLLLNCLWLLRVQLCQFPVNVVSVVSSLVVLVVVLCVVPVPPPDPPFPDDDDWDDFDFDQQDPSCVSSVSSSVPGTGGQTQDCTDPLVNLSSVSSNVSVVDDDPDGSSVVLSVCCVVNVSNSSSNNGSSGHRSRSSLVVVLVVSLNVSCDDDPSPPVVSSTSSSNCSRCVVSSVD

Radius of gyration: 42.66 Å; Cα contacts (8 Å, |Δi|>4): 1814; chains: 2; bounding box: 96×172×104 Å

pLDDT: mean 71.6, std 25.76, range [13.16, 95.69]

Sequence (1432 aa):
MKCIFQVMFLLCLIMPAGGKYLRRVVCVAAPSTRSIMSTKVGRKRQSPIWDYFEYDSVLDKSNCLVMERDKICGTFLKGKNPTNLKVHLKNLHKKANLAYLEKVRENAQASCPETEANPRQGSGMHAETTPQKTLMQCFQRRPDGCWLVNSQEHHKREEALVNMFIETGISTQLSESIAFKNFSNSLEPKFRTPGAARVNCLIGAKVDIAKQKLKELIKEARKLTLCVDGWSKRGLTASFMGVSACFYHPPGGQVHHALPNLHRLEHPHTGEAIARCIDQTLEEWAVGKEKVLLVVTDNGANIVKAVRLLQNRRRTDDTNGSQDEQRAAGEGQHEMWMESESEESDTECEERGDFDLELQEYGESSKFHRMPCLAHTLQLTIKDAMKHPTADSVITKARKLVHAVRKSSVANEEMIKRCGKTLIRDCTTRWNSTFDMLRRLLETRAELNQLLEQLKMDTLLTSDWAKLENLVKLFEPFAIHTDQLQSDSQSLSQVVPCLLNLEAHLLTSPFRNPLAQVLLKSLRERFAGILNPDSTQFDATPAGACLLDPNVSLILQSLDTASLMKAAKSFVQNLAAQYNPRTTSQDDVNTAEPTETVTGVPPSVLQKYRFLASRIELNLSYVNQDGLFTEMEKYITEVKQGVFNETPLHFWKARQAVYPKLAPVALDLVSAPASQAFVERIFSVCGLLSSGLRNRTTTSLEQRVFLKSNKKLLLDMKCIFQVMFLLCLIMPAGGKYLRRVVCVAAPSTRSIMSTKVGRKRQSPIWDYFEYDSVLDKSNCLVMERDKICGTFLKGKNPTNLKVHLKNLHKKANLAYLEKVRENAQASCPETEANPRQGSGMHAETTPQKTLMQCFQRRPDGCWLVNSQEHHKREEALVNMFIETGISTQLSESIAFKNFSNSLEPKFRTPGAARVNCLIGAKVDIAKQKLKELIKEARKLTLCVDGWSKRGLTASFMGVSACFYHPPGGQVHHALPNLHRLEHPHTGEAIARCIDQTLEEWAVGKEKVLLVVTDNGANIVKAVRLLQNRRRTDDTNGSQDEQRAAGEGQHEMWMESESEESDTECEERGDFDLELQEYGESSKFHRMPCLAHTLQLTIKDAMKHPTADSVITKARKLVHAVRKSSVANEEMIKRCGKTLIRDCTTRWNSTFDMLRRLLETRAELNQLLEQLKMDTLLTSDWAKLENLVKLFEPFAIHTDQLQSDSQSLSQVVPCLLNLEAHLLTSPFRNPLAQVLLKSLRERFAGILNPDSTQFDATPAGACLLDPNVSLILQSLDTASLMKAAKSFVQNLAAQYNPRTTSQDDVNTAEPTETVTGVPPSVLQKYRFLASRIELNLSYVNQDGLFTEMEKYITEVKQGVFNETPLHFWKARQAVYPKLAPVALDLVSAPASQAFVERIFSVCGLLSSGLRNRTTTSLEQRVFLKSNKKLLLD

Nearest PDB structures (foldseek):
  4d1q-assembly1_H-2  TM=7.117E-01  e=7.239E-18  Musca domestica
  4d1q-assembly1_B  TM=7.130E-01  e=7.005E-17  Musca domestica
  4d1q-assembly1_A-2  TM=7.133E-01  e=1.306E-16  Musca domestica
  6dwz-assembly1_E  TM=7.249E-01  e=1.462E-14  Musca domestica
  8sjd-assembly1_A  TM=7.304E-01  e=1.337E-14  Musca domestica

Solvent-accessible surface area (backbone atoms only — not comparable to full-atom values): 82880 Å² total; per-residue (Å²): 142,91,81,85,92,82,91,84,84,84,84,86,88,84,90,87,90,84,93,85,88,91,82,89,78,86,80,81,83,82,79,86,83,79,79,79,77,77,83,68,79,63,80,79,72,84,53,79,65,54,78,41,38,47,77,38,82,89,72,47,24,21,32,34,61,48,69,58,96,93,38,62,66,62,50,73,38,82,41,84,56,62,67,61,54,50,50,50,32,56,75,74,32,56,72,61,32,54,55,48,52,50,49,49,49,53,55,52,58,64,66,55,72,83,76,77,82,77,82,82,76,82,86,86,80,73,86,77,77,78,71,80,78,53,84,75,59,75,62,68,60,61,84,73,68,41,56,53,78,86,33,69,71,36,43,56,42,50,50,31,47,52,48,25,37,43,73,69,51,54,66,57,60,52,47,61,34,64,44,45,42,50,27,50,32,62,53,23,64,30,50,72,75,53,46,38,68,53,50,52,48,52,50,51,54,49,45,54,52,43,51,53,53,49,40,53,51,58,67,63,26,74,42,29,29,36,28,42,50,56,38,32,44,78,76,33,65,46,34,33,34,35,38,28,39,29,29,32,32,70,94,76,72,44,73,45,69,36,50,81,43,62,40,78,46,64,76,71,77,40,22,64,55,51,30,48,52,55,48,49,49,31,58,74,60,68,49,54,64,77,31,44,64,34,37,30,27,60,87,47,68,38,59,52,45,9,50,51,50,60,48,59,64,62,87,75,80,77,74,81,71,83,68,86,71,73,80,71,81,68,77,83,71,77,72,82,46,57,61,50,89,68,84,70,90,71,80,75,71,78,74,69,70,74,77,76,70,74,77,71,80,79,72,81,87,70,50,68,37,73,39,63,18,48,41,59,52,50,47,52,31,50,51,58,38,43,65,35,64,72,48,32,52,51,50,50,53,50,49,50,47,49,50,57,38,56,70,29,44,57,51,36,37,52,37,32,72,73,70,69,46,77,85,54,80,54,46,90,91,39,60,68,36,43,53,49,23,52,50,46,52,62,73,40,39,69,65,48,53,53,48,28,58,73,69,72,46,86,75,78,53,71,68,50,51,51,52,50,52,54,49,51,63,67,42,44,64,56,53,52,48,40,58,53,25,41,30,68,49,49,14,19,27,46,47,54,58,46,51,49,19,50,51,36,46,41,68,69,39,66,87,81,39,65,61,41,53,49,34,46,51,38,45,52,61,74,40,28,32,62,73,32,75,83,37,90,64,43,44,45,62,40,42,29,12,17,56,56,22,65,63,51,22,67,64,41,46,14,76,92,28,41,67,46,34,53,46,13,53,51,48,46,50,54,52,33,41,65,75,43,68,81,69,70,69,84,74,75,75,71,85,77,81,88,67,77,70,53,72,54,83,70,68,81,67,35,61,92,30,50,51,34,47,77,66,52,51,39,56,54,65,88,59,92,48,85,57,72,67,17,48,49,40,47,48,55,46,48,46,73,78,50,87,70,95,61,54,49,63,57,52,38,66,74,34,32,84,82,30,64,65,56,25,64,50,35,47,46,38,38,35,24,45,30,27,44,38,52,53,54,53,49,47,54,51,49,46,57,55,50,53,65,89,82,46,72,60,60,80,53,45,48,54,47,49,39,45,44,62,32,34,78,72,54,79,102,140,95,84,83,85,80,82,90,81,86,90,80,90,84,89,79,90,76,89,87,77,90,70,85,69,84,79,80,82,79,80,83,76,81,78,78,75,76,79,71,76,66,78,81,73,84,56,78,65,55,78,41,38,48,78,37,82,87,73,45,26,21,31,34,60,48,69,58,97,92,37,62,67,59,50,74,39,82,42,83,57,62,67,62,55,49,50,48,31,55,74,74,30,55,71,61,33,53,55,48,51,51,51,51,51,56,56,55,63,67,68,64,77,85,77,85,78,78,81,78,83,80,77,82,80,76,81,76,79,83,74,80,79,57,79,79,57,72,62,70,62,60,83,74,70,41,56,53,78,86,33,70,71,37,41,56,42,49,50,31,48,51,48,24,36,43,74,70,52,52,66,56,60,52,47,61,35,65,44,44,41,51,27,48,32,61,52,24,64,30,51,73,75,54,46,40,68,56,51,52,50,52,49,53,53,49,46,56,52,40,49,53,52,49,39,54,52,58,67,63,27,75,42,31,28,36,27,42,49,56,39,30,44,78,76,33,64,46,34,33,34,34,39,29,40,27,28,31,30,70,94,75,72,42,73,46,69,36,49,82,42,59,39,79,46,64,74,73,77,39,23,65,56,50,30,48,54,54,49,50,49,31,58,74,59,69,49,54,63,78,30,44,61,36,36,28,27,60,84,46,67,37,60,51,45,9,50,51,51,60,47,60,64,61,84,74,78,79,75,82,72,83,69,85,72,73,79,75,82,68,78,84,71,78,73,82,46,57,59,50,86,67,84,70,90,74,77,77,72,77,74,69,70,74,78,76,71,74,79,71,80,76,73,83,86,70,51,68,38,73,39,64,18,49,41,59,52,51,47,51,32,49,50,57,39,42,64,36,65,72,48,33,53,52,49,52,53,50,50,51,48,47,49,58,39,56,70,31,44,58,53,34,39,50,37,31,73,73,70,69,48,75,85,54,80,55,46,92,91,39,60,68,36,44,51,51,23,52,51,46,50,62,75,40,39,69,64,48,53,51,49,28,58,74,69,71,45,85,76,80,54,72,70,48,53,53,51,49,53,51,48,50,62,67,43,44,63,57,53,54,47,40,57,53,27,41,30,68,50,48,12,19,27,48,47,52,57,48,52,48,19,50,50,38,46,40,68,68,40,66,88,80,39,64,60,41,52,50,35,46,53,40,45,52,61,74,40,27,32,63,72,32,75,85,39,91,63,43,44,48,61,41,43,27,12,17,55,56,22,66,63,52,24,67,63,40,47,13,76,91,29,42,67,45,35,52,46,12,51,51,46,47,51,55,51,33,39,67,73,44,68,81,68,71,67,84,75,73,75,71,86,75,81,87,67,77,70,54,74,54,83,70,68,81,69,36,61,91,30,50,52,34,47,76,64,52,50,40,57,54,66,89,61,92,50,83,57,72,66,18,47,49,39,47,48,57,43,48,46,73,77,50,87,69,94,58,54,52,63,58,52,39,66,74,34,33,83,82,29,63,63,54,25,64,51,32,46,45,38,37,34,24,45,31,26,44,38,52,53,54,53,49,46,54,49,49,47,56,56,51,53,65,90,83,45,72,60,60,82,53,45,48,55,46,48,38,46,44,64,31,34,77,72,53,78,101

InterPro domains:
  IPR008906 HAT, C-terminal dimerisation domain [PF05699] (631-698)
  IPR012337 Ribonuclease H-like superfamily [SSF53098] (211-713)
  IPR052035 Zinc finger BED domain-containing [PTHR46481] (39-710)

Organism: Oreochromis niloticus (NCBI:txid8128)